Protein AF-R0ED88-F1 (afdb_monomer)

Sequence (1142 aa):
MISMKRLAGGAALTVLAMASASAVYAQETTGSIGGRVTGPNGAPLGNVAVVVTHVPSNTKVTTVTSADGYYAARNLRVGGPYTVAVSDPAHQGKVVDVADVGTGAPVSLDIALGNADNQVSQIVVTASASGARTLETGPRSTFTAKDIETLPSFSRDLKDLARLNPFVTIDPTNNNALIVAGSNNRVNTVYIDGVKQADDFGLNGNGYPSQRSPISLELVRSFNFEVAPYDVQYGSFQGGVMNIVTKSGGNSFHGSVYGEYDSSRMAGRDINSLYNDPTTGKPRNLRISRFEDKTYGATFSGPIIKDRLFFSAGYEKGEYTQASDAYGPSDSNAANRVNGVTVAQVQQIQSILKSVYNYDPLGYGLTLPPQTDKKYFIKLDGNITDKHRAVLEYAREENTSTFNGGTNNSTNLSLLSEYYTKPETNEIWVGQLFSQWTDQFSTALEYSSKEVSSVRAPLGGTTFANFQIKLGGSTVLLGPDISSQANILDNKTKTLKFRATYKVGDHVFTAGAIREKLDVFNEFVQRANGSYTFDATCGAGVGIPSTNTAALIAATLTNLQNRQACALAYNNAADNIATHGAANWNSITNTLYAQDEYTVMPGLTIRVGLRGEFYDSDTTPQLNQRFLAQYGFANTATYKNMHVIMPRVGFNWRPDDRTVITGGVGLFSGGSPNVWLSNSFSNTGNLLGSATCSPSQAASPTATAPGACSSALLNVDGNKVADAAKQANTNSANLGTGVVNAVDPNFQAPSVWKYSISAARYVDIPYLGKDFRFHADGLYQRTNYGVTWRDLYADANPGPRAPDGRPTYLSTRTQNTNAAPYDLLLTNTRKGGGTSYALGVGKDWNDGWARGLNFDYTYTHTNMKETNPGTSSVALSNYSQWAISDRDNPEVAISNYNIKYSMKLSIGYSREFFGDNKTSARFFIQRRAGLPFSYTFDSFLGTNAGQADQAFGETGDVAFRDTQLFYVPKADSSGNITMTSDPIVHFNNANDAAKLDDFVKRTGLKDYAGQIAPRNAFKSRDITTMDVRLQQELPAFFPGGSKLKATLDIINLGNLINKKWGVLEQYAFPYRVNVVQAVNCQATALANPSLSAANKATATTACAAGPGNYYQYNLSSTTTPTVNTSNQSSTWYIKVGLKYEF

Secondary structure (DSSP, 8-state):
---HHHHHHHHHHHHHHTTS-------SS-EEEEEEEE-TTS-B--S-EEEEEEGGGTEEEEEE--TTSEEEEEEEPSB--EEEEEE-TTEE-EEEEE--B-SSS-EE--EEPEE--TT-S-EEE-S--TT------SSEEEEEHHHHHHS--TT--THHHHTTSTTEEEETTSTTEEEETTB-GGG-EEEETTEE-S-SS---TTSSSSSS-SS-GGGEEEEEEESS---TT--S-SS-EEEEEE----SS-EEEEEEEEEEGGGB---EEEEEEPTTTSSEEEEPPPP-EEEEEEEEEEEEEETTTEEEEEEEEEEEE------EEETTSS-SEEETT--HHHHHHHHHHIIIII--------SSPPPEEEEEEEEEEEEEEETTEEEEEEEEEEEEEEEEESS--SSSEEE-GGGEEEEEEEEEEEEEEEEEE-SSSEEEEEEEEEEEEEEE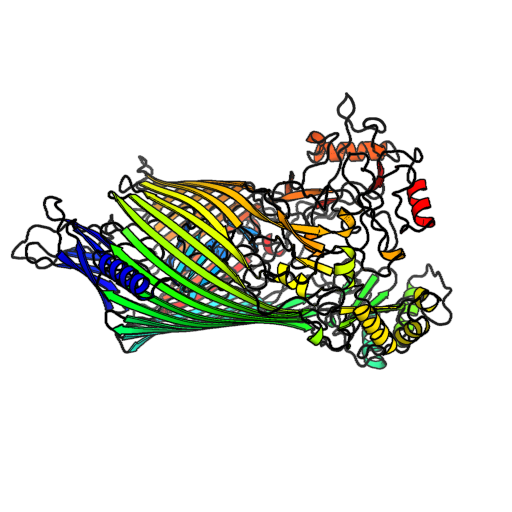-EETT-SSSPEEEEEETTEEEEESS-TTTSSEEEEEEEEEEEEEEEEEETTEEEEEEEEEEEEEEEEEE-TTTT-EEEE-TT-STT-------HHHHHHHHHHHHHTT--SEEEEEEETTS-GGGGSEEEEEEEEEEEEEEEEEEETTEEEEEEEEEEEEE-S--PPP-HHHHHHHSS-TT--STT-EEEEEEEEEEEEEETTEEEEEEEEEEE----THHHHHHHH-BSSSEEEEEE-HHHHT-TTSS-HHHHHHHHSS--SSS--HHHHHHHHHHHHHT-S-EEEE-TT----EEEEEEEEEEEEEEETTTEEEEEEEEEEEEEEEEEEEEEEEHHHHHSB-PPPTTS---B---HHHHSS--S-EEEEEEE---EEEEEEEEEEEE--SSTTTTEEEEEEEEEEEEEES-----SSHHHHHHSS-BS-SSSPPPEE-TT---EEEEEEEEEEEEEETTEEEEEEEEEEEEPPPEEEEEEE---SS-TT---TTT---HHHHTT--BBPEEPPP-TTS---TTS-TTEEESSHHHHHHHHHHHHHHTGGGGTTEEPPTT-EEPPPEEEEEEEEEEEEE-SSSSS-EEEEEEEEETHHHHH-TTTT--EEEPTTTEEEEEEEEE--SSSS--TTS-HHHHHHHHHT-TT-SSSSEEEE-TT-PPP-EEE-HHHHS-EEEEEEEEE-

Nearest PDB structures (foldseek):
  9c4o-assembly1_A  TM=6.977E-01  e=4.861E-20  Escherichia coli BW25113
  6v81-assembly1_A  TM=6.880E-01  e=6.841E-19  Escherichia coli BW25113
  4aip-assembly1_A  TM=6.806E-01  e=1.733E-19  Neisseria meningitidis
  6bpn-assembly1_A  TM=6.739E-01  e=5.546E-15  Escherichia coli K-12
  8p97-assembly1_A  TM=7.040E-01  e=2.928E-13  Bacteroides thetaiotaomicron VPI-5482

InterPro domains:
  IPR008969 Carboxypeptidase-like, regulatory domain superfamily [SSF49464] (32-127)
  IPR012910 TonB-dependent receptor, plug domain [PF07715] (137-238)
  IPR037066 TonB-dependent receptor, plug domain superfamily [G3DSA:2.170.130.10] (114-246)
  IPR057601 TonB-dependent transporter Oar-like, beta-barrel domain [PF25183] (245-1057)

Structure (mmCIF, N/CA/C/O backbone):
data_AF-R0ED88-F1
#
_entry.id   AF-R0ED88-F1
#
loop_
_atom_site.group_PDB
_atom_site.id
_atom_site.type_symbol
_atom_site.label_atom_id
_atom_site.label_alt_id
_atom_site.label_comp_id
_atom_site.label_asym_id
_atom_site.label_entity_id
_atom_site.label_seq_id
_atom_site.pdbx_PDB_ins_code
_atom_site.Cartn_x
_atom_site.Cartn_y
_atom_site.Cartn_z
_atom_site.occupancy
_atom_site.B_iso_or_equiv
_atom_site.auth_seq_id
_atom_site.auth_comp_id
_atom_site.auth_asym_id
_atom_site.auth_atom_id
_atom_site.pdbx_PDB_model_num
ATOM 1 N N . MET A 1 1 ? -46.260 -1.453 -18.978 1.00 41.28 1 MET A N 1
ATOM 2 C CA . MET A 1 1 ? -46.780 -0.463 -18.008 1.00 41.28 1 MET A CA 1
ATOM 3 C C . MET A 1 1 ? -47.333 -1.195 -16.793 1.00 41.28 1 MET A C 1
ATOM 5 O O . MET A 1 1 ? -48.465 -1.657 -16.815 1.00 41.28 1 MET A O 1
ATOM 9 N N . ILE A 1 2 ? -46.507 -1.378 -15.763 1.00 37.00 2 ILE A N 1
ATOM 10 C CA . ILE A 1 2 ? -46.928 -1.965 -14.485 1.00 37.00 2 ILE A CA 1
ATOM 11 C C . ILE A 1 2 ? -47.480 -0.813 -13.638 1.00 37.00 2 ILE A C 1
ATOM 13 O O . ILE A 1 2 ? -46.802 0.187 -13.432 1.00 37.00 2 ILE A O 1
ATOM 17 N N . SER A 1 3 ? -48.746 -0.915 -13.231 1.00 44.00 3 SER A N 1
ATOM 18 C CA . SER A 1 3 ? -49.486 0.158 -12.553 1.00 44.00 3 SER A CA 1
ATOM 19 C C . SER A 1 3 ? -48.799 0.598 -11.253 1.00 44.00 3 SER A C 1
ATOM 21 O O . SER A 1 3 ? -48.623 -0.213 -10.341 1.00 44.00 3 SER A O 1
ATOM 23 N N . MET A 1 4 ? -48.481 1.897 -11.138 1.00 42.41 4 MET A N 1
ATOM 24 C CA . MET A 1 4 ? -47.898 2.532 -9.940 1.00 42.41 4 MET A CA 1
ATOM 25 C C . MET A 1 4 ? -48.706 2.255 -8.658 1.00 42.41 4 MET A C 1
ATOM 27 O O . MET A 1 4 ? -48.141 2.258 -7.570 1.00 42.41 4 MET A O 1
ATOM 31 N N . LYS A 1 5 ? -50.003 1.922 -8.768 1.00 39.25 5 LYS A N 1
ATOM 32 C CA . LYS A 1 5 ? -50.848 1.539 -7.623 1.00 39.25 5 LYS A CA 1
ATOM 33 C C . LYS A 1 5 ? -50.500 0.160 -7.044 1.00 39.25 5 LYS A C 1
ATOM 35 O O . LYS A 1 5 ? -50.658 -0.042 -5.847 1.00 39.25 5 LYS A O 1
ATOM 40 N N . ARG A 1 6 ? -49.986 -0.777 -7.855 1.00 42.53 6 ARG A N 1
ATOM 41 C CA . ARG A 1 6 ? -49.527 -2.103 -7.386 1.00 42.53 6 ARG A CA 1
ATOM 42 C C . ARG A 1 6 ? -48.122 -2.047 -6.777 1.00 42.53 6 ARG A C 1
ATOM 44 O O . ARG A 1 6 ? -47.859 -2.767 -5.824 1.00 42.53 6 ARG A O 1
ATOM 51 N N . LEU A 1 7 ? -47.266 -1.143 -7.263 1.00 46.03 7 LEU A N 1
ATOM 52 C CA . LEU A 1 7 ? -45.962 -0.829 -6.658 1.00 46.03 7 LEU A CA 1
ATOM 53 C C . LEU A 1 7 ? -46.112 -0.085 -5.321 1.00 46.03 7 LEU A C 1
ATOM 55 O O . LEU A 1 7 ? -45.438 -0.439 -4.363 1.00 46.03 7 LEU A O 1
ATOM 59 N N . ALA A 1 8 ? -47.042 0.870 -5.224 1.00 44.84 8 ALA A N 1
ATOM 60 C CA . ALA A 1 8 ? -47.360 1.555 -3.969 1.00 44.84 8 ALA A CA 1
ATOM 61 C C . ALA A 1 8 ? -48.047 0.629 -2.949 1.00 44.84 8 ALA A C 1
ATOM 63 O O . ALA A 1 8 ? -47.729 0.687 -1.768 1.00 44.84 8 ALA A O 1
ATOM 64 N N . GLY A 1 9 ? -48.941 -0.263 -3.400 1.00 39.66 9 GLY A N 1
ATOM 65 C CA . GLY A 1 9 ? -49.572 -1.277 -2.548 1.00 39.66 9 GLY A CA 1
ATOM 66 C C . GLY A 1 9 ? -48.591 -2.344 -2.056 1.00 39.66 9 GLY A C 1
ATOM 67 O O . GLY A 1 9 ? -48.641 -2.712 -0.888 1.00 39.66 9 GLY A O 1
ATOM 68 N N . GLY A 1 10 ? -47.657 -2.779 -2.911 1.00 50.44 10 GLY A N 1
ATOM 69 C CA . GLY A 1 10 ? -46.551 -3.656 -2.525 1.00 50.44 10 GLY A CA 1
ATOM 70 C C . GLY A 1 10 ? -45.613 -2.980 -1.528 1.00 50.44 10 GLY A C 1
ATOM 71 O O . GLY A 1 10 ? -45.367 -3.538 -0.470 1.00 50.44 10 GLY A O 1
ATOM 72 N N . ALA A 1 11 ? -45.179 -1.745 -1.800 1.00 47.28 11 ALA A N 1
ATOM 73 C CA . ALA A 1 11 ? -44.341 -0.967 -0.889 1.00 47.28 11 ALA A CA 1
ATOM 74 C C . ALA A 1 11 ? -45.029 -0.687 0.458 1.00 47.28 11 ALA A C 1
ATOM 76 O O . ALA A 1 11 ? -44.378 -0.779 1.490 1.00 47.28 11 ALA A O 1
ATOM 77 N N . ALA A 1 12 ? -46.336 -0.410 0.477 1.00 46.66 12 ALA A N 1
ATOM 78 C CA . ALA A 1 12 ? -47.096 -0.205 1.709 1.00 46.66 12 ALA A CA 1
ATOM 79 C C . ALA A 1 12 ? -47.284 -1.502 2.512 1.00 46.66 12 ALA A C 1
ATOM 81 O O . ALA A 1 12 ? -47.195 -1.453 3.732 1.00 46.66 12 ALA A O 1
ATOM 82 N N . LEU A 1 13 ? -47.478 -2.658 1.859 1.00 43.56 13 LEU A N 1
ATOM 83 C CA . LEU A 1 13 ? -47.519 -3.967 2.527 1.00 43.56 13 LEU A CA 1
ATOM 84 C C . LEU A 1 13 ? -46.148 -4.376 3.075 1.00 43.56 13 LEU A C 1
ATOM 86 O O . LEU A 1 13 ? -46.084 -4.900 4.183 1.00 43.56 13 LEU A O 1
ATOM 90 N N . THR A 1 14 ? -45.055 -4.090 2.361 1.00 48.03 14 THR A N 1
ATOM 91 C CA . THR A 1 14 ? -43.699 -4.305 2.885 1.00 48.03 14 THR A CA 1
ATOM 92 C C . THR A 1 14 ? -43.392 -3.329 4.025 1.00 48.03 14 THR A C 1
ATOM 94 O O . THR A 1 14 ? -42.777 -3.731 4.999 1.00 48.03 14 THR A O 1
ATOM 97 N N . VAL A 1 15 ? -43.871 -2.079 3.976 1.00 43.56 15 VAL A N 1
ATOM 98 C CA . VAL A 1 15 ? -43.742 -1.087 5.067 1.00 43.56 15 VAL A CA 1
ATOM 99 C C . VAL A 1 15 ? -44.595 -1.451 6.292 1.00 43.56 15 VAL A C 1
ATOM 101 O O . VAL A 1 15 ? -44.141 -1.240 7.411 1.00 43.56 15 VAL A O 1
ATOM 104 N N . LEU A 1 16 ? -45.783 -2.047 6.114 1.00 38.97 16 LEU A N 1
ATOM 105 C CA . LEU A 1 16 ? -46.623 -2.536 7.220 1.00 38.97 16 LEU A CA 1
ATOM 106 C C . LEU A 1 16 ? -46.108 -3.857 7.817 1.00 38.97 16 LEU A C 1
ATOM 108 O O . LEU A 1 16 ? -46.228 -4.067 9.018 1.00 38.97 16 LEU A O 1
ATOM 112 N N . ALA A 1 17 ? -45.518 -4.739 7.002 1.00 39.47 17 ALA A N 1
ATOM 113 C CA . ALA A 1 17 ? -44.875 -5.971 7.470 1.00 39.47 17 ALA A CA 1
ATOM 114 C C . ALA A 1 17 ? -43.517 -5.697 8.143 1.00 39.47 17 ALA A C 1
ATOM 116 O O . ALA A 1 17 ? -43.120 -6.416 9.056 1.00 39.47 17 ALA A O 1
ATOM 117 N N . MET A 1 18 ? -42.844 -4.610 7.753 1.00 38.88 18 MET A N 1
ATOM 118 C CA . MET A 1 18 ? -41.679 -4.040 8.435 1.00 38.88 18 MET A CA 1
ATOM 119 C C . MET A 1 18 ? -42.078 -3.096 9.589 1.00 38.88 18 MET A C 1
ATOM 121 O O . MET A 1 18 ? -41.338 -2.164 9.888 1.00 38.88 18 MET A O 1
ATOM 125 N N . ALA A 1 19 ? -43.242 -3.271 10.228 1.00 32.34 19 ALA A N 1
ATOM 126 C CA . ALA A 1 19 ? -43.672 -2.448 11.371 1.00 32.34 19 ALA A CA 1
ATOM 127 C C . ALA A 1 19 ? -43.779 -3.206 12.712 1.00 32.34 19 ALA A C 1
ATOM 129 O O . ALA A 1 19 ? -43.963 -2.569 13.747 1.00 32.34 19 ALA A O 1
ATOM 130 N N . SER A 1 20 ? -43.584 -4.529 12.740 1.00 30.83 20 SER A N 1
ATOM 131 C CA . SER A 1 20 ? -43.476 -5.313 13.976 1.00 30.83 20 SER A CA 1
ATOM 132 C C . SER A 1 20 ? -42.227 -6.212 14.055 1.00 30.83 20 SER A C 1
ATOM 134 O O . SER A 1 20 ? -42.290 -7.352 13.607 1.00 30.83 20 SER A O 1
ATOM 136 N N . ALA A 1 21 ? -41.134 -5.748 14.682 1.00 40.81 21 ALA A N 1
ATOM 137 C CA . ALA A 1 21 ? -40.474 -6.369 15.847 1.00 40.81 21 ALA A CA 1
ATOM 138 C C . ALA A 1 21 ? -39.010 -5.889 16.130 1.00 40.81 21 ALA A C 1
ATOM 140 O O . ALA A 1 21 ? -38.595 -4.821 15.713 1.00 40.81 21 ALA A O 1
ATOM 141 N N . SER A 1 22 ? -38.264 -6.513 17.042 1.00 35.94 22 SER A N 1
ATOM 142 C CA . SER A 1 22 ? -37.451 -5.772 18.042 1.00 35.94 22 SER A CA 1
ATOM 143 C C . SER A 1 22 ? -36.029 -6.301 18.264 1.00 35.94 22 SER A C 1
ATOM 145 O O . SER A 1 22 ? -35.927 -7.504 18.328 1.00 35.94 22 SER A O 1
ATOM 147 N N . ALA A 1 23 ? -34.985 -5.426 18.431 1.00 34.56 23 ALA A N 1
ATOM 148 C CA . ALA A 1 23 ? -33.550 -5.531 18.981 1.00 34.56 23 ALA A CA 1
ATOM 149 C C . ALA A 1 23 ? -32.341 -6.566 18.602 1.00 34.56 23 ALA A C 1
ATOM 151 O O . ALA A 1 23 ? -32.337 -7.624 19.193 1.00 34.56 23 ALA A O 1
ATOM 152 N N . VAL A 1 24 ? -31.319 -6.338 17.696 1.00 40.97 24 VAL A N 1
ATOM 153 C CA . VAL A 1 24 ? -29.965 -7.041 17.464 1.00 40.97 24 VAL A CA 1
ATOM 154 C C . VAL A 1 24 ? -29.039 -6.275 16.427 1.00 40.97 24 VAL A C 1
ATOM 156 O O . VAL A 1 24 ? -29.505 -5.322 15.816 1.00 40.97 24 VAL A O 1
ATOM 159 N N . TYR A 1 25 ? -27.742 -6.609 16.225 1.00 32.28 25 TYR A N 1
ATOM 160 C CA . TYR A 1 25 ? -26.574 -5.714 16.050 1.00 32.28 25 TYR A CA 1
ATOM 161 C C . TYR A 1 25 ? -25.560 -5.972 14.914 1.00 32.28 25 TYR A C 1
ATOM 163 O O . TYR A 1 25 ? -24.977 -7.042 14.829 1.00 32.28 25 TYR A O 1
ATOM 171 N N . ALA A 1 26 ? -25.172 -4.902 14.201 1.00 32.53 26 ALA A N 1
ATOM 172 C CA . ALA A 1 26 ? -23.839 -4.723 13.600 1.00 32.53 26 ALA A CA 1
ATOM 173 C C . ALA A 1 26 ? -23.629 -3.243 13.244 1.00 32.53 26 ALA A C 1
ATOM 175 O O . ALA A 1 26 ? -24.499 -2.649 12.599 1.00 32.53 26 ALA A O 1
ATOM 176 N N . GLN A 1 27 ? -22.524 -2.613 13.666 1.00 37.69 27 GLN A N 1
ATOM 177 C CA . GLN A 1 27 ? -22.322 -1.194 13.366 1.00 37.69 27 GLN A CA 1
ATOM 178 C C . GLN A 1 27 ? -20.851 -0.760 13.238 1.00 37.69 27 GLN A C 1
ATOM 180 O O . GLN A 1 27 ? -20.009 -1.080 14.074 1.00 37.69 27 GLN A O 1
ATOM 185 N N . GLU A 1 28 ? -20.580 -0.014 12.161 1.00 54.53 28 GLU A N 1
ATOM 186 C CA . GLU A 1 28 ? -19.241 0.351 11.666 1.00 54.53 28 GLU A CA 1
ATOM 187 C C . GLU A 1 28 ? -18.471 1.336 12.555 1.00 54.53 28 GLU A C 1
ATOM 189 O O . GLU A 1 28 ? -17.251 1.257 12.659 1.00 54.53 28 GLU A O 1
ATOM 194 N N . THR A 1 29 ? -19.182 2.258 13.210 1.00 59.12 29 THR A N 1
ATOM 195 C CA . THR A 1 29 ? -18.605 3.409 13.940 1.00 59.12 29 THR A CA 1
ATOM 196 C C . THR A 1 29 ? -19.143 3.568 15.357 1.00 59.12 29 THR A C 1
ATOM 198 O O . THR A 1 29 ? -18.880 4.549 16.052 1.00 59.12 29 THR A O 1
ATOM 201 N N . THR A 1 30 ? -19.953 2.616 15.794 1.00 75.75 30 THR A N 1
ATOM 202 C CA . THR A 1 30 ? -20.680 2.663 17.061 1.00 75.75 30 THR A CA 1
ATOM 203 C C . THR A 1 30 ? -20.722 1.255 17.623 1.00 75.75 30 THR A C 1
ATOM 205 O O . THR A 1 30 ? -20.719 0.289 16.862 1.00 75.75 30 THR A O 1
ATOM 208 N N . GLY A 1 31 ? -20.834 1.122 18.931 1.00 75.75 31 GLY A N 1
ATOM 209 C CA . GLY A 1 31 ? -21.035 -0.176 19.539 1.00 75.75 31 GLY A CA 1
ATOM 210 C C . GLY A 1 31 ? -22.464 -0.418 19.981 1.00 75.75 31 GLY A C 1
ATOM 211 O O . GLY A 1 31 ? -23.412 0.293 19.616 1.00 75.75 31 GLY A O 1
ATOM 212 N N . SER A 1 32 ? -22.615 -1.480 20.760 1.00 77.31 32 SER A N 1
ATOM 213 C CA . SER A 1 32 ? -23.915 -1.933 21.212 1.00 77.31 32 SER A CA 1
ATOM 214 C C . SER A 1 32 ? -23.867 -2.851 22.434 1.00 77.31 32 SER A C 1
ATOM 216 O O . SER A 1 32 ? -22.872 -3.542 22.645 1.00 77.31 32 SER A O 1
ATOM 218 N N . ILE A 1 33 ? -24.948 -2.853 23.226 1.00 81.31 33 ILE A N 1
ATOM 219 C CA . ILE A 1 33 ? -25.104 -3.687 24.431 1.00 81.31 33 ILE A CA 1
ATOM 220 C C . ILE A 1 33 ? -26.484 -4.339 24.454 1.00 81.31 33 ILE A C 1
ATOM 222 O O . ILE A 1 33 ? -27.489 -3.622 24.557 1.00 81.31 33 ILE A O 1
ATOM 226 N N . GLY A 1 34 ? -26.533 -5.670 24.445 1.00 78.81 34 GLY A N 1
ATOM 227 C CA . GLY A 1 34 ? -27.785 -6.418 24.541 1.00 78.81 34 GLY A CA 1
ATOM 228 C C . GLY A 1 34 ? -27.620 -7.783 25.191 1.00 78.81 34 GLY A C 1
ATOM 229 O O . GLY A 1 34 ? -26.510 -8.261 25.393 1.00 78.81 34 GLY A O 1
ATOM 230 N N . GLY A 1 35 ? -28.740 -8.404 25.526 1.00 77.06 35 GLY A N 1
ATOM 231 C CA . GLY A 1 35 ? -28.790 -9.683 26.228 1.00 77.06 35 GLY A CA 1
ATOM 232 C C . GLY A 1 35 ? -30.205 -9.982 26.694 1.00 77.06 35 GLY A C 1
ATOM 233 O O . GLY A 1 35 ? -31.166 -9.410 26.172 1.00 77.06 35 GLY A O 1
ATOM 234 N N . ARG A 1 36 ? -30.348 -10.885 27.661 1.00 80.31 36 ARG A N 1
ATOM 235 C CA . ARG A 1 36 ? -31.640 -11.326 28.187 1.00 80.31 36 ARG A CA 1
ATOM 236 C C . ARG A 1 36 ? -31.840 -10.878 29.630 1.00 80.31 36 ARG A C 1
ATOM 238 O O . ARG A 1 36 ? -30.966 -11.058 30.473 1.00 80.31 36 ARG A O 1
ATOM 245 N N . VAL A 1 37 ? -33.020 -10.349 29.930 1.00 84.69 37 VAL A N 1
ATOM 246 C CA . VAL A 1 37 ? -33.486 -10.121 31.297 1.00 84.69 37 VAL A CA 1
ATOM 247 C C . VAL A 1 37 ? -34.301 -11.329 31.750 1.00 84.69 37 VAL A C 1
ATOM 249 O O . VAL A 1 37 ? -35.247 -11.745 31.076 1.00 84.69 37 VAL A O 1
ATOM 252 N N . THR A 1 38 ? -33.926 -11.901 32.891 1.00 87.75 38 THR A N 1
ATOM 253 C CA . THR A 1 38 ? -34.610 -13.055 33.495 1.00 87.75 38 THR A CA 1
ATOM 254 C C . THR A 1 38 ? -34.997 -12.767 34.938 1.00 87.75 38 THR A C 1
ATOM 256 O O . THR A 1 38 ? -34.342 -11.983 35.625 1.00 87.75 38 THR A O 1
ATOM 259 N N . GLY A 1 39 ? -36.081 -13.389 35.392 1.00 86.75 39 GLY A N 1
ATOM 260 C CA . GLY A 1 39 ? -36.511 -13.351 36.782 1.00 86.75 39 GLY A CA 1
ATOM 261 C C . GLY A 1 39 ? -35.773 -14.379 37.654 1.00 86.75 39 GLY A C 1
ATOM 262 O O . GLY A 1 39 ? -34.979 -15.175 37.147 1.00 86.75 39 GLY A O 1
ATOM 263 N N . PRO A 1 40 ? -36.090 -14.434 38.957 1.00 80.81 40 PRO A N 1
ATOM 264 C CA . PRO A 1 40 ? -35.403 -15.266 39.955 1.00 80.81 40 PRO A CA 1
ATOM 265 C C . PRO A 1 40 ? -35.393 -16.768 39.637 1.00 80.81 40 PRO A C 1
ATOM 267 O O . PRO A 1 40 ? -34.463 -17.481 40.005 1.00 80.81 40 PRO A O 1
ATOM 270 N N . ASN A 1 41 ? -36.405 -17.241 38.905 1.00 81.38 41 ASN A N 1
ATOM 271 C CA . ASN A 1 41 ? -36.569 -18.645 38.519 1.00 81.38 41 ASN A CA 1
ATOM 272 C C . ASN A 1 41 ? -35.974 -18.961 37.131 1.00 81.38 41 ASN A C 1
ATOM 274 O O . ASN A 1 41 ? -36.254 -20.016 36.567 1.00 81.38 41 ASN A O 1
ATOM 278 N N . GLY A 1 42 ? -35.225 -18.026 36.532 1.00 77.38 42 GLY A N 1
ATOM 279 C CA . GLY A 1 42 ? -34.663 -18.153 35.182 1.00 77.38 42 GLY A CA 1
ATOM 280 C C . GLY A 1 42 ? -35.663 -17.920 34.041 1.00 77.38 42 GLY A C 1
ATOM 281 O O . GLY A 1 42 ? -35.288 -18.012 32.873 1.00 77.38 42 GLY A O 1
ATOM 282 N N . ALA A 1 43 ? -36.923 -17.596 34.351 1.00 85.44 43 ALA A N 1
ATOM 283 C CA . ALA A 1 43 ? -37.936 -17.268 33.350 1.00 85.44 43 ALA A CA 1
ATOM 284 C C . ALA A 1 43 ? -37.633 -15.913 32.677 1.00 85.44 43 ALA A C 1
ATOM 286 O O . ALA A 1 43 ? -37.239 -14.973 33.372 1.00 85.44 43 ALA A O 1
ATOM 287 N N . PRO A 1 44 ? -37.816 -15.775 31.353 1.00 85.62 44 PRO A N 1
ATOM 288 C CA . PRO A 1 44 ? -37.656 -14.491 30.673 1.00 85.62 44 PRO A CA 1
ATOM 289 C C . PRO A 1 44 ? -38.665 -13.442 31.143 1.00 85.62 44 PRO A C 1
ATOM 291 O O . PRO A 1 44 ? -39.831 -13.763 31.362 1.00 85.62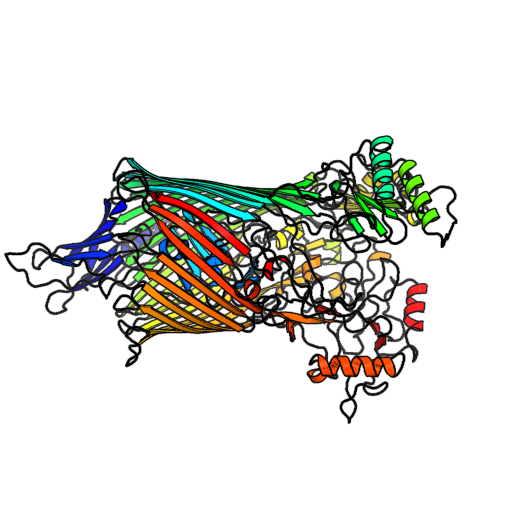 44 PRO A O 1
ATOM 294 N N . LEU A 1 45 ? -38.228 -12.183 31.243 1.00 87.06 45 LEU A N 1
ATOM 295 C CA . LEU A 1 45 ? -39.095 -11.054 31.593 1.00 87.06 45 LEU A CA 1
ATOM 296 C C . LEU A 1 45 ? -39.290 -10.120 30.398 1.00 87.06 45 LEU A C 1
ATOM 298 O O . LEU A 1 45 ? -38.372 -9.389 30.024 1.00 87.06 45 LEU A O 1
ATOM 302 N N . GLY A 1 46 ? -40.487 -10.132 29.811 1.00 85.62 46 GLY A N 1
ATOM 303 C CA . GLY A 1 46 ? -40.857 -9.238 28.714 1.00 85.62 46 GLY A CA 1
ATOM 304 C C . GLY A 1 46 ? -41.470 -7.916 29.159 1.00 85.62 46 GLY A C 1
ATOM 305 O O . GLY A 1 46 ? -42.018 -7.817 30.252 1.00 85.62 46 GLY A O 1
ATOM 306 N N . ASN A 1 47 ? -41.402 -6.908 28.284 1.00 84.94 47 ASN A N 1
ATOM 307 C CA . ASN A 1 47 ? -41.886 -5.544 28.524 1.00 84.94 47 ASN A CA 1
ATOM 308 C C . ASN A 1 47 ? -41.205 -4.801 29.693 1.00 84.94 47 ASN A C 1
ATOM 310 O O . ASN A 1 47 ? -41.787 -3.888 30.275 1.00 84.94 47 ASN A O 1
ATOM 314 N N . VAL A 1 48 ? -39.956 -5.149 30.006 1.00 87.00 48 VAL A N 1
ATOM 315 C CA . VAL A 1 48 ? -39.141 -4.505 31.045 1.00 87.00 48 VAL A CA 1
ATOM 316 C C . VAL A 1 48 ? -38.288 -3.395 30.438 1.00 87.00 48 VAL A C 1
ATOM 318 O O . VAL A 1 48 ? -37.642 -3.593 29.408 1.00 87.00 48 VAL A O 1
ATOM 321 N N . ALA A 1 49 ? -38.255 -2.229 31.085 1.00 87.88 49 ALA A N 1
ATOM 322 C CA . ALA A 1 49 ? -37.454 -1.097 30.632 1.00 87.88 49 ALA A CA 1
ATOM 323 C C . ALA A 1 49 ? -35.963 -1.295 30.955 1.00 87.88 49 ALA A C 1
ATOM 325 O O . ALA A 1 49 ? -35.585 -1.572 32.098 1.00 87.88 49 ALA A O 1
ATOM 326 N N . VAL A 1 50 ? -35.113 -1.084 29.948 1.00 89.00 50 VAL A N 1
ATOM 327 C CA . VAL A 1 50 ? -33.652 -1.113 30.060 1.00 89.00 50 VAL A CA 1
ATOM 328 C C . VAL A 1 50 ? -33.077 0.220 29.589 1.00 89.00 50 VAL A C 1
ATOM 330 O O . VAL A 1 50 ? -33.252 0.616 28.436 1.00 89.00 50 VAL A O 1
ATOM 333 N N . VAL A 1 51 ? -32.371 0.915 30.479 1.00 91.12 51 VAL A N 1
ATOM 334 C CA . VAL A 1 51 ? -31.737 2.211 30.205 1.00 91.12 51 VAL A CA 1
ATOM 335 C C . VAL A 1 51 ? -30.227 2.033 30.159 1.00 91.12 51 VAL A C 1
ATOM 337 O O . VAL A 1 51 ? -29.598 1.694 31.159 1.00 91.12 51 VAL A O 1
ATOM 340 N N . VAL A 1 52 ? -29.642 2.296 28.995 1.00 90.69 52 VAL A N 1
ATOM 341 C CA . VAL A 1 52 ? -28.200 2.251 28.756 1.00 90.69 52 VAL A CA 1
ATOM 342 C C . VAL A 1 52 ? -27.659 3.674 28.716 1.00 90.69 52 VAL A C 1
ATOM 344 O O . VAL A 1 52 ? -28.041 4.457 27.849 1.00 90.69 52 VAL A O 1
ATOM 347 N N . THR A 1 53 ? -26.762 4.020 29.637 1.00 91.81 53 THR A N 1
ATOM 348 C CA . THR A 1 53 ? -26.192 5.369 29.753 1.00 91.81 53 THR A CA 1
ATOM 349 C C . THR A 1 53 ? -24.702 5.348 29.442 1.00 91.81 53 THR A C 1
ATOM 351 O O . THR A 1 53 ? -23.949 4.647 30.108 1.00 91.81 53 THR A O 1
ATOM 354 N N . HIS A 1 54 ? -24.258 6.141 28.465 1.00 91.62 54 HIS A N 1
ATOM 355 C CA . HIS A 1 54 ? -22.838 6.437 28.265 1.00 91.62 54 HIS A CA 1
ATOM 356 C C . HIS A 1 54 ? -22.399 7.455 29.316 1.00 91.62 54 HIS A C 1
ATOM 358 O O . HIS A 1 54 ? -22.771 8.626 29.225 1.00 91.62 54 HIS A O 1
ATOM 364 N N . VAL A 1 55 ? -21.621 7.026 30.309 1.00 92.56 55 VAL A N 1
ATOM 365 C CA . VAL A 1 55 ? -21.266 7.852 31.474 1.00 92.56 55 VAL A CA 1
ATOM 366 C C . VAL A 1 55 ? -20.530 9.139 31.076 1.00 92.56 55 VAL A C 1
ATOM 368 O O . VAL A 1 55 ? -20.952 10.203 31.533 1.00 92.56 55 VAL A O 1
ATOM 371 N N . PRO A 1 56 ? -19.517 9.123 30.179 1.00 91.38 56 PRO A N 1
ATOM 372 C CA . PRO A 1 56 ? -18.777 10.338 29.837 1.00 91.38 56 PRO A CA 1
ATOM 373 C C . PRO A 1 56 ? -19.628 11.451 29.221 1.00 91.38 56 PRO A C 1
ATOM 375 O O . PRO A 1 56 ? -19.327 12.621 29.430 1.00 91.38 56 PRO A O 1
ATOM 378 N N . SER A 1 57 ? -20.674 11.120 28.460 1.00 90.44 57 SER A N 1
ATOM 379 C CA . SER A 1 57 ? -21.533 12.110 27.784 1.00 90.44 57 SER A CA 1
ATOM 380 C C . SER A 1 57 ? -22.953 12.177 28.350 1.00 90.44 57 SER A C 1
ATOM 382 O O . SER A 1 57 ? -23.792 12.868 27.775 1.00 90.44 57 SER A O 1
ATOM 384 N N . ASN A 1 58 ? -23.239 11.404 29.407 1.00 90.62 58 ASN A N 1
ATOM 385 C CA . ASN A 1 58 ? -24.563 11.203 30.006 1.00 90.62 58 ASN A CA 1
ATOM 386 C C . ASN A 1 58 ? -25.673 10.869 28.984 1.00 90.62 58 ASN A C 1
ATOM 388 O O . ASN A 1 58 ? -26.852 11.148 29.193 1.00 90.62 58 ASN A O 1
ATOM 392 N N . THR A 1 59 ? -25.301 10.303 27.833 1.00 87.38 59 THR A N 1
ATOM 393 C CA . THR A 1 59 ? -26.257 10.019 26.758 1.00 87.38 59 THR A CA 1
ATOM 394 C C . THR A 1 59 ? -26.978 8.720 27.049 1.00 87.38 59 THR A C 1
ATOM 396 O O . THR A 1 59 ? -26.326 7.706 27.302 1.00 87.38 59 THR A O 1
ATOM 399 N N . LYS A 1 60 ? -28.308 8.750 26.984 1.00 88.50 60 LYS A N 1
ATOM 400 C CA . LYS A 1 60 ? -29.168 7.628 27.351 1.00 88.50 60 LYS A CA 1
ATOM 401 C C . LYS A 1 60 ? -29.808 7.023 26.113 1.00 88.50 60 LYS A C 1
ATOM 403 O O . LYS A 1 60 ? -30.310 7.738 25.255 1.00 88.50 60 LYS A O 1
ATOM 408 N N . VAL A 1 61 ? -29.824 5.700 26.059 1.00 85.25 61 VAL A N 1
ATOM 409 C CA . VAL A 1 61 ? -30.619 4.919 25.115 1.00 85.25 61 VAL A CA 1
ATOM 410 C C . VAL A 1 61 ? -31.538 4.035 25.939 1.00 85.25 61 VAL A C 1
ATOM 412 O O . VAL A 1 61 ? -31.072 3.234 26.746 1.00 85.25 61 VAL A O 1
ATOM 415 N N . THR A 1 62 ? -32.844 4.198 25.752 1.00 85.44 62 THR A N 1
ATOM 416 C CA . THR A 1 62 ? -33.855 3.373 26.423 1.00 85.44 62 THR A CA 1
ATOM 417 C C . THR A 1 62 ? -34.374 2.334 25.440 1.00 85.44 62 THR A C 1
ATOM 419 O O . THR A 1 62 ? -34.633 2.652 24.282 1.00 85.44 62 THR A O 1
ATOM 422 N N . THR A 1 63 ? -34.501 1.094 25.893 1.00 80.75 63 THR A N 1
ATOM 423 C CA . THR A 1 63 ? -35.096 -0.013 25.143 1.00 80.75 63 THR A CA 1
ATOM 424 C C . THR A 1 63 ? -35.982 -0.842 26.073 1.00 80.75 63 THR A C 1
ATOM 426 O O . THR A 1 63 ? -35.953 -0.659 27.290 1.00 80.75 63 THR A O 1
ATOM 429 N N . VAL A 1 64 ? -36.788 -1.735 25.508 1.00 83.56 64 VAL A N 1
ATOM 430 C CA . VAL A 1 64 ? -37.723 -2.588 26.246 1.00 83.56 64 VAL A CA 1
ATOM 431 C C . VAL A 1 64 ? -37.475 -4.043 25.858 1.00 83.56 64 VAL A C 1
ATOM 433 O O . VAL A 1 64 ? -37.194 -4.331 24.691 1.00 83.56 64 VAL A O 1
ATOM 436 N N . THR A 1 65 ? -37.549 -4.961 26.823 1.00 82.94 65 THR A N 1
ATOM 437 C CA . THR A 1 65 ? -37.365 -6.392 26.557 1.00 82.94 65 THR A CA 1
ATOM 438 C C . THR A 1 65 ? -38.511 -6.973 25.719 1.00 82.94 65 THR A C 1
ATOM 440 O O . THR A 1 65 ? -39.680 -6.634 25.911 1.00 82.94 65 THR A O 1
ATOM 443 N N . SER A 1 66 ? -38.192 -7.880 24.791 1.00 76.69 66 SER A N 1
ATOM 444 C CA . SER A 1 66 ? -39.175 -8.677 24.044 1.00 76.69 66 SER A CA 1
ATOM 445 C C . SER A 1 66 ? -39.906 -9.669 24.955 1.00 76.69 66 SER A C 1
ATOM 447 O O . SER A 1 66 ? -39.507 -9.863 26.098 1.00 76.69 66 SER A O 1
ATOM 449 N N . ALA A 1 67 ? -40.940 -10.355 24.453 1.00 76.94 67 ALA A N 1
ATOM 450 C CA . ALA A 1 67 ? -41.642 -11.405 25.205 1.00 76.94 67 ALA A CA 1
ATOM 451 C C . ALA A 1 67 ? -40.694 -12.497 25.744 1.00 76.94 67 ALA A C 1
ATOM 453 O O . ALA A 1 67 ? -40.879 -12.987 26.854 1.00 76.94 67 ALA A O 1
ATOM 454 N N . ASP A 1 68 ? -39.627 -12.800 25.002 1.00 75.94 68 ASP A N 1
ATOM 455 C CA . ASP A 1 68 ? -38.587 -13.747 25.403 1.00 75.94 68 ASP A CA 1
ATOM 456 C C . ASP A 1 68 ? -37.517 -13.132 26.312 1.00 75.94 68 ASP A C 1
ATOM 458 O O . ASP A 1 68 ? -36.518 -13.782 26.602 1.00 75.94 68 ASP A O 1
ATOM 462 N N . GLY A 1 69 ? -37.697 -11.902 26.791 1.00 76.75 69 GLY A N 1
ATOM 463 C CA . GLY A 1 69 ? -36.799 -11.213 27.716 1.00 76.75 69 GLY A CA 1
ATOM 464 C C . GLY A 1 69 ? -35.582 -10.553 27.072 1.00 76.75 69 GLY A C 1
ATOM 465 O O . GLY A 1 69 ? -34.735 -10.026 27.785 1.00 76.75 69 GLY A O 1
ATOM 466 N N . TYR A 1 70 ? -35.460 -10.552 25.745 1.00 79.75 70 TYR A N 1
ATOM 467 C CA . TYR A 1 70 ? -34.299 -9.977 25.059 1.00 79.75 70 TYR A CA 1
ATOM 468 C C . TYR A 1 70 ? -34.388 -8.457 24.934 1.00 79.75 70 TYR A C 1
ATOM 470 O O . TYR A 1 70 ? -35.411 -7.935 24.506 1.00 79.75 70 TYR A O 1
ATOM 478 N N . TYR A 1 71 ? -33.297 -7.748 25.215 1.00 77.38 71 TYR A N 1
ATOM 479 C CA . TYR A 1 71 ? -33.169 -6.308 24.986 1.00 77.38 71 TYR A CA 1
ATOM 480 C C . TYR A 1 71 ? -31.917 -5.988 24.174 1.00 77.38 71 TYR A C 1
ATOM 482 O O . TYR A 1 71 ? -30.949 -6.753 24.168 1.00 77.38 71 TYR A O 1
ATOM 490 N N . ALA A 1 72 ? -31.917 -4.827 23.511 1.00 74.88 72 ALA A N 1
ATOM 491 C CA . ALA A 1 72 ? -30.734 -4.380 22.795 1.00 74.88 72 ALA A CA 1
ATOM 492 C C . ALA A 1 72 ? -30.689 -2.855 22.535 1.00 74.88 72 ALA A C 1
ATOM 494 O O . ALA A 1 72 ? -31.502 -2.320 21.782 1.00 74.88 72 ALA A O 1
ATOM 495 N N . ALA A 1 73 ? -29.688 -2.162 23.096 1.00 78.25 73 ALA A N 1
ATOM 496 C CA . ALA A 1 73 ? -29.359 -0.759 22.812 1.00 78.25 73 ALA A CA 1
ATOM 497 C C . ALA A 1 73 ? -28.288 -0.615 21.704 1.00 78.25 73 ALA A C 1
ATOM 499 O O . ALA A 1 73 ? -27.239 -1.264 21.775 1.00 78.25 73 ALA A O 1
ATOM 500 N N . ARG A 1 74 ? -28.552 0.223 20.685 1.00 72.94 74 ARG A N 1
ATOM 501 C CA . ARG A 1 74 ? -27.773 0.385 19.428 1.00 72.94 74 ARG A CA 1
ATOM 502 C C . ARG A 1 74 ? -27.257 1.813 19.235 1.00 72.94 74 ARG A C 1
ATOM 504 O O . ARG A 1 74 ? -27.639 2.703 19.987 1.00 72.94 74 ARG A O 1
ATOM 511 N N . ASN A 1 75 ? -26.461 2.037 18.180 1.00 76.19 75 ASN A N 1
ATOM 512 C CA . ASN A 1 75 ? -25.885 3.342 17.839 1.00 76.19 75 ASN A CA 1
ATOM 513 C C . ASN A 1 75 ? -25.093 3.954 19.014 1.00 76.19 75 ASN A C 1
ATOM 515 O O . ASN A 1 75 ? -24.986 5.178 19.126 1.00 76.19 75 ASN A O 1
ATOM 519 N N . LEU A 1 76 ? -24.560 3.112 19.911 1.00 84.06 76 LEU A N 1
ATOM 520 C CA . LEU A 1 76 ? -23.859 3.568 21.106 1.00 84.06 76 LEU A CA 1
ATOM 521 C C . LEU A 1 76 ? -22.486 4.108 20.714 1.00 84.06 76 LEU A C 1
ATOM 523 O O . LEU A 1 76 ? -21.825 3.580 19.825 1.00 84.06 76 LEU A O 1
ATOM 527 N N . ARG A 1 77 ? -22.017 5.155 21.386 1.00 87.38 77 ARG A N 1
ATOM 528 C CA . ARG A 1 77 ? -20.629 5.601 21.228 1.00 87.38 77 ARG A CA 1
ATOM 529 C C . ARG A 1 77 ? -19.666 4.435 21.487 1.00 87.38 77 ARG A C 1
ATOM 531 O O . ARG A 1 77 ? -19.919 3.565 22.311 1.00 87.38 77 ARG A O 1
ATOM 538 N N . VAL A 1 78 ? -18.575 4.398 20.735 1.00 86.38 78 VAL A N 1
ATOM 539 C CA . VAL A 1 78 ? -17.506 3.435 21.005 1.00 86.38 78 VAL A CA 1
ATOM 540 C C . VAL A 1 78 ? -16.735 3.929 22.216 1.00 86.38 78 VAL A C 1
ATOM 542 O O . VAL A 1 78 ? -16.379 5.107 22.293 1.00 86.38 78 VAL A O 1
ATOM 545 N N . GLY A 1 79 ? -16.465 3.028 23.148 1.00 82.56 79 GLY A N 1
ATOM 546 C CA . GLY A 1 79 ? -15.786 3.328 24.391 1.00 82.56 79 GLY A CA 1
ATOM 547 C C . GLY A 1 79 ? -16.653 3.090 25.617 1.00 82.56 79 GLY A C 1
ATOM 548 O O . GLY A 1 79 ? -17.489 2.198 25.640 1.00 82.56 79 GLY A O 1
ATOM 549 N N . GLY A 1 80 ? -16.437 3.876 26.662 1.00 82.69 80 GLY A N 1
ATOM 550 C CA . GLY A 1 80 ? -17.129 3.733 27.932 1.00 82.69 80 GLY A CA 1
ATOM 551 C C . GLY A 1 80 ? -16.517 4.636 29.005 1.00 82.69 80 GLY A C 1
ATOM 552 O O . GLY A 1 80 ? -15.651 5.461 28.685 1.00 82.69 80 GLY A O 1
ATOM 553 N N . PRO A 1 81 ? -16.940 4.482 30.270 1.00 90.12 81 PRO A N 1
ATOM 554 C CA . PRO A 1 81 ? -17.832 3.422 30.746 1.00 90.12 81 PRO A CA 1
ATOM 555 C C . PRO A 1 81 ? -19.316 3.664 30.429 1.00 90.12 81 PRO A C 1
ATOM 557 O O . PRO A 1 81 ? -19.751 4.778 30.129 1.00 90.12 81 PRO A O 1
ATOM 560 N N . TYR A 1 82 ? -20.091 2.589 30.512 1.00 90.06 82 TYR A N 1
ATOM 561 C CA . TYR A 1 82 ? -21.541 2.546 30.378 1.00 90.06 82 TYR A CA 1
ATOM 562 C C . TYR A 1 82 ? -22.182 2.021 31.663 1.00 90.06 82 TYR A C 1
ATOM 564 O O . TYR A 1 82 ? -21.607 1.169 32.333 1.00 90.06 82 TYR A O 1
ATOM 572 N N . THR A 1 83 ? -23.402 2.462 31.961 1.00 92.62 83 THR A N 1
ATOM 573 C CA . THR A 1 83 ? -24.268 1.816 32.959 1.00 92.62 83 THR A CA 1
ATOM 574 C C . THR A 1 83 ? -25.521 1.273 32.287 1.00 92.62 83 THR A C 1
ATOM 576 O O . THR A 1 83 ? -26.101 1.922 31.413 1.00 92.62 83 THR A O 1
ATOM 579 N N . VAL A 1 84 ? -25.935 0.069 32.674 1.00 91.06 84 VAL A N 1
ATOM 580 C CA . VAL A 1 84 ? -27.160 -0.580 32.198 1.00 91.06 84 VAL A CA 1
ATOM 581 C C . VAL A 1 84 ? -28.082 -0.783 33.387 1.00 91.06 84 VAL A C 1
ATOM 583 O O . VAL A 1 84 ? -27.804 -1.605 34.258 1.00 91.06 84 VAL A O 1
ATOM 586 N N . ALA A 1 85 ? -29.167 -0.016 33.430 1.00 91.62 85 ALA A N 1
ATOM 587 C CA . ALA A 1 85 ? -30.169 -0.087 34.480 1.00 91.62 85 ALA A CA 1
ATOM 588 C C . ALA A 1 85 ? -31.415 -0.816 33.971 1.00 91.62 85 ALA A C 1
ATOM 590 O O . ALA A 1 85 ? -32.017 -0.403 32.980 1.00 91.62 85 ALA A O 1
ATOM 591 N N . VAL A 1 86 ? -31.809 -1.876 34.670 1.00 90.06 86 VAL A N 1
ATOM 592 C CA . VAL A 1 86 ? -33.055 -2.610 34.435 1.00 90.06 86 VAL A CA 1
ATOM 593 C C . VAL A 1 86 ? -34.006 -2.308 35.582 1.00 90.06 86 VAL A C 1
ATOM 595 O O . VAL A 1 86 ? -33.641 -2.477 36.750 1.00 90.06 86 VAL A O 1
ATOM 598 N N . SER A 1 87 ? -35.208 -1.848 35.245 1.00 82.62 87 SER A N 1
ATOM 599 C CA . SER A 1 87 ? -36.248 -1.509 36.215 1.00 82.62 87 SER A CA 1
ATOM 600 C C . SER A 1 87 ? -37.523 -2.271 35.889 1.00 82.62 87 SER A C 1
ATOM 602 O O . SER A 1 87 ? -38.062 -2.123 34.792 1.00 82.62 87 SER A O 1
ATOM 604 N N . ASP A 1 88 ? -37.996 -3.065 36.847 1.00 81.69 88 ASP A N 1
ATOM 605 C CA . ASP A 1 88 ? -39.262 -3.784 36.767 1.00 81.69 88 ASP A CA 1
ATOM 606 C C . ASP A 1 88 ? -40.045 -3.605 38.081 1.00 81.69 88 ASP A C 1
ATOM 608 O O . ASP A 1 88 ? -39.485 -3.880 39.140 1.00 81.69 88 ASP A O 1
ATOM 612 N N . PRO A 1 89 ? -41.316 -3.163 38.064 1.00 76.62 89 PRO A N 1
ATOM 613 C CA . PRO A 1 89 ? -42.086 -2.938 39.289 1.00 76.62 89 PRO A CA 1
ATOM 614 C C . PRO A 1 89 ? -42.313 -4.187 40.154 1.00 76.62 89 PRO A C 1
ATOM 616 O O . PRO A 1 89 ? -42.604 -4.047 41.339 1.00 76.62 89 PRO A O 1
ATOM 619 N N . ALA A 1 90 ? -42.225 -5.391 39.576 1.00 79.94 90 ALA A N 1
ATOM 620 C CA . ALA A 1 90 ? -42.478 -6.653 40.270 1.00 79.94 90 ALA A CA 1
ATOM 621 C C . ALA A 1 90 ? -41.199 -7.332 40.799 1.00 79.94 90 ALA A C 1
ATOM 623 O O . ALA A 1 90 ? -41.292 -8.319 41.531 1.00 79.94 90 ALA A O 1
ATOM 624 N N . HIS A 1 91 ? -40.014 -6.813 40.464 1.00 83.31 91 HIS A N 1
ATOM 625 C CA . HIS A 1 91 ? -38.724 -7.400 40.829 1.00 83.31 91 HIS A CA 1
ATOM 626 C C . HIS A 1 91 ? -37.754 -6.344 41.368 1.00 83.31 91 HIS A C 1
ATOM 628 O O . HIS A 1 91 ? -37.936 -5.140 41.207 1.00 83.31 91 HIS A O 1
ATOM 634 N N . GLN A 1 92 ? -36.673 -6.788 42.008 1.00 80.00 92 GLN A N 1
ATOM 635 C CA . GLN A 1 92 ? -35.625 -5.870 42.439 1.00 80.00 92 GLN A CA 1
ATOM 636 C C . GLN A 1 92 ? -34.806 -5.390 41.230 1.00 80.00 92 GLN A C 1
ATOM 638 O O . GLN A 1 92 ? -34.138 -6.188 40.567 1.00 80.00 92 GLN A O 1
ATOM 643 N N . GLY A 1 93 ? -34.840 -4.082 40.956 1.00 80.12 93 GLY A N 1
ATOM 644 C CA . GLY A 1 93 ? -34.071 -3.458 39.877 1.00 80.12 93 GLY A CA 1
ATOM 645 C C . GLY A 1 93 ? -32.555 -3.636 40.035 1.00 80.12 93 GLY A C 1
ATOM 646 O O . GLY A 1 93 ? -32.027 -3.786 41.141 1.00 80.12 93 GLY A O 1
ATOM 647 N N . LYS A 1 94 ? -31.829 -3.597 38.913 1.00 86.12 94 LYS A N 1
ATOM 648 C CA . LYS A 1 94 ? -30.385 -3.879 38.871 1.00 86.12 94 LYS A CA 1
ATOM 649 C C . LYS A 1 94 ? -29.641 -2.893 37.980 1.00 86.12 94 LYS A C 1
ATOM 651 O O . LYS A 1 94 ? -30.127 -2.554 36.902 1.00 86.12 94 LYS A O 1
ATOM 656 N N . VAL A 1 95 ? -28.462 -2.455 38.425 1.00 87.38 95 VAL A N 1
ATOM 657 C CA . VAL A 1 95 ? -27.516 -1.666 37.618 1.00 87.38 95 VAL A CA 1
ATOM 658 C C . VAL A 1 95 ? -26.251 -2.471 37.417 1.00 87.38 95 VAL A C 1
ATOM 660 O O . VAL A 1 95 ? -25.672 -2.990 38.375 1.00 87.38 95 VAL A O 1
ATOM 663 N N . VAL A 1 96 ? -25.823 -2.559 36.164 1.00 85.44 96 VAL A N 1
ATOM 664 C CA . VAL A 1 96 ? -24.568 -3.202 35.788 1.00 85.44 96 VAL A CA 1
ATOM 665 C C . VAL A 1 96 ? -23.677 -2.201 35.071 1.00 85.44 96 VAL A C 1
ATOM 667 O O . VAL A 1 96 ? -24.109 -1.553 34.115 1.00 85.44 96 VAL A O 1
ATOM 670 N N . ASP A 1 97 ? -22.427 -2.111 35.515 1.00 85.00 97 ASP A N 1
ATOM 671 C CA . ASP A 1 97 ? -21.405 -1.314 34.849 1.00 85.00 97 ASP A CA 1
ATOM 672 C C . ASP A 1 97 ? -20.770 -2.111 33.703 1.00 85.00 97 ASP A C 1
ATOM 674 O O . ASP A 1 97 ? -20.374 -3.270 33.853 1.00 85.00 97 ASP A O 1
ATOM 678 N N . VAL A 1 98 ? -20.642 -1.470 32.545 1.00 82.44 98 VAL A N 1
ATOM 679 C CA . VAL A 1 98 ? -19.972 -2.001 31.356 1.00 82.44 98 VAL A CA 1
ATOM 680 C C . VAL A 1 98 ? -18.775 -1.105 31.060 1.00 82.44 98 VAL A C 1
ATOM 682 O O . VAL A 1 98 ? -18.927 0.072 30.740 1.00 82.44 98 VAL A O 1
ATOM 685 N N . ALA A 1 99 ? -17.565 -1.648 31.192 1.00 78.88 99 ALA A N 1
ATOM 686 C CA . ALA A 1 99 ? -16.339 -0.851 31.142 1.00 78.88 99 ALA A CA 1
ATOM 687 C C . ALA A 1 99 ? -16.071 -0.225 29.763 1.00 78.88 99 ALA A C 1
ATOM 689 O O . ALA A 1 99 ? -15.632 0.922 29.683 1.00 78.88 99 ALA A O 1
ATOM 690 N N . ASP A 1 100 ? -16.328 -0.973 28.690 1.00 80.25 100 ASP A N 1
ATOM 691 C CA . ASP A 1 100 ? -16.060 -0.551 27.318 1.00 80.25 100 ASP A CA 1
ATOM 692 C C . ASP A 1 100 ? -17.015 -1.241 26.336 1.00 80.25 100 ASP A C 1
ATOM 694 O O . ASP A 1 100 ? -17.475 -2.361 26.569 1.00 80.25 100 ASP A O 1
ATOM 698 N N . VAL A 1 101 ? -17.311 -0.555 25.238 1.00 80.19 101 VAL A N 1
ATOM 699 C CA . VAL A 1 101 ? -18.173 -0.992 24.145 1.00 80.19 101 VAL A CA 1
ATOM 700 C C . VAL A 1 101 ? -17.423 -0.757 22.831 1.00 80.19 101 VAL A C 1
ATOM 702 O O . VAL A 1 101 ? -17.184 0.385 22.439 1.00 80.19 101 VAL A O 1
ATOM 705 N N . GLY A 1 102 ? -17.042 -1.839 22.150 1.00 73.12 102 GLY A N 1
ATOM 706 C CA . GLY A 1 102 ? -16.327 -1.807 20.867 1.00 73.12 102 GLY A CA 1
ATOM 707 C C . GLY A 1 102 ? -17.246 -1.727 19.640 1.00 73.12 102 GLY A C 1
ATOM 708 O O . GLY A 1 102 ? -18.470 -1.739 19.760 1.00 73.12 102 GLY A O 1
ATOM 709 N N . THR A 1 103 ? -16.654 -1.667 18.444 1.00 68.56 103 THR A N 1
ATOM 710 C CA . THR A 1 103 ? -17.374 -1.792 17.161 1.00 68.56 103 THR A CA 1
ATOM 711 C C . THR A 1 103 ? -17.612 -3.251 16.771 1.00 68.56 103 THR A C 1
ATOM 713 O O . THR A 1 103 ? -16.959 -4.179 17.260 1.00 68.56 103 THR A O 1
ATOM 716 N N . GLY A 1 104 ? -18.532 -3.467 15.831 1.00 62.69 104 GLY A N 1
ATOM 717 C CA . GLY A 1 104 ? -18.828 -4.796 15.308 1.00 62.69 104 GLY A CA 1
ATOM 718 C C . GLY A 1 104 ? -19.754 -5.577 16.235 1.00 62.69 104 GLY A C 1
ATOM 719 O O . GLY A 1 104 ? -20.971 -5.417 16.153 1.00 62.69 104 GLY A O 1
ATOM 720 N N . ALA A 1 105 ? -19.194 -6.440 17.083 1.00 56.75 105 ALA A N 1
ATOM 721 C CA . ALA A 1 105 ? -19.976 -7.416 17.825 1.00 56.75 105 ALA A CA 1
ATOM 722 C C . ALA A 1 105 ? -20.471 -6.857 19.178 1.00 56.75 105 ALA A C 1
ATOM 724 O O . ALA A 1 105 ? -19.712 -6.178 19.874 1.00 56.75 105 ALA A O 1
ATOM 725 N N . PRO A 1 106 ? -21.735 -7.118 19.556 1.00 64.00 106 PRO A N 1
ATOM 726 C CA . PRO A 1 106 ? -22.341 -6.531 20.746 1.00 64.00 106 PRO A CA 1
ATOM 727 C C . PRO A 1 106 ? -21.695 -7.027 22.037 1.00 64.00 106 PRO A C 1
ATOM 729 O O . PRO A 1 106 ? -21.275 -8.181 22.144 1.00 64.00 106 PRO A O 1
ATOM 732 N N . VAL A 1 107 ? -21.699 -6.173 23.059 1.00 72.12 107 VAL A N 1
ATOM 733 C CA . VAL A 1 107 ? -21.482 -6.625 24.433 1.00 72.12 107 VAL A CA 1
ATOM 734 C C . VAL A 1 107 ? -22.705 -7.439 24.846 1.00 72.12 107 VAL A C 1
ATOM 736 O O . VAL A 1 107 ? -23.802 -6.891 24.967 1.00 72.12 107 VAL A O 1
ATOM 739 N N . SER A 1 108 ? -22.504 -8.743 25.042 1.00 72.38 108 SER A N 1
ATOM 740 C CA . SER A 1 108 ? -23.528 -9.643 25.575 1.00 72.38 108 SER A CA 1
ATOM 741 C C . SER A 1 108 ? -23.653 -9.424 27.079 1.00 72.38 108 SER A C 1
ATOM 743 O O . SER A 1 108 ? -22.687 -9.642 27.809 1.00 72.38 108 SER A O 1
ATOM 745 N N . LEU A 1 109 ? -24.823 -8.994 27.542 1.00 79.50 109 LEU A N 1
ATOM 746 C CA . LEU A 1 109 ? -25.087 -8.724 28.950 1.00 79.50 109 LEU A CA 1
ATOM 747 C C . LEU A 1 109 ? -26.437 -9.314 29.368 1.00 79.50 109 LEU A C 1
ATOM 749 O O . LEU A 1 109 ? -27.482 -8.691 29.210 1.00 79.50 109 LEU A O 1
ATOM 753 N N . ASP A 1 110 ? -26.401 -10.519 29.931 1.00 80.94 110 ASP A N 1
ATOM 754 C CA . ASP A 1 110 ? -27.581 -11.131 30.537 1.00 80.94 110 ASP A CA 1
ATOM 755 C C . ASP A 1 110 ? -27.757 -10.634 31.975 1.00 80.94 110 ASP A C 1
ATOM 757 O O . ASP A 1 110 ? -26.809 -10.585 32.767 1.00 80.94 110 ASP A O 1
ATOM 761 N N . ILE A 1 111 ? -28.984 -10.249 32.320 1.00 82.38 111 ILE A N 1
ATOM 762 C CA . ILE A 1 111 ? -29.320 -9.626 33.598 1.00 82.38 111 ILE A CA 1
ATOM 763 C C . ILE A 1 111 ? -30.405 -10.456 34.280 1.00 82.38 111 ILE A C 1
ATOM 765 O O . ILE A 1 111 ? -31.582 -10.384 33.942 1.00 82.38 111 ILE A O 1
ATOM 769 N N . ALA A 1 112 ? -30.008 -11.236 35.282 1.00 85.06 112 ALA A N 1
ATOM 770 C CA . ALA A 1 112 ? -30.949 -11.864 36.205 1.00 85.06 112 ALA A CA 1
ATOM 771 C C . ALA A 1 112 ? -31.347 -10.874 37.313 1.00 85.06 112 ALA A C 1
ATOM 773 O O . ALA A 1 112 ? -30.461 -10.303 37.972 1.00 85.06 112 ALA A O 1
ATOM 774 N N . LEU A 1 113 ? -32.655 -10.677 37.497 1.00 84.75 113 LEU A N 1
ATOM 775 C CA . LEU A 1 113 ? -33.260 -9.891 38.574 1.00 84.75 113 LEU A CA 1
ATOM 776 C C . LEU A 1 113 ? -33.575 -10.779 39.785 1.00 84.75 113 LEU A C 1
ATOM 778 O O . LEU A 1 113 ? -33.930 -11.949 39.640 1.00 84.75 113 LEU A O 1
ATOM 782 N N . GLY A 1 114 ? -33.428 -10.211 40.984 1.00 77.69 114 GLY A N 1
ATOM 783 C CA . GLY A 1 114 ? -33.783 -10.862 42.248 1.00 77.69 114 GLY A CA 1
ATOM 784 C C . GLY A 1 114 ? -35.263 -10.689 42.603 1.00 77.69 114 GLY A C 1
ATOM 785 O O . GLY A 1 114 ? -35.977 -9.897 41.983 1.00 77.69 114 GLY A O 1
ATOM 786 N N . ASN A 1 115 ? -35.726 -11.429 43.617 1.00 75.88 115 ASN A N 1
ATOM 787 C CA . ASN A 1 115 ? -37.051 -11.207 44.206 1.00 75.88 115 ASN A CA 1
ATOM 788 C C . ASN A 1 115 ? -37.138 -9.769 44.742 1.00 75.88 115 ASN A C 1
ATOM 790 O O . ASN A 1 115 ? -36.147 -9.249 45.252 1.00 75.88 115 ASN A O 1
ATOM 794 N N . ALA A 1 116 ? -38.307 -9.133 44.637 1.00 66.00 116 ALA A N 1
ATOM 795 C CA . ALA A 1 116 ? -38.526 -7.820 45.233 1.00 66.00 116 ALA A CA 1
ATOM 796 C C . ALA A 1 116 ? -38.355 -7.908 46.761 1.00 66.00 116 ALA A C 1
ATOM 798 O O . ALA A 1 116 ? -39.122 -8.593 47.434 1.00 66.00 116 ALA A O 1
ATOM 799 N N . ASP A 1 117 ? -37.339 -7.233 47.298 1.00 57.53 117 ASP A N 1
ATOM 800 C CA . ASP A 1 117 ? -37.140 -7.077 48.737 1.00 57.53 117 ASP A CA 1
ATOM 801 C C . ASP A 1 117 ? -37.492 -5.633 49.122 1.00 57.53 117 ASP A C 1
ATOM 803 O O . ASP A 1 117 ? -36.957 -4.683 48.546 1.00 57.53 117 ASP A O 1
ATOM 807 N N . ASN A 1 118 ? -38.405 -5.446 50.081 1.00 51.88 118 ASN A N 1
ATOM 808 C CA . ASN A 1 118 ? -39.018 -4.147 50.422 1.00 51.88 118 ASN A CA 1
ATOM 809 C C . ASN A 1 118 ? -38.042 -3.129 51.062 1.00 51.88 118 ASN A C 1
ATOM 811 O O . ASN A 1 118 ? -38.471 -2.068 51.514 1.00 51.88 118 ASN A O 1
ATOM 815 N N . GLN A 1 119 ? -36.743 -3.439 51.135 1.00 50.41 119 GLN A N 1
ATOM 816 C CA . GLN A 1 119 ? -35.724 -2.661 51.853 1.00 50.41 119 GLN A CA 1
ATOM 817 C C . GLN A 1 119 ? -34.540 -2.200 50.976 1.00 50.41 119 GLN A C 1
ATOM 819 O O . GLN A 1 119 ? -33.740 -1.389 51.437 1.00 50.41 119 GLN A O 1
ATOM 824 N N . VAL A 1 120 ? -34.403 -2.658 49.720 1.00 50.22 120 VAL A N 1
ATOM 825 C CA . VAL A 1 120 ? -33.260 -2.291 48.852 1.00 50.22 120 VAL A CA 1
ATOM 826 C C . VAL A 1 120 ? -33.730 -2.001 47.426 1.00 50.22 120 VAL A C 1
ATOM 828 O O . VAL A 1 120 ? -34.103 -2.910 46.687 1.00 50.22 120 VAL A O 1
ATOM 831 N N . SER A 1 121 ? -33.677 -0.728 47.022 1.00 51.00 121 SER A N 1
ATOM 832 C CA . SER A 1 121 ? -34.238 -0.233 45.756 1.00 51.00 121 SER A CA 1
ATOM 833 C C . SER A 1 121 ? -33.404 -0.548 44.507 1.00 51.00 121 SER A C 1
ATOM 835 O O . SER A 1 121 ? -33.945 -0.491 43.403 1.00 51.00 121 SER A O 1
ATOM 837 N N . GLN A 1 122 ? -32.112 -0.886 44.639 1.00 54.44 122 GLN A N 1
ATOM 838 C CA . GLN A 1 122 ? -31.261 -1.242 43.497 1.00 54.44 122 GLN A CA 1
ATOM 839 C C . GLN A 1 122 ? -29.950 -1.918 43.929 1.00 54.44 122 GLN A C 1
ATOM 841 O O . GLN A 1 122 ? -29.257 -1.407 44.808 1.00 54.44 122 GLN A O 1
ATOM 846 N N . ILE A 1 123 ? -29.566 -3.027 43.286 1.00 56.25 123 ILE A N 1
ATOM 847 C CA . ILE A 1 123 ? -28.220 -3.611 43.442 1.00 56.25 123 ILE A CA 1
ATOM 848 C C . ILE A 1 123 ? -27.320 -3.074 42.325 1.00 56.25 123 ILE A C 1
ATOM 850 O O . ILE A 1 123 ? -27.610 -3.273 41.142 1.00 56.25 123 ILE A O 1
ATOM 854 N N . VAL A 1 124 ? -26.218 -2.421 42.703 1.00 56.53 124 VAL A N 1
ATOM 855 C CA . VAL A 1 124 ? -25.148 -2.002 41.786 1.00 56.53 124 VAL A CA 1
ATOM 856 C C . VAL A 1 124 ? -24.049 -3.062 41.808 1.00 56.53 124 VAL A C 1
ATOM 858 O O . VAL A 1 124 ? -23.463 -3.330 42.856 1.00 56.53 124 VAL A O 1
ATOM 861 N N . VAL A 1 125 ? -23.767 -3.678 40.660 1.00 55.53 125 VAL A N 1
ATOM 862 C CA . VAL A 1 125 ? -22.668 -4.645 40.514 1.00 55.53 125 VAL A CA 1
ATOM 863 C C . VAL A 1 125 ? -21.469 -3.940 39.874 1.00 55.53 125 VAL A C 1
ATOM 865 O O . VAL A 1 125 ? -21.442 -3.740 38.664 1.00 55.53 125 VAL A O 1
ATOM 868 N N . THR A 1 126 ? -20.487 -3.570 40.701 1.00 43.78 126 THR A N 1
ATOM 869 C CA . THR A 1 126 ? -19.271 -2.808 40.332 1.00 43.78 126 THR A CA 1
ATOM 870 C C . THR A 1 126 ? -18.042 -3.674 40.036 1.00 43.78 126 THR A C 1
ATOM 872 O O . THR A 1 126 ? -17.018 -3.163 39.584 1.00 43.78 126 THR A O 1
ATOM 875 N N . ALA A 1 127 ? -18.108 -4.991 40.251 1.00 32.50 127 ALA A N 1
ATOM 876 C CA . ALA A 1 127 ? -17.068 -5.912 39.797 1.00 32.50 127 ALA A CA 1
ATOM 877 C C . ALA A 1 127 ? -17.418 -6.381 38.384 1.00 32.50 127 ALA A C 1
ATOM 879 O O . ALA A 1 127 ? -18.497 -6.939 38.190 1.00 32.50 127 ALA A O 1
ATOM 880 N N . SER A 1 128 ? -16.518 -6.128 37.426 1.00 37.81 128 SER A N 1
ATOM 881 C CA . SER A 1 128 ? -16.598 -6.502 36.008 1.00 37.81 128 SER A CA 1
ATOM 882 C C . SER A 1 128 ? -17.424 -7.772 35.833 1.00 37.81 128 SER A C 1
ATOM 884 O O . SER A 1 128 ? -16.966 -8.851 36.210 1.00 37.81 128 SER A O 1
ATOM 886 N N . ALA A 1 129 ? -18.665 -7.643 35.354 1.00 34.03 129 ALA A N 1
ATOM 887 C CA . ALA A 1 129 ? -19.545 -8.793 35.236 1.00 34.03 129 ALA A CA 1
ATOM 888 C C . ALA A 1 129 ? -18.816 -9.857 34.409 1.00 34.03 129 ALA A C 1
ATOM 890 O O . ALA A 1 129 ? -18.478 -9.620 33.250 1.00 34.03 129 ALA A O 1
ATOM 891 N N . SER A 1 130 ? -18.584 -11.031 34.995 1.00 34.41 130 SER A N 1
ATOM 892 C CA . SER A 1 130 ? -17.952 -12.187 34.346 1.00 34.41 130 SER A CA 1
ATOM 893 C C . SER A 1 130 ? -18.658 -12.629 33.048 1.00 34.41 130 SER A C 1
ATOM 895 O O . SER A 1 130 ? -18.118 -13.457 32.309 1.00 34.41 130 SER A O 1
ATOM 897 N N . GLY A 1 131 ? -19.836 -12.058 32.755 1.00 35.34 131 GLY A N 1
ATOM 898 C CA . GLY A 1 131 ? -20.630 -12.259 31.543 1.00 35.34 131 GLY A CA 1
ATOM 899 C C . GLY A 1 131 ? -20.413 -11.253 30.401 1.00 35.34 131 GLY A C 1
ATOM 900 O O . GLY A 1 131 ? -20.648 -11.625 29.254 1.00 35.34 131 GLY A O 1
ATOM 901 N N . ALA A 1 132 ? -19.924 -10.028 30.648 1.00 38.94 132 ALA A N 1
ATOM 902 C CA . ALA A 1 132 ? -19.725 -9.028 29.590 1.00 38.94 132 ALA A CA 1
ATOM 903 C C . ALA A 1 132 ? -18.419 -9.306 28.828 1.00 38.94 132 ALA A C 1
ATOM 905 O O . ALA A 1 132 ? -17.355 -8.784 29.158 1.00 38.94 132 ALA A O 1
ATOM 906 N N . ARG A 1 133 ? -18.486 -10.183 27.822 1.00 49.06 133 ARG A N 1
ATOM 907 C CA . ARG A 1 133 ? -17.344 -10.540 26.966 1.00 49.06 133 ARG A CA 1
ATOM 908 C C . ARG A 1 133 ? -17.545 -9.980 25.566 1.00 49.06 133 ARG A C 1
ATOM 910 O O . ARG A 1 133 ? -18.555 -10.287 24.931 1.00 49.06 133 ARG A O 1
ATOM 917 N N . THR A 1 134 ? -16.570 -9.214 25.080 1.00 42.44 134 THR A N 1
ATOM 918 C CA . THR A 1 134 ? -16.518 -8.778 23.682 1.00 42.44 134 THR A CA 1
ATOM 919 C C . THR A 1 134 ? -16.410 -10.005 22.782 1.00 42.44 134 THR A C 1
ATOM 921 O O . THR A 1 134 ? -15.591 -10.897 23.001 1.00 42.44 134 THR A O 1
ATOM 924 N N . LEU A 1 135 ? -17.301 -10.076 21.802 1.00 40.69 135 LEU A N 1
ATOM 925 C CA . LEU A 1 135 ? -17.369 -11.148 20.821 1.00 40.69 135 LEU A CA 1
ATOM 926 C C . LEU A 1 135 ? -16.311 -10.901 19.732 1.00 40.69 135 LEU A C 1
ATOM 928 O O . LEU A 1 135 ? -16.425 -9.950 18.965 1.00 40.69 135 LEU A O 1
ATOM 932 N N . GLU A 1 136 ? -15.299 -11.758 19.628 1.00 50.44 136 GLU A N 1
ATOM 933 C CA . GLU A 1 136 ? -14.394 -11.749 18.472 1.00 50.44 136 GLU A CA 1
ATOM 934 C C . GLU A 1 136 ? -15.031 -12.567 17.336 1.00 50.44 136 GLU A C 1
ATOM 936 O O . GLU A 1 136 ? -15.392 -13.729 17.527 1.00 50.44 136 GLU A O 1
ATOM 941 N N . THR A 1 137 ? -15.224 -11.955 16.164 1.00 46.56 137 THR A N 1
ATOM 942 C CA . THR A 1 137 ? -15.827 -12.581 14.973 1.00 46.56 137 THR A CA 1
ATOM 943 C C . THR A 1 137 ? -14.779 -12.827 13.892 1.00 46.56 137 THR A C 1
ATOM 945 O O . THR A 1 137 ? -14.320 -11.874 13.263 1.00 46.56 137 THR A O 1
ATOM 948 N N . GLY A 1 138 ? -14.463 -14.096 13.623 1.00 56.34 138 GLY A N 1
ATOM 949 C CA . GLY A 1 138 ? -13.523 -14.524 12.586 1.00 56.34 138 GLY A CA 1
ATOM 950 C C . GLY A 1 138 ? -12.058 -14.194 12.906 1.00 56.34 138 GLY A C 1
ATOM 951 O O . GLY A 1 138 ? -11.744 -13.851 14.046 1.00 56.34 138 GLY A O 1
ATOM 952 N N . PRO A 1 139 ? -11.158 -14.254 11.901 1.00 66.75 139 PRO A N 1
ATOM 953 C CA . PRO A 1 139 ? -9.763 -13.827 12.024 1.00 66.75 139 PRO A CA 1
ATOM 954 C C . PRO A 1 139 ? -9.670 -12.293 12.112 1.00 66.75 139 PRO A C 1
ATOM 956 O O . PRO A 1 139 ? -9.213 -11.609 11.187 1.00 66.75 139 PRO A O 1
ATOM 959 N N . ARG A 1 140 ? -10.159 -11.759 13.232 1.00 76.50 140 ARG A N 1
ATOM 960 C CA . ARG A 1 140 ? -10.246 -10.344 13.588 1.00 76.50 140 ARG A CA 1
ATOM 961 C C . ARG A 1 140 ? -9.352 -10.056 14.791 1.00 76.50 140 ARG A C 1
ATOM 963 O O . ARG A 1 140 ? -9.026 -10.942 15.577 1.00 76.50 140 ARG A O 1
ATOM 970 N N . SER A 1 141 ? -8.894 -8.818 14.909 1.00 81.44 141 SER A N 1
ATOM 971 C CA . SER A 1 141 ? -8.194 -8.345 16.104 1.00 81.44 141 SER A CA 1
ATOM 972 C C . SER A 1 141 ? -8.707 -6.970 16.489 1.00 81.44 141 SER A C 1
ATOM 974 O O . SER A 1 141 ? -8.684 -6.064 15.658 1.00 81.44 141 SER A O 1
ATOM 976 N N . THR A 1 142 ? -9.143 -6.828 17.736 1.00 80.50 142 THR A N 1
ATOM 977 C CA . THR A 1 142 ? -9.665 -5.580 18.296 1.00 80.50 142 THR A CA 1
ATOM 978 C C . THR A 1 142 ? -8.674 -5.021 19.313 1.00 80.50 142 THR A C 1
ATOM 980 O O . THR A 1 142 ? -8.231 -5.738 20.206 1.00 80.50 142 THR A O 1
ATOM 983 N N . PHE A 1 143 ? -8.340 -3.736 19.198 1.00 83.56 143 PHE A N 1
ATOM 984 C CA . PHE A 1 143 ? -7.493 -3.016 20.148 1.00 83.56 143 PHE A CA 1
ATOM 985 C C . PHE A 1 143 ? -8.231 -1.785 20.673 1.00 83.56 143 PHE A C 1
ATOM 987 O O . PHE A 1 143 ? -8.766 -0.975 19.908 1.00 83.56 143 PHE A O 1
ATOM 994 N N . THR A 1 144 ? -8.259 -1.646 21.995 1.00 81.44 144 THR A N 1
ATOM 995 C CA . THR A 1 144 ? -8.812 -0.480 22.692 1.00 81.44 144 THR A CA 1
ATOM 996 C C . THR A 1 144 ? -7.774 0.639 22.785 1.00 81.44 144 THR A C 1
ATOM 998 O O . THR A 1 144 ? -6.577 0.409 22.614 1.00 81.44 144 THR A O 1
ATOM 1001 N N . ALA A 1 145 ? -8.197 1.853 23.144 1.00 81.38 145 ALA A N 1
ATOM 1002 C CA . ALA A 1 145 ? -7.278 2.966 23.410 1.00 81.38 145 ALA A CA 1
ATOM 1003 C C . ALA A 1 145 ? -6.163 2.612 24.419 1.00 81.38 145 ALA A C 1
ATOM 1005 O O . ALA A 1 145 ? -5.034 3.078 24.280 1.00 81.38 145 ALA A O 1
ATOM 1006 N N . LYS A 1 146 ? -6.457 1.755 25.406 1.00 78.31 146 LYS A N 1
ATOM 1007 C CA . LYS A 1 146 ? -5.476 1.286 26.395 1.00 78.31 146 LYS A CA 1
ATOM 1008 C C . LYS A 1 146 ? -4.437 0.346 25.773 1.00 78.31 146 LYS A C 1
ATOM 1010 O O . LYS A 1 146 ? -3.254 0.427 26.105 1.00 78.31 146 LYS A O 1
ATOM 1015 N N . ASP A 1 147 ? -4.863 -0.536 24.873 1.00 79.44 147 ASP A N 1
ATOM 1016 C CA . ASP A 1 147 ? -3.949 -1.438 24.164 1.00 79.44 147 ASP A CA 1
ATOM 1017 C C . ASP A 1 147 ? -3.004 -0.642 23.263 1.00 79.44 147 ASP A C 1
ATOM 1019 O O . ASP A 1 147 ? -1.798 -0.884 23.270 1.00 79.44 147 ASP A O 1
ATOM 1023 N N . ILE A 1 148 ? -3.547 0.360 22.566 1.00 85.81 148 ILE A N 1
ATOM 1024 C CA . ILE A 1 148 ? -2.805 1.253 21.671 1.00 85.81 148 ILE A CA 1
ATOM 1025 C C . ILE A 1 148 ? -1.736 2.038 22.439 1.00 85.81 148 ILE A C 1
ATOM 1027 O O . ILE A 1 148 ? -0.594 2.106 21.995 1.00 85.81 148 ILE A O 1
ATOM 1031 N N . GLU A 1 149 ? -2.069 2.581 23.615 1.00 84.12 149 GLU A N 1
ATOM 1032 C CA . GLU A 1 149 ? -1.127 3.374 24.417 1.00 84.12 149 GLU A CA 1
ATOM 1033 C C . GLU A 1 149 ? 0.063 2.555 24.947 1.00 84.12 149 GLU A C 1
ATOM 1035 O O . GLU A 1 149 ? 1.154 3.092 25.132 1.00 84.12 149 GLU A O 1
ATOM 1040 N N . THR A 1 150 ? -0.119 1.254 25.183 1.00 81.50 150 THR A N 1
ATOM 1041 C CA . THR A 1 150 ? 0.934 0.390 25.750 1.00 81.50 150 THR A CA 1
ATOM 1042 C C . THR A 1 150 ? 1.749 -0.364 24.699 1.00 81.50 150 THR A C 1
ATOM 1044 O O . THR A 1 150 ? 2.710 -1.053 25.052 1.00 81.50 150 THR A O 1
ATOM 1047 N N . LEU A 1 151 ? 1.396 -0.256 23.414 1.00 82.75 151 LEU A N 1
ATOM 1048 C CA . LEU A 1 151 ? 2.103 -0.934 22.333 1.00 82.75 151 LEU A CA 1
ATOM 1049 C C . LEU A 1 151 ? 3.421 -0.214 21.979 1.00 82.75 151 LEU A C 1
ATOM 1051 O O . LEU A 1 151 ? 3.422 1.010 21.822 1.00 82.75 151 LEU A O 1
ATOM 1055 N N . PRO A 1 152 ? 4.537 -0.943 21.775 1.00 78.62 152 PRO A N 1
ATOM 1056 C CA . PRO A 1 152 ? 5.689 -0.388 21.070 1.00 78.62 152 PRO A CA 1
ATOM 1057 C C . PRO A 1 152 ? 5.284 0.016 19.643 1.00 78.62 152 PRO A C 1
ATOM 1059 O O . PRO A 1 152 ? 4.960 -0.846 18.820 1.00 78.62 152 PRO A O 1
ATOM 1062 N N . SER A 1 153 ? 5.306 1.319 19.357 1.00 83.62 153 SER A N 1
ATOM 1063 C CA . SER A 1 153 ? 5.045 1.879 18.026 1.00 83.62 153 SER A CA 1
ATOM 1064 C C . SER A 1 153 ? 6.020 3.016 17.755 1.00 83.62 153 SER A C 1
ATOM 1066 O O . SER A 1 153 ? 5.797 4.167 18.117 1.00 83.62 153 SER A O 1
ATOM 1068 N N . PHE A 1 154 ? 7.138 2.679 17.119 1.00 80.06 154 PHE A N 1
ATOM 1069 C CA . PHE A 1 154 ? 8.224 3.627 16.882 1.00 80.06 154 PHE A CA 1
ATOM 1070 C C . PHE A 1 154 ? 7.869 4.686 15.838 1.00 80.06 154 PHE A C 1
ATOM 1072 O O . PHE A 1 154 ? 8.282 5.837 15.953 1.00 80.06 154 PHE A O 1
ATOM 1079 N N . SER A 1 155 ? 7.096 4.321 14.817 1.00 78.94 155 SER A N 1
ATOM 1080 C CA . SER A 1 155 ? 6.679 5.250 13.761 1.00 78.94 155 SER A CA 1
ATOM 1081 C C . SER A 1 155 ? 5.301 5.866 14.006 1.00 78.94 155 SER A C 1
ATOM 1083 O O . SER A 1 155 ? 4.839 6.621 13.153 1.00 78.94 155 SER A O 1
ATOM 1085 N N . ARG A 1 156 ? 4.654 5.557 15.144 1.00 88.75 156 ARG A N 1
ATOM 1086 C CA . ARG A 1 156 ? 3.267 5.942 15.462 1.00 88.75 156 ARG A CA 1
ATOM 1087 C C . ARG A 1 156 ? 2.292 5.608 14.320 1.00 88.75 156 ARG A C 1
ATOM 1089 O O . ARG A 1 156 ? 1.448 6.420 13.945 1.00 88.75 156 ARG A O 1
ATOM 1096 N N . ASP A 1 157 ? 2.437 4.417 13.738 1.00 90.56 157 ASP A N 1
ATOM 1097 C CA . ASP A 1 157 ? 1.671 3.960 12.571 1.00 90.56 157 ASP A CA 1
ATOM 1098 C C . ASP A 1 157 ? 0.593 2.945 12.990 1.00 90.56 157 ASP A C 1
ATOM 1100 O O . ASP A 1 157 ? 0.857 2.023 13.764 1.00 90.56 157 ASP A O 1
ATOM 1104 N N . LEU A 1 158 ? -0.621 3.063 12.438 1.00 91.81 158 LEU A N 1
ATOM 1105 C CA . LEU A 1 158 ? -1.720 2.111 12.660 1.00 91.81 158 LEU A CA 1
ATOM 1106 C C . LEU A 1 158 ? -1.334 0.661 12.306 1.00 91.81 158 LEU A C 1
ATOM 1108 O O . LEU A 1 158 ? -1.875 -0.290 12.873 1.00 91.81 158 LEU A O 1
ATOM 1112 N N . LYS A 1 159 ? -0.371 0.457 11.403 1.00 91.62 159 LYS A N 1
ATOM 1113 C CA . LYS A 1 159 ? 0.117 -0.880 11.031 1.00 91.62 159 LYS A CA 1
ATOM 1114 C C . LYS A 1 159 ? 0.839 -1.600 12.160 1.00 91.62 159 LYS A C 1
ATOM 1116 O O . LYS A 1 159 ? 0.837 -2.833 12.168 1.00 91.62 159 LYS A O 1
ATOM 1121 N N . ASP A 1 160 ? 1.411 -0.873 13.119 1.00 89.94 160 ASP A N 1
ATOM 1122 C CA . ASP A 1 160 ? 2.028 -1.483 14.301 1.00 89.94 160 ASP A CA 1
ATOM 1123 C C . ASP A 1 160 ? 0.986 -2.215 15.161 1.00 89.94 160 ASP A C 1
ATOM 1125 O O . ASP A 1 160 ? 1.316 -3.200 15.822 1.00 89.94 160 ASP A O 1
ATOM 1129 N N . LEU A 1 161 ? -0.282 -1.795 15.086 1.00 89.56 161 LEU A N 1
ATOM 1130 C CA . LEU A 1 161 ? -1.424 -2.503 15.666 1.00 89.56 161 LEU A CA 1
ATOM 1131 C C . LEU A 1 161 ? -1.842 -3.671 14.763 1.00 89.56 161 LEU A C 1
ATOM 1133 O O . LEU A 1 161 ? -1.993 -4.800 15.227 1.00 89.56 161 LEU A O 1
ATOM 1137 N N . ALA A 1 162 ? -1.962 -3.429 13.451 1.00 91.75 162 ALA A N 1
ATOM 1138 C CA . ALA A 1 162 ? -2.358 -4.450 12.477 1.00 91.75 162 ALA A CA 1
ATOM 1139 C C . ALA A 1 162 ? -1.452 -5.693 12.515 1.00 91.75 162 ALA A C 1
ATOM 1141 O O . ALA A 1 162 ? -1.943 -6.819 12.435 1.00 91.75 162 ALA A O 1
ATOM 1142 N N . ARG A 1 163 ? -0.130 -5.513 12.673 1.00 91.00 163 ARG A N 1
ATOM 1143 C CA . ARG A 1 163 ? 0.851 -6.615 12.692 1.00 91.00 163 ARG A CA 1
ATOM 1144 C C . ARG A 1 163 ? 0.666 -7.590 13.853 1.00 91.00 163 ARG A C 1
ATOM 1146 O O . ARG A 1 163 ? 1.248 -8.672 13.796 1.00 91.00 163 ARG A O 1
ATOM 1153 N N . LEU A 1 164 ? -0.119 -7.256 14.876 1.00 88.94 164 LEU A N 1
ATOM 1154 C CA . LEU A 1 164 ? -0.466 -8.198 15.939 1.00 88.94 164 LEU A CA 1
ATOM 1155 C C . LEU A 1 164 ? -1.432 -9.291 15.462 1.00 88.94 164 LEU A C 1
ATOM 1157 O O . LEU A 1 164 ? -1.374 -10.404 15.975 1.00 88.94 164 LEU A O 1
ATOM 1161 N N . ASN A 1 165 ? -2.260 -9.024 14.446 1.00 91.75 165 ASN A N 1
ATOM 1162 C CA . ASN A 1 165 ? -3.151 -10.037 13.881 1.00 91.75 165 ASN A CA 1
ATOM 1163 C C . ASN A 1 165 ? -2.337 -11.197 13.272 1.00 91.75 165 ASN A C 1
ATOM 1165 O O . ASN A 1 165 ? -1.381 -10.928 12.538 1.00 91.75 165 ASN A O 1
ATOM 1169 N N . PRO A 1 166 ? -2.695 -12.475 13.494 1.00 91.31 166 PRO A N 1
ATOM 1170 C CA . PRO A 1 166 ? -1.900 -13.627 13.054 1.00 91.31 166 PRO A CA 1
ATOM 1171 C C . PRO A 1 166 ? -1.533 -13.625 11.562 1.00 91.31 166 PRO A C 1
ATOM 1173 O O . PRO A 1 166 ? -0.398 -13.934 11.199 1.00 91.31 166 PRO A O 1
ATOM 1176 N N . PHE A 1 167 ? -2.448 -13.180 10.697 1.00 94.12 167 PHE A N 1
ATOM 1177 C CA . PHE A 1 167 ? -2.292 -13.228 9.240 1.00 94.12 167 PHE A CA 1
ATOM 1178 C C . PHE A 1 167 ? -1.590 -12.009 8.631 1.00 94.12 167 PHE A C 1
ATOM 1180 O O . PHE A 1 167 ? -1.430 -11.947 7.410 1.00 94.12 167 PHE A O 1
ATOM 1187 N N . VAL A 1 168 ? -1.175 -11.041 9.449 1.00 95.06 168 VAL A N 1
ATOM 1188 C CA . VAL A 1 168 ? -0.606 -9.772 8.979 1.00 95.06 168 VAL A CA 1
ATOM 1189 C C . VAL A 1 168 ? 0.912 -9.757 9.111 1.00 95.06 168 VAL A C 1
ATOM 1191 O O . VAL A 1 168 ? 1.476 -10.248 10.082 1.00 95.06 168 VAL A O 1
ATOM 1194 N N . THR A 1 169 ? 1.626 -9.182 8.156 1.00 93.62 169 THR A N 1
ATOM 1195 C CA . THR A 1 169 ? 3.064 -8.907 8.272 1.00 93.62 169 THR A CA 1
ATOM 1196 C C . THR A 1 169 ? 3.377 -7.578 7.606 1.00 93.62 169 THR A C 1
ATOM 1198 O O . THR A 1 169 ? 2.770 -7.239 6.597 1.00 93.62 169 THR A O 1
ATOM 1201 N N . ILE A 1 170 ? 4.332 -6.832 8.160 1.00 92.00 170 ILE A N 1
ATOM 1202 C CA . ILE A 1 170 ? 4.858 -5.623 7.526 1.00 92.00 170 ILE A CA 1
ATOM 1203 C C . ILE A 1 170 ? 6.120 -6.000 6.750 1.00 92.00 170 ILE A C 1
ATOM 1205 O O . ILE A 1 170 ? 7.035 -6.622 7.302 1.00 92.00 170 ILE A O 1
ATOM 1209 N N . ASP A 1 171 ? 6.161 -5.635 5.472 1.00 89.06 171 ASP A N 1
ATOM 1210 C CA . ASP A 1 171 ? 7.375 -5.671 4.664 1.00 89.06 171 ASP A CA 1
ATOM 1211 C C . ASP A 1 171 ? 8.030 -4.281 4.653 1.00 89.06 171 ASP A C 1
ATOM 1213 O O . ASP A 1 171 ? 7.577 -3.387 3.929 1.00 89.06 171 ASP A O 1
ATOM 1217 N N . PRO A 1 172 ? 9.103 -4.074 5.435 1.00 83.56 172 PRO A N 1
ATOM 1218 C CA . PRO A 1 172 ? 9.762 -2.779 5.488 1.00 83.56 172 PRO A CA 1
ATOM 1219 C C . PRO A 1 172 ? 10.602 -2.490 4.234 1.00 83.56 172 PRO A C 1
ATOM 1221 O O . PRO A 1 172 ? 10.988 -1.347 4.018 1.00 83.56 172 PRO A O 1
ATOM 1224 N N . THR A 1 173 ? 10.862 -3.487 3.374 1.00 79.19 173 THR A N 1
ATOM 1225 C CA . THR A 1 173 ? 11.595 -3.293 2.107 1.00 79.19 173 THR A CA 1
ATOM 1226 C C . THR A 1 173 ? 10.722 -2.714 0.992 1.00 79.19 173 THR A C 1
ATOM 1228 O O . THR A 1 173 ? 11.235 -2.296 -0.042 1.00 79.19 173 THR A O 1
ATOM 1231 N N . ASN A 1 174 ? 9.408 -2.648 1.219 1.00 81.38 174 ASN A N 1
ATOM 1232 C CA . ASN A 1 174 ? 8.409 -2.141 0.286 1.00 81.38 174 ASN A CA 1
ATOM 1233 C C . ASN A 1 174 ? 7.564 -1.040 0.951 1.00 81.38 174 ASN A C 1
ATOM 1235 O O . ASN A 1 174 ? 6.349 -1.159 1.068 1.00 81.38 174 ASN A O 1
ATOM 1239 N N . ASN A 1 175 ? 8.217 0.017 1.447 1.00 82.44 175 ASN A N 1
ATOM 1240 C CA . ASN A 1 175 ? 7.566 1.171 2.090 1.00 82.44 175 ASN A CA 1
ATOM 1241 C C . ASN A 1 175 ? 6.582 0.779 3.218 1.00 82.44 175 ASN A C 1
ATOM 1243 O O . ASN A 1 175 ? 5.436 1.232 3.253 1.00 82.44 175 ASN A O 1
ATOM 1247 N N . ASN A 1 176 ? 7.003 -0.125 4.113 1.00 87.19 176 ASN A N 1
ATOM 1248 C CA . ASN A 1 176 ? 6.154 -0.683 5.175 1.00 87.19 176 ASN A CA 1
ATOM 1249 C C . ASN A 1 176 ? 4.807 -1.216 4.640 1.00 87.19 176 ASN A C 1
ATOM 1251 O O . ASN A 1 176 ? 3.735 -0.936 5.196 1.00 87.19 176 ASN A O 1
ATOM 1255 N N . ALA A 1 177 ? 4.854 -1.954 3.528 1.00 89.06 177 ALA A N 1
ATOM 1256 C CA . ALA A 1 177 ? 3.693 -2.586 2.918 1.00 89.06 177 ALA A CA 1
ATOM 1257 C C . ALA A 1 177 ? 3.045 -3.582 3.886 1.00 89.06 177 ALA A C 1
ATOM 1259 O O . ALA A 1 177 ? 3.722 -4.408 4.502 1.00 89.06 177 ALA A O 1
ATOM 1260 N N . LEU A 1 178 ? 1.716 -3.523 3.991 1.00 92.88 178 LEU A N 1
ATOM 1261 C CA . LEU A 1 178 ? 0.939 -4.428 4.829 1.00 92.88 178 LEU A CA 1
ATOM 1262 C C . LEU A 1 178 ? 0.546 -5.677 4.033 1.00 92.88 178 LEU A C 1
ATOM 1264 O O . LEU A 1 178 ? -0.304 -5.622 3.150 1.00 92.88 178 LEU A O 1
ATOM 1268 N N . ILE A 1 179 ? 1.156 -6.814 4.340 1.00 94.38 179 ILE A N 1
ATOM 1269 C CA . ILE A 1 179 ? 0.839 -8.102 3.721 1.00 94.38 179 ILE A CA 1
ATOM 1270 C C . ILE A 1 179 ? -0.215 -8.805 4.571 1.00 94.38 179 ILE A C 1
ATOM 1272 O O . ILE A 1 179 ? -0.001 -9.030 5.763 1.00 94.38 179 ILE A O 1
ATOM 1276 N N . VAL A 1 180 ? -1.329 -9.197 3.949 1.00 95.12 180 VAL A N 1
ATOM 1277 C CA . VAL A 1 180 ? -2.455 -9.862 4.624 1.00 95.12 180 VAL A CA 1
ATOM 1278 C C . VAL A 1 180 ? -2.693 -11.220 3.985 1.00 95.12 180 VAL A C 1
ATOM 1280 O O . VAL A 1 180 ? -3.060 -11.300 2.813 1.00 95.12 180 VAL A O 1
ATOM 1283 N N . ALA A 1 181 ? -2.453 -12.293 4.741 1.00 94.75 181 ALA A N 1
ATOM 1284 C CA . ALA A 1 181 ? -2.629 -13.678 4.293 1.00 94.75 181 ALA A CA 1
ATOM 1285 C C . ALA A 1 181 ? -1.981 -13.973 2.918 1.00 94.75 181 ALA A C 1
ATOM 1287 O O . ALA A 1 181 ? -2.531 -14.703 2.097 1.00 94.75 181 ALA A O 1
ATOM 1288 N N . GLY A 1 182 ? -0.819 -13.371 2.642 1.00 93.69 182 GLY A N 1
ATOM 1289 C CA . GLY A 1 182 ? -0.085 -13.552 1.385 1.00 93.69 182 GLY A CA 1
ATOM 1290 C C . GLY A 1 182 ? -0.656 -12.818 0.167 1.00 93.69 182 GLY A C 1
ATOM 1291 O O . GLY A 1 182 ? -0.257 -13.126 -0.955 1.00 93.69 182 GLY A O 1
ATOM 1292 N N . SER A 1 183 ? -1.583 -11.878 0.363 1.00 91.75 183 SER A N 1
ATOM 1293 C CA . SER A 1 183 ? -2.165 -11.053 -0.705 1.00 91.75 183 SER A CA 1
ATOM 1294 C C . SER A 1 183 ? -1.371 -9.766 -0.940 1.00 91.75 183 SER A C 1
ATOM 1296 O O . SER A 1 183 ? -0.652 -9.299 -0.052 1.00 91.75 183 SER A O 1
ATOM 1298 N N . ASN A 1 184 ? -1.549 -9.173 -2.123 1.00 91.38 184 ASN A N 1
ATOM 1299 C CA . ASN A 1 184 ? -0.988 -7.872 -2.482 1.00 91.38 184 ASN A CA 1
ATOM 1300 C C . ASN A 1 184 ? -1.390 -6.790 -1.459 1.00 91.38 184 ASN A C 1
ATOM 1302 O O . ASN A 1 184 ? -2.545 -6.676 -1.056 1.00 91.38 184 ASN A O 1
ATOM 1306 N N . ASN A 1 185 ? -0.427 -5.972 -1.047 1.00 89.75 185 ASN A N 1
ATOM 1307 C CA . ASN A 1 185 ? -0.611 -4.920 -0.050 1.00 89.75 185 ASN A CA 1
ATOM 1308 C C . ASN A 1 185 ? -1.562 -3.796 -0.487 1.00 89.75 185 ASN A C 1
ATOM 1310 O O . ASN A 1 185 ? -2.163 -3.141 0.364 1.00 89.75 185 ASN A O 1
ATOM 1314 N N . ARG A 1 186 ? -1.710 -3.575 -1.797 1.00 89.44 186 ARG A N 1
ATOM 1315 C CA . ARG A 1 186 ? -2.554 -2.516 -2.362 1.00 89.44 186 ARG A CA 1
ATOM 1316 C C . ARG A 1 186 ? -4.042 -2.848 -2.369 1.00 89.44 186 ARG A C 1
ATOM 1318 O O . ARG A 1 186 ? -4.824 -1.957 -2.643 1.00 89.44 186 ARG A O 1
ATOM 1325 N N . VAL A 1 187 ? -4.434 -4.093 -2.069 1.00 91.81 187 VAL A N 1
ATOM 1326 C CA . VAL A 1 187 ? -5.853 -4.500 -2.001 1.00 91.81 187 VAL A CA 1
ATOM 1327 C C . VAL A 1 187 ? -6.428 -4.504 -0.582 1.00 91.81 187 VAL A C 1
ATOM 1329 O O . VAL A 1 187 ? -7.503 -5.066 -0.341 1.00 91.81 187 VAL A O 1
ATOM 1332 N N . ASN A 1 188 ? -5.697 -3.910 0.361 1.00 92.56 188 ASN A N 1
ATOM 1333 C CA . ASN A 1 188 ? -6.182 -3.610 1.701 1.00 92.56 188 ASN A CA 1
ATOM 1334 C C . ASN A 1 188 ? -6.886 -2.254 1.711 1.00 92.56 188 ASN A C 1
ATOM 1336 O O . ASN A 1 188 ? -6.607 -1.401 0.873 1.00 92.56 188 ASN A O 1
ATOM 1340 N N . THR A 1 189 ? -7.748 -2.032 2.696 1.00 92.12 189 THR A N 1
ATOM 1341 C CA . THR A 1 189 ? -8.422 -0.742 2.861 1.00 92.12 189 THR A CA 1
ATOM 1342 C C . THR A 1 189 ? -8.397 -0.268 4.305 1.00 92.12 189 THR A C 1
ATOM 1344 O O . THR A 1 189 ? -8.209 -1.054 5.239 1.00 92.12 189 THR A O 1
ATOM 1347 N N . VAL A 1 190 ? -8.596 1.034 4.475 1.00 92.75 190 VAL A N 1
ATOM 1348 C CA . VAL A 1 190 ? -8.607 1.727 5.761 1.00 92.75 190 VAL A CA 1
ATOM 1349 C C . VAL A 1 190 ? -9.902 2.513 5.858 1.00 92.75 190 VAL A C 1
ATOM 1351 O O . VAL A 1 190 ? -10.217 3.293 4.960 1.00 92.75 190 VAL A O 1
ATOM 1354 N N . TYR A 1 191 ? -10.636 2.315 6.943 1.00 91.62 191 TYR A N 1
ATOM 1355 C CA . TYR A 1 191 ? -11.800 3.098 7.318 1.00 91.62 191 TYR A CA 1
ATOM 1356 C C . TYR A 1 191 ? -11.502 3.849 8.607 1.00 91.62 191 TYR A C 1
ATOM 1358 O O . TYR A 1 191 ? -11.045 3.253 9.578 1.00 91.62 191 TYR A O 1
ATOM 1366 N N . ILE A 1 192 ? -11.776 5.148 8.615 1.00 92.12 192 ILE A N 1
ATOM 1367 C CA . ILE A 1 192 ? -11.771 5.974 9.823 1.00 92.12 192 ILE A CA 1
ATOM 1368 C C . ILE A 1 192 ? -13.170 6.558 9.946 1.00 92.12 192 ILE A C 1
ATOM 1370 O O . ILE A 1 192 ? -13.663 7.176 9.003 1.00 92.12 192 ILE A O 1
ATOM 1374 N N . ASP A 1 193 ? -13.830 6.270 11.067 1.00 89.62 193 ASP A N 1
ATOM 1375 C CA . ASP A 1 193 ? -15.215 6.664 11.336 1.00 89.62 193 ASP A CA 1
ATOM 1376 C C . ASP A 1 193 ? -16.164 6.342 10.163 1.00 89.62 193 ASP A C 1
ATOM 1378 O O . ASP A 1 193 ? -17.079 7.092 9.828 1.00 89.62 193 ASP A O 1
ATOM 1382 N N . GLY A 1 194 ? -15.964 5.165 9.554 1.00 85.81 194 GLY A N 1
ATOM 1383 C CA . GLY A 1 194 ? -16.802 4.633 8.478 1.00 85.81 194 GLY A CA 1
ATOM 1384 C C . GLY A 1 194 ? -16.455 5.164 7.084 1.00 85.81 194 GLY A C 1
ATOM 1385 O O . GLY A 1 194 ? -16.945 4.620 6.092 1.00 85.81 194 GLY A O 1
ATOM 1386 N N . VAL A 1 195 ? -15.568 6.155 6.967 1.00 89.81 195 VAL A N 1
ATOM 1387 C CA . VAL A 1 195 ? -15.134 6.745 5.692 1.00 89.81 195 VAL A CA 1
ATOM 1388 C C . VAL A 1 195 ? -13.838 6.103 5.208 1.00 89.81 195 VAL A C 1
ATOM 1390 O O . VAL A 1 195 ? -12.898 5.908 5.975 1.00 89.81 195 VAL A O 1
ATOM 1393 N N . LYS A 1 196 ? -13.787 5.762 3.915 1.00 90.62 196 LYS A N 1
ATOM 1394 C CA . LYS A 1 196 ? -12.617 5.142 3.282 1.00 90.62 196 LYS A CA 1
ATOM 1395 C C . LYS A 1 196 ? -11.467 6.153 3.207 1.00 90.62 196 LYS A C 1
ATOM 1397 O O . LYS A 1 196 ? -11.562 7.156 2.504 1.00 90.62 196 LYS A O 1
ATOM 1402 N N . GLN A 1 197 ? -10.358 5.848 3.871 1.00 91.12 197 GLN A N 1
ATOM 1403 C CA . GLN A 1 197 ? -9.122 6.635 3.884 1.00 91.12 197 GLN A CA 1
ATOM 1404 C C . GLN A 1 197 ? -7.913 5.812 3.401 1.00 91.12 197 GLN A C 1
ATOM 1406 O O . GLN A 1 197 ? -6.819 5.936 3.935 1.00 91.12 197 GLN A O 1
ATOM 1411 N N . ALA A 1 198 ? -8.107 4.948 2.401 1.00 90.44 198 ALA A N 1
ATOM 1412 C CA . ALA A 1 198 ? -7.024 4.259 1.688 1.00 90.44 198 ALA A CA 1
ATOM 1413 C C . ALA A 1 198 ? -6.486 5.106 0.517 1.00 90.44 198 ALA A C 1
ATOM 1415 O O . ALA A 1 198 ? -7.090 6.120 0.160 1.00 90.44 198 ALA A O 1
ATOM 1416 N N . ASP A 1 199 ? -5.383 4.696 -0.109 1.00 92.00 199 ASP A N 1
ATOM 1417 C CA . ASP A 1 199 ? -4.958 5.264 -1.396 1.00 92.00 199 ASP A CA 1
ATOM 1418 C C . ASP A 1 199 ? -5.983 4.927 -2.496 1.00 92.00 199 ASP A C 1
ATOM 1420 O O . ASP A 1 199 ? -6.095 3.777 -2.925 1.00 92.00 199 ASP A O 1
ATOM 1424 N N . ASP A 1 200 ? -6.744 5.926 -2.952 1.00 91.44 200 ASP A N 1
ATOM 1425 C CA . ASP A 1 200 ? -7.760 5.730 -3.991 1.00 91.44 200 ASP A CA 1
ATOM 1426 C C . ASP A 1 200 ? -7.137 5.466 -5.369 1.00 91.44 200 ASP A C 1
ATOM 1428 O O . ASP A 1 200 ? -7.777 4.831 -6.206 1.00 91.44 200 ASP A O 1
ATOM 1432 N N . PHE A 1 201 ? -5.904 5.916 -5.623 1.00 93.12 201 PHE A N 1
ATOM 1433 C CA . PHE A 1 201 ? -5.247 5.775 -6.923 1.00 93.12 201 PHE A CA 1
ATOM 1434 C C . PHE A 1 201 ? -4.266 4.594 -6.950 1.00 93.12 201 PHE A C 1
ATOM 1436 O O . PHE A 1 201 ? -4.260 3.816 -7.907 1.00 93.12 201 PHE A O 1
ATOM 1443 N N . GLY A 1 202 ? -3.506 4.388 -5.873 1.00 89.88 202 GLY A N 1
ATOM 1444 C CA . GLY A 1 202 ? -2.647 3.220 -5.643 1.00 89.88 202 GLY A CA 1
ATOM 1445 C C . GLY A 1 202 ? -1.173 3.408 -6.030 1.00 89.88 202 GLY A C 1
ATOM 1446 O O . GLY A 1 202 ? -0.530 2.465 -6.511 1.00 89.88 202 GLY A O 1
ATOM 1447 N N . LEU A 1 203 ? -0.626 4.612 -5.839 1.00 88.31 203 LEU A N 1
ATOM 1448 C CA . LEU A 1 203 ? 0.810 4.897 -5.988 1.00 88.31 203 LEU A CA 1
ATOM 1449 C C . LEU A 1 203 ? 1.594 4.660 -4.697 1.00 88.31 203 LEU A C 1
ATOM 1451 O O . LEU A 1 203 ? 2.781 4.330 -4.748 1.00 88.31 203 LEU A O 1
ATOM 1455 N N . ASN A 1 204 ? 0.949 4.790 -3.543 1.00 87.50 204 ASN A N 1
ATOM 1456 C CA . ASN A 1 204 ? 1.594 4.660 -2.251 1.00 87.50 204 ASN A CA 1
ATOM 1457 C C . ASN A 1 204 ? 1.634 3.184 -1.838 1.00 87.50 204 ASN A C 1
ATOM 1459 O O . ASN A 1 204 ? 0.626 2.565 -1.504 1.00 87.50 204 ASN A O 1
ATOM 1463 N N . GLY A 1 205 ? 2.834 2.589 -1.850 1.00 80.50 205 GLY A N 1
ATOM 1464 C CA . GLY A 1 205 ? 3.046 1.184 -1.460 1.00 80.50 205 GLY A CA 1
ATOM 1465 C C . GLY A 1 205 ? 2.667 0.880 -0.003 1.00 80.50 205 GLY A C 1
ATOM 1466 O O . GLY A 1 205 ? 2.392 -0.262 0.356 1.00 80.50 205 GLY A O 1
ATOM 1467 N N . ASN A 1 206 ? 2.576 1.906 0.835 1.00 85.62 206 ASN A N 1
ATOM 1468 C CA . ASN A 1 206 ? 2.123 1.785 2.210 1.00 85.62 206 ASN A CA 1
ATOM 1469 C C . ASN A 1 206 ? 0.576 1.598 2.303 1.00 85.62 206 ASN A C 1
ATOM 1471 O O . ASN A 1 206 ? 0.098 1.191 3.359 1.00 85.62 206 ASN A O 1
ATOM 1475 N N . GLY A 1 207 ? -0.192 1.842 1.230 1.00 87.50 207 GLY A N 1
ATOM 1476 C CA . GLY A 1 207 ? -1.658 1.738 1.178 1.00 87.50 207 GLY A CA 1
ATOM 1477 C C . GLY A 1 207 ? -2.435 2.948 1.723 1.00 87.50 207 GLY A C 1
ATOM 1478 O O . GLY A 1 207 ? -3.667 2.928 1.702 1.00 87.50 207 GLY A O 1
ATOM 1479 N N . TYR A 1 208 ? -1.748 3.989 2.200 1.00 92.88 208 TYR A N 1
ATOM 1480 C CA . TYR A 1 208 ? -2.352 5.221 2.710 1.00 92.88 208 TYR A CA 1
ATOM 1481 C C . TYR A 1 208 ? -2.452 6.308 1.626 1.00 92.88 208 TYR A C 1
ATOM 1483 O O . TYR A 1 208 ? -1.710 6.269 0.643 1.00 92.88 208 TYR A O 1
ATOM 1491 N N . PRO A 1 209 ? -3.318 7.326 1.805 1.00 91.00 209 PRO A N 1
ATOM 1492 C CA . PRO A 1 209 ? -3.425 8.455 0.879 1.00 91.00 209 PRO A CA 1
ATOM 1493 C C . PRO A 1 209 ? -2.116 9.245 0.715 1.00 91.00 209 PRO A C 1
ATOM 1495 O O . PRO A 1 209 ? -1.928 9.876 -0.318 1.00 91.00 209 PRO A O 1
ATOM 1498 N N . SER A 1 210 ? -1.208 9.175 1.696 1.00 91.81 210 SER A N 1
ATOM 1499 C CA . SER A 1 210 ? 0.106 9.834 1.728 1.00 91.81 210 SER A CA 1
ATOM 1500 C C . SER A 1 210 ? 1.232 8.834 2.087 1.00 91.81 210 SER A C 1
ATOM 1502 O O . SER A 1 210 ? 0.991 7.638 2.277 1.00 91.81 210 SER A O 1
ATOM 1504 N N . GLN A 1 211 ? 2.477 9.304 2.262 1.00 88.44 211 GLN A N 1
ATOM 1505 C CA . GLN A 1 211 ? 3.574 8.488 2.819 1.00 88.44 211 GLN A CA 1
ATOM 1506 C C . GLN A 1 211 ? 3.437 8.116 4.315 1.00 88.44 211 GLN A C 1
ATOM 1508 O O . GLN A 1 211 ? 4.234 7.303 4.797 1.00 88.44 211 GLN A O 1
ATOM 1513 N N . ARG A 1 212 ? 2.471 8.657 5.068 1.00 89.94 212 ARG A N 1
ATOM 1514 C CA . ARG A 1 212 ? 2.325 8.452 6.525 1.00 89.94 212 ARG A CA 1
ATOM 1515 C C . ARG A 1 212 ? 0.890 8.060 6.908 1.00 89.94 212 ARG A C 1
ATOM 1517 O O . ARG A 1 212 ? 0.016 7.924 6.060 1.00 89.94 212 ARG A O 1
ATOM 1524 N N . SER A 1 213 ? 0.688 7.740 8.189 1.00 92.38 213 SER A N 1
ATOM 1525 C CA . SER A 1 213 ? -0.639 7.406 8.727 1.00 92.38 213 SER A CA 1
ATOM 1526 C C . SER A 1 213 ? -1.556 8.633 8.636 1.00 92.38 213 SER A C 1
ATOM 1528 O O . SER A 1 213 ? -1.154 9.683 9.129 1.00 92.38 213 SER A O 1
ATOM 1530 N N . PRO A 1 214 ? -2.798 8.515 8.135 1.00 93.19 214 PRO A N 1
ATOM 1531 C CA . PRO A 1 214 ? -3.694 9.662 7.950 1.00 93.19 214 PRO A CA 1
ATOM 1532 C C . PRO A 1 214 ? -4.245 10.255 9.258 1.00 93.19 214 PRO A C 1
ATOM 1534 O O . PRO A 1 214 ? -4.877 11.308 9.256 1.00 93.19 214 PRO A O 1
ATOM 1537 N N . ILE A 1 215 ? -4.018 9.590 10.396 1.00 93.75 215 ILE A N 1
ATOM 1538 C CA . ILE A 1 215 ? -4.480 10.028 11.716 1.00 93.75 215 ILE A CA 1
ATOM 1539 C C . ILE A 1 215 ? -3.425 9.752 12.795 1.00 93.75 215 ILE A C 1
ATOM 1541 O O . ILE A 1 215 ? -2.643 8.803 12.690 1.00 93.75 215 ILE A O 1
ATOM 1545 N N . SER A 1 216 ? -3.406 10.589 13.839 1.00 93.75 216 SER A N 1
ATOM 1546 C CA . SER A 1 216 ? -2.563 10.389 15.025 1.00 93.75 216 SER A CA 1
ATOM 1547 C C . SER A 1 216 ? -3.130 9.277 15.905 1.00 93.75 216 SER A C 1
ATOM 1549 O O . SER A 1 216 ? -4.336 9.237 16.165 1.00 93.75 216 SER A O 1
ATOM 1551 N N . LEU A 1 217 ? -2.254 8.423 16.443 1.00 92.12 217 LEU A N 1
ATOM 1552 C CA . LEU A 1 217 ? -2.642 7.378 17.395 1.00 92.12 217 LEU A CA 1
ATOM 1553 C C . LEU A 1 217 ? -3.312 7.939 18.661 1.00 92.12 217 LEU A C 1
ATOM 1555 O O . LEU A 1 217 ? -4.163 7.263 19.234 1.00 92.12 217 LEU A O 1
ATOM 1559 N N . GLU A 1 218 ? -3.019 9.184 19.071 1.00 92.31 218 GLU A N 1
ATOM 1560 C CA . GLU A 1 218 ? -3.678 9.784 20.246 1.00 92.31 218 GLU A CA 1
ATOM 1561 C C . GLU A 1 218 ? -5.173 10.043 20.034 1.00 92.31 218 GLU A C 1
ATOM 1563 O O . GLU A 1 218 ? -5.914 10.159 21.011 1.00 92.31 218 GLU A O 1
ATOM 1568 N N . LEU A 1 219 ? -5.628 10.142 18.785 1.00 93.81 219 LEU A N 1
ATOM 1569 C CA . LEU A 1 219 ? -7.036 10.353 18.448 1.00 93.81 219 LEU A CA 1
ATOM 1570 C C . LEU A 1 219 ? -7.794 9.038 18.264 1.00 93.81 219 LEU A C 1
ATOM 1572 O O . LEU A 1 219 ? -9.019 9.056 18.171 1.00 93.81 219 LEU A O 1
ATOM 1576 N N . VAL A 1 220 ? -7.105 7.896 18.248 1.00 93.06 220 VAL A N 1
ATOM 1577 C CA . VAL A 1 220 ? -7.738 6.590 18.058 1.00 93.06 220 VAL A CA 1
ATOM 1578 C C . VAL A 1 220 ? -8.397 6.134 19.360 1.00 93.06 220 VAL A C 1
ATOM 1580 O O . VAL A 1 220 ? -7.768 6.068 20.417 1.00 93.06 220 VAL A O 1
ATOM 1583 N N . ARG A 1 221 ? -9.690 5.804 19.290 1.00 89.75 221 ARG A N 1
ATOM 1584 C CA . ARG A 1 221 ? -10.432 5.170 20.388 1.00 89.75 221 ARG A CA 1
ATOM 1585 C C . ARG A 1 221 ? -10.397 3.651 20.291 1.00 89.75 221 ARG A C 1
ATOM 1587 O O . ARG A 1 221 ? -10.253 2.980 21.310 1.00 89.75 221 ARG A O 1
ATOM 1594 N N . SER A 1 222 ? -10.576 3.130 19.084 1.00 87.62 222 SER A N 1
ATOM 1595 C CA . SER A 1 222 ? -10.591 1.701 18.799 1.00 87.62 222 SER A CA 1
ATOM 1596 C C . SER A 1 222 ? -9.984 1.449 17.429 1.00 87.62 222 SER A C 1
ATOM 1598 O O . SER A 1 222 ? -10.187 2.233 16.500 1.00 87.62 222 SER A O 1
ATOM 1600 N N . PHE A 1 223 ? -9.249 0.350 17.320 1.00 89.19 223 PHE A N 1
ATOM 1601 C CA . PHE A 1 223 ? -8.715 -0.161 16.072 1.00 89.19 223 PHE A CA 1
ATOM 1602 C C . PHE A 1 223 ? -9.150 -1.612 15.902 1.00 89.19 223 PHE A C 1
ATOM 1604 O O . PHE A 1 223 ? -9.005 -2.417 16.821 1.00 89.19 223 PHE A O 1
ATOM 1611 N N . ASN A 1 224 ? -9.625 -1.959 14.712 1.00 86.94 224 ASN A N 1
ATOM 1612 C CA . ASN A 1 224 ? -10.009 -3.315 14.355 1.00 86.94 224 ASN A CA 1
ATOM 1613 C C . ASN A 1 224 ? -9.309 -3.718 13.069 1.00 86.94 224 ASN A C 1
ATOM 1615 O O . ASN A 1 224 ? -9.326 -2.974 12.090 1.00 86.94 224 ASN A O 1
ATOM 1619 N N . PHE A 1 225 ? -8.724 -4.909 13.064 1.00 90.19 225 PHE A N 1
ATOM 1620 C CA . PHE A 1 225 ? -8.198 -5.525 11.858 1.00 90.19 225 PHE A CA 1
ATOM 1621 C C . PHE A 1 225 ? -9.059 -6.713 11.458 1.00 90.19 225 PHE A C 1
ATOM 1623 O O . PHE A 1 225 ? -9.218 -7.632 12.257 1.00 90.19 225 PHE A O 1
ATOM 1630 N N . GLU A 1 226 ? -9.575 -6.727 10.231 1.00 87.44 226 GLU A N 1
ATOM 1631 C CA . GLU A 1 226 ? -10.507 -7.748 9.746 1.00 87.44 226 GLU A CA 1
ATOM 1632 C C . GLU A 1 226 ? -10.020 -8.355 8.423 1.00 87.44 226 GLU A C 1
ATOM 1634 O O . GLU A 1 226 ? -9.914 -7.674 7.404 1.00 87.44 226 GLU A O 1
ATOM 1639 N N . VAL A 1 227 ? -9.719 -9.660 8.417 1.00 90.06 227 VAL A N 1
ATOM 1640 C CA . VAL A 1 227 ? -9.229 -10.363 7.210 1.00 90.06 227 VAL A CA 1
ATOM 1641 C C . VAL A 1 227 ? -10.381 -10.848 6.317 1.00 90.06 227 VAL A C 1
ATOM 1643 O O . VAL A 1 227 ? -10.268 -10.845 5.087 1.00 90.06 227 VAL A O 1
ATOM 1646 N N . ALA A 1 228 ? -11.493 -11.283 6.914 1.00 87.12 228 ALA A N 1
ATOM 1647 C CA . ALA A 1 228 ? -12.655 -11.824 6.203 1.00 87.12 228 ALA A CA 1
ATOM 1648 C C . ALA A 1 228 ? -13.983 -11.412 6.874 1.00 87.12 228 ALA A C 1
ATOM 1650 O O . ALA A 1 228 ? -14.648 -12.249 7.481 1.00 87.12 228 ALA A O 1
ATOM 1651 N N . PRO A 1 229 ? -14.380 -10.130 6.806 1.00 84.88 229 PRO A N 1
ATOM 1652 C CA . PRO A 1 229 ? -15.612 -9.685 7.445 1.00 84.88 229 PRO A CA 1
ATOM 1653 C C . PRO A 1 229 ? -16.850 -9.965 6.588 1.00 84.88 229 PRO A C 1
ATOM 1655 O O . PRO A 1 229 ? -16.948 -9.509 5.456 1.00 84.88 229 PRO A O 1
ATOM 1658 N N . TYR A 1 230 ? -17.831 -10.700 7.119 1.00 88.12 230 TYR A N 1
ATOM 1659 C CA . TYR A 1 230 ? -19.027 -11.116 6.363 1.00 88.12 230 TYR A CA 1
ATOM 1660 C C . TYR A 1 230 ? -20.197 -10.118 6.407 1.00 88.12 230 TYR A C 1
ATOM 1662 O O . TYR A 1 230 ? -21.253 -10.402 5.848 1.00 88.12 230 TYR A O 1
ATOM 1670 N N . ASP A 1 231 ? -20.027 -8.950 7.034 1.00 84.81 231 ASP A N 1
ATOM 1671 C CA . ASP A 1 231 ? -20.995 -7.849 6.944 1.00 84.81 231 ASP A CA 1
ATOM 1672 C C . ASP A 1 231 ? -21.035 -7.270 5.530 1.00 84.81 231 ASP A C 1
ATOM 1674 O O . ASP A 1 231 ? -19.984 -6.973 4.968 1.00 84.81 231 ASP A O 1
ATOM 1678 N N . VAL A 1 232 ? -22.219 -7.082 4.945 1.00 89.12 232 VAL A N 1
ATOM 1679 C CA . VAL A 1 232 ? -22.380 -6.479 3.607 1.00 89.12 232 VAL A CA 1
ATOM 1680 C C . VAL A 1 232 ? -22.017 -4.991 3.540 1.00 89.12 232 VAL A C 1
ATOM 1682 O O . VAL A 1 232 ? -21.827 -4.464 2.439 1.00 89.12 232 VAL A O 1
ATOM 1685 N N . GLN A 1 233 ? -21.896 -4.312 4.682 1.00 84.69 233 GLN A N 1
ATOM 1686 C CA . GLN A 1 233 ? -21.485 -2.909 4.753 1.00 84.69 233 GLN A CA 1
ATOM 1687 C C . GLN A 1 233 ? -20.036 -2.719 4.278 1.00 84.69 233 GLN A C 1
ATOM 1689 O O . GLN A 1 233 ? -19.758 -1.761 3.548 1.00 84.69 233 GLN A O 1
ATOM 1694 N N . TYR A 1 234 ? -19.145 -3.675 4.571 1.00 83.25 234 TYR A N 1
ATOM 1695 C CA . TYR A 1 234 ? -17.759 -3.646 4.101 1.00 83.25 234 TYR A CA 1
ATOM 1696 C C . TYR A 1 234 ? -17.649 -3.878 2.587 1.00 83.25 234 TYR A C 1
ATOM 1698 O O . TYR A 1 234 ? -18.225 -4.813 2.019 1.00 83.25 234 TYR A O 1
ATOM 1706 N N . GLY A 1 235 ? -16.837 -3.063 1.923 1.00 88.00 235 GLY A N 1
ATOM 1707 C CA . GLY A 1 235 ? -16.494 -3.201 0.508 1.00 88.00 235 GLY A CA 1
ATOM 1708 C C . GLY A 1 235 ? -15.122 -2.607 0.223 1.00 88.00 235 GLY A C 1
ATOM 1709 O O . GLY A 1 235 ? -14.415 -2.210 1.145 1.00 88.00 235 GLY A O 1
ATOM 1710 N N . SER A 1 236 ? -14.741 -2.540 -1.050 1.00 89.94 236 SER A N 1
ATOM 1711 C CA . SER A 1 236 ? -13.471 -1.934 -1.469 1.00 89.94 236 SER A CA 1
ATOM 1712 C C . SER A 1 236 ? -12.221 -2.620 -0.898 1.00 89.94 236 SER A C 1
ATOM 1714 O O . SER A 1 236 ? -11.251 -1.945 -0.568 1.00 89.94 236 SER A O 1
ATOM 1716 N N . PHE A 1 237 ? -12.220 -3.953 -0.797 1.00 93.38 237 PHE A N 1
ATOM 1717 C CA . PHE A 1 237 ? -11.035 -4.725 -0.408 1.00 93.38 237 PHE A CA 1
ATOM 1718 C C . PHE A 1 237 ? -11.067 -6.152 -0.967 1.00 93.38 237 PHE A C 1
ATOM 1720 O O . PHE A 1 237 ? -12.125 -6.756 -1.149 1.00 93.38 237 PHE A O 1
ATOM 1727 N N . GLN A 1 238 ? -9.877 -6.722 -1.150 1.00 93.38 238 GLN A N 1
ATOM 1728 C CA . GLN A 1 238 ? -9.672 -8.163 -1.351 1.00 93.38 238 GLN A CA 1
ATOM 1729 C C . GLN A 1 238 ? -8.704 -8.737 -0.303 1.00 93.38 238 GLN A C 1
ATOM 1731 O O . GLN A 1 238 ? -8.815 -9.911 0.039 1.00 93.38 238 GLN A O 1
ATOM 1736 N N . GLY A 1 239 ? -7.814 -7.910 0.261 1.00 91.31 239 GLY A N 1
ATOM 1737 C CA . GLY A 1 239 ? -6.885 -8.253 1.341 1.00 91.31 239 GLY A CA 1
ATOM 1738 C C . GLY A 1 239 ? -7.550 -8.183 2.718 1.00 91.31 239 GLY A C 1
ATOM 1739 O O . GLY A 1 239 ? -8.378 -9.031 3.034 1.00 91.31 239 GLY A O 1
ATOM 1740 N N . GLY A 1 240 ? -7.214 -7.188 3.535 1.00 91.81 240 GLY A N 1
ATOM 1741 C CA . GLY A 1 240 ? -7.837 -6.933 4.840 1.00 91.81 240 GLY A CA 1
ATOM 1742 C C . GLY A 1 240 ? -8.359 -5.505 5.003 1.00 91.81 240 GLY A C 1
ATOM 1743 O O . GLY A 1 240 ? -8.076 -4.623 4.188 1.00 91.81 240 GLY A O 1
ATOM 1744 N N . VAL A 1 241 ? -9.112 -5.290 6.078 1.00 91.25 241 VAL A N 1
ATOM 1745 C CA . VAL A 1 241 ? -9.716 -4.007 6.447 1.00 91.25 241 VAL A CA 1
ATOM 1746 C C . VAL A 1 241 ? -9.144 -3.540 7.787 1.00 91.25 241 VAL A C 1
ATOM 1748 O O . VAL A 1 241 ? -9.182 -4.283 8.766 1.00 91.25 241 VAL A O 1
ATOM 1751 N N . MET A 1 242 ? -8.635 -2.307 7.837 1.00 92.06 242 MET A N 1
ATOM 1752 C CA . MET A 1 242 ? -8.378 -1.581 9.085 1.00 92.06 242 MET A CA 1
ATOM 1753 C C . MET A 1 242 ? -9.578 -0.679 9.371 1.00 92.06 242 MET A C 1
ATOM 1755 O O . MET A 1 242 ? -9.823 0.240 8.597 1.00 92.06 242 MET A O 1
ATOM 1759 N N . ASN A 1 243 ? -10.324 -0.929 10.445 1.00 89.62 243 ASN A N 1
ATOM 1760 C CA . ASN A 1 243 ? -11.458 -0.103 10.859 1.00 89.62 243 ASN A CA 1
ATOM 1761 C C . ASN A 1 243 ? -11.141 0.636 12.167 1.00 89.62 243 ASN A C 1
ATOM 1763 O O . ASN A 1 243 ? -10.956 0.022 13.222 1.00 89.62 243 ASN A O 1
ATOM 1767 N N . ILE A 1 244 ? -11.070 1.958 12.080 1.00 91.75 244 ILE A N 1
ATOM 1768 C CA . ILE A 1 244 ? -10.663 2.866 13.144 1.00 91.75 244 ILE A CA 1
ATOM 1769 C C . ILE A 1 244 ? -11.858 3.716 13.560 1.00 91.75 244 ILE A C 1
ATOM 1771 O O . ILE A 1 244 ? -12.559 4.275 12.719 1.00 91.75 244 ILE A O 1
ATOM 1775 N N . VAL A 1 245 ? -12.033 3.873 14.871 1.00 91.12 245 VAL A N 1
ATOM 1776 C CA . VAL A 1 245 ? -12.964 4.851 15.442 1.00 91.12 245 VAL A CA 1
ATOM 1777 C C . VAL A 1 245 ? -12.199 5.877 16.254 1.00 91.12 245 VAL A C 1
ATOM 1779 O O . VAL A 1 245 ? -11.346 5.515 17.071 1.00 91.12 245 VAL A O 1
ATOM 1782 N N . THR A 1 246 ? -12.503 7.155 16.041 1.00 93.38 246 THR A N 1
ATOM 1783 C CA . THR A 1 246 ? -11.832 8.262 16.733 1.00 93.38 246 THR A CA 1
ATOM 1784 C C . THR A 1 246 ? -12.474 8.581 18.084 1.00 93.38 246 THR A C 1
ATOM 1786 O O . THR A 1 246 ? -13.659 8.322 18.331 1.00 93.38 246 THR A O 1
ATOM 1789 N N . LYS A 1 247 ? -11.685 9.158 18.996 1.00 90.69 247 LYS A N 1
ATOM 1790 C CA . LYS A 1 247 ? -12.163 9.663 20.287 1.00 90.69 247 LYS A CA 1
ATOM 1791 C C . LYS A 1 247 ? -13.228 10.745 20.075 1.00 90.69 247 LYS A C 1
ATOM 1793 O O . LYS A 1 247 ? -13.192 11.519 19.125 1.00 90.69 247 LYS A O 1
ATOM 1798 N N . SER A 1 248 ? -14.194 10.789 20.986 1.00 87.44 248 SER A N 1
ATOM 1799 C CA . SER A 1 248 ? -15.241 11.816 21.042 1.00 87.44 248 SER A CA 1
ATOM 1800 C C . SER A 1 248 ? -15.162 12.544 22.384 1.00 87.44 248 SER A C 1
ATOM 1802 O O . SER A 1 248 ? -14.658 11.981 23.356 1.00 87.44 248 SER A O 1
ATOM 1804 N N . GLY A 1 249 ? -15.640 13.788 22.443 1.00 90.12 249 GLY A N 1
ATOM 1805 C CA . GLY A 1 249 ? -15.698 14.546 23.695 1.00 90.12 249 GLY A CA 1
ATOM 1806 C C . GLY A 1 249 ? -16.780 14.043 24.657 1.00 90.12 249 GLY A C 1
ATOM 1807 O O . GLY A 1 249 ? -17.679 13.290 24.278 1.00 90.12 249 GLY A O 1
ATOM 1808 N N . GLY A 1 250 ? -16.698 14.491 25.909 1.00 92.25 250 GLY A N 1
ATOM 1809 C CA . GLY A 1 250 ? -17.678 14.212 26.960 1.00 92.25 250 GLY A CA 1
ATOM 1810 C C . GLY A 1 250 ? -17.938 15.441 27.829 1.00 92.25 250 GLY A C 1
ATOM 1811 O O . GLY A 1 250 ? -17.540 16.548 27.488 1.00 92.25 250 GLY A O 1
ATOM 1812 N N . ASN A 1 251 ? -18.595 15.253 28.969 1.00 95.12 251 ASN A N 1
ATOM 1813 C CA . ASN A 1 251 ? -18.968 16.314 29.909 1.00 95.12 251 ASN A CA 1
ATOM 1814 C C . ASN A 1 251 ? -17.806 16.884 30.736 1.00 95.12 251 ASN A C 1
ATOM 1816 O O . ASN A 1 251 ? -17.989 17.891 31.426 1.00 95.12 251 ASN A O 1
ATOM 1820 N N . SER A 1 252 ? -16.630 16.266 30.649 1.00 92.81 252 SER A N 1
ATOM 1821 C CA . SER A 1 252 ? -15.402 16.717 31.299 1.00 92.81 252 SER A CA 1
ATOM 1822 C C . SER A 1 252 ? -14.343 17.021 30.250 1.00 92.81 252 SER A C 1
ATOM 1824 O O . SER A 1 252 ? -14.250 16.326 29.232 1.00 92.81 252 SER A O 1
ATOM 1826 N N . PHE A 1 253 ? -13.550 18.058 30.510 1.00 93.06 253 PHE A N 1
ATOM 1827 C CA . PHE A 1 253 ? -12.391 18.364 29.687 1.00 93.06 253 PHE A CA 1
ATOM 1828 C C . PHE A 1 253 ? -11.309 17.315 29.907 1.00 93.06 253 PHE A C 1
ATOM 1830 O O . PHE A 1 253 ? -11.009 16.994 31.050 1.00 93.06 253 PHE A O 1
ATOM 1837 N N . HIS A 1 254 ? -10.747 16.823 28.810 1.00 92.81 254 HIS A N 1
ATOM 1838 C CA . HIS A 1 254 ? -9.585 15.944 28.808 1.00 92.81 254 HIS A CA 1
ATOM 1839 C C . HIS A 1 254 ? -8.609 16.430 27.751 1.00 92.81 254 HIS A C 1
ATOM 1841 O O . HIS A 1 254 ? -9.025 16.868 26.669 1.00 92.81 254 HIS A O 1
ATOM 1847 N N . GLY A 1 255 ? -7.319 16.314 28.023 1.00 92.81 255 GLY A N 1
ATOM 1848 C CA . GLY A 1 255 ? -6.307 16.687 27.052 1.00 92.81 255 GLY A CA 1
ATOM 1849 C C . GLY A 1 255 ? -4.983 15.992 27.271 1.00 92.81 255 GLY A C 1
ATOM 1850 O O . GLY A 1 255 ? -4.679 15.484 28.346 1.00 92.81 255 GLY A O 1
ATOM 1851 N N . SER A 1 256 ? -4.169 15.992 26.223 1.00 93.88 256 SER A N 1
ATOM 1852 C CA . SER A 1 256 ? -2.806 15.492 26.302 1.00 93.88 256 SER A CA 1
ATOM 1853 C C . SER A 1 256 ? -1.861 16.359 25.497 1.00 93.88 256 SER A C 1
ATOM 1855 O O . SER A 1 256 ? -2.206 16.744 24.385 1.00 93.88 256 SER A O 1
ATOM 1857 N N . VAL A 1 257 ? -0.649 16.581 25.992 1.00 96.19 257 VAL A N 1
ATOM 1858 C CA . VAL A 1 257 ? 0.466 17.139 25.215 1.00 96.19 257 VAL A CA 1
ATOM 1859 C C . VAL A 1 257 ? 1.614 16.151 25.286 1.00 96.19 257 VAL A C 1
ATOM 1861 O O . VAL A 1 257 ? 1.941 15.668 26.367 1.00 96.19 257 VAL A O 1
ATOM 1864 N N . TYR A 1 258 ? 2.216 15.830 24.150 1.00 95.69 258 TYR A N 1
ATOM 1865 C CA . TYR A 1 258 ? 3.273 14.830 24.081 1.00 95.69 258 TYR A CA 1
ATOM 1866 C C . TYR A 1 258 ? 4.370 15.228 23.104 1.00 95.69 258 TYR A C 1
ATOM 1868 O O . TYR A 1 258 ? 4.156 16.011 22.176 1.00 95.69 258 TYR A O 1
ATOM 1876 N N . GLY A 1 259 ? 5.550 14.663 23.331 1.00 96.06 259 GLY A N 1
ATOM 1877 C CA . GLY A 1 259 ? 6.710 14.780 22.469 1.00 96.06 259 GLY A CA 1
ATOM 1878 C C . GLY A 1 259 ? 7.518 13.490 22.485 1.00 96.06 259 GLY A C 1
ATOM 1879 O O . GLY A 1 259 ? 7.711 12.891 23.540 1.00 96.06 259 GLY A O 1
ATOM 1880 N N . GLU A 1 260 ? 8.000 13.083 21.321 1.00 95.31 260 GLU A N 1
ATOM 1881 C CA . GLU A 1 260 ? 8.883 11.947 21.108 1.00 95.31 260 GLU A CA 1
ATOM 1882 C C . GLU A 1 260 ? 10.126 12.395 20.340 1.00 95.31 260 GLU A C 1
ATOM 1884 O O . GLU A 1 260 ? 10.059 13.268 19.466 1.00 95.31 260 GLU A O 1
ATOM 1889 N N . TYR A 1 261 ? 11.261 11.790 20.680 1.00 94.94 261 TYR A N 1
ATOM 1890 C CA . TYR A 1 261 ? 12.557 12.108 20.102 1.00 94.94 261 TYR A CA 1
ATOM 1891 C C . TYR A 1 261 ? 13.395 10.855 19.881 1.00 94.94 261 TYR A C 1
ATOM 1893 O O . TYR A 1 261 ? 13.522 10.000 20.766 1.00 94.94 261 TYR A O 1
ATOM 1901 N N . ASP A 1 262 ? 14.039 10.807 18.724 1.00 91.50 262 ASP A N 1
ATOM 1902 C CA . ASP A 1 262 ? 15.098 9.864 18.423 1.00 91.50 262 ASP A CA 1
ATOM 1903 C C . ASP A 1 262 ? 16.133 10.475 17.471 1.00 91.50 262 ASP A C 1
ATOM 1905 O O . ASP A 1 262 ? 15.949 11.530 16.863 1.00 91.50 262 ASP A O 1
ATOM 1909 N N . SER A 1 263 ? 17.306 9.853 17.414 1.00 89.56 263 SER A N 1
ATOM 1910 C CA . SER A 1 263 ? 18.399 10.316 16.565 1.00 89.56 263 SER A CA 1
ATOM 1911 C C . SER A 1 263 ? 19.357 9.177 16.258 1.00 89.56 263 SER A C 1
ATOM 1913 O O . SER A 1 263 ? 19.400 8.160 16.947 1.00 89.56 263 SER A O 1
ATOM 1915 N N . SER A 1 264 ? 20.247 9.402 15.298 1.00 82.94 264 SER A N 1
ATOM 1916 C CA . SER A 1 264 ? 21.369 8.508 14.976 1.00 82.94 264 SER A CA 1
ATOM 1917 C C . SER A 1 264 ? 22.302 8.175 16.153 1.00 82.94 264 SER A C 1
ATOM 1919 O O . SER A 1 264 ? 23.083 7.225 16.082 1.00 82.94 264 SER A O 1
ATOM 1921 N N . ARG A 1 265 ? 22.254 8.936 17.258 1.00 87.00 265 ARG A N 1
ATOM 1922 C CA . ARG A 1 265 ? 22.985 8.614 18.501 1.00 87.00 265 ARG A CA 1
ATOM 1923 C C . ARG A 1 265 ? 22.289 7.538 19.335 1.00 87.00 265 ARG A C 1
ATOM 1925 O O . ARG A 1 265 ? 22.937 6.925 20.174 1.00 87.00 265 ARG A O 1
ATOM 1932 N N . MET A 1 266 ? 21.006 7.326 19.079 1.00 90.44 266 MET A N 1
ATOM 1933 C CA . MET A 1 266 ? 20.101 6.389 19.736 1.00 90.44 266 MET A CA 1
ATOM 1934 C C . MET A 1 266 ? 19.773 5.204 18.810 1.00 90.44 266 MET A C 1
ATOM 1936 O O . MET A 1 266 ? 18.741 4.565 18.967 1.00 90.44 266 MET A O 1
ATOM 1940 N N . ALA A 1 267 ? 20.648 4.909 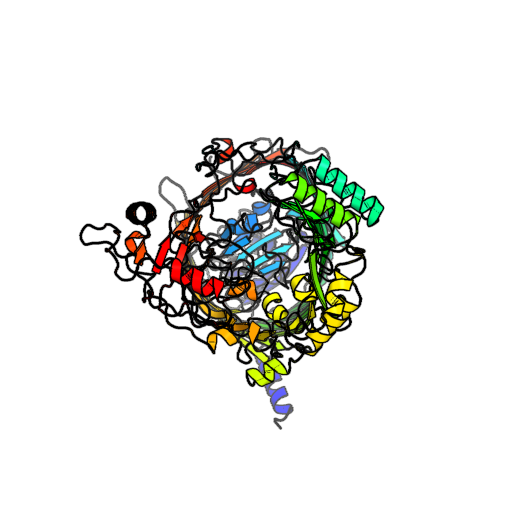17.843 1.00 86.38 267 ALA A N 1
ATOM 1941 C CA . ALA A 1 267 ? 20.504 3.802 16.903 1.00 86.38 267 ALA A CA 1
ATOM 1942 C C . ALA A 1 267 ? 21.822 3.030 16.735 1.00 86.38 267 ALA A C 1
ATOM 1944 O O . ALA A 1 267 ? 22.918 3.578 16.925 1.00 86.38 267 ALA A O 1
ATOM 1945 N N . GLY A 1 268 ? 21.727 1.755 16.355 1.00 79.31 268 GLY A N 1
ATOM 1946 C CA . GLY A 1 268 ? 22.894 0.915 16.084 1.00 79.31 268 GLY A CA 1
ATOM 1947 C C . GLY A 1 268 ? 23.670 1.397 14.858 1.00 79.31 268 GLY A C 1
ATOM 1948 O O . GLY A 1 268 ? 23.081 1.761 13.852 1.00 79.31 268 GLY A O 1
ATOM 1949 N N . ARG A 1 269 ? 25.006 1.425 14.916 1.00 69.12 269 ARG A N 1
ATOM 1950 C CA . ARG A 1 269 ? 25.834 2.058 13.863 1.00 69.12 269 ARG A CA 1
ATOM 1951 C C . ARG A 1 269 ? 26.414 1.111 12.822 1.00 69.12 269 ARG A C 1
ATOM 1953 O O . ARG A 1 269 ? 26.804 1.582 11.759 1.00 69.12 269 ARG A O 1
ATOM 1960 N N . ASP A 1 270 ? 26.477 -0.180 13.129 1.00 63.25 270 ASP A N 1
ATOM 1961 C CA . ASP A 1 270 ? 27.031 -1.193 12.236 1.00 63.25 270 ASP A CA 1
ATOM 1962 C C . ASP A 1 270 ? 26.072 -2.375 12.157 1.00 63.25 270 ASP A C 1
ATOM 1964 O O . ASP A 1 270 ? 25.623 -2.882 13.189 1.00 63.25 270 ASP A O 1
ATOM 1968 N N . ILE A 1 271 ? 25.844 -2.862 10.943 1.00 58.34 271 ILE A N 1
ATOM 1969 C CA . ILE A 1 271 ? 25.227 -4.162 10.703 1.00 58.34 271 ILE A CA 1
ATOM 1970 C C . ILE A 1 271 ? 26.339 -5.082 10.219 1.00 58.34 271 ILE A C 1
ATOM 1972 O O . ILE A 1 271 ? 26.992 -4.796 9.218 1.00 58.34 271 ILE A O 1
ATOM 1976 N N . ASN A 1 272 ? 26.553 -6.195 10.917 1.00 57.50 272 ASN A N 1
ATOM 1977 C CA . ASN A 1 272 ? 27.400 -7.257 10.391 1.00 57.50 272 ASN A CA 1
ATOM 1978 C C . ASN A 1 272 ? 26.527 -8.140 9.501 1.00 57.50 272 ASN A C 1
ATOM 1980 O O . ASN A 1 272 ? 25.944 -9.113 9.985 1.00 57.50 272 ASN A O 1
ATOM 1984 N N . SER A 1 273 ? 26.436 -7.784 8.213 1.00 56.72 273 SER A N 1
ATOM 1985 C CA . SER A 1 273 ? 25.910 -8.697 7.192 1.00 56.72 273 SER A CA 1
ATOM 1986 C C . SER A 1 273 ? 26.597 -10.054 7.343 1.00 56.72 273 SER A C 1
ATOM 1988 O O . SER A 1 273 ? 27.819 -10.117 7.512 1.00 56.72 273 SER A O 1
ATOM 1990 N N . LEU A 1 274 ? 25.829 -11.145 7.301 1.00 50.50 274 LEU A N 1
ATOM 1991 C CA . LEU A 1 274 ? 26.410 -12.490 7.329 1.00 50.50 274 LEU A CA 1
ATOM 1992 C C . LEU A 1 274 ? 26.984 -12.887 5.962 1.00 50.50 274 LEU A C 1
ATOM 1994 O O . LEU A 1 274 ? 27.713 -13.873 5.873 1.00 50.50 274 LEU A O 1
ATOM 1998 N N . TYR A 1 275 ? 26.723 -12.075 4.934 1.00 52.81 275 TYR A N 1
ATOM 1999 C CA . TYR A 1 275 ? 27.334 -12.159 3.616 1.00 52.81 275 TYR A CA 1
ATOM 2000 C C . TYR A 1 275 ? 28.408 -11.088 3.427 1.00 52.81 275 TYR A C 1
ATOM 2002 O O . TYR A 1 275 ? 28.208 -9.905 3.731 1.00 52.81 275 TYR A O 1
ATOM 2010 N N . ASN A 1 276 ? 29.537 -11.518 2.873 1.00 51.41 276 ASN A N 1
ATOM 2011 C CA . ASN A 1 276 ? 30.581 -10.619 2.415 1.00 51.41 276 ASN A CA 1
ATOM 2012 C C . ASN A 1 276 ? 30.141 -9.921 1.126 1.00 51.41 276 ASN A C 1
ATOM 2014 O O . ASN A 1 276 ? 29.471 -10.508 0.279 1.00 51.41 276 ASN A O 1
ATOM 2018 N N . ASP A 1 277 ? 30.549 -8.669 0.971 1.00 47.12 277 ASP A N 1
ATOM 2019 C CA . ASP A 1 277 ? 30.519 -7.968 -0.298 1.00 47.12 277 ASP A CA 1
ATOM 2020 C C . ASP A 1 277 ? 31.209 -8.831 -1.370 1.00 47.12 277 ASP A C 1
ATOM 2022 O O . ASP A 1 277 ? 32.389 -9.160 -1.215 1.00 47.12 277 ASP A O 1
ATOM 2026 N N . PRO A 1 278 ? 30.503 -9.186 -2.455 1.00 40.59 278 PRO A N 1
ATOM 2027 C CA . PRO A 1 278 ? 31.058 -9.990 -3.537 1.00 40.59 278 PRO A CA 1
ATOM 2028 C C . PRO A 1 278 ? 32.320 -9.409 -4.176 1.00 40.59 278 PRO A C 1
ATOM 2030 O O . PRO A 1 278 ? 33.133 -10.152 -4.711 1.00 40.59 278 PRO A O 1
ATOM 2033 N N . THR A 1 279 ? 32.458 -8.082 -4.152 1.00 38.38 279 THR A N 1
ATOM 2034 C CA . THR A 1 279 ? 33.543 -7.355 -4.818 1.00 38.38 279 THR A CA 1
ATOM 2035 C C . THR A 1 279 ? 34.754 -7.150 -3.915 1.00 38.38 279 THR A C 1
ATOM 2037 O O . THR A 1 279 ? 35.879 -7.091 -4.403 1.00 38.38 279 THR A O 1
ATOM 2040 N N . THR A 1 280 ? 34.549 -7.073 -2.595 1.00 44.00 280 THR A N 1
ATOM 2041 C CA . THR A 1 280 ? 35.626 -6.784 -1.632 1.00 44.00 280 THR A CA 1
ATOM 2042 C C . THR A 1 280 ? 35.926 -7.931 -0.667 1.00 44.00 280 THR A C 1
ATOM 2044 O O . THR A 1 280 ? 36.921 -7.870 0.055 1.00 44.00 280 THR A O 1
ATOM 2047 N N . GLY A 1 281 ? 35.090 -8.973 -0.624 1.00 42.94 281 GLY A N 1
ATOM 2048 C CA . GLY A 1 281 ? 35.241 -10.126 0.267 1.00 42.94 281 GLY A CA 1
ATOM 2049 C C . GLY A 1 281 ? 35.068 -9.806 1.757 1.00 42.94 281 GLY A C 1
ATOM 2050 O O . GLY A 1 281 ? 35.330 -10.668 2.593 1.00 42.94 281 GLY A O 1
ATOM 2051 N N . LYS A 1 282 ? 34.627 -8.590 2.108 1.00 44.69 282 LYS A N 1
ATOM 2052 C CA . LYS A 1 282 ? 34.469 -8.110 3.492 1.00 44.69 282 LYS A CA 1
ATOM 2053 C C . LYS A 1 282 ? 32.994 -8.007 3.887 1.00 44.69 282 LYS A C 1
ATOM 2055 O O . LYS A 1 282 ? 32.168 -7.765 3.011 1.00 44.69 282 LYS A O 1
ATOM 2060 N N . PRO A 1 283 ? 32.637 -8.111 5.180 1.00 49.91 283 PRO A N 1
ATOM 2061 C CA . PRO A 1 283 ? 31.279 -7.822 5.633 1.00 49.91 283 PRO A CA 1
ATOM 2062 C C . PRO A 1 283 ? 30.859 -6.418 5.185 1.00 49.91 283 PRO A C 1
ATOM 2064 O O . PRO A 1 283 ? 31.618 -5.460 5.366 1.00 49.91 283 PRO A O 1
ATOM 2067 N N . ARG A 1 284 ? 29.663 -6.282 4.596 1.00 53.59 284 ARG A N 1
ATOM 2068 C CA . ARG A 1 284 ? 29.095 -4.963 4.283 1.00 53.59 284 ARG A CA 1
ATOM 2069 C C . ARG A 1 284 ? 28.766 -4.237 5.588 1.00 53.59 284 ARG A C 1
ATOM 2071 O O . ARG A 1 284 ? 27.690 -4.422 6.143 1.00 53.59 284 ARG A O 1
ATOM 2078 N N . ASN A 1 285 ? 29.694 -3.409 6.061 1.00 51.06 285 ASN A N 1
ATOM 2079 C CA . ASN A 1 285 ? 29.454 -2.488 7.167 1.00 51.06 285 ASN A CA 1
ATOM 2080 C C . ASN A 1 285 ? 28.748 -1.248 6.623 1.00 51.06 285 ASN A C 1
ATOM 2082 O O . ASN A 1 285 ? 29.390 -0.313 6.143 1.00 51.06 285 ASN A O 1
ATOM 2086 N N . LEU A 1 286 ? 27.422 -1.259 6.673 1.00 55.56 286 LEU A N 1
ATOM 2087 C CA . LEU A 1 286 ? 26.610 -0.113 6.287 1.00 55.56 286 LEU A CA 1
ATOM 2088 C C . LEU A 1 286 ? 26.353 0.738 7.533 1.00 55.56 286 LEU A C 1
ATOM 2090 O O . LEU A 1 286 ? 25.841 0.246 8.539 1.00 55.56 286 LEU A O 1
ATOM 2094 N N . ARG A 1 287 ? 26.779 2.005 7.482 1.00 55.50 287 ARG A N 1
ATOM 2095 C CA . ARG A 1 287 ? 26.590 2.972 8.569 1.00 55.50 287 ARG A CA 1
ATOM 2096 C C . ARG A 1 287 ? 25.266 3.692 8.379 1.00 55.50 287 ARG A C 1
ATOM 2098 O O . ARG A 1 287 ? 25.017 4.217 7.300 1.00 55.50 287 ARG A O 1
ATOM 2105 N N . ILE A 1 288 ? 24.460 3.778 9.436 1.00 61.84 288 ILE A N 1
ATOM 2106 C CA . ILE A 1 288 ? 23.293 4.664 9.425 1.00 61.84 288 ILE A CA 1
ATOM 2107 C C . ILE A 1 288 ? 23.787 6.110 9.371 1.00 61.84 288 ILE A C 1
ATOM 2109 O O . ILE A 1 288 ? 24.604 6.532 10.198 1.00 61.84 288 ILE A O 1
ATOM 2113 N N . SER A 1 289 ? 23.290 6.866 8.400 1.00 61.62 289 SER A N 1
ATOM 2114 C CA . SER A 1 289 ? 23.568 8.294 8.289 1.00 61.62 289 SER A CA 1
ATOM 2115 C C . SER A 1 289 ? 22.947 9.096 9.428 1.00 61.62 289 SER A C 1
ATOM 2117 O O . SER A 1 289 ? 22.082 8.625 10.165 1.00 61.62 289 SER A O 1
ATOM 2119 N N . ARG A 1 290 ? 23.433 10.325 9.614 1.00 70.50 290 ARG A N 1
ATOM 2120 C CA . ARG A 1 290 ? 22.927 11.194 10.678 1.00 70.50 290 ARG A CA 1
ATOM 2121 C C . ARG A 1 290 ? 21.459 11.509 10.419 1.00 70.50 290 ARG A C 1
ATOM 2123 O O . ARG A 1 290 ? 21.122 12.008 9.354 1.00 70.50 290 ARG A O 1
ATOM 2130 N N . PHE A 1 291 ? 20.643 11.240 11.424 1.00 79.19 291 PHE A N 1
ATOM 2131 C CA . PHE A 1 291 ? 19.249 11.631 11.480 1.00 79.19 291 PHE A CA 1
ATOM 2132 C C . PHE A 1 291 ? 18.902 12.099 12.893 1.00 79.19 291 PHE A C 1
ATOM 2134 O O . PHE A 1 291 ? 19.617 11.812 13.865 1.00 79.19 291 PHE A O 1
ATOM 2141 N N . GLU A 1 292 ? 17.806 12.824 12.949 1.00 87.31 292 GLU A N 1
ATOM 2142 C CA . GLU A 1 292 ? 17.125 13.406 14.083 1.00 87.31 292 GLU A CA 1
ATOM 2143 C C . GLU A 1 292 ? 15.643 13.476 13.718 1.00 87.31 292 GLU A C 1
ATOM 2145 O O . GLU A 1 292 ? 15.277 14.094 12.712 1.00 87.31 292 GLU A O 1
ATOM 2150 N N . ASP A 1 293 ? 14.833 12.832 14.546 1.00 90.31 293 ASP A N 1
ATOM 2151 C CA . ASP A 1 293 ? 13.405 12.664 14.355 1.00 90.31 293 ASP A CA 1
ATOM 2152 C C . ASP A 1 293 ? 12.691 13.209 15.596 1.00 90.31 293 ASP A C 1
ATOM 2154 O O . ASP A 1 293 ? 13.053 12.932 16.745 1.00 90.31 293 ASP A O 1
ATOM 2158 N N . LYS A 1 294 ? 11.688 14.052 15.357 1.00 93.94 294 LYS A N 1
ATOM 2159 C CA . LYS A 1 294 ? 10.883 14.707 16.391 1.00 93.94 294 LYS A CA 1
ATOM 2160 C C . LYS A 1 294 ? 9.425 14.537 16.046 1.00 93.94 294 LYS A C 1
ATOM 2162 O O . LYS A 1 294 ? 9.024 14.796 14.917 1.00 93.94 294 LYS A O 1
ATOM 2167 N N . THR A 1 295 ? 8.610 14.154 17.015 1.00 95.56 295 THR A N 1
ATOM 2168 C CA . THR A 1 295 ? 7.152 14.212 16.879 1.00 95.56 295 THR A CA 1
ATOM 2169 C C . THR A 1 295 ? 6.577 14.869 18.114 1.00 95.56 295 THR A C 1
ATOM 2171 O O . THR A 1 295 ? 6.955 14.521 19.222 1.00 95.56 295 THR A O 1
ATOM 2174 N N . TYR A 1 296 ? 5.690 15.837 17.947 1.00 96.94 296 TYR A N 1
ATOM 2175 C CA . TYR A 1 296 ? 4.997 16.468 19.061 1.00 96.94 296 TYR A CA 1
ATOM 2176 C C . TYR A 1 296 ? 3.556 16.744 18.687 1.00 96.94 296 TYR A C 1
ATOM 2178 O O . TYR A 1 296 ? 3.233 17.007 17.529 1.00 96.94 296 TYR A O 1
ATOM 2186 N N . GLY A 1 297 ? 2.682 16.703 19.678 1.00 97.38 297 GLY A N 1
ATOM 2187 C CA . GLY A 1 297 ? 1.273 16.912 19.437 1.00 97.38 297 GLY A CA 1
ATOM 2188 C C . GLY A 1 297 ? 0.500 17.240 20.692 1.00 97.38 297 GLY A C 1
ATOM 2189 O O . GLY A 1 297 ? 0.996 17.149 21.817 1.00 97.38 297 GLY A O 1
ATOM 2190 N N . ALA A 1 298 ? -0.741 17.639 20.466 1.00 97.50 298 ALA A N 1
ATOM 2191 C CA . ALA A 1 298 ? -1.702 17.905 21.508 1.00 97.50 298 ALA A CA 1
ATOM 2192 C C . ALA A 1 298 ? -3.077 17.379 21.102 1.00 97.50 298 ALA A C 1
ATOM 2194 O O . ALA A 1 298 ? -3.454 17.443 19.932 1.00 97.50 298 ALA A O 1
ATOM 2195 N N . THR A 1 299 ? -3.835 16.885 22.074 1.00 97.00 299 THR A N 1
ATOM 2196 C CA . THR A 1 299 ? -5.260 16.592 21.920 1.00 97.00 299 THR A CA 1
ATOM 2197 C C . THR A 1 299 ? -6.043 17.303 23.009 1.00 97.00 299 THR A C 1
ATOM 2199 O O . THR A 1 299 ? -5.540 17.503 24.116 1.00 97.00 299 THR A O 1
ATOM 2202 N N . PHE A 1 300 ? -7.266 17.711 22.690 1.00 97.00 300 PHE A N 1
ATOM 2203 C CA . PHE A 1 300 ? -8.170 18.343 23.638 1.00 97.00 300 PHE A CA 1
ATOM 2204 C C . PHE A 1 300 ? -9.610 17.974 23.306 1.00 97.00 300 PHE A C 1
ATOM 2206 O O . PHE A 1 300 ? -10.012 17.957 22.144 1.00 97.00 300 PHE A O 1
ATOM 2213 N N . SER A 1 301 ? -10.398 17.653 24.321 1.00 95.88 301 SER A N 1
ATOM 2214 C CA . SER A 1 301 ? -11.794 17.264 24.158 1.00 95.88 301 SER A CA 1
ATOM 2215 C C . SER A 1 301 ? -12.619 17.688 25.361 1.00 95.88 301 SER A C 1
ATOM 2217 O O . SER A 1 301 ? -12.084 17.862 26.453 1.00 95.88 301 SER A O 1
ATOM 2219 N N . GLY A 1 302 ? -13.922 17.859 25.168 1.00 96.44 302 GLY A N 1
ATOM 2220 C CA . GLY A 1 302 ? -14.825 18.268 26.237 1.00 96.44 302 GLY A CA 1
ATOM 2221 C C . GLY A 1 302 ? -16.185 18.729 25.720 1.00 96.44 302 GLY A C 1
ATOM 2222 O O . GLY A 1 302 ? -16.504 18.528 24.541 1.00 96.44 302 GLY A O 1
ATOM 2223 N N . PRO A 1 303 ? -17.003 19.348 26.585 1.00 97.25 303 PRO A N 1
ATOM 2224 C CA . PRO A 1 303 ? -18.311 19.849 26.202 1.00 97.25 303 PRO A CA 1
ATOM 2225 C C . PRO A 1 303 ? -18.204 21.264 25.622 1.00 97.25 303 PRO A C 1
ATOM 2227 O O . PRO A 1 303 ? -17.534 22.127 26.183 1.00 97.25 303 PRO A O 1
ATOM 2230 N N . ILE A 1 304 ? -18.929 21.523 24.533 1.00 97.12 304 ILE A N 1
ATOM 2231 C CA . ILE A 1 304 ? -19.340 22.883 24.145 1.00 97.12 304 ILE A CA 1
ATOM 2232 C C . ILE A 1 304 ? -20.627 23.230 24.901 1.00 97.12 304 ILE A C 1
ATOM 2234 O O . ILE A 1 304 ? -20.745 24.291 25.506 1.00 97.12 304 ILE A O 1
ATOM 2238 N N . ILE A 1 305 ? -21.582 22.295 24.903 1.00 96.31 305 ILE A N 1
ATOM 2239 C CA . ILE A 1 305 ? -22.829 22.356 25.668 1.00 96.31 305 ILE A CA 1
ATOM 2240 C C . ILE A 1 305 ? -22.943 21.025 26.405 1.00 96.31 305 ILE A C 1
ATOM 2242 O O . ILE A 1 305 ? -23.080 19.983 25.765 1.00 96.31 305 ILE A O 1
ATOM 2246 N N . LYS A 1 306 ? -22.877 21.043 27.741 1.00 94.81 306 LYS A N 1
ATOM 2247 C CA . LYS A 1 306 ? -22.977 19.817 28.551 1.00 94.81 306 LYS A CA 1
ATOM 2248 C C . LYS A 1 306 ? -24.214 18.997 28.174 1.00 94.81 306 LYS A C 1
ATOM 2250 O O . LYS A 1 306 ? -25.255 19.553 27.827 1.00 94.81 306 LYS A O 1
ATOM 2255 N N . ASP A 1 307 ? -24.051 17.678 28.182 1.00 92.38 307 ASP A N 1
ATOM 2256 C CA . ASP A 1 307 ? -25.021 16.646 27.795 1.00 92.38 307 ASP A CA 1
ATOM 2257 C C . ASP A 1 307 ? -25.483 16.676 26.319 1.00 92.38 307 ASP A C 1
ATOM 2259 O O . ASP A 1 307 ? -26.104 15.718 25.848 1.00 92.38 307 ASP A O 1
ATOM 2263 N N . ARG A 1 308 ? -25.163 17.732 25.553 1.00 93.62 308 ARG A N 1
ATOM 2264 C CA . ARG A 1 308 ? -25.718 17.964 24.209 1.00 93.62 308 ARG A CA 1
ATOM 2265 C C . ARG A 1 308 ? -24.701 18.062 23.089 1.00 93.62 308 ARG A C 1
ATOM 2267 O O . ARG A 1 308 ? -24.947 17.489 22.040 1.00 93.62 308 ARG A O 1
ATOM 2274 N N . LEU A 1 309 ? -23.611 18.799 23.254 1.00 96.19 309 LEU A N 1
ATOM 2275 C CA . LEU A 1 309 ? -22.651 19.054 22.182 1.00 96.19 309 LEU A CA 1
ATOM 2276 C C . LEU A 1 309 ? -21.233 18.967 22.720 1.00 96.19 309 LEU A C 1
ATOM 2278 O O . LEU A 1 309 ? -20.853 19.718 23.619 1.00 96.19 309 LEU A O 1
ATOM 2282 N N . PHE A 1 310 ? -20.446 18.086 22.120 1.00 96.94 310 PHE A N 1
ATOM 2283 C CA . PHE A 1 310 ? -19.079 17.791 22.518 1.00 96.94 310 PHE A CA 1
ATOM 2284 C C . PHE A 1 310 ? -18.124 18.023 21.357 1.00 96.94 310 PHE A C 1
ATOM 2286 O O . PHE A 1 310 ? -18.519 17.929 20.194 1.00 96.94 310 PHE A O 1
ATOM 2293 N N . PHE A 1 311 ? -16.860 18.281 21.674 1.00 97.25 311 PHE A N 1
ATOM 2294 C CA . PHE A 1 311 ? -15.799 18.366 20.681 1.00 97.25 311 PHE A CA 1
ATOM 2295 C C . PHE A 1 311 ? -14.613 17.471 21.046 1.00 97.25 311 PHE A C 1
ATOM 2297 O O . PHE A 1 311 ? -14.360 17.183 22.218 1.00 97.25 311 PHE A O 1
ATOM 2304 N N . SER A 1 312 ? -13.869 17.059 20.027 1.00 97.50 312 SER A N 1
ATOM 2305 C CA . SER A 1 312 ? -12.523 16.506 20.137 1.00 97.50 312 SER A CA 1
ATOM 2306 C C . SER A 1 312 ? -11.662 17.135 19.051 1.00 97.50 312 SER A C 1
ATOM 2308 O O . SER A 1 312 ? -12.093 17.239 17.906 1.00 97.50 312 SER A O 1
ATOM 2310 N N . ALA A 1 313 ? -10.472 17.596 19.409 1.00 98.06 313 ALA A N 1
ATOM 2311 C CA . ALA A 1 313 ? -9.529 18.208 18.493 1.00 98.06 313 ALA A CA 1
ATOM 2312 C C . ALA A 1 313 ? -8.122 17.665 18.739 1.00 98.06 313 ALA A C 1
ATOM 2314 O O . ALA A 1 313 ? -7.763 17.317 19.869 1.00 98.06 313 ALA A O 1
ATOM 2315 N N . GLY A 1 314 ? -7.317 17.613 17.684 1.00 97.88 314 GLY A N 1
ATOM 2316 C CA . GLY A 1 314 ? -5.934 17.176 17.771 1.00 97.88 314 GLY A CA 1
ATOM 2317 C C . GLY A 1 314 ? -5.041 17.820 16.725 1.00 97.88 314 GLY A C 1
ATOM 2318 O O . GLY A 1 314 ? -5.473 18.134 15.616 1.00 97.88 314 GLY A O 1
ATOM 2319 N N . TYR A 1 315 ? -3.781 17.993 17.107 1.00 98.19 315 TYR A N 1
ATOM 2320 C CA . TYR A 1 315 ? -2.695 18.387 16.226 1.00 98.19 315 TYR A CA 1
ATOM 2321 C C . TYR A 1 315 ? -1.472 17.516 16.508 1.00 98.19 315 TYR A C 1
ATOM 2323 O O . TYR A 1 315 ? -1.102 17.334 17.666 1.00 98.19 315 TYR A O 1
ATOM 2331 N N . GLU A 1 316 ? -0.833 16.994 15.468 1.00 97.88 316 GLU A N 1
ATOM 2332 C CA . GLU A 1 316 ? 0.446 16.280 15.558 1.00 97.88 316 GLU A CA 1
ATOM 2333 C C . GLU A 1 316 ? 1.363 16.804 14.452 1.00 97.88 316 GLU A C 1
ATOM 2335 O O . GLU A 1 316 ? 0.926 16.954 13.311 1.00 97.88 316 GLU A O 1
ATOM 2340 N N . LYS A 1 317 ? 2.624 17.093 14.781 1.00 96.81 317 LYS A N 1
ATOM 2341 C CA . LYS A 1 317 ? 3.672 17.396 13.809 1.00 96.81 317 LYS A CA 1
ATOM 2342 C C . LYS A 1 317 ? 4.867 16.477 14.021 1.00 96.81 317 LYS A C 1
ATOM 2344 O O . LYS A 1 317 ? 5.459 16.460 15.098 1.00 96.81 317 LYS A O 1
ATOM 2349 N N . GLY A 1 318 ? 5.240 15.780 12.959 1.00 94.94 318 GLY A N 1
ATOM 2350 C CA . GLY A 1 318 ? 6.494 15.071 12.790 1.00 94.94 318 GLY A CA 1
ATOM 2351 C C . GLY A 1 318 ? 7.469 15.859 11.916 1.00 94.94 318 GLY A C 1
ATOM 2352 O O . GLY A 1 318 ? 7.083 16.474 10.919 1.00 94.94 318 GLY A O 1
ATOM 2353 N N . GLU A 1 319 ? 8.742 15.831 12.281 1.00 93.44 319 GLU A N 1
ATOM 2354 C CA . GLU A 1 319 ? 9.855 16.290 11.459 1.00 93.44 319 GLU A CA 1
ATOM 2355 C C . GLU A 1 319 ? 10.930 15.208 11.495 1.00 93.44 319 GLU A C 1
ATOM 2357 O O . GLU A 1 319 ? 11.394 14.835 12.573 1.00 93.44 319 GLU A O 1
ATOM 2362 N N . TYR A 1 320 ? 11.267 14.670 10.326 1.00 87.19 320 TYR A N 1
ATOM 2363 C CA . TYR A 1 320 ? 12.146 13.511 10.196 1.00 87.19 320 TYR A CA 1
ATOM 2364 C C . TYR A 1 320 ? 13.279 13.848 9.244 1.00 87.19 320 TYR A C 1
ATOM 2366 O O . TYR A 1 320 ? 13.042 14.378 8.159 1.00 87.19 320 TYR A O 1
ATOM 2374 N N . THR A 1 321 ? 14.511 13.512 9.590 1.00 80.94 321 THR A N 1
ATOM 2375 C CA . THR A 1 321 ? 15.630 13.663 8.651 1.00 80.94 321 THR A CA 1
ATOM 2376 C C . THR A 1 321 ? 15.987 12.295 8.101 1.00 80.94 321 THR A C 1
ATOM 2378 O O . THR A 1 321 ? 16.247 11.359 8.844 1.00 80.94 321 THR A O 1
ATOM 2381 N N . GLN A 1 322 ? 15.970 12.125 6.779 1.00 66.69 322 GLN A N 1
ATOM 2382 C CA . GLN A 1 322 ? 16.369 10.837 6.220 1.00 66.69 322 GLN A CA 1
ATOM 2383 C C . GLN A 1 322 ? 17.856 10.593 6.483 1.00 66.69 322 GLN A C 1
ATOM 2385 O O . GLN A 1 322 ? 18.702 11.434 6.168 1.00 66.69 322 GLN A O 1
ATOM 2390 N N . ALA A 1 323 ? 18.177 9.398 6.976 1.00 55.91 323 ALA A N 1
ATOM 2391 C CA . ALA A 1 323 ? 19.523 8.862 6.877 1.00 55.91 323 ALA A CA 1
ATOM 2392 C C . ALA A 1 323 ? 19.890 8.763 5.379 1.00 55.91 323 ALA A C 1
ATOM 2394 O O . ALA A 1 323 ? 19.387 7.894 4.673 1.00 55.91 323 ALA A O 1
ATOM 2395 N N . SER A 1 324 ? 20.721 9.681 4.874 1.00 55.31 324 SER A N 1
ATOM 2396 C CA . SER A 1 324 ? 21.119 9.717 3.464 1.00 55.31 324 SER A CA 1
ATOM 2397 C C . SER A 1 324 ? 22.109 8.593 3.135 1.00 55.31 324 SER A C 1
ATOM 2399 O O . SER A 1 324 ? 23.217 8.568 3.664 1.00 55.31 324 SER A O 1
ATOM 2401 N N . ASP A 1 325 ? 21.796 7.700 2.196 1.00 57.00 325 ASP A N 1
ATOM 2402 C CA . ASP A 1 325 ? 22.802 6.826 1.561 1.00 57.00 325 ASP A CA 1
ATOM 2403 C C . ASP A 1 325 ? 23.653 7.647 0.568 1.00 57.00 325 ASP A C 1
ATOM 2405 O O . ASP A 1 325 ? 23.773 7.301 -0.606 1.00 57.00 325 ASP A O 1
ATOM 2409 N N . ALA A 1 326 ? 24.178 8.796 1.009 1.00 67.69 326 ALA A N 1
ATOM 2410 C CA . ALA A 1 326 ? 24.742 9.834 0.156 1.00 67.69 326 ALA A CA 1
ATOM 2411 C C . ALA A 1 326 ? 25.828 9.270 -0.772 1.00 67.69 326 ALA A C 1
ATOM 2413 O O . ALA A 1 326 ? 26.857 8.760 -0.313 1.00 67.69 326 ALA A O 1
ATOM 2414 N N . TYR A 1 327 ? 25.582 9.387 -2.078 1.00 82.31 327 TYR A N 1
ATOM 2415 C CA . TYR A 1 327 ? 26.579 9.158 -3.112 1.00 82.31 327 TYR A CA 1
ATOM 2416 C C . TYR A 1 327 ? 27.294 10.469 -3.402 1.00 82.31 327 TYR A C 1
ATOM 2418 O O . TYR A 1 327 ? 26.670 11.526 -3.496 1.00 82.31 327 TYR A O 1
ATOM 2426 N N . GLY A 1 328 ? 28.607 10.395 -3.551 1.00 87.56 328 GLY A N 1
ATOM 2427 C CA . GLY A 1 328 ? 29.423 11.535 -3.924 1.00 87.56 328 GLY A CA 1
ATOM 2428 C C . GLY A 1 328 ? 30.563 11.143 -4.851 1.00 87.56 328 GLY A C 1
ATOM 2429 O O . GLY A 1 328 ? 30.775 9.956 -5.128 1.00 87.56 328 GLY A O 1
ATOM 2430 N N . PRO A 1 329 ? 31.319 12.141 -5.328 1.00 91.69 329 PRO A N 1
ATOM 2431 C CA . PRO A 1 329 ? 32.535 11.914 -6.091 1.00 91.69 329 PRO A CA 1
ATOM 2432 C C . PRO A 1 329 ? 33.540 11.017 -5.356 1.00 91.69 329 PRO A C 1
ATOM 2434 O O . PRO A 1 329 ? 33.555 10.938 -4.123 1.00 91.69 329 PRO A O 1
ATOM 2437 N N . SER A 1 330 ? 34.397 10.354 -6.124 1.00 89.25 330 SER A N 1
ATOM 2438 C CA . SER A 1 330 ? 35.406 9.395 -5.657 1.00 89.25 330 SER A CA 1
ATOM 2439 C C . SER A 1 330 ? 36.387 9.945 -4.609 1.00 89.25 330 SER A C 1
ATOM 2441 O O . SER A 1 330 ? 36.831 9.206 -3.730 1.00 89.25 330 SER A O 1
ATOM 2443 N N . ASP A 1 331 ? 36.672 11.243 -4.657 1.00 90.94 331 ASP A N 1
ATOM 2444 C CA . ASP A 1 331 ? 37.554 12.011 -3.772 1.00 90.94 331 ASP A CA 1
ATOM 2445 C C . ASP A 1 331 ? 36.797 12.794 -2.676 1.00 90.94 331 ASP A C 1
ATOM 2447 O O . ASP A 1 331 ? 37.385 13.611 -1.970 1.00 90.94 331 ASP A O 1
ATOM 2451 N N . SER A 1 332 ? 35.498 12.529 -2.492 1.00 86.56 332 SER A N 1
ATOM 2452 C CA . SER A 1 332 ? 34.665 13.162 -1.460 1.00 86.56 332 SER A CA 1
ATOM 2453 C C . SER A 1 332 ? 34.620 12.387 -0.129 1.00 86.56 332 SER A C 1
ATOM 2455 O O . SER A 1 332 ? 35.093 11.250 0.012 1.00 86.56 332 SER A O 1
ATOM 2457 N N . ASN A 1 333 ? 33.991 13.004 0.875 1.00 80.50 333 ASN A N 1
ATOM 2458 C CA . ASN A 1 333 ? 33.681 12.395 2.171 1.00 80.50 333 ASN A CA 1
ATOM 2459 C C . ASN A 1 333 ? 32.316 11.671 2.207 1.00 80.50 333 ASN A C 1
ATOM 2461 O O . ASN A 1 333 ? 31.856 11.321 3.295 1.00 80.50 333 ASN A O 1
ATOM 2465 N N . ALA A 1 334 ? 31.669 11.454 1.055 1.00 76.44 334 ALA A N 1
ATOM 2466 C CA . ALA A 1 334 ? 30.404 10.730 0.974 1.00 76.44 334 ALA A CA 1
ATOM 2467 C C . ALA A 1 334 ? 30.554 9.260 1.403 1.00 76.44 334 ALA A C 1
ATOM 2469 O O . ALA A 1 334 ? 31.619 8.654 1.250 1.00 76.44 334 ALA A O 1
ATOM 2470 N N . ALA A 1 335 ? 29.470 8.688 1.935 1.00 69.38 335 ALA A N 1
ATOM 2471 C CA . ALA A 1 335 ? 29.440 7.299 2.386 1.00 69.38 335 ALA A CA 1
ATOM 2472 C C . ALA A 1 335 ? 29.611 6.319 1.215 1.00 69.38 335 ALA A C 1
ATOM 2474 O O . ALA A 1 335 ? 30.349 5.343 1.335 1.00 69.38 335 ALA A O 1
ATOM 2475 N N . ASN A 1 336 ? 28.979 6.621 0.077 1.00 76.94 336 ASN A N 1
ATOM 2476 C CA . ASN A 1 336 ? 29.105 5.874 -1.167 1.00 76.94 336 ASN A CA 1
ATOM 2477 C C . ASN A 1 336 ? 29.843 6.726 -2.207 1.00 76.94 336 ASN A C 1
ATOM 2479 O O . ASN A 1 336 ? 29.546 7.907 -2.384 1.00 76.94 336 ASN A O 1
ATOM 2483 N N . ARG A 1 337 ? 30.815 6.136 -2.905 1.00 83.38 337 ARG A N 1
ATOM 2484 C CA . ARG A 1 337 ? 31.671 6.843 -3.868 1.00 83.38 337 ARG A CA 1
ATOM 2485 C C . ARG A 1 337 ? 31.412 6.348 -5.283 1.00 83.38 337 ARG A C 1
ATOM 2487 O O . ARG A 1 337 ? 31.403 5.143 -5.520 1.00 83.38 337 ARG A O 1
ATOM 2494 N N . VAL A 1 338 ? 31.225 7.283 -6.209 1.00 86.19 338 VAL A N 1
ATOM 2495 C CA . VAL A 1 338 ? 31.056 6.996 -7.639 1.00 86.19 338 VAL A CA 1
ATOM 2496 C C . VAL A 1 338 ? 32.423 7.037 -8.311 1.00 86.19 338 VAL A C 1
ATOM 2498 O O . VAL A 1 338 ? 33.107 8.062 -8.287 1.00 86.19 338 VAL A O 1
ATOM 2501 N N . ASN A 1 339 ? 32.841 5.915 -8.894 1.00 85.31 339 ASN A N 1
ATOM 2502 C CA . ASN A 1 339 ? 34.150 5.804 -9.533 1.00 85.31 339 ASN A CA 1
ATOM 2503 C C . ASN A 1 339 ? 34.206 6.687 -10.787 1.00 85.31 339 ASN A C 1
ATOM 2505 O O . ASN A 1 339 ? 33.217 6.824 -11.498 1.00 85.31 339 ASN A O 1
ATOM 2509 N N . GLY A 1 340 ? 35.359 7.295 -11.076 1.00 84.88 340 GLY A N 1
ATOM 2510 C CA . GLY A 1 340 ? 35.554 8.101 -12.291 1.00 84.88 340 GLY A CA 1
ATOM 2511 C C . GLY A 1 340 ? 34.922 9.500 -12.278 1.00 84.88 340 GLY A C 1
ATOM 2512 O O . GLY A 1 340 ? 35.089 10.226 -13.253 1.00 84.88 340 GLY A O 1
ATOM 2513 N N . VAL A 1 341 ? 34.255 9.897 -11.187 1.00 92.62 341 VAL A N 1
ATOM 2514 C CA . VAL A 1 341 ? 33.745 11.262 -10.972 1.00 92.62 341 VAL A CA 1
ATOM 2515 C C . VAL A 1 341 ? 34.526 11.913 -9.827 1.00 92.62 341 VAL A C 1
ATOM 2517 O O . VAL A 1 341 ? 34.652 11.308 -8.760 1.00 92.62 341 VAL A O 1
ATOM 2520 N N . THR A 1 342 ? 35.051 13.126 -10.023 1.00 94.31 342 THR A N 1
ATOM 2521 C CA . THR A 1 342 ? 35.777 13.902 -8.994 1.00 94.31 342 THR A CA 1
ATOM 2522 C C . THR A 1 342 ? 35.022 15.158 -8.560 1.00 94.31 342 THR A C 1
ATOM 2524 O O . THR A 1 342 ? 34.172 15.676 -9.290 1.00 94.31 342 THR A O 1
ATOM 2527 N N . VAL A 1 343 ? 35.329 15.681 -7.368 1.00 94.69 343 VAL A N 1
ATOM 2528 C CA . VAL A 1 343 ? 34.742 16.932 -6.859 1.00 94.69 343 VAL A CA 1
ATOM 2529 C C . VAL A 1 343 ? 35.012 18.086 -7.830 1.00 94.69 343 VAL A C 1
ATOM 2531 O O . VAL A 1 343 ? 34.099 18.857 -8.124 1.00 94.69 343 VAL A O 1
ATOM 2534 N N . ALA A 1 344 ? 36.223 18.161 -8.391 1.00 95.38 344 ALA A N 1
ATOM 2535 C CA . ALA A 1 344 ? 36.593 19.180 -9.373 1.00 95.38 344 ALA A CA 1
ATOM 2536 C C . ALA A 1 344 ? 35.751 19.093 -10.661 1.00 95.38 344 ALA A C 1
ATOM 2538 O O . ALA A 1 344 ? 35.311 20.117 -11.179 1.00 95.38 344 ALA A O 1
ATOM 2539 N N . GLN A 1 345 ? 35.463 17.881 -11.151 1.00 95.88 345 GLN A N 1
ATOM 2540 C CA . GLN A 1 345 ? 34.601 17.690 -12.324 1.00 95.88 345 GLN A CA 1
ATOM 2541 C C . GLN A 1 345 ? 33.163 18.138 -12.050 1.00 95.88 345 GLN A C 1
ATOM 2543 O O . GLN A 1 345 ? 32.566 18.815 -12.885 1.00 95.88 345 GLN A O 1
ATOM 2548 N N . VAL A 1 346 ? 32.611 17.818 -10.873 1.00 96.31 346 VAL A N 1
ATOM 2549 C CA . VAL A 1 346 ? 31.273 18.294 -10.487 1.00 96.31 346 VAL A CA 1
ATOM 2550 C C . VAL A 1 346 ? 31.243 19.821 -10.412 1.00 96.31 346 VAL A C 1
ATOM 2552 O O . VAL A 1 346 ? 30.343 20.434 -10.979 1.00 96.31 346 VAL A O 1
ATOM 2555 N N . GLN A 1 347 ? 32.248 20.453 -9.802 1.00 96.50 347 GLN A N 1
ATOM 2556 C CA . GLN A 1 347 ? 32.352 21.917 -9.738 1.00 96.50 347 GLN A CA 1
ATOM 2557 C C . GLN A 1 347 ? 32.478 22.559 -11.128 1.00 96.50 347 GLN A C 1
ATOM 2559 O O . GLN A 1 347 ? 31.895 23.619 -11.376 1.00 96.50 347 GLN A O 1
ATOM 2564 N N . GLN A 1 348 ? 33.194 21.915 -12.054 1.00 97.12 348 GLN A N 1
ATOM 2565 C CA . GLN A 1 348 ? 33.307 22.374 -13.437 1.00 97.12 348 GLN A CA 1
ATOM 2566 C C . GLN A 1 348 ? 31.959 22.286 -14.165 1.00 97.12 348 GLN A C 1
ATOM 2568 O O . GLN A 1 348 ? 31.551 23.262 -14.791 1.00 97.12 348 GLN A O 1
ATOM 2573 N N . ILE A 1 349 ? 31.225 21.176 -14.022 1.00 97.94 349 ILE A N 1
ATOM 2574 C CA . ILE A 1 349 ? 29.859 21.032 -14.555 1.00 97.94 349 ILE A CA 1
ATOM 2575 C C . ILE A 1 349 ? 28.949 22.126 -13.985 1.00 97.94 349 ILE A C 1
ATOM 2577 O O . ILE A 1 349 ? 28.270 22.813 -14.745 1.00 97.94 349 ILE A O 1
ATOM 2581 N N . GLN A 1 350 ? 28.972 22.350 -12.667 1.00 97.56 350 GLN A N 1
ATOM 2582 C CA . GLN A 1 350 ? 28.190 23.410 -12.021 1.00 97.56 350 GLN A CA 1
ATOM 2583 C C . GLN A 1 350 ? 28.524 24.800 -12.577 1.00 97.56 350 GLN A C 1
ATOM 2585 O O . GLN A 1 350 ? 27.622 25.590 -12.846 1.00 97.56 350 GLN A O 1
ATOM 2590 N N . SER A 1 351 ? 29.809 25.095 -12.778 1.00 98.00 351 SER A N 1
ATOM 2591 C CA . SER A 1 351 ? 30.264 26.374 -13.332 1.00 98.00 351 SER A CA 1
ATOM 2592 C C . SER A 1 351 ? 29.807 26.566 -14.780 1.00 98.00 351 SER A C 1
ATOM 2594 O O . SER A 1 351 ? 29.361 27.657 -15.143 1.00 98.00 351 SER A O 1
ATOM 2596 N N . ILE A 1 352 ? 29.847 25.507 -15.596 1.00 98.00 352 ILE A N 1
ATOM 2597 C CA . ILE A 1 352 ? 29.329 25.539 -16.969 1.00 98.00 352 ILE A CA 1
ATOM 2598 C C . ILE A 1 352 ? 27.816 25.779 -16.948 1.00 98.00 352 ILE A C 1
ATOM 2600 O O . ILE A 1 352 ? 27.342 26.662 -17.654 1.00 98.00 352 ILE A O 1
ATOM 2604 N N . LEU A 1 353 ? 27.048 25.075 -16.110 1.00 97.94 353 LEU A N 1
ATOM 2605 C CA . LEU A 1 353 ? 25.594 25.271 -16.055 1.00 97.94 353 LEU A CA 1
ATOM 2606 C C . LEU A 1 353 ? 25.187 26.666 -15.582 1.00 97.94 353 LEU A C 1
ATOM 2608 O O . LEU A 1 353 ? 24.289 27.266 -16.170 1.00 97.94 353 LEU A O 1
ATOM 2612 N N . LYS A 1 354 ? 25.884 27.232 -14.595 1.00 96.69 354 LYS A N 1
ATOM 2613 C CA . LYS A 1 354 ? 25.615 28.600 -14.137 1.00 96.69 354 LYS A CA 1
ATOM 2614 C C . LYS A 1 354 ? 25.941 29.645 -15.204 1.00 96.69 354 LYS A C 1
ATOM 2616 O O . LYS A 1 354 ? 25.141 30.545 -15.424 1.00 96.69 354 LYS A O 1
ATOM 2621 N N . SER A 1 355 ? 27.088 29.522 -15.875 1.00 97.38 355 SER A N 1
ATOM 2622 C CA . SER A 1 355 ? 27.550 30.526 -16.850 1.00 97.38 355 SER A CA 1
ATOM 2623 C C . SER A 1 355 ? 26.899 30.398 -18.229 1.00 97.38 355 SER A C 1
ATOM 2625 O O . SER A 1 355 ? 26.605 31.408 -18.862 1.00 97.38 355 SER A O 1
ATOM 2627 N N . VAL A 1 356 ? 26.664 29.170 -18.696 1.00 96.81 356 VAL A N 1
ATOM 2628 C CA . VAL A 1 356 ? 26.148 28.886 -20.041 1.00 96.81 356 VAL A CA 1
ATOM 2629 C C . VAL A 1 356 ? 24.635 28.679 -20.041 1.00 96.81 356 VAL A C 1
ATOM 2631 O O . VAL A 1 356 ? 23.999 29.104 -20.997 1.00 96.81 356 VAL A O 1
ATOM 2634 N N . TYR A 1 357 ? 24.039 28.070 -19.011 1.00 96.81 357 TYR A N 1
ATOM 2635 C CA . TYR A 1 357 ? 22.613 27.686 -19.003 1.00 96.81 357 TYR A CA 1
ATOM 2636 C C . TYR A 1 357 ? 21.763 28.470 -17.994 1.00 96.81 357 TYR A C 1
ATOM 2638 O O . TYR A 1 357 ? 20.548 28.289 -17.953 1.00 96.81 357 TYR A O 1
ATOM 2646 N N . ASN A 1 358 ? 22.383 29.333 -17.180 1.00 95.62 358 ASN A N 1
ATOM 2647 C CA . ASN A 1 358 ? 21.730 30.039 -16.077 1.00 95.62 358 ASN A CA 1
ATOM 2648 C C . ASN A 1 358 ? 20.969 29.086 -15.126 1.00 95.62 358 ASN A C 1
ATOM 2650 O O . ASN A 1 358 ? 19.860 29.382 -14.683 1.00 95.62 358 ASN A O 1
ATOM 2654 N N . TYR A 1 359 ? 21.556 27.918 -14.837 1.00 97.00 359 TYR A N 1
ATOM 2655 C CA . TYR A 1 359 ? 20.957 26.881 -13.994 1.00 97.00 359 TYR A CA 1
ATOM 2656 C C . TYR A 1 359 ? 21.904 26.458 -12.866 1.00 97.00 359 TYR A C 1
ATOM 2658 O O . TYR A 1 359 ? 23.080 26.175 -13.108 1.00 97.00 359 TYR A O 1
ATOM 2666 N N . ASP A 1 360 ? 21.398 26.387 -11.631 1.00 95.88 360 ASP A N 1
ATOM 2667 C CA . ASP A 1 360 ? 22.133 25.823 -10.496 1.00 95.88 360 ASP A CA 1
ATOM 2668 C C . ASP A 1 360 ? 21.669 24.383 -10.229 1.00 95.88 360 ASP A C 1
ATOM 2670 O O . ASP A 1 360 ? 20.559 24.183 -9.735 1.00 95.88 360 ASP A O 1
ATOM 2674 N N . PRO A 1 361 ? 22.503 23.361 -10.490 1.00 94.56 361 PRO A N 1
ATOM 2675 C CA . PRO A 1 361 ? 22.123 21.975 -10.248 1.00 94.56 361 PRO A CA 1
ATOM 2676 C C . PRO A 1 361 ? 22.237 21.558 -8.767 1.00 94.56 361 PRO A C 1
ATOM 2678 O O . PRO A 1 361 ? 22.094 20.369 -8.472 1.00 94.56 361 PRO A O 1
ATOM 2681 N N . LEU A 1 362 ? 22.519 22.498 -7.850 1.00 92.31 362 LEU A N 1
ATOM 2682 C CA . LEU A 1 362 ? 22.526 22.352 -6.385 1.00 92.31 362 LEU A CA 1
ATOM 2683 C C . LEU A 1 362 ? 23.638 21.461 -5.786 1.00 92.31 362 LEU A C 1
ATOM 2685 O O . LEU A 1 362 ? 23.731 21.328 -4.569 1.00 92.31 362 LEU A O 1
ATOM 2689 N N . GLY A 1 363 ? 24.529 20.896 -6.607 1.00 90.00 363 GLY A N 1
ATOM 2690 C CA . GLY A 1 363 ? 25.649 20.055 -6.147 1.00 90.00 363 GLY A CA 1
ATOM 2691 C C . GLY A 1 363 ? 25.205 18.639 -5.774 1.00 90.00 363 GLY A C 1
ATOM 2692 O O . GLY A 1 363 ? 24.178 18.189 -6.252 1.00 90.00 363 GLY A O 1
ATOM 2693 N N . TYR A 1 364 ? 25.963 17.904 -4.957 1.00 87.06 364 TYR A N 1
ATOM 2694 C CA . TYR A 1 364 ? 25.577 16.563 -4.480 1.00 87.06 364 TYR A CA 1
ATOM 2695 C C . TYR A 1 364 ? 25.220 16.598 -2.986 1.00 87.06 364 TYR A C 1
ATOM 2697 O O . TYR A 1 364 ? 25.807 17.349 -2.207 1.00 87.06 364 TYR A O 1
ATOM 2705 N N . GLY A 1 365 ? 24.222 15.809 -2.584 1.00 70.88 365 GLY A N 1
ATOM 2706 C CA . GLY A 1 365 ? 23.606 15.915 -1.262 1.00 70.88 365 GLY A CA 1
ATOM 2707 C C . GLY A 1 365 ? 24.273 15.052 -0.199 1.00 70.88 365 GLY A C 1
ATOM 2708 O O . GLY A 1 365 ? 24.081 13.841 -0.189 1.00 70.88 365 GLY A O 1
ATOM 2709 N N . LEU A 1 366 ? 24.980 15.673 0.751 1.00 66.75 366 LEU A N 1
ATOM 2710 C CA . LEU A 1 366 ? 25.353 15.015 2.016 1.00 66.75 366 LEU A CA 1
ATOM 2711 C C . LEU A 1 366 ? 24.199 15.047 3.035 1.00 66.75 366 LEU A C 1
ATOM 2713 O O . LEU A 1 366 ? 24.035 14.109 3.815 1.00 66.75 366 LEU A O 1
ATOM 2717 N N . THR A 1 367 ? 23.368 16.089 2.970 1.00 71.69 367 THR A N 1
ATOM 2718 C CA . THR A 1 367 ? 22.173 16.282 3.800 1.00 71.69 367 THR A CA 1
ATOM 2719 C C . THR A 1 367 ? 20.981 16.547 2.889 1.00 71.69 367 THR A C 1
ATOM 2721 O O . THR A 1 367 ? 21.078 17.363 1.974 1.00 71.69 367 THR A O 1
ATOM 2724 N N . LEU A 1 368 ? 19.866 15.860 3.133 1.00 78.25 368 LEU A N 1
ATOM 2725 C CA . LEU A 1 368 ? 18.614 16.058 2.402 1.00 78.25 368 LEU A CA 1
ATOM 2726 C C . LEU A 1 368 ? 17.667 16.971 3.196 1.00 78.25 368 LEU A C 1
ATOM 2728 O O . LEU A 1 368 ? 17.760 17.001 4.426 1.00 78.25 368 LEU A O 1
ATOM 2732 N N . PRO A 1 369 ? 16.742 17.687 2.528 1.00 81.69 369 PRO A N 1
ATOM 2733 C CA . PRO A 1 369 ? 15.684 18.421 3.212 1.00 81.69 369 PRO A CA 1
ATOM 2734 C C . PRO A 1 369 ? 14.895 17.521 4.179 1.00 81.69 369 PRO A C 1
ATOM 2736 O O . PRO A 1 369 ? 14.616 16.363 3.832 1.00 81.69 369 PRO A O 1
ATOM 2739 N N . PRO A 1 370 ? 14.517 18.031 5.367 1.00 84.25 370 PRO A N 1
ATOM 2740 C CA . PRO A 1 370 ? 13.725 17.268 6.319 1.00 84.25 370 PRO A CA 1
ATOM 2741 C C . PRO A 1 370 ? 12.362 16.909 5.722 1.00 84.25 370 PRO A C 1
ATOM 2743 O O . PRO A 1 370 ? 11.771 17.655 4.945 1.00 84.25 370 PRO A O 1
ATOM 2746 N N . GLN A 1 371 ? 11.869 15.736 6.090 1.00 90.62 371 GLN A N 1
ATOM 2747 C CA . GLN A 1 371 ? 10.495 15.311 5.866 1.00 90.62 371 GLN A CA 1
ATOM 2748 C C . GLN A 1 371 ? 9.609 15.945 6.927 1.00 90.62 371 GLN A C 1
ATOM 2750 O O . GLN A 1 371 ? 10.018 16.063 8.083 1.00 90.62 371 GLN A O 1
ATOM 2755 N N . THR A 1 372 ? 8.379 16.282 6.564 1.00 94.31 372 THR A N 1
ATOM 2756 C CA . THR A 1 372 ? 7.397 16.781 7.530 1.00 94.31 372 THR A CA 1
ATOM 2757 C C . THR A 1 372 ? 6.102 16.002 7.421 1.00 94.31 372 THR A C 1
ATOM 2759 O O . THR A 1 372 ? 5.757 15.516 6.347 1.00 94.31 372 THR A O 1
ATOM 2762 N N . ASP A 1 373 ? 5.414 15.862 8.545 1.00 95.62 373 ASP A N 1
ATOM 2763 C CA . ASP A 1 373 ? 4.095 15.251 8.642 1.00 95.62 373 ASP A CA 1
ATOM 2764 C C . ASP A 1 373 ? 3.268 16.093 9.608 1.00 95.62 373 ASP A C 1
ATOM 2766 O O . ASP A 1 373 ? 3.692 16.297 10.742 1.00 95.62 373 ASP A O 1
ATOM 2770 N N . LYS A 1 374 ? 2.140 16.648 9.175 1.00 97.50 374 LYS A N 1
ATOM 2771 C CA . LYS A 1 374 ? 1.252 17.445 10.027 1.00 97.50 374 LYS A CA 1
ATOM 2772 C C . LYS A 1 374 ? -0.155 16.907 9.924 1.00 97.50 374 LYS A C 1
ATOM 2774 O O . LYS A 1 374 ? -0.666 16.736 8.825 1.00 97.50 374 LYS A O 1
ATOM 2779 N N . LYS A 1 375 ? -0.802 16.717 11.065 1.00 97.62 375 LYS A N 1
ATOM 2780 C CA . LYS A 1 375 ? -2.173 16.220 11.151 1.00 97.62 375 LYS A CA 1
ATOM 2781 C C . LYS A 1 375 ? -3.009 17.201 11.946 1.00 97.62 375 LYS A C 1
ATOM 2783 O O . LYS A 1 375 ? -2.631 17.578 13.053 1.00 97.62 375 LYS A O 1
ATOM 2788 N N . TYR A 1 376 ? -4.148 17.575 11.389 1.00 98.06 376 TYR A N 1
ATOM 2789 C CA . TYR A 1 376 ? -5.163 18.425 11.992 1.00 98.06 376 TYR A CA 1
ATOM 2790 C C . TYR A 1 376 ? -6.457 17.627 12.076 1.00 98.06 376 TYR A C 1
ATOM 2792 O O . TYR A 1 376 ? -6.848 16.986 11.103 1.00 98.06 376 TYR A O 1
ATOM 2800 N N . PHE A 1 377 ? -7.129 17.672 13.220 1.00 98.44 377 PHE A N 1
ATOM 2801 C CA . PHE A 1 377 ? -8.380 16.952 13.425 1.00 98.44 377 PHE A CA 1
ATOM 2802 C C . PHE A 1 377 ? -9.330 17.755 14.303 1.00 98.44 377 PHE A C 1
ATOM 2804 O O . PHE A 1 377 ? -8.920 18.271 15.345 1.00 98.44 377 PHE A O 1
ATOM 2811 N N . ILE A 1 378 ? -10.597 17.826 13.903 1.00 98.12 378 ILE A N 1
ATOM 2812 C CA . ILE A 1 378 ? -11.699 18.382 14.686 1.00 98.12 378 ILE A CA 1
ATOM 2813 C C . ILE A 1 378 ? -12.929 17.503 14.471 1.00 98.12 378 ILE A C 1
ATOM 2815 O O . ILE A 1 378 ? -13.320 17.232 13.341 1.00 98.12 378 ILE A O 1
ATOM 2819 N N . LYS A 1 379 ? -13.586 17.122 15.561 1.00 97.69 379 LYS A N 1
ATOM 2820 C CA . LYS A 1 379 ? -14.847 16.386 15.567 1.00 97.69 379 LYS A CA 1
ATOM 2821 C C . LYS A 1 379 ? -15.829 17.051 16.513 1.00 97.69 379 LYS A C 1
ATOM 2823 O O . LYS A 1 379 ? -15.494 17.307 17.668 1.00 97.69 379 LYS A O 1
ATOM 2828 N N . LEU A 1 380 ? -17.039 17.302 16.031 1.00 97.69 380 LEU A N 1
ATOM 2829 C CA . LEU A 1 380 ? -18.190 17.755 16.800 1.00 97.69 380 LEU A CA 1
ATOM 2830 C C . LEU A 1 380 ? -19.203 16.616 16.876 1.00 97.69 380 LEU A C 1
ATOM 2832 O O . LEU A 1 380 ? -19.578 16.045 15.856 1.00 97.69 380 LEU A O 1
ATOM 2836 N N . ASP A 1 381 ? -19.650 16.295 18.083 1.00 94.94 381 ASP A N 1
ATOM 2837 C CA . ASP A 1 381 ? -20.594 15.213 18.351 1.00 94.94 381 ASP A CA 1
ATOM 2838 C C . ASP A 1 381 ? -21.778 15.765 19.149 1.00 94.94 381 ASP A C 1
ATOM 2840 O O . ASP A 1 381 ? -21.626 16.181 20.300 1.00 94.94 381 ASP A O 1
ATOM 2844 N N . GLY A 1 382 ? -22.948 15.817 18.514 1.00 94.12 382 GLY A N 1
ATOM 2845 C CA . GLY A 1 382 ? -24.149 16.444 19.050 1.00 94.12 382 GLY A CA 1
ATOM 2846 C C . GLY A 1 382 ? -25.291 15.456 19.276 1.00 94.12 382 GLY A C 1
ATOM 2847 O O . GLY A 1 382 ? -25.762 14.816 18.337 1.00 94.12 382 GLY A O 1
ATOM 2848 N N . ASN A 1 383 ? -25.807 15.391 20.502 1.00 92.06 383 ASN A N 1
ATOM 2849 C CA . ASN A 1 383 ? -27.124 14.838 20.811 1.00 92.06 383 ASN A CA 1
ATOM 2850 C C . ASN A 1 383 ? -28.186 15.902 20.494 1.00 92.06 383 ASN A C 1
ATOM 2852 O O . ASN A 1 383 ? -28.392 16.838 21.268 1.00 92.06 383 ASN A O 1
ATOM 2856 N N . ILE A 1 384 ? -28.867 15.766 19.356 1.00 91.06 384 ILE A N 1
ATOM 2857 C CA . ILE A 1 384 ? -29.979 16.655 18.986 1.00 91.06 384 ILE A CA 1
ATOM 2858 C C . ILE A 1 384 ? -31.163 16.385 19.927 1.00 91.06 384 ILE A C 1
ATOM 2860 O O . ILE A 1 384 ? -31.784 17.308 20.449 1.00 91.06 384 ILE A O 1
ATOM 2864 N N . THR A 1 385 ? -31.440 15.099 20.161 1.00 88.25 385 THR A N 1
ATOM 2865 C CA . THR A 1 385 ? -32.402 14.567 21.138 1.00 88.25 385 THR A CA 1
ATOM 2866 C C . THR A 1 385 ? -31.886 13.217 21.655 1.00 88.25 385 THR A C 1
ATOM 2868 O O . THR A 1 385 ? -30.884 12.715 21.148 1.00 88.25 385 THR A O 1
ATOM 2871 N N . ASP A 1 386 ? -32.610 12.560 22.563 1.00 81.69 386 ASP A N 1
ATOM 2872 C CA . ASP A 1 386 ? -32.299 11.184 22.999 1.00 81.69 386 ASP A CA 1
ATOM 2873 C C . ASP A 1 386 ? -32.397 10.141 21.864 1.00 81.69 386 ASP A C 1
ATOM 2875 O O . ASP A 1 386 ? -31.924 9.015 21.997 1.00 81.69 386 ASP A O 1
ATOM 2879 N N . LYS A 1 387 ? -33.006 10.510 20.728 1.00 83.25 387 LYS A N 1
ATOM 2880 C CA . LYS A 1 387 ? -33.225 9.643 19.561 1.00 83.25 387 LYS A CA 1
ATOM 2881 C C . LYS A 1 387 ? -32.406 10.030 18.331 1.00 83.25 387 LYS A C 1
ATOM 2883 O O . LYS A 1 387 ? -32.330 9.250 17.386 1.00 83.25 387 LYS A O 1
ATOM 2888 N N . HIS A 1 388 ? -31.805 11.218 18.312 1.00 88.62 388 HIS A N 1
ATOM 2889 C CA . HIS A 1 388 ? -31.138 11.761 17.129 1.00 88.62 388 HIS A CA 1
ATOM 2890 C C . HIS A 1 388 ? -29.767 12.327 17.496 1.00 88.62 388 HIS A C 1
ATOM 2892 O O . HIS A 1 388 ? -29.663 13.202 18.358 1.00 88.62 388 HIS A O 1
ATOM 2898 N N . ARG A 1 389 ? -28.724 11.859 16.808 1.00 90.06 389 ARG A N 1
ATOM 2899 C CA . ARG A 1 389 ? -27.329 12.275 17.003 1.00 90.06 389 ARG A CA 1
ATOM 2900 C C . ARG A 1 389 ? -26.726 12.691 15.669 1.00 90.06 389 ARG A C 1
ATOM 2902 O O . ARG A 1 389 ? -26.909 11.988 14.679 1.00 90.06 389 ARG A O 1
ATOM 2909 N N . ALA A 1 390 ? -25.975 13.783 15.654 1.00 94.06 390 ALA A N 1
ATOM 2910 C CA . ALA A 1 390 ? -25.209 14.213 14.493 1.00 94.06 390 ALA A CA 1
ATOM 2911 C C . ALA A 1 390 ? -23.719 14.306 14.823 1.00 94.06 390 ALA A C 1
ATOM 2913 O O . ALA A 1 390 ? -23.344 14.658 15.941 1.00 94.06 390 ALA A O 1
ATOM 2914 N N . VAL A 1 391 ? -22.882 13.994 13.838 1.00 95.19 391 VAL A N 1
ATOM 2915 C CA . VAL A 1 391 ? -21.425 14.117 13.919 1.00 95.19 391 VAL A CA 1
ATOM 2916 C C . VAL A 1 391 ? -20.943 14.926 12.722 1.00 95.19 391 VAL A C 1
ATOM 2918 O O . VAL A 1 391 ? -21.376 14.679 11.597 1.00 95.19 391 VAL A O 1
ATOM 2921 N N . LEU A 1 392 ? -20.059 15.887 12.972 1.00 97.88 392 LEU A N 1
ATOM 2922 C CA . LEU A 1 392 ? -19.312 16.609 11.946 1.00 97.88 392 LEU A CA 1
ATOM 2923 C C . LEU A 1 392 ? -17.823 16.438 12.230 1.00 97.88 392 LEU A C 1
ATOM 2925 O O . LEU A 1 392 ? -17.379 16.701 13.344 1.00 97.88 392 LEU A O 1
ATOM 2929 N N . GLU A 1 393 ? -17.059 16.026 11.232 1.00 97.31 393 GLU A N 1
ATOM 2930 C CA . GLU A 1 393 ? -15.621 15.802 11.334 1.00 97.31 393 GLU A CA 1
ATOM 2931 C C . GLU A 1 393 ? -14.886 16.511 10.200 1.00 97.31 393 GLU A C 1
ATOM 2933 O O . GLU A 1 393 ? -15.338 16.530 9.051 1.00 97.31 393 GLU A O 1
ATOM 2938 N N . TYR A 1 394 ? -13.740 17.080 10.555 1.00 98.12 394 TYR A N 1
ATOM 2939 C CA . TYR A 1 394 ? -12.744 17.622 9.652 1.00 98.12 394 TYR A CA 1
ATOM 2940 C C . TYR A 1 394 ? -11.382 17.033 10.008 1.00 98.12 394 TYR A C 1
ATOM 2942 O O . TYR A 1 394 ? -10.939 17.128 11.158 1.00 98.12 394 TYR A O 1
ATOM 2950 N N . ALA A 1 395 ? -10.705 16.466 9.017 1.00 97.50 395 ALA A N 1
ATOM 2951 C CA . ALA A 1 395 ? -9.340 15.985 9.147 1.00 97.50 395 ALA A CA 1
ATOM 2952 C C . ALA A 1 395 ? -8.500 16.488 7.972 1.00 97.50 395 ALA A C 1
ATOM 2954 O O . ALA A 1 395 ? -8.960 16.502 6.830 1.00 97.50 395 ALA A O 1
ATOM 2955 N N . ARG A 1 396 ? -7.262 16.894 8.249 1.00 97.69 396 ARG A N 1
ATOM 2956 C CA . ARG A 1 396 ? -6.295 17.276 7.221 1.00 97.69 396 ARG A CA 1
ATOM 2957 C C . ARG A 1 396 ? -4.913 16.767 7.574 1.00 97.69 396 ARG A C 1
ATOM 2959 O O . ARG A 1 396 ? -4.418 17.017 8.670 1.00 97.69 396 ARG A O 1
ATOM 2966 N N . GLU A 1 397 ? -4.289 16.099 6.624 1.00 96.81 397 GLU A N 1
ATOM 2967 C CA . GLU A 1 397 ? -2.904 15.660 6.688 1.00 96.81 397 GLU A CA 1
ATOM 2968 C C . GLU A 1 397 ? -2.089 16.416 5.634 1.00 96.81 397 GLU A C 1
ATOM 2970 O O . GLU A 1 397 ? -2.519 16.552 4.489 1.00 96.81 397 GLU A O 1
ATOM 2975 N N . GLU A 1 398 ? -0.916 16.908 6.023 1.00 97.19 398 GLU A N 1
ATOM 2976 C CA . GLU A 1 398 ? 0.083 17.486 5.128 1.00 97.19 398 GLU A CA 1
ATOM 2977 C C . GLU A 1 398 ? 1.398 16.740 5.325 1.00 97.19 398 GLU A C 1
ATOM 2979 O O . GLU A 1 398 ? 2.051 16.863 6.365 1.00 97.19 398 GLU A O 1
ATOM 2984 N N . ASN A 1 399 ? 1.796 15.978 4.315 1.00 94.31 399 ASN A N 1
ATOM 2985 C CA . ASN A 1 399 ? 3.053 15.257 4.299 1.00 94.31 399 ASN A CA 1
ATOM 2986 C C . ASN A 1 399 ? 4.013 15.893 3.293 1.00 94.31 399 ASN A C 1
ATOM 2988 O O . ASN A 1 399 ? 3.612 16.419 2.260 1.00 94.31 399 ASN A O 1
ATOM 2992 N N . THR A 1 400 ? 5.310 15.844 3.560 1.00 94.31 400 THR A N 1
ATOM 2993 C CA . THR A 1 400 ? 6.323 16.094 2.535 1.00 94.31 400 THR A CA 1
ATOM 2994 C C . THR A 1 400 ? 7.445 15.101 2.705 1.00 94.31 400 THR A C 1
ATOM 2996 O O . THR A 1 400 ? 8.092 15.075 3.755 1.00 94.31 400 THR A O 1
ATOM 2999 N N . SER A 1 401 ? 7.686 14.323 1.651 1.00 91.12 401 SER A N 1
ATOM 3000 C CA . SER A 1 401 ? 8.773 13.350 1.609 1.00 91.12 401 SER A CA 1
ATOM 3001 C C . SER A 1 401 ? 9.795 13.666 0.509 1.00 91.12 401 SER A C 1
ATOM 3003 O O . SER A 1 401 ? 9.439 14.261 -0.493 1.00 91.12 401 SER A O 1
ATOM 3005 N N . THR A 1 402 ? 11.067 13.307 0.661 1.00 89.19 402 THR A N 1
ATOM 3006 C CA . THR A 1 402 ? 12.165 13.615 -0.270 1.00 89.19 402 THR A CA 1
ATOM 3007 C C . THR A 1 402 ? 12.632 12.324 -0.904 1.00 89.19 402 THR A C 1
ATOM 3009 O O . THR A 1 402 ? 12.924 11.350 -0.211 1.00 89.19 402 THR A O 1
ATOM 3012 N N . PHE A 1 403 ? 12.756 12.334 -2.221 1.00 87.50 403 PHE A N 1
ATOM 3013 C CA . PHE A 1 403 ? 13.178 11.179 -2.991 1.00 87.50 403 PHE A CA 1
ATOM 3014 C C . PHE A 1 403 ? 14.275 11.577 -3.970 1.00 87.50 403 PHE A C 1
ATOM 3016 O O . PHE A 1 403 ? 14.326 12.710 -4.449 1.00 87.50 403 PHE A O 1
ATOM 3023 N N . ASN A 1 404 ? 15.140 10.618 -4.286 1.00 86.75 404 ASN A N 1
ATOM 3024 C CA . ASN A 1 404 ? 15.988 10.725 -5.462 1.00 86.75 404 ASN A CA 1
ATOM 3025 C C . ASN A 1 404 ? 15.166 10.299 -6.687 1.00 86.75 404 ASN A C 1
ATOM 3027 O O . ASN A 1 404 ? 14.671 9.170 -6.718 1.00 86.75 404 ASN A O 1
ATOM 3031 N N . GLY A 1 405 ? 14.986 11.193 -7.660 1.00 83.75 405 GLY A N 1
ATOM 3032 C CA . GLY A 1 405 ? 14.362 10.860 -8.941 1.00 83.75 405 GLY A CA 1
ATOM 3033 C C . GLY A 1 405 ? 15.289 10.085 -9.87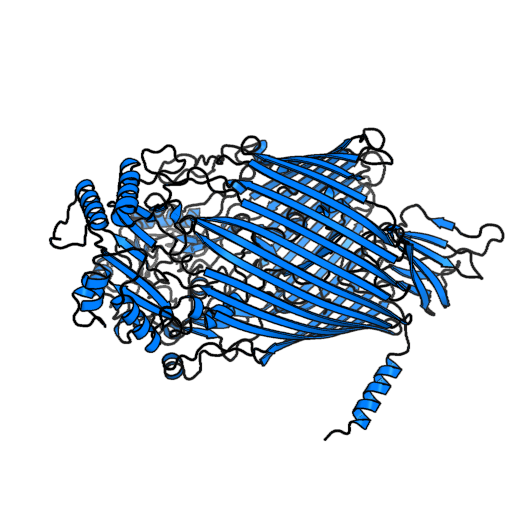7 1.00 83.75 405 GLY A C 1
ATOM 3034 O O . GLY A 1 405 ? 14.825 9.262 -10.668 1.00 83.75 405 GLY A O 1
ATOM 3035 N N . GLY A 1 406 ? 16.599 10.293 -9.731 1.00 81.44 406 GLY A N 1
ATOM 3036 C CA . GLY A 1 406 ? 17.649 9.576 -10.441 1.00 81.44 406 GLY A CA 1
ATOM 3037 C C . GLY A 1 406 ? 18.051 8.254 -9.776 1.00 81.44 406 GLY A C 1
ATOM 3038 O O . GLY A 1 406 ? 17.578 7.867 -8.708 1.00 81.44 406 GLY A O 1
ATOM 3039 N N . THR A 1 407 ? 18.972 7.534 -10.419 1.00 80.06 407 THR A N 1
ATOM 3040 C CA . THR A 1 407 ? 19.550 6.289 -9.884 1.00 80.06 407 THR A CA 1
ATOM 3041 C C . THR A 1 407 ? 21.008 6.517 -9.517 1.00 80.06 407 THR A C 1
ATOM 3043 O O . THR A 1 407 ? 21.833 6.716 -10.405 1.00 80.06 407 THR A O 1
ATOM 3046 N N . ASN A 1 408 ? 21.343 6.427 -8.229 1.00 82.81 408 ASN A N 1
ATOM 3047 C CA . ASN A 1 408 ? 22.734 6.423 -7.775 1.00 82.81 408 ASN A CA 1
ATOM 3048 C C . ASN A 1 408 ? 23.285 4.996 -7.698 1.00 82.81 408 ASN A C 1
ATOM 3050 O O . ASN A 1 408 ? 22.620 4.099 -7.183 1.00 82.81 408 ASN A O 1
ATOM 3054 N N . ASN A 1 409 ? 24.505 4.792 -8.190 1.00 83.25 409 ASN A N 1
ATOM 3055 C CA . ASN A 1 409 ? 25.246 3.532 -8.078 1.00 83.25 409 ASN A CA 1
ATOM 3056 C C . ASN A 1 409 ? 26.754 3.792 -8.270 1.00 83.25 409 ASN A C 1
ATOM 3058 O O . ASN A 1 409 ? 27.185 4.940 -8.301 1.00 83.25 409 ASN A O 1
ATOM 3062 N N . SER A 1 410 ? 27.575 2.749 -8.420 1.00 80.62 410 SER A N 1
ATOM 3063 C CA . SER A 1 410 ? 29.035 2.877 -8.603 1.00 80.62 410 SER A CA 1
ATOM 3064 C C . SER A 1 410 ? 29.468 3.688 -9.836 1.00 80.62 410 SER A C 1
ATOM 3066 O O . SER A 1 410 ? 30.617 4.130 -9.886 1.00 80.62 410 SER A O 1
ATOM 3068 N N . THR A 1 411 ? 28.566 3.894 -10.799 1.00 86.62 411 THR A N 1
ATOM 3069 C CA . THR A 1 411 ? 28.794 4.603 -12.070 1.00 86.62 411 THR A CA 1
ATOM 3070 C C . THR A 1 411 ? 27.869 5.802 -12.294 1.00 86.62 411 THR A C 1
ATOM 3072 O O . THR A 1 411 ? 28.108 6.579 -13.207 1.00 86.62 411 THR A O 1
ATOM 3075 N N . ASN A 1 412 ? 26.837 6.007 -11.473 1.00 90.06 412 ASN A N 1
ATOM 3076 C CA . ASN A 1 412 ? 25.897 7.119 -11.627 1.00 90.06 412 ASN A CA 1
ATOM 3077 C C . ASN A 1 412 ? 25.875 7.995 -10.374 1.00 90.06 412 ASN A C 1
ATOM 3079 O O . ASN A 1 412 ? 25.633 7.495 -9.272 1.00 90.06 412 ASN A O 1
ATOM 3083 N N . LEU A 1 413 ? 26.067 9.302 -10.566 1.00 92.44 413 LEU A N 1
ATOM 3084 C CA . LEU A 1 413 ? 25.956 10.325 -9.530 1.00 92.44 413 LEU A CA 1
ATOM 3085 C C . LEU A 1 413 ? 24.827 11.305 -9.871 1.00 92.44 413 LEU A C 1
ATOM 3087 O O . LEU A 1 413 ? 24.942 12.072 -10.821 1.00 92.44 413 LEU A O 1
ATOM 3091 N N . SER A 1 414 ? 23.766 11.320 -9.073 1.00 92.75 414 SER A N 1
ATOM 3092 C CA . SER A 1 414 ? 22.675 12.296 -9.170 1.00 92.75 414 SER A CA 1
ATOM 3093 C C . SER A 1 414 ? 23.007 13.523 -8.326 1.00 92.75 414 SER A C 1
ATOM 3095 O O . SER A 1 414 ? 23.336 13.399 -7.142 1.00 92.75 414 SER A O 1
ATOM 3097 N N . LEU A 1 415 ? 22.923 14.707 -8.927 1.00 93.88 415 LEU A N 1
ATOM 3098 C CA . LEU A 1 415 ? 23.001 15.978 -8.211 1.00 93.88 415 LEU A CA 1
ATOM 3099 C C . LEU A 1 415 ? 21.666 16.281 -7.511 1.00 93.88 415 LEU A C 1
ATOM 3101 O O . LEU A 1 415 ? 20.639 15.701 -7.838 1.00 93.88 415 LEU A O 1
ATOM 3105 N N . LEU A 1 416 ? 21.657 17.199 -6.544 1.00 91.94 416 LEU A N 1
ATOM 3106 C CA . LEU A 1 416 ? 20.479 17.569 -5.756 1.00 91.94 416 LEU A CA 1
ATOM 3107 C C . LEU A 1 416 ? 19.328 18.108 -6.616 1.00 91.94 416 LEU A C 1
ATOM 3109 O O . LEU A 1 416 ? 18.179 17.989 -6.211 1.00 91.94 416 LEU A O 1
ATOM 3113 N N . SER A 1 417 ? 19.606 18.641 -7.806 1.00 94.12 417 SER A N 1
ATOM 3114 C CA . SER A 1 417 ? 18.566 19.008 -8.780 1.00 94.12 417 SER A CA 1
ATOM 3115 C C . SER A 1 417 ? 17.707 17.831 -9.272 1.00 94.12 417 SER A C 1
ATOM 3117 O O . SER A 1 417 ? 16.548 18.068 -9.596 1.00 94.12 417 SER A O 1
ATOM 3119 N N . GLU A 1 418 ? 18.220 16.591 -9.253 1.00 93.12 418 GLU A N 1
ATOM 3120 C CA . GLU A 1 418 ? 17.468 15.355 -9.576 1.00 93.12 418 GLU A CA 1
ATOM 3121 C C . GLU A 1 418 ? 16.573 14.867 -8.435 1.00 93.12 418 GLU A C 1
ATOM 3123 O O . GLU A 1 418 ? 15.738 13.975 -8.606 1.00 93.12 418 GLU A O 1
ATOM 3128 N N . TYR A 1 419 ? 16.761 15.415 -7.239 1.00 92.88 419 TYR A N 1
ATOM 3129 C CA . TYR A 1 419 ? 15.912 15.099 -6.106 1.00 92.88 419 TYR A CA 1
ATOM 3130 C C . TYR A 1 419 ? 14.646 15.943 -6.184 1.00 92.88 419 TYR A C 1
ATOM 3132 O O . TYR A 1 419 ? 14.652 17.082 -6.654 1.00 92.88 419 TYR A O 1
ATOM 3140 N N . TYR A 1 420 ? 13.558 15.400 -5.659 1.00 93.38 420 TYR A N 1
ATOM 3141 C CA . TYR A 1 420 ? 12.301 16.117 -5.515 1.00 93.38 420 TYR A CA 1
ATOM 3142 C C . TYR A 1 420 ? 11.740 15.900 -4.118 1.00 93.38 420 TYR A C 1
ATOM 3144 O O . TYR A 1 420 ? 11.942 14.852 -3.494 1.00 93.38 420 TYR A O 1
ATOM 3152 N N . THR A 1 421 ? 11.019 16.900 -3.626 1.00 94.19 421 THR A N 1
ATOM 3153 C CA . THR A 1 421 ? 10.063 16.688 -2.550 1.00 94.19 421 THR A CA 1
ATOM 3154 C C . THR A 1 421 ? 8.726 16.272 -3.145 1.00 94.19 421 THR A C 1
ATOM 3156 O O . THR A 1 421 ? 8.363 16.645 -4.258 1.00 94.19 421 THR A O 1
ATOM 3159 N N . LYS A 1 422 ? 7.989 15.458 -2.406 1.00 94.19 422 LYS A N 1
ATOM 3160 C CA . LYS A 1 422 ? 6.645 15.003 -2.716 1.00 94.19 422 LYS A CA 1
ATOM 3161 C C . LYS A 1 422 ? 5.714 15.550 -1.636 1.00 94.19 422 LYS A C 1
ATOM 3163 O O . LYS A 1 422 ? 5.483 14.846 -0.650 1.00 94.19 422 LYS A O 1
ATOM 3168 N N . PRO A 1 423 ? 5.302 16.828 -1.715 1.00 95.50 423 PRO A N 1
ATOM 3169 C CA . PRO A 1 423 ? 4.231 17.332 -0.874 1.00 95.50 423 PRO A CA 1
ATOM 3170 C C . PRO A 1 423 ? 2.926 16.611 -1.228 1.00 95.50 423 PRO A C 1
ATOM 3172 O O . PRO A 1 423 ? 2.532 16.551 -2.394 1.00 95.50 423 PRO A O 1
ATOM 3175 N N . GLU A 1 424 ? 2.279 16.057 -0.210 1.00 96.12 424 GLU A N 1
ATOM 3176 C CA . GLU A 1 424 ? 0.985 15.391 -0.307 1.00 96.12 424 GLU A CA 1
ATOM 3177 C C . GLU A 1 424 ? 0.028 16.013 0.711 1.00 96.12 424 GLU A C 1
ATOM 3179 O O . GLU A 1 424 ? 0.397 16.232 1.867 1.00 96.12 424 GLU A O 1
ATOM 3184 N N . THR A 1 425 ? -1.204 16.287 0.296 1.00 96.88 425 THR A N 1
ATOM 3185 C CA . THR A 1 425 ? -2.285 16.704 1.192 1.00 96.88 425 THR A CA 1
ATOM 3186 C C . THR A 1 425 ? -3.419 15.695 1.126 1.00 96.88 425 THR A C 1
ATOM 3188 O O . THR A 1 425 ? -3.714 15.158 0.063 1.00 96.88 425 THR A O 1
ATOM 3191 N N . ASN A 1 426 ? -4.055 15.425 2.262 1.00 96.75 426 ASN A N 1
ATOM 3192 C CA . ASN A 1 426 ? -5.267 14.615 2.355 1.00 96.75 426 ASN A CA 1
ATOM 3193 C C . ASN A 1 426 ? -6.259 15.362 3.250 1.00 96.75 426 ASN A C 1
ATOM 3195 O O . ASN A 1 426 ? -6.043 15.472 4.455 1.00 96.75 426 ASN A O 1
ATOM 3199 N N . GLU A 1 427 ? -7.311 15.923 2.657 1.00 97.50 427 GLU A N 1
ATOM 3200 C CA . GLU A 1 427 ? -8.331 16.721 3.342 1.00 97.50 427 GLU A CA 1
ATOM 3201 C C . GLU A 1 427 ? -9.687 16.020 3.295 1.00 97.50 427 GLU A C 1
ATOM 3203 O O . GLU A 1 427 ? -10.134 15.568 2.239 1.00 97.50 427 GLU A O 1
ATOM 3208 N N . ILE A 1 428 ? -10.347 15.920 4.450 1.00 97.25 428 ILE A N 1
ATOM 3209 C CA . ILE A 1 428 ? -11.542 15.101 4.633 1.00 97.25 428 ILE A CA 1
ATOM 3210 C C . ILE A 1 428 ? -12.586 15.858 5.445 1.00 97.25 428 ILE A C 1
ATOM 3212 O O . ILE A 1 428 ? -12.313 16.368 6.531 1.00 97.25 428 ILE A O 1
ATOM 3216 N N . TRP A 1 429 ? -13.810 15.853 4.927 1.00 98.00 429 TRP A N 1
ATOM 3217 C CA . TRP A 1 429 ? -15.015 16.317 5.601 1.00 98.00 429 TRP A CA 1
ATOM 3218 C C . TRP A 1 429 ? -16.001 15.163 5.724 1.00 98.00 429 TRP A C 1
ATOM 3220 O O . TRP A 1 429 ? -16.284 14.499 4.724 1.00 98.00 429 TRP A O 1
ATOM 3230 N N . VAL A 1 430 ? -16.556 14.950 6.918 1.00 97.75 430 VAL A N 1
ATOM 3231 C CA . VAL A 1 430 ? -17.565 13.911 7.175 1.00 97.75 430 VAL A CA 1
ATOM 3232 C C . VAL A 1 430 ? -18.733 14.499 7.952 1.00 97.75 430 VAL A C 1
ATOM 3234 O O . VAL A 1 430 ? -18.547 15.133 8.985 1.00 97.75 430 VAL A O 1
ATOM 3237 N N . GLY A 1 431 ? -19.950 14.266 7.471 1.00 97.12 431 GLY A N 1
ATOM 3238 C CA . GLY A 1 431 ? -21.187 14.558 8.185 1.00 97.12 431 GLY A CA 1
ATOM 3239 C C . GLY A 1 431 ? -22.015 13.289 8.336 1.00 97.12 431 GLY A C 1
ATOM 3240 O O . GLY A 1 431 ? -22.316 12.633 7.340 1.00 97.12 431 GLY A O 1
ATOM 3241 N N . GLN A 1 432 ? -22.405 12.954 9.563 1.00 95.38 432 GLN A N 1
ATOM 3242 C CA . GLN A 1 432 ? -23.239 11.792 9.870 1.00 95.38 432 GLN A CA 1
ATOM 3243 C C . GLN A 1 432 ? -24.470 12.202 10.678 1.00 95.38 432 GLN A C 1
ATOM 3245 O O . GLN A 1 432 ? -24.385 13.018 11.594 1.00 95.38 432 GLN A O 1
ATOM 3250 N N . LEU A 1 433 ? -25.612 11.590 10.372 1.00 94.56 433 LEU A N 1
ATOM 3251 C CA . LEU A 1 433 ? -26.860 11.717 11.118 1.00 94.56 433 LEU A CA 1
ATOM 3252 C C . LEU A 1 433 ? -27.390 10.325 11.459 1.00 94.56 433 LEU A C 1
ATOM 3254 O O . LEU A 1 433 ? -27.750 9.553 10.572 1.00 94.56 433 LEU A O 1
ATOM 3258 N N . PHE A 1 434 ? -27.495 10.036 12.751 1.00 90.12 434 PHE A N 1
ATOM 3259 C CA . PHE A 1 434 ? -28.071 8.813 13.299 1.00 90.12 434 PHE A CA 1
ATOM 3260 C C . PHE A 1 434 ? -29.447 9.128 13.879 1.00 90.12 434 PHE A C 1
ATOM 3262 O O . PHE A 1 434 ? -29.594 10.072 14.655 1.00 90.12 434 PHE A O 1
ATOM 3269 N N . SER A 1 435 ? -30.462 8.353 13.501 1.00 89.00 435 SER A N 1
ATOM 3270 C CA . SER A 1 435 ? -31.847 8.568 13.929 1.00 89.00 435 SER A CA 1
ATOM 3271 C C . SER A 1 435 ? -32.507 7.267 14.363 1.00 89.00 435 SER A C 1
ATOM 3273 O O . SER A 1 435 ? -32.560 6.311 13.593 1.00 89.00 435 SER A O 1
ATOM 3275 N N . GLN A 1 436 ? -33.039 7.250 15.582 1.00 84.94 436 GLN A N 1
ATOM 3276 C CA . GLN A 1 436 ? -33.828 6.167 16.161 1.00 84.94 436 GLN A CA 1
ATOM 3277 C C . GLN A 1 436 ? -35.309 6.568 16.139 1.00 84.94 436 GLN A C 1
ATOM 3279 O O . GLN A 1 436 ? -35.792 7.270 17.023 1.00 84.94 436 GLN A O 1
ATOM 3284 N N . TRP A 1 437 ? -36.041 6.150 15.110 1.00 85.06 437 TRP A N 1
ATOM 3285 C CA . TRP A 1 437 ? -37.428 6.581 14.902 1.00 85.06 437 TRP A CA 1
ATOM 3286 C C . TRP A 1 437 ? -38.402 5.855 15.837 1.00 85.06 437 TRP A C 1
ATOM 3288 O O . TRP A 1 437 ? -39.291 6.467 16.428 1.00 85.06 437 TRP A O 1
ATOM 3298 N N . THR A 1 438 ? -38.194 4.551 16.012 1.00 82.12 438 THR A N 1
ATOM 3299 C CA . THR A 1 438 ? -38.929 3.678 16.942 1.00 82.12 438 THR A CA 1
ATOM 3300 C C . THR A 1 438 ? -37.934 2.776 17.665 1.00 82.12 438 THR A C 1
ATOM 3302 O O . THR A 1 438 ? -36.764 2.772 17.306 1.00 82.12 438 THR A O 1
ATOM 3305 N N . ASP A 1 439 ? -38.355 1.948 18.620 1.00 71.00 439 ASP A N 1
ATOM 3306 C CA . ASP A 1 439 ? -37.453 0.974 19.273 1.00 71.00 439 ASP A CA 1
ATOM 3307 C C . ASP A 1 439 ? -36.924 -0.108 18.303 1.00 71.00 439 ASP A C 1
ATOM 3309 O O . ASP A 1 439 ? -35.985 -0.848 18.599 1.00 71.00 439 ASP A O 1
ATOM 3313 N N . GLN A 1 440 ? -37.528 -0.191 17.117 1.00 74.69 440 GLN A N 1
ATOM 3314 C CA . GLN A 1 440 ? -37.342 -1.248 16.125 1.00 74.69 440 GLN A CA 1
ATOM 3315 C C . GLN A 1 440 ? -36.654 -0.757 14.848 1.00 74.69 440 GLN A C 1
ATOM 3317 O O . GLN A 1 440 ? -35.994 -1.540 14.165 1.00 74.69 440 GLN A O 1
ATOM 3322 N N . PHE A 1 441 ? -36.791 0.536 14.539 1.00 82.75 441 PHE A N 1
ATOM 3323 C CA . PHE A 1 441 ? -36.353 1.138 13.286 1.00 82.75 441 PHE A CA 1
ATOM 3324 C C . PHE A 1 441 ? -35.385 2.301 13.514 1.00 82.75 441 PHE A C 1
ATOM 3326 O O . PHE A 1 441 ? -35.692 3.264 14.225 1.00 82.75 441 PHE A O 1
ATOM 3333 N N . SER A 1 442 ? -34.227 2.233 12.858 1.00 84.88 442 SER A N 1
ATOM 3334 C CA . SER A 1 442 ? -33.241 3.311 12.840 1.00 84.88 442 SER A CA 1
ATOM 3335 C C . SER A 1 442 ? -32.651 3.534 11.454 1.00 84.88 442 SER A C 1
ATOM 3337 O O . SER A 1 442 ? -32.635 2.644 10.603 1.00 84.88 442 SER A O 1
ATOM 3339 N N . THR A 1 443 ? -32.160 4.747 11.222 1.00 91.31 443 THR A N 1
ATOM 3340 C CA . THR A 1 443 ? -31.494 5.130 9.977 1.00 91.31 443 THR A CA 1
ATOM 3341 C C . THR A 1 443 ? -30.184 5.849 10.258 1.00 91.31 443 THR A C 1
ATOM 3343 O O . THR A 1 443 ? -30.062 6.568 11.252 1.00 91.31 443 THR A O 1
ATOM 3346 N N . ALA A 1 444 ? -29.231 5.706 9.343 1.00 90.50 444 ALA A N 1
ATOM 3347 C CA . ALA A 1 444 ? -28.008 6.493 9.306 1.00 90.50 444 ALA A CA 1
ATOM 3348 C C . ALA A 1 444 ? -27.830 7.110 7.914 1.00 90.50 444 ALA A C 1
ATOM 3350 O O . ALA A 1 444 ? -27.968 6.417 6.903 1.00 90.50 444 ALA A O 1
ATOM 3351 N N . LEU A 1 445 ? -27.530 8.405 7.877 1.00 95.50 445 LEU A N 1
ATOM 3352 C CA . LEU A 1 445 ? -27.139 9.135 6.674 1.00 95.50 445 LEU A CA 1
ATOM 3353 C C . LEU A 1 445 ? -25.710 9.637 6.865 1.00 95.50 445 LEU A C 1
ATOM 3355 O O . LEU A 1 445 ? -25.411 10.237 7.894 1.00 95.50 445 LEU A O 1
ATOM 3359 N N . GLU A 1 446 ? -24.850 9.411 5.882 1.00 95.56 446 GLU A N 1
ATOM 3360 C CA . GLU A 1 446 ? -23.464 9.874 5.877 1.00 95.56 446 GLU A CA 1
ATOM 3361 C C . GLU A 1 446 ? -23.153 10.554 4.546 1.00 95.56 446 GLU A C 1
ATOM 3363 O O . GLU A 1 446 ? -23.448 10.009 3.482 1.00 95.56 446 GLU A O 1
ATOM 3368 N N . TYR A 1 447 ? -22.525 11.722 4.610 1.00 97.94 447 TYR A N 1
ATOM 3369 C CA . TYR A 1 447 ? -21.882 12.366 3.474 1.00 97.94 447 TYR A CA 1
ATOM 3370 C C . TYR A 1 447 ? -20.409 12.591 3.797 1.00 97.94 447 TYR A C 1
ATOM 3372 O O . TYR A 1 447 ? -20.084 13.097 4.872 1.00 97.94 447 TYR A O 1
ATOM 3380 N N . SER A 1 448 ? -19.524 12.264 2.859 1.00 97.56 448 SER A N 1
ATOM 3381 C CA . SER A 1 448 ? -18.100 12.552 2.982 1.00 97.56 448 SER A CA 1
ATOM 3382 C C . SER A 1 448 ? -17.510 13.112 1.693 1.00 97.56 448 SER A C 1
ATOM 3384 O O . SER A 1 448 ? -17.874 12.687 0.595 1.00 97.56 448 SER A O 1
ATOM 3386 N N . SER A 1 449 ? -16.551 14.026 1.832 1.00 98.06 449 SER A N 1
ATOM 3387 C CA . SER A 1 449 ? -15.696 14.510 0.747 1.00 98.06 449 SER A CA 1
ATOM 3388 C C . SER A 1 449 ? -14.248 14.331 1.167 1.00 98.06 449 SER A C 1
ATOM 3390 O O . SER A 1 449 ? -13.861 14.832 2.218 1.00 98.06 449 SER A O 1
ATOM 3392 N N . LYS A 1 450 ? -13.467 13.641 0.344 1.00 97.19 450 LYS A N 1
ATOM 3393 C CA . LYS A 1 450 ? -12.031 13.442 0.514 1.00 97.19 450 LYS A CA 1
ATOM 3394 C C . LYS A 1 450 ? -11.311 13.982 -0.712 1.00 97.19 450 LYS A C 1
ATOM 3396 O O . LYS A 1 450 ? -11.711 13.676 -1.833 1.00 97.19 450 LYS A O 1
ATOM 3401 N N . GLU A 1 451 ? -10.266 14.760 -0.495 1.00 97.50 451 GLU A N 1
ATOM 3402 C CA . GLU A 1 451 ? -9.426 15.324 -1.545 1.00 97.50 451 GLU A CA 1
ATOM 3403 C C . GLU A 1 451 ? -7.966 15.020 -1.234 1.00 97.50 451 GLU A C 1
ATOM 3405 O O . GLU A 1 451 ? -7.497 15.283 -0.128 1.00 97.50 451 GLU A O 1
ATOM 3410 N N . VAL A 1 452 ? -7.274 14.417 -2.196 1.00 96.94 452 VAL A N 1
ATOM 3411 C CA . VAL A 1 452 ? -5.860 14.069 -2.092 1.00 96.94 452 VAL A CA 1
ATOM 3412 C C . VAL A 1 452 ? -5.120 14.750 -3.225 1.00 96.94 452 VAL A C 1
ATOM 3414 O O . VAL A 1 452 ? -5.454 14.508 -4.381 1.00 96.94 452 VAL A O 1
ATOM 3417 N N . SER A 1 453 ? -4.110 15.547 -2.893 1.00 96.56 453 SER A N 1
ATOM 3418 C CA . SER A 1 453 ? -3.188 16.135 -3.864 1.00 96.56 453 SER A CA 1
ATOM 3419 C C . SER A 1 453 ? -1.789 15.594 -3.619 1.00 96.56 453 SER A C 1
ATOM 3421 O O . SER A 1 453 ? -1.358 15.467 -2.475 1.00 96.56 453 SER A O 1
ATOM 3423 N N . SER A 1 454 ? -1.076 15.254 -4.684 1.00 95.81 454 SER A N 1
ATOM 3424 C CA . SER A 1 454 ? 0.304 14.785 -4.658 1.00 95.81 454 SER A CA 1
ATOM 3425 C C . SER A 1 454 ? 1.057 15.440 -5.804 1.00 95.81 454 SER A C 1
ATOM 3427 O O . SER A 1 454 ? 0.803 15.148 -6.972 1.00 95.81 454 SER A O 1
ATOM 3429 N N . VAL A 1 455 ? 2.052 16.254 -5.472 1.00 94.31 455 VAL A N 1
ATOM 3430 C CA . VAL A 1 455 ? 2.907 16.922 -6.458 1.00 94.31 455 VAL A CA 1
ATOM 3431 C C . VAL A 1 455 ? 4.317 16.372 -6.337 1.00 94.31 455 VAL A C 1
ATOM 3433 O O . VAL A 1 455 ? 4.801 16.142 -5.231 1.00 94.31 455 VAL A O 1
ATOM 3436 N N . ARG A 1 456 ? 5.020 16.185 -7.456 1.00 94.62 456 ARG A N 1
ATOM 3437 C CA . ARG A 1 456 ? 6.482 16.080 -7.417 1.00 94.62 456 ARG A CA 1
ATOM 3438 C C . ARG A 1 456 ? 7.099 17.453 -7.648 1.00 94.62 456 ARG A C 1
ATOM 3440 O O . ARG A 1 456 ? 6.950 18.023 -8.722 1.00 94.62 456 ARG A O 1
ATOM 3447 N N . ALA A 1 457 ? 7.809 17.963 -6.648 1.00 95.00 457 ALA A N 1
ATOM 3448 C CA . ALA A 1 457 ? 8.468 19.262 -6.658 1.00 95.00 457 ALA A CA 1
ATOM 3449 C C . ALA A 1 457 ? 10.004 19.091 -6.643 1.00 95.00 457 ALA A C 1
ATOM 3451 O O . ALA A 1 457 ? 10.599 18.942 -5.572 1.00 95.00 457 ALA A O 1
ATOM 3452 N N . PRO A 1 458 ? 10.671 19.074 -7.814 1.00 94.88 458 PRO A N 1
ATOM 3453 C CA . PRO A 1 458 ? 12.129 19.033 -7.918 1.00 94.88 458 PRO A CA 1
ATOM 3454 C C . PRO A 1 458 ? 12.806 20.155 -7.131 1.00 94.88 458 PRO A C 1
ATOM 3456 O O . PRO A 1 458 ? 12.384 21.311 -7.204 1.00 94.88 458 PRO A O 1
ATOM 3459 N N . LEU A 1 459 ? 13.901 19.843 -6.431 1.00 93.56 459 LEU A N 1
ATOM 3460 C CA . LEU A 1 459 ? 14.639 20.832 -5.636 1.00 93.56 459 LEU A CA 1
ATOM 3461 C C . LEU A 1 459 ? 15.231 21.943 -6.514 1.00 93.56 459 LEU A C 1
ATOM 3463 O O . LEU A 1 459 ? 15.311 23.091 -6.086 1.00 93.56 459 LEU A O 1
ATOM 3467 N N . GLY A 1 460 ? 15.628 21.600 -7.744 1.00 92.69 460 GLY A N 1
ATOM 3468 C CA . GLY A 1 460 ? 16.159 22.533 -8.740 1.00 92.69 460 GLY A CA 1
ATOM 3469 C C . GLY A 1 460 ? 15.099 23.194 -9.630 1.00 92.69 460 GLY A C 1
ATOM 3470 O O . GLY A 1 460 ? 15.468 23.763 -10.653 1.00 92.69 460 GLY A O 1
ATOM 3471 N N . GLY A 1 461 ? 13.806 23.097 -9.295 1.00 93.94 461 GLY A N 1
ATOM 3472 C CA . GLY A 1 461 ? 12.700 23.605 -10.116 1.00 93.94 461 GLY A CA 1
ATOM 3473 C C . GLY A 1 461 ? 12.304 22.680 -11.276 1.00 93.94 461 GLY A C 1
ATOM 3474 O O . GLY A 1 461 ? 13.037 21.770 -11.654 1.00 93.94 461 GLY A O 1
ATOM 3475 N N . THR A 1 462 ? 11.114 22.900 -11.840 1.00 90.94 462 THR A N 1
ATOM 3476 C CA . THR A 1 462 ? 10.499 22.002 -12.838 1.00 90.94 462 THR A CA 1
ATOM 3477 C C . THR A 1 462 ? 10.832 22.345 -14.286 1.00 90.94 462 THR A C 1
ATOM 3479 O O . THR A 1 462 ? 10.693 21.481 -15.140 1.00 90.94 462 THR A O 1
ATOM 3482 N N . THR A 1 463 ? 11.255 23.575 -14.589 1.00 91.88 463 THR A N 1
ATOM 3483 C CA . THR A 1 463 ? 11.315 24.101 -15.968 1.00 91.88 463 THR A CA 1
ATOM 3484 C C . THR A 1 463 ? 12.532 23.654 -16.771 1.00 91.88 463 THR A C 1
ATOM 3486 O O . THR A 1 463 ? 12.503 23.706 -17.998 1.00 91.88 463 THR A O 1
ATOM 3489 N N . PHE A 1 464 ? 13.607 23.242 -16.099 1.00 97.06 464 PHE A N 1
ATOM 3490 C CA . PHE A 1 464 ? 14.827 22.797 -16.766 1.00 97.06 464 PHE A CA 1
ATOM 3491 C C . PHE A 1 464 ? 14.675 21.356 -17.280 1.00 97.06 464 PHE A C 1
ATOM 3493 O O . PHE A 1 464 ? 13.874 20.571 -16.774 1.00 97.06 464 PHE A O 1
ATOM 3500 N N . ALA A 1 465 ? 15.445 20.992 -18.295 1.00 97.06 465 ALA A N 1
ATOM 3501 C CA . ALA A 1 465 ? 15.503 19.644 -18.832 1.00 97.06 465 ALA A CA 1
ATOM 3502 C C . ALA A 1 465 ? 16.343 18.720 -17.936 1.00 97.06 465 ALA A C 1
ATOM 3504 O O . ALA A 1 465 ? 17.209 19.158 -17.183 1.00 97.06 465 ALA A O 1
ATOM 3505 N N . ASN A 1 466 ? 16.146 17.412 -18.072 1.00 97.44 466 ASN A N 1
ATOM 3506 C CA . ASN A 1 466 ? 17.036 16.422 -17.468 1.00 97.44 466 ASN A CA 1
ATOM 3507 C C . ASN A 1 466 ? 18.310 16.317 -18.319 1.00 97.44 466 ASN A C 1
ATOM 3509 O O . ASN A 1 466 ? 18.218 16.076 -19.523 1.00 97.44 466 ASN A O 1
ATOM 3513 N N . PHE A 1 467 ? 19.491 16.467 -17.727 1.00 97.56 467 PHE A N 1
ATOM 3514 C CA . PHE A 1 467 ? 20.772 16.297 -18.415 1.00 97.56 467 PHE A CA 1
ATOM 3515 C C . PHE A 1 467 ? 21.531 15.087 -17.863 1.00 97.56 467 PHE A C 1
ATOM 3517 O O . PHE A 1 467 ? 21.643 14.883 -16.654 1.00 97.56 467 PHE A O 1
ATOM 3524 N N . GLN A 1 468 ? 22.119 14.314 -18.773 1.00 96.81 468 GLN A N 1
ATOM 3525 C CA . GLN A 1 468 ? 22.997 13.188 -18.475 1.00 96.81 468 GLN A CA 1
ATOM 3526 C C . GLN A 1 468 ? 24.393 13.477 -19.029 1.00 96.81 468 GLN A C 1
ATOM 3528 O O . GLN A 1 468 ? 24.582 13.507 -20.245 1.00 96.81 468 GLN A O 1
ATOM 3533 N N . ILE A 1 469 ? 25.375 13.685 -18.154 1.00 96.75 469 ILE A N 1
ATOM 3534 C CA . ILE A 1 469 ? 26.747 14.043 -18.537 1.00 96.75 469 ILE A CA 1
ATOM 3535 C C . ILE A 1 469 ? 27.643 12.806 -18.436 1.00 96.75 469 ILE A C 1
ATOM 3537 O O . ILE A 1 469 ? 27.903 12.320 -17.334 1.00 96.75 469 ILE A O 1
ATOM 3541 N N . LYS A 1 470 ? 28.115 12.283 -19.573 1.00 93.50 470 LYS A N 1
ATOM 3542 C CA . LYS A 1 470 ? 28.948 11.072 -19.651 1.00 93.50 470 LYS A CA 1
ATOM 3543 C C . LYS A 1 470 ? 30.427 11.400 -19.437 1.00 93.50 470 LYS A C 1
ATOM 3545 O O . LYS A 1 470 ? 31.086 11.989 -20.292 1.00 93.50 470 LYS A O 1
ATOM 3550 N N . LEU A 1 471 ? 30.969 10.990 -18.295 1.00 91.19 471 LEU A N 1
ATOM 3551 C CA . LEU A 1 471 ? 32.366 11.170 -17.901 1.00 91.19 471 LEU A CA 1
ATOM 3552 C C . LEU A 1 471 ? 33.143 9.853 -18.076 1.00 91.19 471 LEU A C 1
ATOM 3554 O O . LEU A 1 471 ? 33.617 9.247 -17.115 1.00 91.19 471 LEU A O 1
ATOM 3558 N N . GLY A 1 472 ? 33.227 9.368 -19.317 1.00 83.44 472 GLY A N 1
ATOM 3559 C CA . GLY A 1 472 ? 33.777 8.044 -19.619 1.00 83.44 472 GLY A CA 1
ATOM 3560 C C . GLY A 1 472 ? 32.825 6.929 -19.175 1.00 83.44 472 GLY A C 1
ATOM 3561 O O . GLY A 1 472 ? 31.725 6.815 -19.702 1.00 83.44 472 GLY A O 1
ATOM 3562 N N . GLY A 1 473 ? 33.239 6.107 -18.205 1.00 82.81 473 GLY A N 1
ATOM 3563 C CA . GLY A 1 473 ? 32.436 4.984 -17.693 1.00 82.81 473 GLY A CA 1
ATOM 3564 C C . GLY A 1 473 ? 31.320 5.365 -16.711 1.00 82.81 473 GLY A C 1
ATOM 3565 O O . GLY A 1 473 ? 30.553 4.493 -16.311 1.00 82.81 473 GLY A O 1
ATOM 3566 N N . SER A 1 474 ? 31.228 6.641 -16.325 1.00 91.81 474 SER A N 1
ATOM 3567 C CA . SER A 1 474 ? 30.292 7.128 -15.305 1.00 91.81 474 SER A CA 1
ATOM 3568 C C . SER A 1 474 ? 29.432 8.282 -15.815 1.00 91.81 474 SER A C 1
ATOM 3570 O O . SER A 1 474 ? 29.813 8.989 -16.745 1.00 91.81 474 SER A O 1
ATOM 3572 N N . THR A 1 475 ? 28.261 8.490 -15.213 1.00 94.25 475 THR A N 1
ATOM 3573 C CA . THR A 1 475 ? 27.304 9.536 -15.595 1.00 94.25 475 THR A CA 1
ATOM 3574 C C . THR A 1 475 ? 26.983 10.444 -14.412 1.00 94.25 475 THR A C 1
ATOM 3576 O O . THR A 1 475 ? 26.678 9.958 -13.323 1.00 94.25 475 THR A O 1
ATOM 3579 N N . VAL A 1 476 ? 26.987 11.758 -14.637 1.00 96.44 476 VAL A N 1
ATOM 3580 C CA . VAL A 1 476 ? 26.390 12.735 -13.714 1.00 96.44 476 VAL A CA 1
ATOM 3581 C C . VAL A 1 476 ? 24.987 13.089 -14.211 1.00 96.44 476 VAL A C 1
ATOM 3583 O O . VAL A 1 476 ? 24.833 13.499 -15.361 1.00 96.44 476 VAL A O 1
ATOM 3586 N N . LEU A 1 477 ? 23.976 12.903 -13.362 1.00 95.81 477 LEU A N 1
ATOM 3587 C CA . LEU A 1 477 ? 22.566 13.208 -13.630 1.00 95.81 477 LEU A CA 1
ATOM 3588 C C . LEU A 1 477 ? 22.192 14.520 -12.931 1.00 95.81 477 LEU A C 1
ATOM 3590 O O . LEU A 1 477 ? 22.552 14.715 -11.766 1.00 95.81 477 LEU A O 1
ATOM 3594 N N . LEU A 1 478 ? 21.511 15.424 -13.632 1.00 96.31 478 LEU A N 1
ATOM 3595 C CA . LEU A 1 478 ? 21.132 16.740 -13.113 1.00 96.31 478 LEU A CA 1
ATOM 3596 C C . LEU A 1 478 ? 19.891 17.301 -13.817 1.00 96.31 478 LEU A C 1
ATOM 3598 O O . LEU A 1 478 ? 19.571 16.906 -14.939 1.00 96.31 478 LEU A O 1
ATOM 3602 N N . GLY A 1 479 ? 19.276 18.307 -13.196 1.00 96.19 479 GLY A N 1
ATOM 3603 C CA . GLY A 1 479 ? 17.961 18.802 -13.605 1.00 96.19 479 GLY A CA 1
ATOM 3604 C C . GLY A 1 479 ? 16.839 17.990 -12.954 1.00 96.19 479 GLY A C 1
ATOM 3605 O O . GLY A 1 479 ? 17.121 17.022 -12.254 1.00 96.19 479 GLY A O 1
ATOM 3606 N N . PRO A 1 480 ? 15.568 18.373 -13.133 1.00 95.88 480 PRO A N 1
ATOM 3607 C CA . PRO A 1 480 ? 14.456 17.562 -12.656 1.00 95.88 480 PRO A CA 1
ATOM 3608 C C . PRO A 1 480 ? 14.437 16.218 -13.389 1.00 95.88 480 PRO A C 1
ATOM 3610 O O . PRO A 1 480 ? 14.499 16.189 -14.625 1.00 95.88 480 PRO A O 1
ATOM 3613 N N . ASP A 1 481 ? 14.302 15.117 -12.640 1.00 95.12 481 ASP A N 1
ATOM 3614 C CA . ASP A 1 481 ? 14.270 13.781 -13.233 1.00 95.12 481 ASP A CA 1
ATOM 3615 C C . ASP A 1 481 ? 13.176 13.670 -14.294 1.00 95.12 481 ASP A C 1
ATOM 3617 O O . ASP A 1 481 ? 12.164 14.380 -14.272 1.00 95.12 481 ASP A O 1
ATOM 3621 N N . ILE A 1 482 ? 13.361 12.733 -15.224 1.00 94.12 482 ILE A N 1
ATOM 3622 C CA . ILE A 1 482 ? 12.482 12.579 -16.387 1.00 94.12 482 ILE A CA 1
ATOM 3623 C C . ILE A 1 482 ? 10.998 12.425 -16.031 1.00 94.12 482 ILE A C 1
ATOM 3625 O O . ILE A 1 482 ? 10.163 12.651 -16.895 1.00 94.12 482 ILE A O 1
ATOM 3629 N N . SER A 1 483 ? 10.654 12.033 -14.805 1.00 93.94 483 SER A N 1
ATOM 3630 C CA . SER A 1 483 ? 9.285 11.810 -14.340 1.00 93.94 483 SER A CA 1
ATOM 3631 C C . SER A 1 483 ? 8.757 12.919 -13.432 1.00 93.94 483 SER A C 1
ATOM 3633 O O . SER A 1 483 ? 7.649 12.776 -12.926 1.00 93.94 483 SER A O 1
ATOM 3635 N N . SER A 1 484 ? 9.522 13.986 -13.194 1.00 94.94 484 SER A N 1
ATOM 3636 C CA . SER A 1 484 ? 9.150 15.086 -12.288 1.00 94.94 484 SER A CA 1
ATOM 3637 C C . SER A 1 484 ? 9.036 16.445 -12.983 1.00 94.94 484 SER A C 1
ATOM 3639 O O . SER A 1 484 ? 8.774 17.448 -12.329 1.00 94.94 484 SER A O 1
ATOM 3641 N N . GLN A 1 485 ? 9.205 16.486 -14.307 1.00 95.19 485 GLN A N 1
ATOM 3642 C CA . GLN A 1 485 ? 9.030 17.700 -15.114 1.00 95.19 485 GLN A CA 1
ATOM 3643 C C . GLN A 1 485 ? 7.553 18.129 -15.225 1.00 95.19 485 GLN A C 1
ATOM 3645 O O . GLN A 1 485 ? 7.273 19.323 -15.267 1.00 95.19 485 GLN A O 1
ATOM 3650 N N . ALA A 1 486 ? 6.628 17.162 -15.246 1.00 95.25 486 ALA A N 1
ATOM 3651 C CA . ALA A 1 486 ? 5.176 17.353 -15.260 1.00 95.25 486 ALA A CA 1
ATOM 3652 C C . ALA A 1 486 ? 4.506 16.154 -14.565 1.00 95.25 486 ALA A C 1
ATOM 3654 O O . ALA A 1 486 ? 4.287 15.104 -15.181 1.00 95.25 486 ALA A O 1
ATOM 3655 N N . ASN A 1 487 ? 4.309 16.268 -13.247 1.00 95.00 487 ASN A N 1
ATOM 3656 C CA . ASN A 1 487 ? 3.820 15.175 -12.408 1.00 95.00 487 ASN A CA 1
ATOM 3657 C C . ASN A 1 487 ? 2.975 15.686 -11.237 1.00 95.00 487 ASN A C 1
ATOM 3659 O O . ASN A 1 487 ? 3.508 16.107 -10.202 1.00 95.00 487 ASN A O 1
ATOM 3663 N N . ILE A 1 488 ? 1.663 15.653 -11.442 1.00 95.25 488 ILE A N 1
ATOM 3664 C CA . ILE A 1 488 ? 0.648 16.101 -10.494 1.00 95.25 488 ILE A CA 1
ATOM 3665 C C . ILE A 1 488 ? -0.463 15.060 -10.477 1.00 95.25 488 ILE A C 1
ATOM 3667 O O . ILE A 1 488 ? -0.950 14.631 -11.524 1.00 95.25 488 ILE A O 1
ATOM 3671 N N . LEU A 1 489 ? -0.871 14.669 -9.278 1.00 96.06 489 LEU A N 1
ATOM 3672 C CA . LEU A 1 489 ? -2.013 13.802 -9.056 1.00 96.06 489 LEU A CA 1
ATOM 3673 C C . LEU A 1 489 ? -2.976 14.478 -8.091 1.00 96.06 489 LEU A C 1
ATOM 3675 O O . LEU A 1 489 ? -2.620 14.703 -6.937 1.00 96.06 489 LEU A O 1
ATOM 3679 N N . ASP A 1 490 ? -4.206 14.687 -8.540 1.00 96.75 490 ASP A N 1
ATOM 3680 C CA . ASP A 1 490 ? -5.316 15.128 -7.707 1.00 96.75 490 ASP A CA 1
ATOM 3681 C C . ASP A 1 490 ? -6.459 14.115 -7.797 1.00 96.75 490 ASP A C 1
ATOM 3683 O O . ASP A 1 490 ? -6.914 13.752 -8.884 1.00 96.75 490 ASP A O 1
ATOM 3687 N N . ASN A 1 491 ? -6.940 13.662 -6.642 1.00 95.56 491 ASN A N 1
ATOM 3688 C CA . ASN A 1 491 ? -8.071 12.748 -6.529 1.00 95.56 491 ASN A CA 1
ATOM 3689 C C . ASN A 1 491 ? -9.129 13.346 -5.611 1.00 95.56 491 ASN A C 1
ATOM 3691 O O . ASN A 1 491 ? -8.826 13.765 -4.493 1.00 95.56 491 ASN A O 1
ATOM 3695 N N . LYS A 1 492 ? -10.390 13.305 -6.038 1.00 97.44 492 LYS A N 1
ATOM 3696 C CA . LYS A 1 492 ? -11.525 13.741 -5.226 1.00 97.44 492 LYS A CA 1
ATOM 3697 C C . LYS A 1 492 ? -12.571 12.644 -5.146 1.00 97.44 492 LYS A C 1
ATOM 3699 O O . LYS A 1 492 ? -13.160 12.266 -6.153 1.00 97.44 492 LYS A O 1
ATOM 3704 N N . THR A 1 493 ? -12.846 12.182 -3.933 1.00 97.25 493 THR A N 1
ATOM 3705 C CA . THR A 1 493 ? -13.849 11.154 -3.652 1.00 97.25 493 THR A CA 1
ATOM 3706 C C . THR A 1 493 ? -15.003 11.772 -2.874 1.00 97.25 493 THR A C 1
ATOM 3708 O O . THR A 1 493 ? -14.817 12.290 -1.771 1.00 97.25 493 THR A O 1
ATOM 3711 N N . LYS A 1 494 ? -16.215 11.709 -3.427 1.00 98.00 494 LYS A N 1
ATOM 3712 C CA . LYS A 1 494 ? -17.454 12.080 -2.732 1.00 98.00 494 LYS A CA 1
ATOM 3713 C C . LYS A 1 494 ? -18.306 10.847 -2.510 1.00 98.00 494 LYS A C 1
ATOM 3715 O O . LYS A 1 494 ? -18.603 10.131 -3.466 1.00 98.00 494 LYS A O 1
ATOM 3720 N N . THR A 1 495 ? -18.764 10.657 -1.279 1.00 97.44 495 THR A N 1
ATOM 3721 C CA . THR A 1 495 ? -19.566 9.492 -0.909 1.00 97.44 495 THR A CA 1
ATOM 3722 C C . THR A 1 495 ? -20.824 9.924 -0.174 1.00 97.44 495 THR A C 1
ATOM 3724 O O . THR A 1 495 ? -20.771 10.727 0.752 1.00 97.44 495 THR A O 1
ATOM 3727 N N . LEU A 1 496 ? -21.963 9.377 -0.592 1.00 98.06 496 LEU A N 1
ATOM 3728 C CA . LEU A 1 496 ? -23.238 9.469 0.109 1.00 98.06 496 LEU A CA 1
ATOM 3729 C C . LEU A 1 496 ? -23.665 8.055 0.493 1.00 98.06 496 LEU A C 1
ATOM 3731 O O . LEU A 1 496 ? -23.788 7.194 -0.382 1.00 98.06 496 LEU A O 1
ATOM 3735 N N . LYS A 1 497 ? -23.902 7.813 1.781 1.00 95.88 497 LYS A N 1
ATOM 3736 C CA . LYS A 1 497 ? -24.391 6.530 2.288 1.00 95.88 497 LYS A CA 1
ATOM 3737 C C . LYS A 1 497 ? -25.698 6.721 3.023 1.00 95.88 497 LYS A C 1
ATOM 3739 O O . LYS A 1 497 ? -25.816 7.575 3.897 1.00 95.88 497 LYS A O 1
ATOM 3744 N N . PHE A 1 498 ? -26.655 5.868 2.706 1.00 96.25 498 PHE A N 1
ATOM 3745 C CA . PHE A 1 498 ? -27.879 5.709 3.465 1.00 96.25 498 PHE A CA 1
ATOM 3746 C C . PHE A 1 498 ? -27.974 4.271 3.951 1.00 96.25 498 PHE A C 1
ATOM 3748 O O . PHE A 1 498 ? -27.753 3.329 3.186 1.00 96.25 498 PHE A O 1
ATOM 3755 N N . ARG A 1 499 ? -28.338 4.105 5.216 1.00 92.69 499 ARG A N 1
ATOM 3756 C CA . ARG A 1 499 ? -28.608 2.807 5.817 1.00 92.69 499 ARG A CA 1
ATOM 3757 C C . ARG A 1 499 ? -29.892 2.877 6.620 1.00 92.69 499 ARG A C 1
ATOM 3759 O O . ARG A 1 499 ? -30.090 3.803 7.404 1.00 92.69 499 ARG A O 1
ATOM 3766 N N . ALA A 1 500 ? -30.708 1.850 6.474 1.00 91.50 500 ALA A N 1
ATOM 3767 C CA . ALA A 1 500 ? -31.860 1.578 7.304 1.00 91.50 500 ALA A CA 1
ATOM 3768 C C . ALA A 1 500 ? -31.662 0.232 8.000 1.00 91.50 500 ALA A C 1
ATOM 3770 O O . ALA A 1 500 ? -31.271 -0.756 7.376 1.00 91.50 500 ALA A O 1
ATOM 3771 N N . THR A 1 501 ? -31.946 0.201 9.294 1.00 84.69 501 THR A N 1
ATOM 3772 C CA . THR A 1 501 ? -31.930 -1.021 10.085 1.00 84.69 501 THR A CA 1
ATOM 3773 C C . THR A 1 501 ? -33.290 -1.194 10.730 1.00 84.69 501 THR A C 1
ATOM 3775 O O . THR A 1 501 ? -33.806 -0.294 11.396 1.00 84.69 501 THR A O 1
ATOM 3778 N N . TYR A 1 502 ? -33.853 -2.373 10.533 1.00 81.50 502 TYR A N 1
ATOM 3779 C CA . TYR A 1 502 ? -35.154 -2.766 11.020 1.00 81.50 502 TYR A CA 1
ATOM 3780 C C . TYR A 1 502 ? -35.038 -4.113 11.726 1.00 81.50 502 TYR A C 1
ATOM 3782 O O . TYR A 1 502 ? -34.326 -4.989 11.243 1.00 81.50 502 TYR A O 1
ATOM 3790 N N . LYS A 1 503 ? -35.694 -4.304 12.871 1.00 72.69 503 LYS A N 1
ATOM 3791 C CA . LYS A 1 503 ? -35.754 -5.637 13.482 1.00 72.69 503 LYS A CA 1
ATOM 3792 C C . LYS A 1 503 ? -37.146 -6.235 13.391 1.00 72.69 503 LYS A C 1
ATOM 3794 O O . LYS A 1 503 ? -38.115 -5.508 13.297 1.00 72.69 503 LYS A O 1
ATOM 3799 N N . VAL A 1 504 ? -37.233 -7.561 13.409 1.00 75.38 504 VAL A N 1
ATOM 3800 C CA . VAL A 1 504 ? -38.453 -8.314 13.674 1.00 75.38 504 VAL A CA 1
ATOM 3801 C C . VAL A 1 504 ? -38.142 -9.674 14.311 1.00 75.38 504 VAL A C 1
ATOM 3803 O O . VAL A 1 504 ? -37.369 -10.444 13.763 1.00 75.38 504 VAL A O 1
ATOM 3806 N N . GLY A 1 505 ? -38.724 -9.989 15.473 1.00 74.06 505 GLY A N 1
ATOM 3807 C CA . GLY A 1 505 ? -38.502 -11.239 16.205 1.00 74.06 505 GLY A CA 1
ATOM 3808 C C . GLY A 1 505 ? -37.026 -11.429 16.535 1.00 74.06 505 GLY A C 1
ATOM 3809 O O . GLY A 1 505 ? -36.432 -10.591 17.210 1.00 74.06 505 GLY A O 1
ATOM 3810 N N . ASP A 1 506 ? -36.433 -12.485 15.991 1.00 72.12 506 ASP A N 1
ATOM 3811 C CA . ASP A 1 506 ? -35.004 -12.793 16.088 1.00 72.12 506 ASP A CA 1
ATOM 3812 C C . ASP A 1 506 ? -34.176 -12.310 14.882 1.00 72.12 506 ASP A C 1
ATOM 3814 O O . ASP A 1 506 ? -32.969 -12.536 14.844 1.00 72.12 506 ASP A O 1
ATOM 3818 N N . HIS A 1 507 ? -34.794 -11.618 13.920 1.00 81.00 507 HIS A N 1
ATOM 3819 C CA . HIS A 1 507 ? -34.190 -11.174 12.656 1.00 81.00 507 HIS A CA 1
ATOM 3820 C C . HIS A 1 507 ? -33.892 -9.679 12.635 1.00 81.00 507 HIS A C 1
ATOM 3822 O O . HIS A 1 507 ? -34.794 -8.881 12.882 1.00 81.00 507 HIS A O 1
ATOM 3828 N N . VAL A 1 508 ? -32.682 -9.274 12.250 1.00 78.31 508 VAL A N 1
ATOM 3829 C CA . VAL A 1 508 ? -32.311 -7.885 11.933 1.00 78.31 508 VAL A CA 1
ATOM 3830 C C . VAL A 1 508 ? -32.113 -7.733 10.443 1.00 78.31 508 VAL A C 1
ATOM 3832 O O . VAL A 1 508 ? -31.090 -8.132 9.890 1.00 78.31 508 VAL A O 1
ATOM 3835 N N . PHE A 1 509 ? -33.024 -7.006 9.819 1.00 84.88 509 PHE A N 1
ATOM 3836 C CA . PHE A 1 509 ? -32.867 -6.580 8.446 1.00 84.88 509 PHE A CA 1
ATOM 3837 C C . PHE A 1 509 ? -32.082 -5.271 8.387 1.00 84.88 509 PHE A C 1
ATOM 3839 O O . PHE A 1 509 ? -32.449 -4.259 8.985 1.00 84.88 509 PHE A O 1
ATOM 3846 N N . THR A 1 510 ? -30.989 -5.276 7.638 1.00 88.44 510 THR A N 1
ATOM 3847 C CA . THR A 1 510 ? -30.231 -4.075 7.292 1.00 88.44 510 THR A CA 1
ATOM 3848 C C . THR A 1 510 ? -30.246 -3.916 5.787 1.00 88.44 510 THR A C 1
ATOM 3850 O O . THR A 1 510 ? -29.892 -4.842 5.065 1.00 88.44 510 THR A O 1
ATOM 3853 N N . ALA A 1 511 ? -30.627 -2.738 5.309 1.00 95.50 511 ALA A N 1
ATOM 3854 C CA . ALA A 1 511 ? -30.558 -2.383 3.902 1.00 95.50 511 ALA A CA 1
ATOM 3855 C C . ALA A 1 511 ? -29.873 -1.031 3.744 1.00 95.50 511 ALA A C 1
ATOM 3857 O O . ALA A 1 511 ? -30.020 -0.140 4.584 1.00 95.50 511 ALA A O 1
ATOM 3858 N N . GLY A 1 512 ? -29.133 -0.855 2.659 1.00 95.75 512 GLY A N 1
ATOM 3859 C CA . GLY A 1 512 ? -28.488 0.417 2.402 1.00 95.75 512 GLY A CA 1
ATOM 3860 C C . GLY A 1 512 ? -28.095 0.631 0.957 1.00 95.75 512 GLY A C 1
ATOM 3861 O O . GLY A 1 512 ? -28.074 -0.285 0.133 1.00 95.75 512 GLY A O 1
ATOM 3862 N N . ALA A 1 513 ? -27.804 1.893 0.676 1.00 97.38 513 ALA A N 1
ATOM 3863 C CA . ALA A 1 513 ? -27.370 2.383 -0.614 1.00 97.38 513 ALA A CA 1
ATOM 3864 C C . ALA A 1 513 ? -26.146 3.279 -0.422 1.00 97.38 513 ALA A C 1
ATOM 3866 O O . ALA A 1 513 ? -26.110 4.108 0.490 1.00 97.38 513 ALA A O 1
ATOM 3867 N N . ILE A 1 514 ? -25.144 3.113 -1.280 1.00 97.06 514 ILE A N 1
ATOM 3868 C CA . ILE A 1 514 ? -23.944 3.950 -1.302 1.00 97.06 514 ILE A CA 1
ATOM 3869 C C . ILE A 1 514 ? -23.760 4.461 -2.720 1.00 97.06 514 ILE A C 1
ATOM 3871 O O . ILE A 1 514 ? -23.799 3.679 -3.666 1.00 97.06 514 ILE A O 1
ATOM 3875 N N . ARG A 1 515 ? -23.522 5.759 -2.871 1.00 97.31 515 ARG A N 1
ATOM 3876 C CA . ARG A 1 515 ? -23.028 6.338 -4.117 1.00 97.31 515 ARG A CA 1
ATOM 3877 C C . ARG A 1 515 ? -21.671 6.961 -3.849 1.00 97.31 515 ARG A C 1
ATOM 3879 O O . ARG A 1 515 ? -21.576 7.877 -3.038 1.00 97.31 515 ARG A O 1
ATOM 3886 N N . GLU A 1 516 ? -20.649 6.463 -4.529 1.00 96.44 516 GLU A N 1
ATOM 3887 C CA . GLU A 1 516 ? -19.288 6.999 -4.507 1.00 96.44 516 GLU A CA 1
ATOM 3888 C C . GLU A 1 516 ? -18.953 7.535 -5.901 1.00 96.44 516 GLU A C 1
ATOM 3890 O O . GLU A 1 516 ? -19.168 6.840 -6.892 1.00 96.44 516 GLU A O 1
ATOM 3895 N N . LYS A 1 517 ? -18.457 8.771 -5.986 1.00 96.81 517 LYS A N 1
ATOM 3896 C CA . LYS A 1 517 ? -17.876 9.340 -7.205 1.00 96.81 517 LYS A CA 1
ATOM 3897 C C . LYS A 1 517 ? -16.420 9.688 -6.928 1.00 96.81 517 LYS A C 1
ATOM 3899 O O . LYS A 1 517 ? -16.153 10.465 -6.013 1.00 96.81 517 LYS A O 1
ATOM 3904 N N . LEU A 1 518 ? -15.526 9.109 -7.719 1.00 96.50 518 LEU A N 1
ATOM 3905 C CA . LEU A 1 518 ? -14.102 9.407 -7.751 1.00 96.50 518 LEU A CA 1
ATOM 3906 C C . LEU A 1 518 ? -13.808 10.195 -9.029 1.00 96.50 518 LEU A C 1
ATOM 3908 O O . LEU A 1 518 ? -14.076 9.693 -10.118 1.00 96.50 518 LEU A O 1
ATOM 3912 N N . ASP A 1 519 ? -13.255 11.391 -8.886 1.00 97.44 519 ASP A N 1
ATOM 3913 C CA . ASP A 1 519 ? -12.680 12.187 -9.969 1.00 97.44 519 ASP A CA 1
ATOM 3914 C C . ASP A 1 519 ? -11.147 12.146 -9.837 1.00 97.44 519 ASP A C 1
ATOM 3916 O O . ASP A 1 519 ? -10.619 12.353 -8.742 1.00 97.44 519 ASP A O 1
ATOM 3920 N N . VAL A 1 520 ? -10.445 11.856 -10.935 1.00 97.00 520 VAL A N 1
ATOM 3921 C CA . VAL A 1 520 ? -8.982 11.723 -10.992 1.00 97.00 520 VAL A CA 1
ATOM 3922 C C . VAL A 1 520 ? -8.425 12.649 -12.061 1.00 97.00 520 VAL A C 1
ATOM 3924 O O . VAL A 1 520 ? -8.819 12.571 -13.226 1.00 97.00 520 VAL A O 1
ATOM 3927 N N . PHE A 1 521 ? -7.447 13.459 -11.673 1.00 96.88 521 PHE A N 1
ATOM 3928 C CA . PHE A 1 521 ? -6.562 14.186 -12.571 1.00 96.88 521 PHE A CA 1
ATOM 3929 C C . PHE A 1 521 ? -5.131 13.699 -12.336 1.00 96.88 521 PHE A C 1
ATOM 3931 O O . PHE A 1 521 ? -4.558 13.925 -11.276 1.00 96.88 521 PHE A O 1
ATOM 3938 N N . ASN A 1 522 ? -4.566 12.991 -13.310 1.00 96.12 522 ASN A N 1
ATOM 3939 C CA . ASN A 1 522 ? -3.215 12.443 -13.247 1.00 96.12 522 ASN A CA 1
ATOM 3940 C C . ASN A 1 522 ? -2.390 12.963 -14.428 1.00 96.12 522 ASN A C 1
ATOM 3942 O O . ASN A 1 522 ? -2.385 12.373 -15.514 1.00 96.12 522 ASN A O 1
ATOM 3946 N N . GLU A 1 523 ? -1.693 14.072 -14.209 1.00 95.25 523 GLU A N 1
ATOM 3947 C CA . GLU A 1 523 ? -0.666 14.578 -15.109 1.00 95.25 523 GLU A CA 1
ATOM 3948 C C . GLU A 1 523 ? 0.615 13.784 -14.865 1.00 95.25 523 GLU A C 1
ATOM 3950 O O . GLU A 1 523 ? 1.249 13.923 -13.826 1.00 95.25 523 GLU A O 1
ATOM 3955 N N . PHE A 1 524 ? 0.999 12.932 -15.813 1.00 93.88 524 PHE A N 1
ATOM 3956 C CA . PHE A 1 524 ? 2.255 12.187 -15.764 1.00 93.88 524 PHE A CA 1
ATOM 3957 C C . PHE A 1 524 ? 2.906 12.199 -17.145 1.00 93.88 524 PHE A C 1
ATOM 3959 O O . PHE A 1 524 ? 2.829 11.230 -17.902 1.00 93.88 524 PHE A O 1
ATOM 3966 N N . VAL A 1 525 ? 3.531 13.324 -17.488 1.00 94.56 525 VAL A N 1
ATOM 3967 C CA . VAL A 1 525 ? 4.182 13.515 -18.788 1.00 94.56 525 VAL A CA 1
ATOM 3968 C C . VAL A 1 525 ? 5.689 13.482 -18.595 1.00 94.56 525 VAL A C 1
ATOM 3970 O O . VAL A 1 525 ? 6.334 14.457 -18.209 1.00 94.56 525 VAL A O 1
ATOM 3973 N N . GLN A 1 526 ? 6.271 12.311 -18.841 1.00 93.12 526 GLN A N 1
ATOM 3974 C CA . GLN A 1 526 ? 7.711 12.140 -18.702 1.00 93.12 526 GLN A CA 1
ATOM 3975 C C . GLN A 1 526 ? 8.457 12.875 -19.814 1.00 93.12 526 GLN A C 1
ATOM 3977 O O . GLN A 1 526 ? 8.062 12.799 -20.971 1.00 93.12 526 GLN A O 1
ATOM 3982 N N . ARG A 1 527 ? 9.598 13.493 -19.495 1.00 94.75 527 ARG A N 1
ATOM 3983 C CA . ARG A 1 527 ? 10.437 14.237 -20.450 1.00 94.75 527 ARG A CA 1
ATOM 3984 C C . ARG A 1 527 ? 9.709 15.428 -21.097 1.00 94.75 527 ARG A C 1
ATOM 3986 O O . ARG A 1 527 ? 10.061 15.808 -22.214 1.00 94.75 527 ARG A O 1
ATOM 3993 N N . ALA A 1 528 ? 8.742 16.026 -20.395 1.00 95.50 528 ALA A N 1
ATOM 3994 C CA . ALA A 1 528 ? 7.973 17.192 -20.840 1.00 95.50 528 ALA A CA 1
ATOM 3995 C C . ALA A 1 528 ? 8.821 18.435 -21.170 1.00 95.50 528 ALA A C 1
ATOM 3997 O O . ALA A 1 528 ? 8.375 19.267 -21.954 1.00 95.50 528 ALA A O 1
ATOM 3998 N N . ASN A 1 529 ? 10.037 18.536 -20.621 1.00 95.38 529 ASN A N 1
ATOM 3999 C CA . ASN A 1 529 ? 11.042 19.568 -20.916 1.00 95.38 529 ASN A CA 1
ATOM 4000 C C . ASN A 1 529 ? 12.285 18.994 -21.625 1.00 95.38 529 ASN A C 1
ATOM 4002 O O . ASN A 1 529 ? 13.248 19.708 -21.895 1.00 95.38 529 ASN A O 1
ATOM 4006 N N . GLY A 1 530 ? 12.258 17.703 -21.968 1.00 94.94 530 GLY A N 1
ATOM 4007 C CA . GLY A 1 530 ? 13.343 16.979 -22.620 1.00 94.94 530 GLY A CA 1
ATOM 4008 C C . GLY A 1 530 ? 14.312 16.290 -21.652 1.00 94.94 530 GLY A C 1
ATOM 4009 O O . GLY A 1 530 ? 14.434 16.628 -20.471 1.00 94.94 530 GLY A O 1
ATOM 4010 N N . SER A 1 531 ? 15.007 15.286 -22.181 1.00 96.06 531 SER A N 1
ATOM 4011 C CA . SER A 1 531 ? 16.148 14.612 -21.563 1.00 96.06 531 SER A CA 1
ATOM 4012 C C . SER A 1 531 ? 17.300 14.598 -22.561 1.00 96.06 531 SER A C 1
ATOM 4014 O O . SER A 1 531 ? 17.169 14.013 -23.639 1.00 96.06 531 SER A O 1
ATOM 4016 N N . TYR A 1 532 ? 18.401 15.261 -22.216 1.00 95.56 532 TYR A N 1
ATOM 4017 C CA . TYR A 1 532 ? 19.565 15.435 -23.079 1.00 95.56 532 TYR A CA 1
ATOM 4018 C C . TYR A 1 532 ? 20.746 14.619 -22.568 1.00 95.56 532 TYR A C 1
ATOM 4020 O O . TYR A 1 532 ? 21.032 14.593 -21.372 1.00 95.56 532 TYR A O 1
ATOM 4028 N N . THR A 1 533 ? 21.469 13.976 -23.481 1.00 94.62 533 THR A N 1
ATOM 4029 C CA . THR A 1 533 ? 22.727 13.287 -23.161 1.00 94.62 533 THR A CA 1
ATOM 4030 C C . THR A 1 533 ? 23.901 14.042 -23.760 1.00 94.62 533 THR A C 1
ATOM 4032 O O . THR A 1 533 ? 23.898 14.318 -24.956 1.00 94.62 533 THR A O 1
ATOM 4035 N N . PHE A 1 534 ? 24.911 14.333 -22.946 1.00 93.75 534 PHE A N 1
ATOM 4036 C CA . PHE A 1 534 ? 26.182 14.921 -23.360 1.00 93.75 534 PHE A CA 1
ATOM 4037 C C . PHE A 1 534 ? 27.277 13.867 -23.237 1.00 93.75 534 PHE A C 1
ATOM 4039 O O . PHE A 1 534 ? 27.453 13.269 -22.175 1.00 93.75 534 PHE A O 1
ATOM 4046 N N . ASP A 1 535 ? 28.006 13.645 -24.324 1.00 89.81 535 ASP A N 1
ATOM 4047 C CA . ASP A 1 535 ? 29.051 12.630 -24.449 1.00 89.81 535 ASP A CA 1
ATOM 4048 C C . ASP A 1 535 ? 30.158 13.172 -25.377 1.00 89.81 535 ASP A C 1
ATOM 4050 O O . ASP A 1 535 ? 29.945 14.127 -26.128 1.00 89.81 535 ASP A O 1
ATOM 4054 N N . ALA A 1 536 ? 31.354 12.595 -25.311 1.00 84.88 536 ALA A N 1
ATOM 4055 C CA . ALA A 1 536 ? 32.500 12.918 -26.156 1.00 84.88 536 ALA A CA 1
ATOM 4056 C C . ALA A 1 536 ? 32.265 12.600 -27.646 1.00 84.88 536 ALA A C 1
ATOM 4058 O O . ALA A 1 536 ? 33.009 13.059 -28.510 1.00 84.88 536 ALA A O 1
ATOM 4059 N N . THR A 1 537 ? 31.249 11.790 -27.945 1.00 75.06 537 THR A N 1
ATOM 4060 C CA . THR A 1 537 ? 30.941 11.262 -29.281 1.00 75.06 537 THR A CA 1
ATOM 4061 C C . THR A 1 537 ? 30.092 12.184 -30.172 1.00 75.06 537 THR A C 1
ATOM 4063 O O . THR A 1 537 ? 29.756 11.791 -31.289 1.00 75.06 537 THR A O 1
ATOM 4066 N N . CYS A 1 538 ? 29.762 13.412 -29.752 1.00 70.12 538 CYS A N 1
ATOM 4067 C CA . CYS A 1 538 ? 29.080 14.413 -30.594 1.00 70.12 538 CYS A CA 1
ATOM 4068 C C . CYS A 1 538 ? 29.902 15.702 -30.792 1.00 70.12 538 CYS A C 1
ATOM 4070 O O . CYS A 1 538 ? 30.770 16.011 -29.984 1.00 70.12 538 CYS A O 1
ATOM 4072 N N . GLY A 1 539 ? 29.665 16.420 -31.904 1.00 55.59 539 GLY A N 1
ATOM 4073 C CA . GLY A 1 539 ? 30.365 17.663 -32.285 1.00 55.59 539 GLY A CA 1
ATOM 4074 C C . GLY A 1 539 ? 30.929 17.659 -33.721 1.00 55.59 539 GLY A C 1
ATOM 4075 O O . GLY A 1 539 ? 31.111 16.606 -34.334 1.00 55.59 539 GLY A O 1
ATOM 4076 N N . ALA A 1 540 ? 31.206 18.836 -34.294 1.00 43.06 540 ALA A N 1
ATOM 4077 C CA . ALA A 1 540 ? 31.904 18.944 -35.581 1.00 43.06 540 ALA A CA 1
ATOM 4078 C C . ALA A 1 540 ? 33.401 18.628 -35.379 1.00 43.06 540 ALA A C 1
ATOM 4080 O O . ALA A 1 540 ? 34.102 19.388 -34.716 1.00 43.06 540 ALA A O 1
ATOM 4081 N N . GLY A 1 541 ? 33.869 17.495 -35.922 1.00 49.88 541 GLY A N 1
ATOM 4082 C CA . GLY A 1 541 ? 35.250 16.998 -35.769 1.00 49.88 541 GLY A CA 1
ATOM 4083 C C . GLY A 1 541 ? 35.396 15.643 -35.055 1.00 49.88 541 GLY A C 1
ATOM 4084 O O . GLY A 1 541 ? 36.507 15.262 -34.692 1.00 49.88 541 GLY A O 1
ATOM 4085 N N . VAL A 1 542 ? 34.303 14.903 -34.837 1.00 47.78 542 VAL A N 1
ATOM 4086 C CA . VAL A 1 542 ? 34.323 13.637 -34.086 1.00 47.78 542 VAL A CA 1
ATOM 4087 C C . VAL A 1 542 ? 34.836 12.472 -34.932 1.00 47.78 542 VAL A C 1
ATOM 4089 O O . VAL A 1 542 ? 34.165 11.972 -35.830 1.00 47.78 542 VAL A O 1
ATOM 4092 N N . GLY A 1 543 ? 36.028 12.009 -34.568 1.00 46.78 543 GLY A N 1
ATOM 4093 C CA . GLY A 1 543 ? 36.634 10.762 -35.021 1.00 46.78 543 GLY A CA 1
ATOM 4094 C C . GLY A 1 543 ? 37.662 10.229 -34.025 1.00 46.78 543 GLY A C 1
ATOM 4095 O O . GLY A 1 543 ? 38.624 9.596 -34.444 1.00 46.78 543 GLY A O 1
ATOM 4096 N N . ILE A 1 544 ? 37.516 10.505 -32.723 1.00 52.97 544 ILE A N 1
ATOM 4097 C CA . ILE A 1 544 ? 38.468 10.014 -31.719 1.00 52.97 544 ILE A CA 1
ATOM 4098 C C . ILE A 1 544 ? 37.851 8.846 -30.934 1.00 52.97 544 ILE A C 1
ATOM 4100 O O . ILE A 1 544 ? 37.234 9.071 -29.892 1.00 52.97 544 ILE A O 1
ATOM 4104 N N . PRO A 1 545 ? 38.054 7.581 -31.350 1.00 51.94 545 PRO A N 1
ATOM 4105 C CA . PRO A 1 545 ? 38.110 6.482 -30.400 1.00 51.94 545 PRO A CA 1
ATOM 4106 C C . PRO A 1 545 ? 39.364 6.689 -29.540 1.00 51.94 545 PRO A C 1
ATOM 4108 O O . PRO A 1 545 ? 40.450 6.200 -29.839 1.00 51.94 545 PRO A O 1
ATOM 4111 N N . SER A 1 546 ? 39.231 7.499 -28.491 1.00 54.19 546 SER A N 1
ATOM 4112 C CA . SER A 1 546 ? 40.268 7.679 -27.479 1.00 54.19 546 SER A CA 1
ATOM 4113 C C . SER A 1 546 ? 40.076 6.606 -26.416 1.00 54.19 546 SER A C 1
ATOM 4115 O O . SER A 1 546 ? 39.056 6.597 -25.735 1.00 54.19 546 SER A O 1
ATOM 4117 N N . THR A 1 547 ? 41.064 5.735 -26.207 1.00 64.31 547 THR A N 1
ATOM 4118 C CA . THR A 1 547 ? 41.129 4.897 -24.993 1.00 64.31 547 THR A CA 1
ATOM 4119 C C . THR A 1 547 ? 41.512 5.714 -23.751 1.00 64.31 547 THR A C 1
ATOM 4121 O O . THR A 1 547 ? 41.460 5.208 -22.633 1.00 64.31 547 THR A O 1
ATOM 4124 N N . ASN A 1 548 ? 41.885 6.988 -23.924 1.00 81.12 548 ASN A N 1
ATOM 4125 C CA . ASN A 1 548 ? 42.209 7.903 -22.839 1.00 81.12 548 ASN A CA 1
ATOM 4126 C C . ASN A 1 548 ? 40.933 8.551 -22.276 1.00 81.12 548 ASN A C 1
ATOM 4128 O O . ASN A 1 548 ? 40.364 9.475 -22.868 1.00 81.12 548 ASN A O 1
ATOM 4132 N N . THR A 1 549 ? 40.527 8.089 -21.092 1.00 82.38 549 THR A N 1
ATOM 4133 C CA . THR A 1 549 ? 39.357 8.565 -20.340 1.00 82.38 549 THR A CA 1
ATOM 4134 C C . THR A 1 549 ? 39.392 10.068 -20.052 1.00 82.38 549 THR A C 1
ATOM 4136 O O . THR A 1 549 ? 38.349 10.716 -20.095 1.00 82.38 549 THR A O 1
ATOM 4139 N N . ALA A 1 550 ? 40.567 10.657 -19.799 1.00 84.44 550 ALA A N 1
ATOM 4140 C CA . ALA A 1 550 ? 40.677 12.087 -19.502 1.00 84.44 550 ALA A CA 1
ATOM 4141 C C . ALA A 1 550 ? 40.340 12.954 -20.726 1.00 84.44 550 ALA A C 1
ATOM 4143 O O . ALA A 1 550 ? 39.664 13.973 -20.590 1.00 84.44 550 ALA A O 1
ATOM 4144 N N . ALA A 1 551 ? 40.748 12.521 -21.924 1.00 83.38 551 ALA A N 1
ATOM 4145 C CA . ALA A 1 551 ? 40.409 13.203 -23.171 1.00 83.38 551 ALA A CA 1
ATOM 4146 C C . ALA A 1 551 ? 38.907 13.107 -23.489 1.00 83.38 551 ALA A C 1
ATOM 4148 O O . ALA A 1 551 ? 38.309 14.100 -23.897 1.00 83.38 551 ALA A O 1
ATOM 4149 N N . LEU A 1 552 ? 38.283 11.946 -23.237 1.00 85.56 552 LEU A N 1
ATOM 4150 C CA . LEU A 1 552 ? 36.832 11.775 -23.386 1.00 85.56 552 LEU A CA 1
ATOM 4151 C C . LEU A 1 552 ? 36.064 12.706 -22.439 1.00 85.56 552 LEU A C 1
ATOM 4153 O O . LEU A 1 552 ? 35.155 13.411 -22.860 1.00 85.56 552 LEU A O 1
ATOM 4157 N N . ILE A 1 553 ? 36.471 12.767 -21.170 1.00 89.69 553 ILE A N 1
ATOM 4158 C CA . ILE A 1 553 ? 35.866 13.672 -20.187 1.00 89.69 553 ILE A CA 1
ATOM 4159 C C . ILE A 1 553 ? 35.990 15.134 -20.633 1.00 89.69 553 ILE A C 1
ATOM 4161 O O . ILE A 1 553 ? 34.999 15.862 -20.617 1.00 89.69 553 ILE A O 1
ATOM 4165 N N . ALA A 1 554 ? 37.178 15.563 -21.066 1.00 89.25 554 ALA A N 1
ATOM 4166 C CA . ALA A 1 554 ? 37.394 16.929 -21.538 1.00 89.25 554 ALA A CA 1
ATOM 4167 C C . ALA A 1 554 ? 36.517 17.271 -22.757 1.00 89.25 554 ALA A C 1
ATOM 4169 O O . ALA A 1 554 ? 35.946 18.363 -22.819 1.00 89.25 554 ALA A O 1
ATOM 4170 N N . ALA A 1 555 ? 36.360 16.332 -23.694 1.00 88.00 555 ALA A N 1
ATOM 4171 C CA . ALA A 1 555 ? 35.476 16.483 -24.846 1.00 88.00 555 ALA A CA 1
ATOM 4172 C C . ALA A 1 555 ? 33.998 16.609 -24.434 1.00 88.00 555 ALA A C 1
ATOM 4174 O O . ALA A 1 555 ? 33.341 17.557 -24.860 1.00 88.00 555 ALA A O 1
ATOM 4175 N N . THR A 1 556 ? 33.488 15.750 -23.539 1.00 92.44 556 THR A N 1
ATOM 4176 C CA . THR A 1 556 ? 32.113 15.878 -23.015 1.00 92.44 556 THR A CA 1
ATOM 4177 C C . THR A 1 556 ? 31.876 17.252 -22.383 1.00 92.44 556 THR A C 1
ATOM 4179 O O . THR A 1 556 ? 30.848 17.882 -22.628 1.00 92.44 556 THR A O 1
ATOM 4182 N N . LEU A 1 557 ? 32.819 17.738 -21.570 1.00 94.19 557 LEU A N 1
ATOM 4183 C CA . LEU A 1 557 ? 32.691 19.038 -20.904 1.00 94.19 557 LEU A CA 1
ATOM 4184 C C . LEU A 1 557 ? 32.743 20.204 -21.902 1.00 94.19 557 LEU A C 1
ATOM 4186 O O . LEU A 1 557 ? 32.016 21.181 -21.734 1.00 94.19 557 LEU A O 1
ATOM 4190 N N . THR A 1 558 ? 33.530 20.070 -22.973 1.00 93.38 558 THR A N 1
ATOM 4191 C CA . THR A 1 558 ? 33.567 21.032 -24.086 1.00 93.38 558 THR A CA 1
ATOM 4192 C C . THR A 1 558 ? 32.230 21.056 -24.830 1.00 93.38 558 THR A C 1
ATOM 4194 O O . THR A 1 558 ? 31.693 22.128 -25.097 1.00 93.38 558 THR A O 1
ATOM 4197 N N . ASN A 1 559 ? 31.634 19.892 -25.092 1.00 91.75 559 ASN A N 1
ATOM 4198 C CA . ASN A 1 559 ? 30.313 19.775 -25.714 1.00 91.75 559 ASN A CA 1
ATOM 4199 C C . ASN A 1 559 ? 29.210 20.388 -24.845 1.00 91.75 559 ASN A C 1
ATOM 4201 O O . ASN A 1 559 ? 28.376 21.144 -25.347 1.00 91.75 559 ASN A O 1
ATOM 4205 N N . LEU A 1 560 ? 29.245 20.143 -23.530 1.00 95.25 560 LEU A N 1
ATOM 4206 C CA . LEU A 1 560 ? 28.345 20.793 -22.578 1.00 95.25 560 LEU A CA 1
ATOM 4207 C C . LEU A 1 560 ? 28.500 22.320 -22.620 1.00 95.25 560 LEU A C 1
ATOM 4209 O O . LEU A 1 560 ? 27.497 23.030 -22.663 1.00 95.25 560 LEU A O 1
ATOM 4213 N N . GLN A 1 561 ? 29.731 22.833 -22.661 1.00 95.56 561 GLN A N 1
ATOM 4214 C CA . GLN A 1 561 ? 30.006 24.271 -22.737 1.00 95.56 561 GLN A CA 1
ATOM 4215 C C . GLN A 1 561 ? 29.557 24.895 -24.068 1.00 95.56 561 GLN A C 1
ATOM 4217 O O . GLN A 1 561 ? 29.031 26.005 -24.079 1.00 95.56 561 GLN A O 1
ATOM 4222 N N . ASN A 1 562 ? 29.684 24.156 -25.170 1.00 93.88 562 ASN A N 1
ATOM 4223 C CA . ASN A 1 562 ? 29.263 24.576 -26.508 1.00 93.88 562 ASN A CA 1
ATOM 4224 C C . ASN A 1 562 ? 27.768 24.341 -26.785 1.00 93.88 562 ASN A C 1
ATOM 4226 O O . ASN A 1 562 ? 27.307 24.613 -27.894 1.00 93.88 562 ASN A O 1
ATOM 4230 N N . ARG A 1 563 ? 27.005 23.835 -25.805 1.00 94.00 563 ARG A N 1
ATOM 4231 C CA . ARG A 1 563 ? 25.576 23.503 -25.942 1.00 94.00 563 ARG A CA 1
ATOM 4232 C C . ARG A 1 563 ? 25.287 22.471 -27.040 1.00 94.00 563 ARG A C 1
ATOM 4234 O O . ARG A 1 563 ? 24.314 22.600 -27.785 1.00 94.00 563 ARG A O 1
ATOM 4241 N N . GLN A 1 564 ? 26.142 21.454 -27.140 1.00 91.31 564 GLN A N 1
ATOM 4242 C CA . GLN A 1 564 ? 26.057 20.373 -28.124 1.00 91.31 564 GLN A CA 1
ATOM 4243 C C . GLN A 1 564 ? 25.737 19.044 -27.430 1.00 91.31 564 GLN A C 1
ATOM 4245 O O . GLN A 1 564 ? 26.582 18.480 -26.738 1.00 91.31 564 GLN A O 1
ATOM 4250 N N . ALA A 1 565 ? 24.515 18.543 -27.607 1.00 90.69 565 ALA A N 1
ATOM 4251 C CA . ALA A 1 565 ? 24.075 17.261 -27.067 1.00 90.69 565 ALA A CA 1
ATOM 4252 C C . ALA A 1 565 ? 24.217 16.131 -28.098 1.00 90.69 565 ALA A C 1
ATOM 4254 O O . ALA A 1 565 ? 24.156 16.333 -29.308 1.00 90.69 565 ALA A O 1
ATOM 4255 N N . CYS A 1 566 ? 24.361 14.907 -27.603 1.00 86.25 566 CYS A N 1
ATOM 4256 C CA . CYS A 1 566 ? 24.446 13.693 -28.409 1.00 86.25 566 CYS A CA 1
ATOM 4257 C C . CYS A 1 566 ? 23.096 12.984 -28.538 1.00 86.25 566 CYS A C 1
ATOM 4259 O O . CYS A 1 566 ? 22.923 12.147 -29.417 1.00 86.25 566 CYS A O 1
ATOM 4261 N N . ALA A 1 567 ? 22.143 13.258 -27.652 1.00 88.25 567 ALA A N 1
ATOM 4262 C CA . ALA A 1 567 ? 20.800 12.716 -27.777 1.00 88.25 567 ALA A CA 1
ATOM 4263 C C . ALA A 1 567 ? 19.770 13.613 -27.099 1.00 88.25 567 ALA A C 1
ATOM 4265 O O . ALA A 1 567 ? 20.089 14.279 -26.113 1.00 88.25 567 ALA A O 1
ATOM 4266 N N . LEU A 1 568 ? 18.542 13.562 -27.610 1.00 90.56 568 LEU A N 1
ATOM 4267 C CA . LEU A 1 568 ? 17.342 14.121 -26.997 1.00 90.56 568 LEU A CA 1
ATOM 4268 C C . LEU A 1 568 ? 16.259 13.044 -26.966 1.00 90.56 568 LEU A C 1
ATOM 4270 O O . LEU A 1 568 ? 16.021 12.380 -27.972 1.00 90.56 568 LEU A O 1
ATOM 4274 N N . ALA A 1 569 ? 15.571 12.921 -25.837 1.00 91.38 569 ALA A N 1
ATOM 4275 C CA . ALA A 1 569 ? 14.256 12.301 -25.751 1.00 91.38 569 ALA A CA 1
ATOM 4276 C C . ALA A 1 569 ? 13.252 13.310 -25.178 1.00 91.38 569 ALA A C 1
ATOM 4278 O O . ALA A 1 569 ? 13.491 13.885 -24.116 1.00 91.38 569 ALA A O 1
ATOM 4279 N N . TYR A 1 570 ? 12.137 13.516 -25.871 1.00 92.44 570 TYR A N 1
ATOM 4280 C CA . TYR A 1 570 ? 11.100 14.487 -25.530 1.00 92.44 570 TYR A CA 1
ATOM 4281 C C . TYR A 1 570 ? 9.721 13.876 -25.756 1.00 92.44 570 TYR A C 1
ATOM 4283 O O . TYR A 1 570 ? 9.471 13.366 -26.844 1.00 92.44 570 TYR A O 1
ATOM 4291 N N .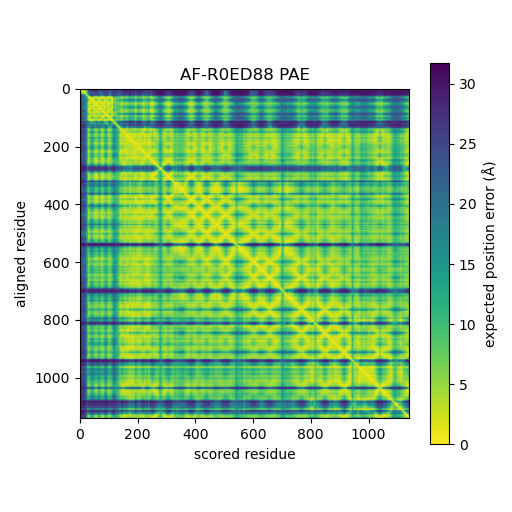 ASN A 1 571 ? 8.833 13.952 -24.766 1.00 92.25 571 ASN A N 1
ATOM 4292 C CA . ASN A 1 571 ? 7.447 13.505 -24.911 1.00 92.25 571 ASN A CA 1
ATOM 4293 C C . ASN A 1 571 ? 6.515 14.584 -24.369 1.00 92.25 571 ASN A C 1
ATOM 4295 O O . ASN A 1 571 ? 6.801 15.190 -23.335 1.00 92.25 571 ASN A O 1
ATOM 4299 N N . ASN A 1 572 ? 5.396 14.810 -25.046 1.00 94.56 572 ASN A N 1
ATOM 4300 C CA . ASN A 1 572 ? 4.376 15.748 -24.598 1.00 94.56 572 ASN A CA 1
ATOM 4301 C C . ASN A 1 572 ? 3.023 15.436 -25.257 1.00 94.56 572 ASN A C 1
ATOM 4303 O O . ASN A 1 572 ? 2.951 14.598 -26.157 1.00 94.56 572 ASN A O 1
ATOM 4307 N N . ALA A 1 573 ? 1.957 16.120 -24.845 1.00 94.88 573 ALA A N 1
ATOM 4308 C CA . ALA A 1 573 ? 0.697 16.123 -25.581 1.00 94.88 573 ALA A CA 1
ATOM 4309 C C . ALA A 1 573 ? 0.907 16.605 -27.028 1.00 94.88 573 ALA A C 1
ATOM 4311 O O . ALA A 1 573 ? 1.927 17.222 -27.353 1.00 94.88 573 ALA A O 1
ATOM 4312 N N . ALA A 1 574 ? -0.055 16.335 -27.911 1.00 91.06 574 ALA A N 1
ATOM 4313 C CA . ALA A 1 574 ? 0.052 16.687 -29.329 1.00 91.06 574 ALA A CA 1
ATOM 4314 C C . ALA A 1 574 ? 0.283 18.193 -29.571 1.00 91.06 574 ALA A C 1
ATOM 4316 O O . ALA A 1 574 ? 0.970 18.565 -30.519 1.00 91.06 574 ALA A O 1
ATOM 4317 N N . ASP A 1 575 ? -0.233 19.064 -28.707 1.00 94.00 575 ASP A N 1
ATOM 4318 C CA . ASP A 1 575 ? -0.042 20.519 -28.755 1.00 94.00 575 ASP A CA 1
ATOM 4319 C C . ASP A 1 575 ? 1.172 21.018 -27.950 1.00 94.00 575 ASP A C 1
ATOM 4321 O O . ASP A 1 575 ? 1.458 22.215 -27.935 1.00 94.00 575 ASP A O 1
ATOM 4325 N N . ASN A 1 576 ? 1.940 20.101 -27.355 1.00 93.88 576 ASN A N 1
ATOM 4326 C CA . ASN A 1 576 ? 3.114 20.361 -26.524 1.00 93.88 576 ASN A CA 1
ATOM 4327 C C . ASN A 1 576 ? 2.810 21.089 -25.199 1.00 93.88 576 ASN A C 1
ATOM 4329 O O . ASN A 1 576 ? 3.705 21.716 -24.624 1.00 93.88 576 ASN A O 1
ATOM 4333 N N . ILE A 1 577 ? 1.574 20.983 -24.697 1.00 95.06 577 ILE A N 1
ATOM 4334 C CA . ILE A 1 577 ? 1.167 21.457 -23.370 1.00 95.06 577 ILE A CA 1
ATOM 4335 C C . ILE A 1 577 ? 1.016 20.246 -22.438 1.00 95.06 577 ILE A C 1
ATOM 4337 O O . ILE A 1 577 ? 0.094 19.447 -22.581 1.00 95.06 577 ILE A O 1
ATOM 4341 N N . ALA A 1 578 ? 1.913 20.113 -21.454 1.00 94.31 578 ALA A N 1
ATOM 4342 C CA . ALA A 1 578 ? 2.014 18.900 -20.633 1.00 94.31 578 ALA A CA 1
ATOM 4343 C C . ALA A 1 578 ? 0.714 18.557 -19.882 1.00 94.31 578 ALA A C 1
ATOM 4345 O O . ALA A 1 578 ? 0.297 17.399 -19.872 1.00 94.31 578 ALA A O 1
ATOM 4346 N N . THR A 1 579 ? 0.011 19.563 -19.359 1.00 95.25 579 THR A N 1
ATOM 4347 C CA . THR A 1 579 ? -1.258 19.384 -18.638 1.00 95.25 579 THR A CA 1
ATOM 4348 C C . THR A 1 579 ? -2.368 18.798 -19.513 1.00 95.25 579 THR A C 1
ATOM 4350 O O . THR A 1 579 ? -3.259 18.126 -18.998 1.00 95.25 579 THR A O 1
ATOM 4353 N N . HIS A 1 580 ? -2.322 18.989 -20.836 1.00 94.94 580 HIS A N 1
ATOM 4354 C CA . HIS A 1 580 ? -3.277 18.381 -21.771 1.00 94.94 580 HIS A CA 1
ATOM 4355 C C . HIS A 1 580 ? -2.982 16.895 -22.030 1.00 94.94 580 HIS A C 1
ATOM 4357 O O . HIS A 1 580 ? -3.832 16.177 -22.548 1.00 94.94 580 HIS A O 1
ATOM 4363 N N . GLY A 1 581 ? -1.800 16.417 -21.631 1.00 93.25 581 GLY A N 1
ATOM 4364 C CA . GLY A 1 581 ? -1.426 15.004 -21.623 1.00 93.25 581 GLY A CA 1
ATOM 4365 C C . GLY A 1 581 ? -1.863 14.260 -20.357 1.00 93.25 581 GLY A C 1
ATOM 4366 O O . GLY A 1 581 ? -1.525 13.088 -20.191 1.00 93.25 581 GLY A O 1
ATOM 4367 N N . ALA A 1 582 ? -2.576 14.927 -19.445 1.00 94.75 582 ALA A N 1
ATOM 4368 C CA . ALA A 1 582 ? -3.068 14.324 -18.218 1.00 94.75 582 ALA A CA 1
ATOM 4369 C C . ALA A 1 582 ? -4.215 13.339 -18.481 1.00 94.75 582 ALA A C 1
ATOM 4371 O O . ALA A 1 582 ? -5.116 13.586 -19.284 1.00 94.75 582 ALA A O 1
ATOM 4372 N N . ALA A 1 583 ? -4.231 12.241 -17.728 1.00 94.00 583 ALA A N 1
ATOM 4373 C CA . ALA A 1 583 ? -5.424 11.416 -17.627 1.00 94.00 583 ALA A CA 1
ATOM 4374 C C . ALA A 1 583 ? -6.435 12.118 -16.718 1.00 94.00 583 ALA A C 1
ATOM 4376 O O . ALA A 1 583 ? -6.199 12.257 -15.520 1.00 94.00 583 ALA A O 1
ATOM 4377 N N . ASN A 1 584 ? -7.564 12.530 -17.289 1.00 94.75 584 ASN A N 1
ATOM 4378 C CA . ASN A 1 584 ? -8.672 13.141 -16.565 1.00 94.75 584 ASN A CA 1
ATOM 4379 C C . ASN A 1 584 ? -9.922 12.276 -16.735 1.00 94.75 584 ASN A C 1
ATOM 4381 O O . ASN A 1 584 ? -10.458 12.159 -17.840 1.00 94.75 584 ASN A O 1
ATOM 4385 N N . TRP A 1 585 ? -10.343 11.615 -15.661 1.00 95.62 585 TRP A N 1
ATOM 4386 C CA . TRP A 1 585 ? -11.424 10.639 -15.717 1.00 95.62 585 TRP A CA 1
ATOM 4387 C C . TRP A 1 585 ? -12.169 10.531 -14.392 1.00 95.62 585 TRP A C 1
ATOM 4389 O O . TRP A 1 585 ? -11.689 10.954 -13.343 1.00 95.62 585 TRP A O 1
ATOM 4399 N N . ASN A 1 586 ? -13.361 9.941 -14.440 1.00 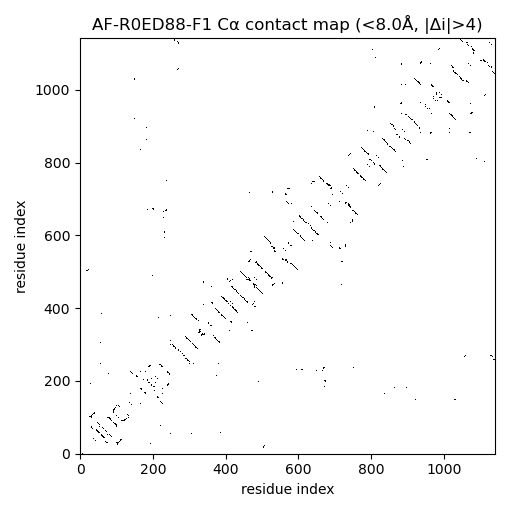96.00 586 ASN A N 1
ATOM 4400 C CA . ASN A 1 586 ? -14.131 9.632 -13.244 1.00 96.00 586 ASN A CA 1
ATOM 4401 C C . ASN A 1 586 ? -14.663 8.201 -13.235 1.00 96.00 586 ASN A C 1
ATOM 4403 O O . ASN A 1 586 ? -14.819 7.560 -14.275 1.00 96.00 586 ASN A O 1
ATOM 4407 N N . SER A 1 587 ? -14.968 7.712 -12.038 1.00 94.75 587 SER A N 1
ATOM 4408 C CA . SER A 1 587 ? -15.721 6.480 -11.823 1.00 94.75 587 SER A CA 1
ATOM 4409 C C . SER A 1 587 ? -16.805 6.723 -10.789 1.00 94.75 587 SER A C 1
ATOM 4411 O O . SER A 1 587 ? -16.576 7.343 -9.749 1.00 94.75 587 SER A O 1
ATOM 4413 N N . ILE A 1 588 ? -17.992 6.203 -11.070 1.00 96.31 588 ILE A N 1
ATOM 4414 C CA . ILE A 1 588 ? -19.150 6.250 -10.189 1.00 96.31 588 ILE A CA 1
ATOM 4415 C C . ILE A 1 588 ? -19.489 4.817 -9.803 1.00 96.31 588 ILE A C 1
ATOM 4417 O O . ILE A 1 588 ? -19.789 3.990 -10.658 1.00 96.31 588 ILE A O 1
ATOM 4421 N N . THR A 1 589 ? -19.495 4.534 -8.507 1.00 96.50 589 THR A N 1
ATOM 4422 C CA . THR A 1 589 ? -19.902 3.234 -7.973 1.00 96.50 589 THR A CA 1
ATOM 4423 C C . THR A 1 589 ? -21.198 3.408 -7.201 1.00 96.50 589 THR A C 1
ATOM 4425 O O . THR A 1 589 ? -21.250 4.119 -6.194 1.00 96.50 589 THR A O 1
ATOM 4428 N N . ASN A 1 590 ? -22.257 2.744 -7.658 1.00 97.69 590 ASN A N 1
ATOM 4429 C CA . ASN A 1 590 ? -23.509 2.634 -6.919 1.00 97.69 590 ASN A CA 1
ATOM 4430 C C . ASN A 1 590 ? -23.545 1.258 -6.253 1.00 97.69 590 ASN A C 1
ATOM 4432 O O . ASN A 1 590 ? -23.453 0.232 -6.922 1.00 97.69 590 ASN A O 1
ATOM 4436 N N . THR A 1 591 ? -23.670 1.232 -4.933 1.00 98.00 591 THR A N 1
ATOM 4437 C CA . THR A 1 591 ? -23.801 0.007 -4.146 1.00 98.00 591 THR A CA 1
ATOM 4438 C C . THR A 1 591 ? -25.209 -0.087 -3.594 1.00 98.00 591 THR A C 1
ATOM 4440 O O . THR A 1 591 ? -25.708 0.880 -3.020 1.00 98.00 591 THR A O 1
ATOM 4443 N N . LEU A 1 592 ? -25.806 -1.268 -3.687 1.00 98.31 592 LEU A N 1
ATOM 4444 C CA . LEU A 1 592 ? -27.001 -1.640 -2.940 1.00 98.31 592 LEU A CA 1
ATOM 4445 C C . LEU A 1 592 ? -26.684 -2.874 -2.108 1.00 98.31 592 LEU A C 1
ATOM 4447 O O . LEU A 1 592 ? -26.007 -3.785 -2.582 1.00 98.31 592 LEU A O 1
ATOM 4451 N N . TYR A 1 593 ? -27.173 -2.926 -0.879 1.00 97.69 593 TYR A N 1
ATOM 4452 C CA . TYR A 1 593 ? -27.027 -4.118 -0.059 1.00 97.69 593 TYR A CA 1
ATOM 4453 C C . TYR A 1 593 ? -28.246 -4.361 0.815 1.00 97.69 593 TYR A C 1
ATOM 4455 O O . TYR A 1 593 ? -28.944 -3.430 1.220 1.00 97.69 593 TYR A O 1
ATOM 4463 N N . ALA A 1 594 ? -28.464 -5.635 1.115 1.00 97.19 594 ALA A N 1
ATOM 4464 C CA . ALA A 1 594 ? -29.431 -6.104 2.087 1.00 97.19 594 ALA A CA 1
ATOM 4465 C C . ALA A 1 594 ? -28.832 -7.278 2.863 1.00 97.19 594 ALA A C 1
ATOM 4467 O O . ALA A 1 594 ? -28.073 -8.076 2.314 1.00 97.19 594 ALA A O 1
ATOM 4468 N N . GLN A 1 595 ? -29.163 -7.379 4.140 1.00 94.31 595 GLN A N 1
ATOM 4469 C CA . GLN A 1 595 ? -28.679 -8.417 5.034 1.00 94.31 595 GLN A CA 1
ATOM 4470 C C . GLN A 1 595 ? -29.744 -8.731 6.070 1.00 94.31 595 GLN A C 1
ATOM 4472 O O . GLN A 1 595 ? -30.377 -7.817 6.592 1.00 94.31 595 GLN A O 1
ATOM 4477 N N . ASP A 1 596 ? -29.899 -10.011 6.367 1.00 91.62 596 ASP A N 1
ATOM 4478 C CA . ASP A 1 596 ? -30.590 -10.513 7.541 1.00 91.62 596 ASP A CA 1
ATOM 4479 C C . ASP A 1 596 ? -29.556 -11.064 8.523 1.00 91.62 596 ASP A C 1
ATOM 4481 O O . ASP A 1 596 ? -28.649 -11.812 8.146 1.00 91.62 596 ASP A O 1
ATOM 4485 N N . GLU A 1 597 ? -29.682 -10.678 9.781 1.00 85.69 597 GLU A N 1
ATOM 4486 C CA . GLU A 1 597 ? -29.001 -11.314 10.895 1.00 85.69 597 GLU A CA 1
ATOM 4487 C C . GLU A 1 597 ? -30.038 -11.971 11.799 1.00 85.69 597 GLU A C 1
ATOM 4489 O O . GLU A 1 597 ? -30.815 -11.294 12.466 1.00 85.69 597 GLU A O 1
ATOM 4494 N N . TYR A 1 598 ? -30.021 -13.297 11.818 1.00 83.06 598 TYR A N 1
ATOM 4495 C CA . TYR A 1 598 ? -30.988 -14.139 12.492 1.00 83.06 598 TYR A CA 1
ATOM 4496 C C . TYR A 1 598 ? -30.347 -14.842 13.690 1.00 83.06 598 TYR A C 1
ATOM 4498 O O . TYR A 1 598 ? -29.422 -15.647 13.543 1.00 83.06 598 TYR A O 1
ATOM 4506 N N . THR A 1 599 ? -30.854 -14.562 14.887 1.00 77.94 599 THR A N 1
ATOM 4507 C CA . THR A 1 599 ? -30.519 -15.325 16.093 1.00 77.94 599 THR A CA 1
ATOM 4508 C C . THR A 1 599 ? -31.331 -16.617 16.107 1.00 77.94 599 THR A C 1
ATOM 4510 O O . THR A 1 599 ? -32.479 -16.642 16.529 1.00 77.94 599 THR A O 1
ATOM 4513 N N . VAL A 1 600 ? -30.730 -17.705 15.629 1.00 80.81 600 VAL A N 1
ATOM 4514 C CA . VAL A 1 600 ? -31.399 -19.008 15.475 1.00 80.81 600 VAL A CA 1
ATOM 4515 C C . VAL A 1 600 ? -31.781 -19.605 16.829 1.00 80.81 600 VAL A C 1
ATOM 4517 O O . VAL A 1 600 ? -32.839 -20.205 16.988 1.00 80.81 600 VAL A O 1
ATOM 4520 N N . MET A 1 601 ? -30.875 -19.484 17.795 1.00 79.19 601 MET A N 1
ATOM 4521 C CA . MET A 1 601 ? -31.033 -19.968 19.163 1.00 79.19 601 MET A CA 1
ATOM 4522 C C . MET A 1 601 ? -30.068 -19.198 20.074 1.00 79.19 601 MET A C 1
ATOM 4524 O O . MET A 1 601 ? -29.157 -18.536 19.562 1.00 79.19 601 MET A O 1
ATOM 4528 N N . PRO A 1 602 ? -30.200 -19.283 21.411 1.00 70.38 602 PRO A N 1
ATOM 4529 C CA . PRO A 1 602 ? -29.258 -18.642 22.319 1.00 70.38 602 PRO A CA 1
ATOM 4530 C C . PRO A 1 602 ? -27.804 -18.977 21.962 1.00 70.38 602 PRO A C 1
ATOM 4532 O O . PRO A 1 602 ? -27.435 -20.140 21.802 1.00 70.38 602 PRO A O 1
ATOM 4535 N N . GLY A 1 603 ? -26.992 -17.935 21.781 1.00 72.56 603 GLY A N 1
ATOM 4536 C CA . GLY A 1 603 ? -25.586 -18.055 21.409 1.00 72.56 603 GLY A CA 1
ATOM 4537 C C . GLY A 1 603 ? -25.305 -18.322 19.927 1.00 72.56 603 GLY A C 1
ATOM 4538 O O . GLY A 1 603 ? -24.149 -18.187 19.555 1.00 72.56 603 GLY A O 1
ATOM 4539 N N . LEU A 1 604 ? -26.284 -18.662 19.074 1.00 80.69 604 LEU A N 1
ATOM 4540 C CA . LEU A 1 604 ? -26.087 -18.849 17.627 1.00 80.69 604 LEU A CA 1
ATOM 4541 C C . LEU A 1 604 ? -26.777 -17.748 16.816 1.00 80.69 604 LEU A C 1
ATOM 4543 O O . LEU A 1 604 ? -28.004 -17.684 16.741 1.00 80.69 604 LEU A O 1
ATOM 4547 N N . THR A 1 605 ? -25.975 -16.966 16.107 1.00 81.44 605 THR A N 1
ATOM 4548 C CA . THR A 1 605 ? -26.422 -15.968 15.139 1.00 81.44 605 THR A CA 1
ATOM 4549 C C . THR A 1 605 ? -25.902 -16.331 13.756 1.00 81.44 605 THR A C 1
ATOM 4551 O O . THR A 1 605 ? -24.710 -16.584 13.582 1.00 81.44 605 THR A O 1
ATOM 4554 N N . ILE A 1 606 ? -26.788 -16.341 12.763 1.00 86.31 606 ILE A N 1
ATOM 4555 C CA . ILE A 1 606 ? -26.457 -16.506 11.348 1.00 86.31 606 ILE A CA 1
ATOM 4556 C C . ILE A 1 606 ? -26.730 -15.188 10.639 1.00 86.31 606 ILE A C 1
ATOM 4558 O O . ILE A 1 606 ? -27.734 -14.529 10.873 1.00 86.31 606 ILE A O 1
ATOM 4562 N N . ARG A 1 607 ? -25.837 -14.815 9.736 1.00 87.88 607 ARG A N 1
ATOM 4563 C CA . ARG A 1 607 ? -25.945 -13.634 8.898 1.00 87.88 607 ARG A CA 1
ATOM 4564 C C . ARG A 1 607 ? -25.983 -14.066 7.447 1.00 87.88 607 ARG A C 1
ATOM 4566 O O . ARG A 1 607 ? -25.097 -14.794 7.012 1.00 87.88 607 ARG A O 1
ATOM 4573 N N . VAL A 1 608 ? -26.969 -13.597 6.699 1.00 95.44 608 VAL A N 1
ATOM 4574 C CA . VAL A 1 608 ? -27.089 -13.823 5.257 1.00 95.44 608 VAL A CA 1
ATOM 4575 C C . VAL A 1 608 ? -27.280 -12.475 4.595 1.00 95.44 608 VAL A C 1
ATOM 4577 O O . VAL A 1 608 ? -28.183 -11.725 4.948 1.00 95.44 608 VAL A O 1
ATOM 4580 N N . GLY A 1 609 ? -26.432 -12.147 3.632 1.00 95.81 609 GLY A N 1
ATOM 4581 C CA . GLY A 1 609 ? -26.480 -10.856 2.974 1.00 95.81 609 GLY A CA 1
ATOM 4582 C C . GLY A 1 609 ? -26.078 -10.906 1.514 1.00 95.81 609 GLY A C 1
ATOM 4583 O O . GLY A 1 609 ? -25.380 -11.807 1.047 1.00 95.81 609 GLY A O 1
ATOM 4584 N N . LEU A 1 610 ? -26.538 -9.897 0.792 1.00 97.88 610 LEU A N 1
ATOM 4585 C CA . LEU A 1 610 ? -26.235 -9.665 -0.603 1.00 97.88 610 LEU A CA 1
ATOM 4586 C C . LEU A 1 610 ? -25.809 -8.213 -0.777 1.00 97.88 610 LEU A C 1
ATOM 4588 O O . LEU A 1 610 ? -26.509 -7.294 -0.351 1.00 97.88 610 LEU A O 1
ATOM 4592 N N . ARG A 1 611 ? -24.675 -8.010 -1.442 1.00 97.50 611 ARG A N 1
ATOM 4593 C CA . ARG A 1 611 ? -24.189 -6.696 -1.864 1.00 97.50 611 ARG A CA 1
ATOM 4594 C C . ARG A 1 611 ? -24.039 -6.688 -3.379 1.00 97.50 611 ARG A C 1
ATOM 4596 O O . ARG A 1 611 ? -23.412 -7.582 -3.928 1.00 97.50 611 ARG A O 1
ATOM 4603 N N . GLY A 1 612 ? -24.594 -5.691 -4.048 1.00 97.88 612 GLY A N 1
ATOM 4604 C CA . GLY A 1 612 ? -24.382 -5.435 -5.468 1.00 97.88 612 GLY A CA 1
ATOM 4605 C C . GLY A 1 612 ? -23.638 -4.124 -5.656 1.00 97.88 612 GLY A C 1
ATOM 4606 O O . GLY A 1 612 ? -24.017 -3.121 -5.054 1.00 97.88 612 GLY A O 1
ATOM 4607 N N . GLU A 1 613 ? -22.602 -4.127 -6.486 1.00 97.75 613 GLU A N 1
ATOM 4608 C CA . GLU A 1 613 ? -21.924 -2.913 -6.942 1.00 97.75 613 GLU A CA 1
ATOM 4609 C C . GLU A 1 613 ? -22.083 -2.774 -8.451 1.00 97.75 613 GLU A C 1
ATOM 4611 O O . GLU A 1 613 ? -21.924 -3.750 -9.186 1.00 97.75 613 GLU A O 1
ATOM 4616 N N . PHE A 1 614 ? -22.398 -1.558 -8.890 1.00 97.00 614 PHE A N 1
ATOM 4617 C CA . PHE A 1 614 ? -22.635 -1.192 -10.280 1.00 97.00 614 PHE A CA 1
ATOM 4618 C C . PHE A 1 614 ? -21.760 0.010 -10.621 1.00 97.00 614 PHE A C 1
ATOM 4620 O O . PHE A 1 614 ? -21.873 1.063 -9.982 1.00 97.00 614 PHE A O 1
ATOM 4627 N N . TYR A 1 615 ? -20.892 -0.167 -11.609 1.00 95.50 615 TYR A N 1
ATOM 4628 C CA . TYR A 1 615 ? -19.884 0.804 -12.005 1.00 95.50 615 TYR A CA 1
ATOM 4629 C C . TYR A 1 615 ? -20.339 1.574 -13.248 1.00 95.50 615 TYR A C 1
ATOM 4631 O O . TYR A 1 615 ? -20.858 1.007 -14.213 1.00 95.50 615 TYR A O 1
ATOM 4639 N N . ASP A 1 616 ? -20.125 2.881 -13.225 1.00 95.06 616 ASP A N 1
ATOM 4640 C CA . ASP A 1 616 ? -20.406 3.802 -14.319 1.00 95.06 616 ASP A CA 1
ATOM 4641 C C . ASP A 1 616 ? -19.259 4.811 -14.456 1.00 95.06 616 ASP A C 1
ATOM 4643 O O . ASP A 1 616 ? -18.424 4.963 -13.562 1.00 95.06 616 ASP A O 1
ATOM 4647 N N . SER A 1 617 ? -19.196 5.487 -15.594 1.00 94.31 617 SER A N 1
ATOM 4648 C CA . SER A 1 617 ? -18.228 6.545 -15.870 1.00 94.31 617 SER A CA 1
ATOM 4649 C C . SER A 1 617 ? -18.783 7.487 -16.934 1.00 94.31 617 SER A C 1
ATOM 4651 O O . SER A 1 617 ? -19.366 7.047 -17.937 1.00 94.31 617 SER A O 1
ATOM 4653 N N . ASP A 1 618 ? -18.558 8.784 -16.733 1.00 91.12 618 ASP A N 1
ATOM 4654 C CA . ASP A 1 618 ? -18.907 9.826 -17.704 1.00 91.12 618 ASP A CA 1
ATOM 4655 C C . ASP A 1 618 ? -17.767 10.081 -18.710 1.00 91.12 618 ASP A C 1
ATOM 4657 O O . ASP A 1 618 ? -17.901 10.900 -19.615 1.00 91.12 618 ASP A O 1
ATOM 4661 N N . THR A 1 619 ? -16.634 9.393 -18.554 1.00 94.56 619 THR A N 1
ATOM 4662 C CA . THR A 1 619 ? -15.399 9.627 -19.314 1.00 94.56 619 THR A CA 1
ATOM 4663 C C . THR A 1 619 ? -14.901 8.349 -19.971 1.00 94.56 619 THR A C 1
ATOM 4665 O O . THR A 1 619 ? -15.026 7.258 -19.416 1.00 94.56 619 THR A O 1
ATOM 4668 N N . THR A 1 620 ? -14.280 8.477 -21.139 1.00 94.88 620 THR A N 1
ATOM 4669 C CA . THR A 1 620 ? -13.647 7.361 -21.851 1.00 94.88 620 THR A CA 1
ATOM 4670 C C . THR A 1 620 ? -12.258 7.766 -22.333 1.00 94.88 620 THR A C 1
ATOM 4672 O O . THR A 1 620 ? -12.063 8.942 -22.648 1.00 94.88 620 THR A O 1
ATOM 4675 N N . PRO A 1 621 ? -11.308 6.823 -22.444 1.00 96.00 621 PRO A N 1
ATOM 4676 C CA . PRO A 1 621 ? -10.024 7.076 -23.083 1.00 96.00 621 PRO A CA 1
ATOM 4677 C C . PRO A 1 621 ? -10.180 7.640 -24.499 1.00 96.00 621 PRO A C 1
ATOM 4679 O O . PRO A 1 621 ? -11.176 7.377 -25.180 1.00 96.00 621 PRO A O 1
ATOM 4682 N N . GLN A 1 622 ? -9.171 8.376 -24.968 1.00 94.81 622 GLN A N 1
ATOM 4683 C CA . GLN A 1 622 ? -9.105 8.823 -26.357 1.00 94.81 622 GLN A CA 1
ATOM 4684 C C . GLN A 1 622 ? -9.024 7.611 -27.298 1.00 94.81 622 GLN A C 1
ATOM 4686 O O . GLN A 1 622 ? -8.198 6.712 -27.115 1.00 94.81 622 GLN A O 1
ATOM 4691 N N . LEU A 1 623 ? -9.888 7.584 -28.315 1.00 96.50 623 LEU A N 1
ATOM 4692 C CA . LEU A 1 623 ? -9.909 6.518 -29.313 1.00 96.50 623 LEU A CA 1
ATOM 4693 C C . LEU A 1 623 ? -8.648 6.570 -30.180 1.00 96.50 623 LEU A C 1
ATOM 4695 O O . LEU A 1 623 ? -8.313 7.611 -30.750 1.00 96.50 623 LEU A O 1
ATOM 4699 N N . ASN A 1 624 ? -8.000 5.422 -30.346 1.00 95.19 624 ASN A N 1
ATOM 4700 C CA . ASN A 1 624 ? -6.908 5.226 -31.284 1.00 95.19 624 ASN A CA 1
ATOM 4701 C C . ASN A 1 624 ? -7.396 4.426 -32.501 1.00 95.19 624 ASN A C 1
ATOM 4703 O O . ASN A 1 624 ? -7.702 3.237 -32.408 1.00 95.19 624 ASN A O 1
ATOM 4707 N N . GLN A 1 625 ? -7.452 5.086 -33.660 1.00 93.81 625 GLN A N 1
ATOM 4708 C CA . GLN A 1 625 ? -7.953 4.486 -34.902 1.00 93.81 625 GLN A CA 1
ATOM 4709 C C . GLN A 1 625 ? -7.080 3.328 -35.397 1.00 93.81 625 GLN A C 1
ATOM 4711 O O . GLN A 1 625 ? -7.599 2.351 -35.932 1.00 93.81 625 GLN A O 1
ATOM 4716 N N . ARG A 1 626 ? -5.760 3.398 -35.177 1.00 89.44 626 ARG A N 1
ATOM 4717 C CA . ARG A 1 626 ? -4.834 2.318 -35.532 1.00 89.44 626 ARG A CA 1
ATOM 4718 C C . ARG A 1 626 ? -5.111 1.074 -34.692 1.00 89.44 626 ARG A C 1
ATOM 4720 O O . ARG A 1 626 ? -5.177 -0.020 -35.244 1.00 89.44 626 ARG A O 1
ATOM 4727 N N . PHE A 1 627 ? -5.299 1.240 -33.382 1.00 92.56 627 PHE A N 1
ATOM 4728 C CA . PHE A 1 627 ? -5.650 0.132 -32.489 1.00 92.56 627 PHE A CA 1
ATOM 4729 C C . PHE A 1 627 ? -6.965 -0.531 -32.917 1.00 92.56 627 PHE A C 1
ATOM 4731 O O . PHE A 1 627 ? -7.015 -1.749 -33.079 1.00 92.56 627 PHE A O 1
ATOM 4738 N N . LEU A 1 628 ? -8.004 0.275 -33.167 1.00 94.81 628 LEU A N 1
ATOM 4739 C CA . LEU A 1 628 ? -9.307 -0.216 -33.616 1.00 94.81 628 LEU A CA 1
ATOM 4740 C C . LEU A 1 628 ? -9.201 -1.002 -34.929 1.00 94.81 628 LEU A C 1
ATOM 4742 O O . LEU A 1 628 ? -9.739 -2.103 -35.026 1.00 94.81 628 LEU A O 1
ATOM 4746 N N . ALA A 1 629 ? -8.483 -0.465 -35.917 1.00 92.19 629 ALA A N 1
ATOM 4747 C CA . ALA A 1 629 ? -8.278 -1.132 -37.200 1.00 92.19 629 ALA A CA 1
ATOM 4748 C C . ALA A 1 629 ? -7.496 -2.449 -37.061 1.00 92.19 629 ALA A C 1
ATOM 4750 O O . ALA A 1 629 ? -7.747 -3.391 -37.808 1.00 92.19 629 ALA A O 1
ATOM 4751 N N . GLN A 1 630 ? -6.561 -2.520 -36.109 1.00 89.00 630 GLN A N 1
ATOM 4752 C CA . GLN A 1 630 ? -5.707 -3.686 -35.914 1.00 89.00 630 GLN A CA 1
ATOM 4753 C C . GLN A 1 630 ? -6.397 -4.833 -35.163 1.00 89.00 630 GLN A C 1
ATOM 4755 O O . GLN A 1 630 ? -6.205 -5.987 -35.537 1.00 89.00 630 GLN A O 1
ATOM 4760 N N . TYR A 1 631 ? -7.174 -4.541 -34.116 1.00 92.25 631 TYR A N 1
ATOM 4761 C CA . TYR A 1 631 ? -7.751 -5.577 -33.244 1.00 92.25 631 TYR A CA 1
ATOM 4762 C C . TYR A 1 631 ? -9.269 -5.739 -33.372 1.00 92.25 631 TYR A C 1
ATOM 4764 O O . TYR A 1 631 ? -9.833 -6.670 -32.803 1.00 92.25 631 TYR A O 1
ATOM 4772 N N . GLY A 1 632 ? -9.950 -4.852 -34.101 1.00 94.31 632 GLY A N 1
ATOM 4773 C CA . GLY A 1 632 ? -11.396 -4.931 -34.320 1.00 94.31 632 GLY A CA 1
ATOM 4774 C C . GLY A 1 632 ? -12.255 -4.483 -33.131 1.00 94.31 632 GLY A C 1
ATOM 4775 O O . GLY A 1 632 ? -13.474 -4.635 -33.177 1.00 94.31 632 GLY A O 1
ATOM 4776 N N . PHE A 1 633 ? -11.659 -3.910 -32.080 1.00 95.88 633 PHE A N 1
ATOM 4777 C CA . PHE A 1 633 ? -12.377 -3.291 -30.963 1.00 95.88 633 PHE A CA 1
ATOM 4778 C C . PHE A 1 633 ? -11.683 -2.005 -30.493 1.00 95.88 633 PHE A C 1
ATOM 4780 O O . PHE A 1 633 ? -10.488 -1.809 -30.703 1.00 95.88 633 PHE A O 1
ATOM 4787 N N . ALA A 1 634 ? -12.444 -1.102 -29.875 1.00 96.50 634 ALA A N 1
ATOM 4788 C CA . ALA A 1 634 ? -11.941 0.194 -29.426 1.00 96.50 634 ALA A CA 1
ATOM 4789 C C . ALA A 1 634 ? -11.174 0.091 -28.094 1.00 96.50 634 ALA A C 1
ATOM 4791 O O . ALA A 1 634 ? -11.605 -0.606 -27.178 1.00 96.50 634 ALA A O 1
ATOM 4792 N N . ASN A 1 635 ? -10.104 0.876 -27.931 1.00 96.81 635 ASN A N 1
ATOM 4793 C CA . ASN A 1 635 ? -9.339 0.998 -26.677 1.00 96.81 635 ASN A CA 1
ATOM 4794 C C . ASN A 1 635 ? -10.045 1.852 -25.599 1.00 96.81 635 ASN A C 1
ATOM 4796 O O . ASN A 1 635 ? -9.414 2.292 -24.643 1.00 96.81 635 ASN A O 1
ATOM 4800 N N . THR A 1 636 ? -11.337 2.134 -25.768 1.00 96.44 636 THR A N 1
ATOM 4801 C CA . THR A 1 636 ? -12.104 3.086 -24.952 1.00 96.44 636 THR A CA 1
ATOM 4802 C C . THR A 1 636 ? -12.919 2.417 -23.843 1.00 96.44 636 THR A C 1
ATOM 4804 O O . THR A 1 636 ? -13.738 3.079 -23.205 1.00 96.44 636 THR A O 1
ATOM 4807 N N . ALA A 1 637 ? -12.749 1.108 -23.634 1.00 95.19 637 ALA A N 1
ATOM 4808 C CA . ALA A 1 637 ? -13.398 0.386 -22.546 1.00 95.19 637 ALA A CA 1
ATOM 4809 C C . ALA A 1 637 ? -12.901 0.887 -21.177 1.00 95.19 637 ALA A C 1
ATOM 4811 O O . ALA A 1 637 ? -11.729 1.221 -21.004 1.00 95.19 637 ALA A O 1
ATOM 4812 N N . THR A 1 638 ? -13.809 0.940 -20.204 1.00 93.31 638 THR A N 1
ATOM 4813 C CA . THR A 1 638 ? -13.552 1.373 -18.821 1.00 93.31 638 THR A CA 1
ATOM 4814 C C . THR A 1 638 ? -14.282 0.439 -17.856 1.00 93.31 638 THR A C 1
ATOM 4816 O O . THR A 1 638 ? -14.737 -0.628 -18.259 1.00 93.31 638 THR A O 1
ATOM 4819 N N . TYR A 1 639 ? -14.457 0.840 -16.592 1.00 90.06 639 TYR A N 1
ATOM 4820 C CA . TYR A 1 639 ? -15.335 0.117 -15.668 1.00 90.06 639 TYR A CA 1
ATOM 4821 C C . TYR A 1 639 ? -16.834 0.324 -15.917 1.00 90.06 639 TYR A C 1
ATOM 4823 O O . TYR A 1 639 ? -17.665 -0.257 -15.222 1.00 90.06 639 TYR A O 1
ATOM 4831 N N . LYS A 1 640 ? -17.212 1.133 -16.909 1.00 92.50 640 LYS A N 1
ATOM 4832 C CA . LYS A 1 640 ? -18.613 1.409 -17.223 1.00 92.50 640 LYS A CA 1
ATOM 4833 C C . LYS A 1 640 ? -19.400 0.129 -17.527 1.00 92.50 640 LYS A C 1
ATOM 4835 O O . LYS A 1 640 ? -18.960 -0.705 -18.312 1.00 92.50 640 LYS A O 1
ATOM 4840 N N . ASN A 1 641 ? -20.597 0.017 -16.948 1.00 92.12 641 ASN A N 1
ATOM 4841 C CA . ASN A 1 641 ? -21.517 -1.126 -17.043 1.00 92.12 641 ASN A CA 1
ATOM 4842 C C . ASN A 1 641 ? -21.028 -2.421 -16.372 1.00 92.12 641 ASN A C 1
ATOM 4844 O O . ASN A 1 641 ? -21.727 -3.440 -16.420 1.00 92.12 641 ASN A O 1
ATOM 4848 N N . MET A 1 642 ? -19.868 -2.404 -15.711 1.00 93.56 642 MET A N 1
ATOM 4849 C CA . MET A 1 642 ? -19.448 -3.533 -14.894 1.00 93.56 642 MET A CA 1
ATOM 4850 C C . MET A 1 642 ? -20.333 -3.637 -13.654 1.00 93.56 642 MET A C 1
ATOM 4852 O O . MET A 1 642 ? -20.803 -2.642 -13.098 1.00 93.56 642 MET A O 1
ATOM 4856 N N . HIS A 1 643 ? -20.543 -4.862 -13.192 1.00 95.44 643 HIS A N 1
ATOM 4857 C CA . HIS A 1 643 ? -21.259 -5.119 -11.955 1.00 95.44 643 HIS A CA 1
ATOM 4858 C C . HIS A 1 643 ? -20.704 -6.355 -11.262 1.00 95.44 643 HIS A C 1
ATOM 4860 O O . HIS A 1 643 ? -20.136 -7.247 -11.892 1.00 95.44 643 HIS A O 1
ATOM 4866 N N . VAL A 1 644 ? -20.881 -6.416 -9.949 1.00 96.81 644 VAL A N 1
ATOM 4867 C CA . VAL A 1 644 ? -20.519 -7.586 -9.152 1.00 96.81 644 VAL A CA 1
ATOM 4868 C C . VAL A 1 644 ? -21.548 -7.799 -8.060 1.00 96.81 644 VAL A C 1
ATOM 4870 O O . VAL A 1 644 ? -21.933 -6.873 -7.348 1.00 96.81 644 VAL A O 1
ATOM 4873 N N . ILE A 1 645 ? -21.995 -9.045 -7.940 1.00 97.62 645 ILE A N 1
ATOM 4874 C CA . ILE A 1 645 ? -22.926 -9.480 -6.908 1.00 97.62 645 ILE A CA 1
ATOM 4875 C C . ILE A 1 645 ? -22.153 -10.330 -5.909 1.00 97.62 645 ILE A C 1
ATOM 4877 O O . ILE A 1 645 ? -21.586 -11.363 -6.256 1.00 97.62 645 ILE A O 1
ATOM 4881 N N . MET A 1 646 ? -22.126 -9.871 -4.666 1.00 98.00 646 MET A N 1
ATOM 4882 C CA . MET A 1 646 ? -21.353 -10.412 -3.562 1.00 98.00 646 MET A CA 1
ATOM 4883 C C . MET A 1 646 ? -22.286 -11.016 -2.506 1.00 98.00 646 MET A C 1
ATOM 4885 O O . MET A 1 646 ? -22.706 -10.307 -1.585 1.00 98.00 646 MET A O 1
ATOM 4889 N N . PRO A 1 647 ? -22.642 -12.307 -2.620 1.00 97.75 647 PRO A N 1
ATOM 4890 C CA . PRO A 1 647 ? -23.344 -13.010 -1.556 1.00 97.75 647 PRO A CA 1
ATOM 4891 C C . PRO A 1 647 ? -22.395 -13.267 -0.383 1.00 97.75 647 PRO A C 1
ATOM 4893 O O . PRO A 1 647 ? -21.203 -13.534 -0.577 1.00 97.75 647 PRO A O 1
ATOM 4896 N N . ARG A 1 648 ? -22.926 -13.188 0.836 1.00 95.19 648 ARG A N 1
ATOM 4897 C CA . ARG A 1 648 ? -22.192 -13.419 2.082 1.00 95.19 648 ARG A CA 1
ATOM 4898 C C . ARG A 1 648 ? -23.065 -14.189 3.057 1.00 95.19 648 ARG A C 1
ATOM 4900 O O . ARG A 1 648 ? -24.235 -13.868 3.240 1.00 95.19 648 ARG A O 1
ATOM 4907 N N . VAL A 1 649 ? -22.477 -15.191 3.690 1.00 95.81 649 VAL A N 1
ATOM 4908 C CA . VAL A 1 649 ? -23.067 -15.921 4.805 1.00 95.81 649 VAL A CA 1
ATOM 4909 C C . VAL A 1 649 ? -22.024 -15.996 5.905 1.00 95.81 649 VAL A C 1
ATOM 4911 O O . VAL A 1 649 ? -20.898 -16.412 5.652 1.00 95.81 649 VAL A O 1
ATOM 4914 N N . GLY A 1 650 ? -22.378 -15.594 7.115 1.00 92.38 650 GLY A N 1
ATOM 4915 C CA . GLY A 1 650 ? -21.526 -15.701 8.292 1.00 92.38 650 GLY A CA 1
ATOM 4916 C C . GLY A 1 650 ? -22.294 -16.294 9.461 1.00 92.38 650 GLY A C 1
ATOM 4917 O O . GLY A 1 650 ? -23.521 -16.289 9.467 1.00 92.38 650 GLY A O 1
ATOM 4918 N N . PHE A 1 651 ? -21.589 -16.795 10.464 1.00 87.56 651 PHE A N 1
ATOM 4919 C CA . PHE A 1 651 ? -22.196 -17.218 11.716 1.00 87.56 651 PHE A CA 1
ATOM 4920 C C . PHE A 1 651 ? -21.286 -16.914 12.906 1.00 87.56 651 PHE A C 1
ATOM 4922 O O . PHE A 1 651 ? -20.059 -16.855 12.787 1.00 87.56 651 PHE A O 1
ATOM 4929 N N . ASN A 1 652 ? -21.910 -16.742 14.064 1.00 84.75 652 ASN A N 1
ATOM 4930 C CA . ASN A 1 652 ? -21.275 -16.666 15.370 1.00 84.75 652 ASN A CA 1
ATOM 4931 C C . ASN A 1 652 ? -22.025 -17.614 16.301 1.00 84.75 652 ASN A C 1
ATOM 4933 O O . ASN A 1 652 ? -23.244 -17.528 16.404 1.00 84.75 652 ASN A O 1
ATOM 4937 N N . TRP A 1 653 ? -21.308 -18.530 16.937 1.00 85.00 653 TRP A N 1
ATOM 4938 C CA . TRP A 1 653 ? -21.859 -19.542 17.814 1.00 85.00 653 TRP A CA 1
ATOM 4939 C C . TRP A 1 653 ? -21.110 -19.608 19.142 1.00 85.00 653 TRP A C 1
ATOM 4941 O O . TRP A 1 653 ? -19.893 -19.784 19.190 1.00 85.00 653 TRP A O 1
ATOM 4951 N N . ARG A 1 654 ? -21.861 -19.527 20.235 1.00 83.06 654 ARG A N 1
ATOM 4952 C CA . ARG A 1 654 ? -21.406 -19.679 21.613 1.00 83.06 654 ARG A CA 1
ATOM 4953 C C . ARG A 1 654 ? -22.171 -20.819 22.265 1.00 83.06 654 ARG A C 1
ATOM 4955 O O . ARG A 1 654 ? -23.248 -20.583 22.806 1.00 83.06 654 ARG A O 1
ATOM 4962 N N . PRO A 1 655 ? -21.656 -22.055 22.183 1.00 84.75 655 PRO A N 1
ATOM 4963 C CA . PRO A 1 655 ? -22.307 -23.189 22.829 1.00 84.75 655 PRO A CA 1
ATOM 4964 C C . PRO A 1 655 ? -22.282 -23.081 24.361 1.00 84.75 655 PRO A C 1
ATOM 4966 O O . PRO A 1 655 ? -23.154 -23.637 25.018 1.00 84.75 655 PRO A O 1
ATOM 4969 N N . ASP A 1 656 ? -21.293 -22.376 24.920 1.00 83.38 656 ASP A N 1
ATOM 4970 C CA . ASP A 1 656 ? -21.129 -22.130 26.352 1.00 83.38 656 ASP A CA 1
ATOM 4971 C C . ASP A 1 656 ? -20.459 -20.757 26.606 1.00 83.38 656 ASP A C 1
ATOM 4973 O O . ASP A 1 656 ? -20.161 -19.994 25.680 1.00 83.38 656 ASP A O 1
ATOM 4977 N N . ASP A 1 657 ? -20.237 -20.409 27.874 1.00 76.19 657 ASP A N 1
ATOM 4978 C CA . ASP A 1 657 ? -19.613 -19.149 28.297 1.00 76.19 657 ASP A CA 1
ATOM 4979 C C . ASP A 1 657 ? -18.100 -19.082 28.009 1.00 76.19 657 ASP A C 1
ATOM 4981 O O . ASP A 1 657 ? -17.508 -17.996 28.043 1.00 76.19 657 ASP A O 1
ATOM 4985 N N . ARG A 1 658 ? -17.483 -20.224 27.683 1.00 84.56 658 ARG A N 1
ATOM 4986 C CA . ARG A 1 658 ? -16.042 -20.409 27.486 1.00 84.56 658 ARG A CA 1
ATOM 4987 C C . ARG A 1 658 ? -15.641 -20.681 26.045 1.00 84.56 658 ARG A C 1
ATOM 4989 O O . ARG A 1 658 ? -14.443 -20.726 25.782 1.00 84.56 658 ARG A O 1
ATOM 4996 N N . THR A 1 659 ? -16.583 -20.824 25.121 1.00 86.31 659 THR A N 1
ATOM 4997 C CA . THR A 1 659 ? -16.320 -21.228 23.737 1.00 86.31 659 THR A CA 1
ATOM 4998 C C . THR A 1 659 ? -16.992 -20.281 22.761 1.00 86.31 659 THR A C 1
ATOM 5000 O O . THR A 1 659 ? -18.177 -19.978 22.884 1.00 86.31 659 THR A O 1
ATOM 5003 N N . VAL A 1 660 ? -16.237 -19.844 21.757 1.00 85.50 660 VAL A N 1
ATOM 5004 C CA . VAL A 1 660 ? -16.734 -19.029 20.647 1.00 85.50 660 VAL A CA 1
ATOM 5005 C C . VAL A 1 660 ? -16.281 -19.676 19.348 1.00 85.50 660 VAL A C 1
ATOM 5007 O O . VAL A 1 660 ? -15.098 -19.961 19.178 1.00 85.50 660 VAL A O 1
ATOM 5010 N N . ILE A 1 661 ? -17.215 -19.908 18.432 1.00 89.38 661 ILE A N 1
ATOM 5011 C CA . ILE A 1 661 ? -16.961 -20.436 17.094 1.00 89.38 661 ILE A CA 1
ATOM 5012 C C . ILE A 1 661 ? -17.593 -19.477 16.099 1.00 89.38 661 ILE A C 1
ATOM 5014 O O . ILE A 1 661 ? -18.767 -19.147 16.196 1.00 89.38 661 ILE A O 1
ATOM 5018 N N . THR A 1 662 ? -16.823 -19.015 15.130 1.00 87.75 662 THR A N 1
ATOM 5019 C CA . THR A 1 662 ? -17.280 -18.067 14.115 1.00 87.75 662 THR A CA 1
ATOM 5020 C C . THR A 1 662 ? -16.798 -18.511 12.750 1.00 87.75 662 THR A C 1
ATOM 5022 O O . THR A 1 662 ? -15.833 -19.262 12.631 1.00 87.75 662 THR A O 1
ATOM 5025 N N . GLY A 1 663 ? -17.461 -18.068 11.695 1.00 90.50 663 GLY A N 1
ATOM 5026 C CA . GLY A 1 663 ? -17.038 -18.408 10.348 1.00 90.50 663 GLY A CA 1
ATOM 5027 C C . GLY A 1 663 ? -17.963 -17.850 9.292 1.00 90.50 663 GLY A C 1
ATOM 5028 O O . GLY A 1 663 ? -18.939 -17.168 9.597 1.00 90.50 663 GLY A O 1
ATOM 5029 N N . GLY A 1 664 ? -17.652 -18.145 8.038 1.00 94.19 664 GLY A N 1
ATOM 5030 C CA . GLY A 1 664 ? -18.488 -17.735 6.928 1.00 94.19 664 GLY A CA 1
ATOM 5031 C C . GLY A 1 664 ? -17.895 -18.024 5.563 1.00 94.19 664 GLY A C 1
ATOM 5032 O O . GLY A 1 664 ? -16.788 -18.544 5.414 1.00 94.19 664 GLY A O 1
ATOM 5033 N N . VAL A 1 665 ? -18.666 -17.655 4.551 1.00 97.12 665 VAL A N 1
ATOM 5034 C CA . VAL A 1 665 ? -18.308 -17.660 3.141 1.00 97.12 665 VAL A CA 1
ATOM 5035 C C . VAL A 1 665 ? -18.819 -16.378 2.502 1.00 97.12 665 VAL A C 1
ATOM 5037 O O . VAL A 1 665 ? -19.943 -15.946 2.746 1.00 97.12 665 VAL A O 1
ATOM 5040 N N . GLY A 1 666 ? -18.009 -15.755 1.657 1.00 96.81 666 GLY A N 1
ATOM 5041 C CA . GLY A 1 666 ? -18.450 -14.575 0.933 1.00 96.81 666 GLY A CA 1
ATOM 5042 C C . GLY A 1 666 ? -17.574 -14.250 -0.257 1.00 96.81 666 GLY A C 1
ATOM 5043 O O . GLY A 1 666 ? -16.392 -14.602 -0.286 1.00 96.81 666 GLY A O 1
ATOM 5044 N N . LEU A 1 667 ? -18.167 -13.566 -1.231 1.00 97.62 667 LEU A N 1
ATOM 5045 C CA . LEU A 1 667 ? -17.429 -12.914 -2.303 1.00 97.62 667 LEU A CA 1
ATOM 5046 C C . LEU A 1 667 ? -17.103 -11.470 -1.896 1.00 97.62 667 LEU A C 1
ATOM 5048 O O . LEU A 1 667 ? -17.951 -10.743 -1.369 1.00 97.62 667 LEU A O 1
ATOM 5052 N N . PHE A 1 668 ? -15.866 -11.064 -2.160 1.00 96.00 668 PHE A N 1
ATOM 5053 C CA . PHE A 1 668 ? -15.318 -9.748 -1.846 1.00 96.00 668 PHE A CA 1
ATOM 5054 C C . PHE A 1 668 ? -14.734 -9.121 -3.106 1.00 96.00 668 PHE A C 1
ATOM 5056 O O . PHE A 1 668 ? -14.146 -9.833 -3.917 1.00 96.00 668 PHE A O 1
ATOM 5063 N N . SER A 1 669 ? -14.917 -7.815 -3.280 1.00 95.19 669 SER A N 1
ATOM 5064 C CA . SER A 1 669 ? -14.520 -7.066 -4.474 1.00 95.19 669 SER A CA 1
ATOM 5065 C C . SER A 1 669 ? -14.013 -5.675 -4.099 1.00 95.19 669 SER A C 1
ATOM 5067 O O . SER A 1 669 ? -14.308 -5.149 -3.020 1.00 95.19 669 SER A O 1
ATOM 5069 N N . GLY A 1 670 ? -13.275 -5.071 -5.027 1.00 90.00 670 GLY A N 1
ATOM 5070 C CA . GLY A 1 670 ? -12.743 -3.719 -4.908 1.00 90.00 670 GLY A CA 1
ATOM 5071 C C . GLY A 1 670 ? -11.395 -3.661 -4.189 1.00 90.00 670 GLY A C 1
ATOM 5072 O O . GLY A 1 670 ? -10.733 -4.677 -3.973 1.00 90.00 670 GLY A O 1
ATOM 5073 N N . GLY A 1 671 ? -10.943 -2.445 -3.888 1.00 85.88 671 GLY A N 1
ATOM 5074 C CA . GLY A 1 671 ? -9.609 -2.191 -3.332 1.00 85.88 671 GLY A CA 1
ATOM 5075 C C . GLY A 1 671 ? -8.472 -2.345 -4.346 1.00 85.88 671 GLY A C 1
ATOM 5076 O O . GLY A 1 671 ? -7.328 -2.085 -4.011 1.00 85.88 671 GLY A O 1
ATOM 5077 N N . SER A 1 672 ? -8.743 -2.752 -5.590 1.00 87.81 672 SER A N 1
ATOM 5078 C CA . SER A 1 672 ? -7.729 -2.721 -6.645 1.00 87.81 672 SER A CA 1
ATOM 5079 C C . SER A 1 672 ? -7.337 -1.273 -6.978 1.00 87.81 672 SER A C 1
ATOM 5081 O O . SER A 1 672 ? -8.228 -0.434 -7.109 1.00 87.81 672 SER A O 1
ATOM 5083 N N . PRO A 1 673 ? -6.037 -0.980 -7.166 1.00 91.12 673 PRO A N 1
ATOM 5084 C CA . PRO A 1 673 ? -5.552 0.333 -7.580 1.00 91.12 673 PRO A CA 1
ATOM 5085 C C . PRO A 1 673 ? -6.235 0.875 -8.836 1.00 91.12 673 PRO A C 1
ATOM 5087 O O . PRO A 1 673 ? -6.182 0.256 -9.902 1.00 91.12 673 PRO A O 1
ATOM 5090 N N . ASN A 1 674 ? -6.804 2.076 -8.743 1.00 93.62 674 ASN A N 1
ATOM 5091 C CA . ASN A 1 674 ? -7.401 2.755 -9.893 1.00 93.62 674 ASN A CA 1
ATOM 5092 C C . ASN A 1 674 ? -6.369 3.188 -10.941 1.00 93.62 674 ASN A C 1
ATOM 5094 O O . ASN A 1 674 ? -6.714 3.344 -12.112 1.00 93.62 674 ASN A O 1
ATOM 5098 N N . VAL A 1 675 ? -5.090 3.301 -10.571 1.00 94.31 675 VAL A N 1
ATOM 5099 C CA . VAL A 1 675 ? -4.006 3.553 -11.523 1.00 94.31 675 VAL A CA 1
ATOM 5100 C C . VAL A 1 675 ? -3.945 2.480 -12.613 1.00 94.31 675 VAL A C 1
ATOM 5102 O O . VAL A 1 675 ? -3.644 2.803 -13.758 1.00 94.31 675 VAL A O 1
ATOM 5105 N N . TRP A 1 676 ? -4.303 1.222 -12.323 1.00 94.00 676 TRP A N 1
ATOM 5106 C CA . TRP A 1 676 ? -4.321 0.156 -13.332 1.00 94.00 676 TRP A CA 1
ATOM 5107 C C . TRP A 1 676 ? -5.326 0.434 -14.456 1.00 94.00 676 TRP A C 1
ATOM 5109 O O . TRP A 1 676 ? -4.988 0.224 -15.619 1.00 94.00 676 TRP A O 1
ATOM 5119 N N . LEU A 1 677 ? -6.500 0.988 -14.131 1.00 93.69 677 LEU A N 1
ATOM 5120 C CA . LEU A 1 677 ? -7.441 1.514 -15.124 1.00 93.69 677 LEU A CA 1
ATOM 5121 C C . LEU A 1 677 ? -6.902 2.797 -15.764 1.00 93.69 677 LEU A C 1
ATOM 5123 O O . LEU A 1 677 ? -6.902 2.920 -16.988 1.00 93.69 677 LEU A O 1
ATOM 5127 N N . SER A 1 678 ? -6.406 3.738 -14.954 1.00 95.38 678 SER A N 1
ATOM 5128 C CA . SER A 1 678 ? -5.917 5.046 -15.413 1.00 95.38 678 SER A CA 1
ATOM 5129 C C . SER A 1 678 ? -4.813 4.946 -16.466 1.00 95.38 678 SER A C 1
ATOM 5131 O O . SER A 1 678 ? -4.683 5.843 -17.293 1.00 95.38 678 SER A O 1
ATOM 5133 N N . ASN A 1 679 ? -4.041 3.854 -16.481 1.00 95.12 679 ASN A N 1
ATOM 5134 C CA . ASN A 1 679 ? -3.041 3.585 -17.515 1.00 95.12 679 ASN A CA 1
ATOM 5135 C C . ASN A 1 679 ? -3.637 3.614 -18.933 1.00 95.12 679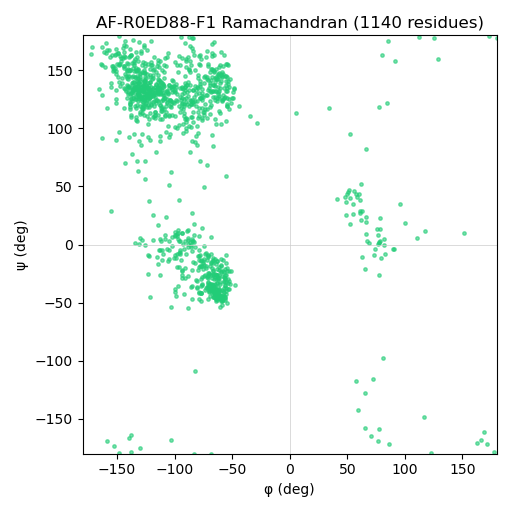 ASN A C 1
ATOM 5137 O O . ASN A 1 679 ? -2.913 4.006 -19.848 1.00 95.12 679 ASN A O 1
ATOM 5141 N N . SER A 1 680 ? -4.910 3.224 -19.106 1.00 95.75 680 SER A N 1
ATOM 5142 C CA . SER A 1 680 ? -5.629 3.274 -20.392 1.00 95.75 680 SER A CA 1
ATOM 5143 C C . SER A 1 680 ? -6.024 4.688 -20.818 1.00 95.75 680 SER A C 1
ATOM 5145 O O . SER A 1 680 ? -6.092 4.970 -22.008 1.00 95.75 680 SER A O 1
ATOM 5147 N N . PHE A 1 681 ? -6.203 5.600 -19.859 1.00 95.69 681 PHE A N 1
ATOM 5148 C CA . PHE A 1 681 ? -6.434 7.020 -20.121 1.00 95.69 681 PHE A CA 1
ATOM 5149 C C . PHE A 1 681 ? -5.124 7.761 -20.407 1.00 95.69 681 PHE A C 1
ATOM 5151 O O . PHE A 1 681 ? -5.103 8.630 -21.267 1.00 95.69 681 PHE A O 1
ATOM 5158 N N . SER A 1 682 ? -4.029 7.405 -19.724 1.00 93.31 682 SER A N 1
ATOM 5159 C CA . SER A 1 682 ? -2.718 8.045 -19.919 1.00 93.31 682 SER A CA 1
ATOM 5160 C C . SER A 1 682 ? -1.991 7.575 -21.185 1.00 93.31 682 SER A C 1
ATOM 5162 O O . SER A 1 682 ? -1.210 8.327 -21.754 1.00 93.31 682 SER A O 1
ATOM 5164 N N . ASN A 1 683 ? -2.210 6.330 -21.622 1.00 93.12 683 ASN A N 1
ATOM 5165 C CA . ASN A 1 683 ? -1.479 5.724 -22.739 1.00 93.12 683 ASN A CA 1
ATOM 5166 C C . ASN A 1 683 ? -2.447 5.196 -23.798 1.00 93.12 683 ASN A C 1
ATOM 5168 O O . ASN A 1 683 ? -2.630 3.993 -23.960 1.00 93.12 683 ASN A O 1
ATOM 5172 N N . THR A 1 684 ? -3.076 6.104 -24.535 1.00 94.50 684 THR A N 1
ATOM 5173 C CA . THR A 1 684 ? -3.970 5.760 -25.654 1.00 94.50 684 THR A CA 1
ATOM 5174 C C . THR A 1 684 ? -3.212 5.558 -26.969 1.00 94.50 684 THR A C 1
ATOM 5176 O O . THR A 1 684 ? -3.808 5.319 -28.014 1.00 94.50 684 THR A O 1
ATOM 5179 N N . GLY A 1 685 ? -1.888 5.723 -26.961 1.00 91.56 685 GLY A N 1
ATOM 5180 C CA . GLY A 1 685 ? -1.019 5.713 -28.140 1.00 91.56 685 GLY A CA 1
ATOM 5181 C C . GLY A 1 685 ? -1.104 6.958 -29.028 1.00 91.56 685 GLY A C 1
ATOM 5182 O O . GLY A 1 685 ? -0.279 7.101 -29.924 1.00 91.56 685 GLY A O 1
ATOM 5183 N N . ASN A 1 686 ? -2.069 7.853 -28.789 1.00 92.25 686 ASN A N 1
ATOM 5184 C CA . ASN A 1 686 ? -2.266 9.103 -29.535 1.00 92.25 686 ASN A CA 1
ATOM 5185 C C . ASN A 1 686 ? -2.530 10.341 -28.652 1.00 92.25 686 ASN A C 1
ATOM 5187 O O . ASN A 1 686 ? -2.741 11.426 -29.187 1.00 92.25 686 ASN A O 1
ATOM 5191 N N . LEU A 1 687 ? -2.540 10.190 -27.321 1.00 93.19 687 LEU A N 1
ATOM 5192 C CA . LEU A 1 687 ? -2.604 11.313 -26.377 1.00 93.19 687 LEU A CA 1
ATOM 5193 C C . LEU A 1 687 ? -1.238 12.001 -26.245 1.00 93.19 687 LEU A C 1
ATOM 5195 O O . LEU A 1 687 ? -1.130 13.219 -26.362 1.00 93.19 687 LEU A O 1
ATOM 5199 N N . LEU A 1 688 ? -0.194 11.197 -26.032 1.00 92.19 688 LEU A N 1
ATOM 5200 C CA . LEU A 1 688 ? 1.191 11.645 -25.945 1.00 92.19 688 LEU A CA 1
ATOM 5201 C C . LEU A 1 688 ? 1.940 11.290 -27.228 1.00 92.19 688 LEU A C 1
ATOM 5203 O O . LEU A 1 688 ? 1.818 10.179 -27.748 1.00 92.19 688 LEU A O 1
ATOM 5207 N N . GLY A 1 689 ? 2.736 12.237 -27.706 1.00 89.19 689 GLY A N 1
ATOM 5208 C CA . GLY A 1 689 ? 3.735 12.024 -28.738 1.00 89.19 689 GLY A CA 1
ATOM 5209 C C . GLY A 1 689 ? 5.109 11.734 -28.144 1.00 89.19 689 GLY A C 1
ATOM 5210 O O . GLY A 1 689 ? 5.322 11.755 -26.929 1.00 89.19 689 GLY A O 1
ATOM 5211 N N . SER A 1 690 ? 6.068 11.492 -29.032 1.00 88.12 690 SER A N 1
ATOM 5212 C CA . SER A 1 690 ? 7.476 11.375 -28.665 1.00 88.12 690 SER A CA 1
ATOM 5213 C C . SER A 1 690 ? 8.375 11.849 -29.798 1.00 88.12 690 SER A C 1
ATOM 5215 O O . SER A 1 690 ? 8.103 11.567 -30.966 1.00 88.12 690 SER A O 1
ATOM 5217 N N . ALA A 1 691 ? 9.490 12.476 -29.448 1.00 86.56 691 ALA A N 1
ATOM 5218 C CA . ALA A 1 691 ? 10.589 12.805 -30.337 1.00 86.56 691 ALA A CA 1
ATOM 5219 C C . ALA A 1 691 ? 11.903 12.299 -29.732 1.00 86.56 691 ALA A C 1
ATOM 5221 O O . ALA A 1 691 ? 12.275 12.661 -28.614 1.00 86.56 691 ALA A O 1
ATOM 5222 N N . THR A 1 692 ? 12.615 11.468 -30.488 1.00 84.12 692 THR A N 1
ATOM 5223 C CA . THR A 1 692 ? 13.985 11.057 -30.174 1.00 84.12 692 THR A CA 1
ATOM 5224 C C . THR A 1 692 ? 14.919 11.608 -31.235 1.00 84.12 692 THR A C 1
ATOM 5226 O O . THR A 1 692 ? 14.607 11.502 -32.420 1.00 84.12 692 THR A O 1
ATOM 5229 N N . CYS A 1 693 ? 16.048 12.176 -30.822 1.00 80.50 693 CYS A N 1
ATOM 5230 C CA . CYS A 1 693 ? 17.080 12.664 -31.728 1.00 80.50 693 CYS A CA 1
ATOM 5231 C C . CYS A 1 693 ? 18.429 12.054 -31.350 1.00 80.50 693 CYS A C 1
ATOM 5233 O O . CYS A 1 693 ? 18.791 12.037 -30.174 1.00 80.50 693 CYS A O 1
ATOM 5235 N N . SER A 1 694 ? 19.196 11.622 -32.349 1.00 76.25 694 SER A N 1
ATOM 5236 C CA . SER A 1 694 ? 20.602 11.224 -32.226 1.00 76.25 694 SER A CA 1
ATOM 5237 C C . SER A 1 694 ? 21.389 11.638 -33.483 1.00 76.25 694 SER A C 1
ATOM 5239 O O . SER A 1 694 ? 20.777 11.855 -34.533 1.00 76.25 694 SER A O 1
ATOM 5241 N N . PRO A 1 695 ? 22.734 11.707 -33.440 1.00 66.25 695 PRO A N 1
ATOM 5242 C CA . PRO A 1 695 ? 23.573 11.966 -34.609 1.00 66.25 695 PRO A CA 1
ATOM 5243 C C . PRO A 1 695 ? 23.334 10.987 -35.766 1.00 66.25 695 PRO A C 1
ATOM 5245 O O . PRO A 1 695 ? 23.311 11.395 -36.923 1.00 66.25 695 PRO A O 1
ATOM 5248 N N . SER A 1 696 ? 23.089 9.706 -35.469 1.00 58.00 696 SER A N 1
ATOM 5249 C CA . SER A 1 696 ? 22.776 8.692 -36.484 1.00 58.00 696 SER A CA 1
ATOM 5250 C C . SER A 1 696 ? 21.389 8.878 -37.109 1.00 58.00 696 SER A C 1
ATOM 5252 O O . SER A 1 696 ? 21.215 8.607 -38.294 1.00 58.00 696 SER A O 1
ATOM 5254 N N . GLN A 1 697 ? 20.411 9.382 -36.348 1.00 56.59 697 GLN A N 1
ATOM 5255 C CA . GLN A 1 697 ? 19.084 9.741 -36.862 1.00 56.59 697 GLN A CA 1
ATOM 5256 C C . GLN A 1 697 ? 19.102 11.059 -37.649 1.00 56.59 697 GLN A C 1
ATOM 5258 O O . GLN A 1 697 ? 18.410 11.168 -38.657 1.00 56.59 697 GLN A O 1
ATOM 5263 N N . ALA A 1 698 ? 19.933 12.027 -37.252 1.00 49.84 698 ALA A N 1
ATOM 5264 C CA . ALA A 1 698 ? 20.147 13.274 -37.991 1.00 49.84 698 ALA A CA 1
ATOM 5265 C C . ALA A 1 698 ? 20.787 13.039 -39.375 1.00 49.84 698 ALA A C 1
ATOM 5267 O O . ALA A 1 698 ? 20.570 13.823 -40.295 1.00 49.84 698 ALA A O 1
ATOM 5268 N N . ALA A 1 699 ? 21.532 11.939 -39.534 1.00 44.06 699 ALA A N 1
ATOM 5269 C CA . ALA A 1 699 ? 22.144 11.515 -40.793 1.00 44.06 699 ALA A CA 1
ATOM 5270 C C . ALA A 1 699 ? 21.266 10.560 -41.637 1.00 44.06 699 ALA A C 1
ATOM 5272 O O . ALA A 1 699 ? 21.664 10.186 -42.740 1.00 44.06 699 ALA A O 1
ATOM 5273 N N . SER A 1 700 ? 20.093 10.136 -41.141 1.00 40.84 700 SER A N 1
ATOM 5274 C CA . SER A 1 700 ? 19.238 9.148 -41.815 1.00 40.84 700 SER A CA 1
ATOM 5275 C C . SER A 1 700 ? 18.228 9.814 -42.765 1.00 40.84 700 SER A C 1
ATOM 5277 O O . SER A 1 700 ? 17.398 10.594 -42.303 1.00 40.84 700 SER A O 1
ATOM 5279 N N . PRO A 1 701 ? 18.208 9.475 -44.071 1.00 36.75 701 PRO A N 1
ATOM 5280 C CA . PRO A 1 701 ? 17.246 10.029 -45.031 1.00 36.75 701 PRO A CA 1
ATOM 5281 C C . PRO A 1 701 ? 15.805 9.518 -44.841 1.00 36.75 701 PRO A C 1
ATOM 5283 O O . PRO A 1 701 ? 14.885 10.062 -45.442 1.00 36.75 701 PRO A O 1
ATOM 5286 N N . THR A 1 702 ? 15.596 8.489 -44.011 1.00 37.78 702 THR A N 1
ATOM 5287 C CA . THR A 1 702 ? 14.279 7.905 -43.693 1.00 37.78 702 THR A CA 1
ATOM 5288 C C . THR A 1 702 ? 13.737 8.344 -42.332 1.00 37.78 702 THR A C 1
ATOM 5290 O O . THR A 1 702 ? 12.647 7.925 -41.947 1.00 37.78 702 THR A O 1
ATOM 5293 N N . ALA A 1 703 ? 14.481 9.159 -41.575 1.00 46.31 703 ALA A N 1
ATOM 5294 C CA . ALA A 1 703 ? 13.959 9.760 -40.354 1.00 46.31 703 ALA A CA 1
ATOM 5295 C C . ALA A 1 703 ? 12.817 10.723 -40.712 1.00 46.31 703 ALA A C 1
ATOM 5297 O O . ALA A 1 703 ? 12.915 11.480 -41.675 1.00 46.31 703 ALA A O 1
ATOM 5298 N N . THR A 1 704 ? 11.745 10.738 -39.920 1.00 44.84 704 THR A N 1
ATOM 5299 C CA . THR A 1 704 ? 10.564 11.589 -40.149 1.00 44.84 704 THR A CA 1
ATOM 5300 C C . THR A 1 704 ? 10.874 13.093 -40.159 1.00 44.84 704 THR A C 1
ATOM 5302 O O . THR A 1 704 ? 10.034 13.867 -40.611 1.00 44.84 704 THR A O 1
ATOM 5305 N N . ALA A 1 705 ? 12.072 13.512 -39.718 1.00 47.78 705 ALA A N 1
ATOM 5306 C CA . ALA A 1 705 ? 12.633 14.843 -39.962 1.00 47.78 705 ALA A CA 1
ATOM 5307 C C . ALA A 1 705 ? 14.168 14.889 -39.707 1.00 47.78 705 ALA A C 1
ATOM 5309 O O . ALA A 1 705 ? 14.599 15.190 -38.589 1.00 47.78 705 ALA A O 1
ATOM 5310 N N . PRO A 1 706 ? 15.031 14.650 -40.715 1.00 48.31 706 PRO A N 1
ATOM 5311 C CA . PRO A 1 706 ? 16.491 14.611 -40.534 1.00 48.31 706 PRO A CA 1
ATOM 5312 C C . PRO A 1 706 ? 17.073 15.980 -40.126 1.00 48.31 706 PRO A C 1
ATOM 5314 O O . PRO A 1 706 ? 17.931 16.070 -39.249 1.00 48.31 706 PRO A O 1
ATOM 5317 N N . GLY A 1 707 ? 16.520 17.072 -40.675 1.00 54.47 707 GLY A N 1
ATOM 5318 C CA . GLY A 1 707 ? 16.893 18.448 -40.314 1.00 54.47 707 GLY A CA 1
ATOM 5319 C C . GLY A 1 707 ? 16.450 18.879 -38.908 1.00 54.47 707 GLY A C 1
ATOM 5320 O O . GLY A 1 707 ? 17.101 19.723 -38.298 1.00 54.47 707 GLY A O 1
ATOM 5321 N N . ALA A 1 708 ? 15.396 18.262 -38.357 1.00 57.03 708 ALA A N 1
ATOM 5322 C CA . ALA A 1 708 ? 14.869 18.588 -37.030 1.00 57.03 708 ALA A CA 1
ATOM 5323 C C . ALA A 1 708 ? 15.779 18.109 -35.891 1.00 57.03 708 ALA A C 1
ATOM 5325 O O . ALA A 1 708 ? 15.935 18.795 -34.878 1.00 57.03 708 ALA A O 1
ATOM 5326 N N . CYS A 1 709 ? 16.409 16.945 -36.071 1.00 67.62 709 CYS A N 1
ATOM 5327 C CA . CYS A 1 709 ? 17.274 16.340 -35.061 1.00 67.62 709 CYS A CA 1
ATOM 5328 C C . CYS A 1 709 ? 18.583 17.117 -34.887 1.00 67.62 709 CYS A C 1
ATOM 5330 O O . CYS A 1 709 ? 19.023 17.317 -33.760 1.00 67.62 709 CYS A O 1
ATOM 5332 N N . SER A 1 710 ? 19.183 17.615 -35.975 1.00 70.75 710 SER A N 1
ATOM 5333 C CA . SER A 1 710 ? 20.426 18.391 -35.873 1.00 70.75 710 SER A CA 1
ATOM 5334 C C . SER A 1 710 ? 20.216 19.724 -35.146 1.00 70.75 710 SER A C 1
ATOM 5336 O O . SER A 1 710 ? 21.059 20.110 -34.343 1.00 70.75 710 SER A O 1
ATOM 5338 N N . SER A 1 711 ? 19.089 20.413 -35.371 1.00 73.00 711 SER A N 1
ATOM 5339 C CA . SER A 1 711 ? 18.762 21.655 -34.652 1.00 73.00 711 SER A CA 1
ATOM 5340 C C . SER A 1 711 ? 18.386 21.435 -33.187 1.00 73.00 711 SER A C 1
ATOM 5342 O O . SER A 1 711 ? 18.585 22.328 -32.376 1.00 73.00 711 SER A O 1
ATOM 5344 N N . ALA A 1 712 ? 17.844 20.264 -32.834 1.00 83.88 712 ALA A N 1
ATOM 5345 C CA . ALA A 1 712 ? 17.469 19.942 -31.456 1.00 83.88 712 ALA A CA 1
ATOM 5346 C C . ALA A 1 712 ? 18.668 19.550 -30.575 1.00 83.88 712 ALA A C 1
ATOM 5348 O O . ALA A 1 712 ? 18.569 19.578 -29.351 1.00 83.88 712 ALA A O 1
ATOM 5349 N N . LEU A 1 713 ? 19.792 19.181 -31.195 1.00 87.81 713 LEU A N 1
ATOM 5350 C CA . LEU A 1 713 ? 21.025 18.769 -30.522 1.00 87.81 713 LEU A CA 1
ATOM 5351 C C . LEU A 1 713 ? 22.085 19.882 -30.452 1.00 87.81 713 LEU A C 1
ATOM 5353 O O . LEU A 1 713 ? 23.088 19.726 -29.760 1.00 87.81 713 LEU A O 1
ATOM 5357 N N . LEU A 1 714 ? 21.872 21.004 -31.142 1.00 87.19 714 LEU A N 1
ATOM 5358 C CA . LEU A 1 714 ? 22.749 22.176 -31.140 1.00 87.19 714 LEU A CA 1
ATOM 5359 C C . LEU A 1 714 ? 22.067 23.348 -30.430 1.00 87.19 714 LEU A C 1
ATOM 5361 O O . LEU A 1 714 ? 20.849 23.484 -30.488 1.00 87.19 714 LEU A O 1
ATOM 5365 N N . ASN A 1 715 ? 22.853 24.227 -29.803 1.00 89.56 715 ASN A N 1
ATOM 5366 C CA . ASN A 1 715 ? 22.350 25.380 -29.046 1.00 89.56 715 ASN A CA 1
ATOM 5367 C C . ASN A 1 715 ? 21.335 24.995 -27.956 1.00 89.56 715 ASN A C 1
ATOM 5369 O O . ASN A 1 715 ? 20.399 25.747 -27.685 1.00 89.56 715 ASN A O 1
ATOM 5373 N N . VAL A 1 716 ? 21.529 23.832 -27.327 1.00 92.00 716 VAL A N 1
ATOM 5374 C CA . VAL A 1 716 ? 20.678 23.352 -26.234 1.00 92.00 716 VAL A CA 1
ATOM 5375 C C . VAL A 1 716 ? 20.611 24.404 -25.124 1.00 92.00 716 VAL A C 1
ATOM 5377 O O . VAL A 1 716 ? 21.628 24.800 -24.562 1.00 92.00 716 VAL A O 1
ATOM 5380 N N . ASP A 1 717 ? 19.400 24.865 -24.825 1.00 88.00 717 ASP A N 1
ATOM 5381 C CA . ASP A 1 717 ? 19.124 25.916 -23.835 1.00 88.00 717 ASP A CA 1
ATOM 5382 C C . ASP A 1 717 ? 18.795 25.342 -22.447 1.00 88.00 717 ASP A C 1
ATOM 5384 O O . ASP A 1 717 ? 19.012 25.981 -21.422 1.00 88.00 717 ASP A O 1
ATOM 5388 N N . GLY A 1 718 ? 18.277 24.114 -22.410 1.00 90.81 718 GLY A N 1
ATOM 5389 C CA . GLY A 1 718 ? 17.859 23.437 -21.185 1.00 90.81 718 GLY A CA 1
ATOM 5390 C C . GLY A 1 718 ? 16.511 23.907 -20.624 1.00 90.81 718 GLY A C 1
ATOM 5391 O O . GLY A 1 718 ? 15.836 23.090 -20.018 1.00 90.81 718 GLY A O 1
ATOM 5392 N N . ASN A 1 719 ? 16.051 25.140 -20.872 1.00 92.56 719 ASN A N 1
ATOM 5393 C CA . ASN A 1 719 ? 14.705 25.596 -20.471 1.00 92.56 719 ASN A CA 1
ATOM 5394 C C . ASN A 1 719 ? 13.689 25.571 -21.622 1.00 92.56 719 ASN A C 1
ATOM 5396 O O . ASN A 1 719 ? 12.488 25.741 -21.408 1.00 92.56 719 ASN A O 1
ATOM 5400 N N . LYS A 1 720 ? 14.157 25.395 -22.861 1.00 91.06 720 LYS A N 1
ATOM 5401 C CA . LYS A 1 720 ? 13.314 25.330 -24.057 1.00 91.06 720 LYS A CA 1
ATOM 5402 C C . LYS A 1 720 ? 13.685 24.131 -24.913 1.00 91.06 720 LYS A C 1
ATOM 5404 O O . LYS A 1 720 ? 14.845 23.932 -25.267 1.00 91.06 720 LYS A O 1
ATOM 5409 N N . VAL A 1 721 ? 12.669 23.364 -25.296 1.00 91.06 721 VAL A N 1
ATOM 5410 C CA . VAL A 1 721 ? 12.789 22.307 -26.305 1.00 91.06 721 VAL A CA 1
ATOM 5411 C C . VAL A 1 721 ? 12.682 22.930 -27.694 1.00 91.06 721 VAL A C 1
ATOM 5413 O O . VAL A 1 721 ? 11.815 23.777 -27.924 1.00 91.06 721 VAL A O 1
ATOM 5416 N N . ALA A 1 722 ? 13.553 22.511 -28.613 1.00 89.94 722 ALA A N 1
ATOM 5417 C CA . ALA A 1 722 ? 13.566 22.999 -29.988 1.00 89.94 722 ALA A CA 1
ATOM 5418 C C . ALA A 1 722 ? 12.240 22.706 -30.710 1.00 89.94 722 ALA A C 1
ATOM 5420 O O . ALA A 1 722 ? 11.698 21.602 -30.612 1.00 89.94 722 ALA A O 1
ATOM 5421 N N . ASP A 1 723 ? 11.747 23.665 -31.496 1.00 88.56 723 ASP A N 1
ATOM 5422 C CA . ASP A 1 723 ? 10.448 23.550 -32.174 1.00 88.56 723 ASP A CA 1
ATOM 5423 C C . ASP A 1 723 ? 10.390 22.372 -33.150 1.00 88.56 723 ASP A C 1
ATOM 5425 O O . ASP A 1 723 ? 9.348 21.747 -33.323 1.00 88.56 723 ASP A O 1
ATOM 5429 N N . ALA A 1 724 ? 11.529 21.991 -33.722 1.00 82.94 724 ALA A N 1
ATOM 5430 C CA . ALA A 1 724 ? 11.610 20.835 -34.599 1.00 82.94 724 ALA A CA 1
ATOM 5431 C C . ALA A 1 724 ? 11.354 19.505 -33.852 1.00 82.94 724 ALA A C 1
ATOM 5433 O O . ALA A 1 724 ? 10.708 18.606 -34.391 1.00 82.94 724 ALA A O 1
ATOM 5434 N N . ALA A 1 725 ? 11.788 19.394 -32.588 1.00 87.25 725 ALA A N 1
ATOM 5435 C CA . ALA A 1 725 ? 11.464 18.252 -31.731 1.00 87.25 725 ALA A CA 1
ATOM 5436 C C . ALA A 1 725 ? 9.994 18.285 -31.277 1.00 87.25 725 ALA A C 1
ATOM 5438 O O . ALA A 1 725 ? 9.341 17.243 -31.258 1.00 87.25 725 ALA A O 1
ATOM 5439 N N . LYS A 1 726 ? 9.441 19.475 -30.995 1.00 90.75 726 LYS A N 1
ATOM 5440 C CA . LYS A 1 726 ? 8.003 19.646 -30.718 1.00 90.75 726 LYS A CA 1
ATOM 5441 C C . LYS A 1 726 ? 7.133 19.215 -31.899 1.00 90.75 726 LYS A C 1
ATOM 5443 O O . LYS A 1 726 ? 6.179 18.468 -31.717 1.00 90.75 726 LYS A O 1
ATOM 5448 N N . GLN A 1 727 ? 7.501 19.600 -33.120 1.00 87.62 727 GLN A N 1
ATOM 5449 C CA . GLN A 1 727 ? 6.789 19.182 -34.328 1.00 87.62 727 GLN A CA 1
ATOM 5450 C C . GLN A 1 727 ? 6.863 17.663 -34.534 1.00 87.62 727 GLN A C 1
ATOM 5452 O O . GLN A 1 727 ? 5.864 17.042 -34.893 1.00 87.62 727 GLN A O 1
ATOM 5457 N N . ALA A 1 728 ? 8.024 17.047 -34.287 1.00 84.06 728 ALA A N 1
ATOM 5458 C CA . ALA A 1 728 ? 8.168 15.593 -34.351 1.00 84.06 728 ALA A CA 1
ATOM 5459 C C . ALA A 1 728 ? 7.282 14.881 -33.311 1.00 84.06 728 ALA A C 1
ATOM 5461 O O . ALA A 1 728 ? 6.626 13.894 -33.646 1.00 84.06 728 ALA A O 1
ATOM 5462 N N . ASN A 1 729 ? 7.195 15.421 -32.089 1.00 89.19 729 ASN A N 1
ATOM 5463 C CA . ASN A 1 729 ? 6.277 14.954 -31.051 1.00 89.19 729 ASN A CA 1
ATOM 5464 C C . ASN A 1 729 ? 4.812 15.032 -31.516 1.00 89.19 729 ASN A C 1
ATOM 5466 O O . ASN A 1 729 ? 4.117 14.016 -31.504 1.00 89.19 729 ASN A O 1
ATOM 5470 N N . THR A 1 730 ? 4.371 16.194 -32.007 1.00 90.38 730 THR A N 1
ATOM 5471 C CA . THR A 1 730 ? 3.015 16.402 -32.542 1.00 90.38 730 THR A CA 1
ATOM 5472 C C . THR A 1 730 ? 2.688 15.420 -33.667 1.00 90.38 730 THR A C 1
ATOM 5474 O O . THR A 1 730 ? 1.633 14.787 -33.660 1.00 90.38 730 THR A O 1
ATOM 5477 N N . ASN A 1 731 ? 3.606 15.241 -34.620 1.00 86.31 731 ASN A N 1
ATOM 5478 C CA . ASN A 1 731 ? 3.423 14.309 -35.732 1.00 86.31 731 ASN A CA 1
ATOM 5479 C C . ASN A 1 731 ? 3.279 12.863 -35.235 1.00 86.31 731 ASN A C 1
ATOM 5481 O O . ASN A 1 731 ? 2.401 12.146 -35.706 1.00 86.31 731 ASN A O 1
ATOM 5485 N N . SER A 1 732 ? 4.101 12.449 -34.266 1.00 84.75 732 SER A N 1
ATOM 5486 C CA . SER A 1 732 ? 4.027 11.116 -33.657 1.00 84.75 732 SER A CA 1
ATOM 5487 C C . SER A 1 732 ? 2.678 10.873 -32.963 1.00 84.75 732 SER A C 1
ATOM 5489 O O . SER A 1 732 ? 2.028 9.859 -33.218 1.00 84.75 732 SER A O 1
ATOM 5491 N N . ALA A 1 733 ? 2.197 11.837 -32.167 1.00 88.00 733 ALA A N 1
ATOM 5492 C CA . ALA A 1 733 ? 0.893 11.748 -31.504 1.00 88.00 733 ALA A CA 1
ATOM 5493 C C . ALA A 1 733 ? -0.258 11.597 -32.516 1.00 88.00 733 ALA A C 1
ATOM 5495 O O . ALA A 1 733 ? -1.105 10.714 -32.375 1.00 88.00 733 ALA A O 1
ATOM 5496 N N . ASN A 1 734 ? -0.245 12.405 -33.584 1.00 88.19 734 ASN A N 1
ATOM 5497 C CA . ASN A 1 734 ? -1.268 12.381 -34.634 1.00 88.19 734 ASN A CA 1
ATOM 5498 C C . ASN A 1 734 ? -1.304 11.057 -35.414 1.00 88.19 734 ASN A C 1
ATOM 5500 O O . ASN A 1 734 ? -2.367 10.653 -35.884 1.00 88.19 734 ASN A O 1
ATOM 5504 N N . LEU A 1 735 ? -0.167 10.366 -35.541 1.00 85.69 735 LEU A N 1
ATOM 5505 C CA . LEU A 1 735 ? -0.099 9.041 -36.165 1.00 85.69 735 LEU A CA 1
ATOM 5506 C C . LEU A 1 735 ? -0.652 7.924 -35.264 1.00 85.69 735 LEU A C 1
ATOM 5508 O O . LEU A 1 735 ? -0.927 6.827 -35.749 1.00 85.69 735 LEU A O 1
ATOM 5512 N N . GLY A 1 736 ? -0.811 8.172 -33.960 1.00 86.50 736 GLY A N 1
ATOM 5513 C CA . GLY A 1 736 ? -1.295 7.179 -33.001 1.00 86.50 736 GLY A CA 1
ATOM 5514 C C . GLY A 1 736 ? -0.383 5.960 -32.856 1.00 86.50 736 GLY A C 1
ATOM 5515 O O . GLY A 1 736 ? -0.843 4.844 -32.585 1.00 86.50 736 GLY A O 1
ATOM 5516 N N . THR A 1 737 ? 0.914 6.154 -33.087 1.00 80.62 737 THR A N 1
ATOM 5517 C CA . THR A 1 737 ? 1.929 5.099 -33.079 1.00 80.62 737 THR A CA 1
ATOM 5518 C C . THR A 1 737 ? 2.478 4.789 -31.691 1.00 80.62 737 THR A C 1
ATOM 5520 O O . THR A 1 737 ? 3.234 3.830 -31.557 1.00 80.62 737 THR A O 1
ATOM 5523 N N . GLY A 1 738 ? 2.096 5.540 -30.656 1.00 84.62 738 GLY A N 1
ATOM 5524 C CA . GLY A 1 738 ? 2.508 5.287 -29.278 1.00 84.62 738 GLY A CA 1
ATOM 5525 C C . GLY A 1 738 ? 1.964 3.974 -28.703 1.00 84.62 738 GLY A C 1
ATOM 5526 O O . GLY A 1 738 ? 1.160 3.274 -29.323 1.00 84.62 738 GLY A O 1
ATOM 5527 N N . VAL A 1 739 ? 2.416 3.653 -27.488 1.00 86.25 739 VAL A N 1
ATOM 5528 C CA . VAL A 1 739 ? 1.935 2.500 -26.710 1.00 86.25 739 VAL A CA 1
ATOM 5529 C C . VAL A 1 739 ? 0.454 2.678 -26.399 1.00 86.25 739 VAL A C 1
ATOM 5531 O O . VAL A 1 739 ? 0.061 3.728 -25.884 1.00 86.25 739 VAL A O 1
ATOM 5534 N N . VAL A 1 740 ? -0.342 1.637 -26.646 1.00 93.44 740 VAL A N 1
ATOM 5535 C CA . VAL A 1 740 ? -1.738 1.582 -26.208 1.00 93.44 740 VAL A CA 1
ATOM 5536 C C . VAL A 1 740 ? -1.867 0.656 -25.004 1.00 93.44 740 VAL A C 1
ATOM 5538 O O . VAL A 1 740 ? -1.522 -0.522 -25.074 1.00 93.44 740 VAL A O 1
ATOM 5541 N N . ASN A 1 741 ? -2.416 1.182 -23.914 1.00 96.12 741 ASN A N 1
ATOM 5542 C CA . ASN A 1 741 ? -2.971 0.395 -22.824 1.00 96.12 741 ASN A CA 1
ATOM 5543 C C . ASN A 1 741 ? -4.495 0.382 -22.985 1.00 96.12 741 ASN A C 1
ATOM 5545 O O . ASN A 1 741 ? -5.127 1.436 -23.006 1.00 96.12 741 ASN A O 1
ATOM 5549 N N . ALA A 1 742 ? -5.094 -0.796 -23.085 1.00 96.94 742 ALA A N 1
ATOM 5550 C CA . ALA A 1 742 ? -6.535 -0.974 -23.213 1.00 96.94 742 ALA A CA 1
ATOM 5551 C C . ALA A 1 742 ? -7.081 -1.816 -22.055 1.00 96.94 742 ALA A C 1
ATOM 5553 O O . ALA A 1 742 ? -6.357 -2.598 -21.437 1.00 96.94 742 ALA A O 1
ATOM 5554 N N . VAL A 1 743 ? -8.374 -1.674 -21.775 1.00 97.06 743 VAL A N 1
ATOM 5555 C CA . VAL A 1 743 ? -9.118 -2.591 -20.903 1.00 97.06 743 VAL A CA 1
ATOM 5556 C C . VAL A 1 743 ? -9.874 -3.577 -21.784 1.00 97.06 743 VAL A C 1
ATOM 5558 O O . VAL A 1 743 ? -10.435 -3.189 -22.807 1.00 97.06 743 VAL A O 1
ATOM 5561 N N . ASP A 1 744 ? -9.877 -4.852 -21.406 1.00 96.56 744 ASP A N 1
ATOM 5562 C CA . ASP A 1 744 ? -10.700 -5.869 -22.057 1.00 96.56 744 ASP A CA 1
ATOM 5563 C C . ASP A 1 744 ? -12.185 -5.461 -21.993 1.00 96.56 744 ASP A C 1
ATOM 5565 O O . ASP A 1 744 ? -12.693 -5.222 -20.895 1.00 96.56 744 ASP A O 1
ATOM 5569 N N . PRO A 1 745 ? -12.921 -5.392 -23.119 1.00 94.75 745 PRO A N 1
ATOM 5570 C CA . PRO A 1 745 ? -14.357 -5.108 -23.097 1.00 94.75 745 PRO A CA 1
ATOM 5571 C C . PRO A 1 745 ? -15.178 -6.083 -22.237 1.00 94.75 745 PRO A C 1
ATOM 5573 O O . PRO A 1 745 ? -16.281 -5.745 -21.816 1.00 94.75 745 PRO A O 1
ATOM 5576 N N . ASN A 1 746 ? -14.648 -7.281 -21.963 1.00 95.06 746 ASN A N 1
ATOM 5577 C CA . ASN A 1 746 ? -15.261 -8.288 -21.097 1.00 95.06 746 ASN A CA 1
ATOM 5578 C C . ASN A 1 746 ? -14.700 -8.291 -19.666 1.00 95.06 746 ASN A C 1
ATOM 5580 O O . ASN A 1 746 ? -15.010 -9.212 -18.901 1.00 95.06 746 ASN A O 1
ATOM 5584 N N . PHE A 1 747 ? -13.882 -7.301 -19.292 1.00 96.00 747 PHE A N 1
ATOM 5585 C CA . PHE A 1 747 ? -13.297 -7.193 -17.959 1.00 96.00 747 PHE A CA 1
ATOM 5586 C C . PHE A 1 747 ? -14.381 -7.202 -16.871 1.00 96.00 747 PHE A C 1
ATOM 5588 O O . PHE A 1 747 ? -15.438 -6.582 -16.976 1.00 96.00 747 PHE A O 1
ATOM 5595 N N . GLN A 1 748 ? -14.112 -7.947 -15.809 1.00 95.75 748 GLN A N 1
ATOM 5596 C CA . GLN A 1 748 ? -14.977 -8.186 -14.665 1.00 95.75 748 GLN A CA 1
ATOM 5597 C C . GLN A 1 748 ? -14.326 -7.615 -13.409 1.00 95.75 748 GLN A C 1
ATOM 5599 O O . GLN A 1 748 ? -13.098 -7.580 -13.280 1.00 95.75 748 GLN A O 1
ATOM 5604 N N . ALA A 1 749 ? -15.158 -7.166 -12.465 1.00 94.94 749 ALA A N 1
ATOM 5605 C CA . ALA A 1 749 ? -14.665 -6.512 -11.262 1.00 94.94 749 ALA A CA 1
ATOM 5606 C C . ALA A 1 749 ? -13.786 -7.497 -10.464 1.00 94.94 749 ALA A C 1
ATOM 5608 O O . ALA A 1 749 ? -14.239 -8.617 -10.170 1.00 94.94 749 ALA A O 1
ATOM 5609 N N . PRO A 1 750 ? -12.538 -7.115 -10.122 1.00 95.12 750 PRO A N 1
ATOM 5610 C CA . PRO A 1 750 ? -11.638 -7.992 -9.392 1.00 95.12 750 PRO A CA 1
ATOM 5611 C C . PRO A 1 750 ? -12.246 -8.446 -8.069 1.00 95.12 750 PRO A C 1
ATOM 5613 O O . PRO A 1 750 ? -12.685 -7.628 -7.260 1.00 95.12 750 PRO A O 1
ATOM 5616 N N . SER A 1 751 ? -12.298 -9.758 -7.859 1.00 96.62 751 SER A N 1
ATOM 5617 C CA . SER A 1 751 ? -13.015 -10.350 -6.736 1.00 96.62 751 SER A CA 1
ATOM 5618 C C . SER A 1 751 ? -12.442 -11.691 -6.280 1.00 96.62 751 SER A C 1
ATOM 5620 O O . SER A 1 751 ? -11.874 -12.464 -7.059 1.00 96.62 751 SER A O 1
ATOM 5622 N N . VAL A 1 752 ? -12.628 -11.986 -4.993 1.00 97.06 752 VAL A N 1
ATOM 5623 C CA . VAL A 1 752 ? -12.101 -13.168 -4.303 1.00 97.06 752 VAL A CA 1
ATOM 5624 C C . VAL A 1 752 ? -13.166 -13.788 -3.401 1.00 97.06 752 VAL A C 1
ATOM 5626 O O . VAL A 1 752 ? -13.858 -13.093 -2.656 1.00 97.06 752 VAL A O 1
ATOM 5629 N N . TRP A 1 753 ? -13.304 -15.110 -3.463 1.00 97.75 753 TRP A N 1
ATOM 5630 C CA . TRP A 1 753 ? -14.081 -15.871 -2.491 1.00 97.75 753 TRP A CA 1
ATOM 5631 C C . TRP A 1 753 ? -13.242 -16.115 -1.245 1.00 97.75 753 TRP A C 1
ATOM 5633 O O . TRP A 1 753 ? -12.108 -16.581 -1.362 1.00 97.75 753 TRP A O 1
ATOM 5643 N N . LYS A 1 754 ? -13.811 -15.867 -0.066 1.00 96.50 754 LYS A N 1
ATOM 5644 C CA . LYS A 1 754 ? -13.187 -16.188 1.220 1.00 96.50 754 LYS A CA 1
ATOM 5645 C C . LYS A 1 754 ? -14.087 -17.084 2.045 1.00 96.50 754 LYS A C 1
ATOM 5647 O O . LYS A 1 754 ? -15.272 -16.801 2.203 1.00 96.50 754 LYS A O 1
ATOM 5652 N N . TYR A 1 755 ? -13.482 -18.112 2.615 1.00 97.00 755 TYR A N 1
ATOM 5653 C CA . TYR A 1 755 ? -14.090 -19.071 3.521 1.00 97.00 755 TYR A CA 1
ATOM 5654 C C . TYR A 1 755 ? -13.262 -19.052 4.795 1.00 97.00 755 TYR A C 1
ATOM 5656 O O . TYR A 1 755 ? -12.048 -19.248 4.721 1.00 97.00 755 TYR A O 1
ATOM 5664 N N . SER A 1 756 ? -13.875 -18.807 5.944 1.00 95.00 756 SER A N 1
ATOM 5665 C CA . SER A 1 756 ? -13.146 -18.813 7.206 1.00 95.00 756 SER A CA 1
ATOM 5666 C C . SER A 1 756 ? -13.904 -19.544 8.292 1.00 95.00 756 SER A C 1
ATOM 5668 O O . SER A 1 756 ? -15.134 -19.576 8.308 1.00 95.00 756 SER A O 1
ATOM 5670 N N . ILE A 1 757 ? -13.143 -20.101 9.222 1.00 94.44 757 ILE A N 1
ATOM 5671 C CA . ILE A 1 757 ? -13.646 -20.656 10.468 1.00 94.44 757 ILE A CA 1
ATOM 5672 C C . ILE A 1 757 ? -12.639 -20.342 11.566 1.00 94.44 757 ILE A C 1
ATOM 5674 O O . ILE A 1 757 ? -11.439 -20.512 11.377 1.00 94.44 757 ILE A O 1
ATOM 5678 N N . SER A 1 758 ? -13.132 -19.879 12.700 1.00 92.25 758 SER A N 1
ATOM 5679 C CA . SER A 1 758 ? -12.340 -19.508 13.862 1.00 92.25 758 SER A CA 1
ATOM 5680 C C . SER A 1 758 ? -12.997 -20.102 15.095 1.00 92.25 758 SER A C 1
ATOM 5682 O O . SER A 1 758 ? -14.215 -20.029 15.246 1.00 92.25 758 SER A O 1
ATOM 5684 N N . ALA A 1 759 ? -12.208 -20.689 15.983 1.00 92.12 759 ALA A N 1
ATOM 5685 C CA . ALA A 1 759 ? -12.680 -21.236 17.244 1.00 92.12 759 ALA A CA 1
ATOM 5686 C C . ALA A 1 759 ? -11.743 -20.807 18.370 1.00 92.12 759 ALA A C 1
ATOM 5688 O O . ALA A 1 759 ? -10.527 -20.924 18.241 1.00 92.12 759 ALA A O 1
ATOM 5689 N N . ALA A 1 760 ? -12.305 -20.345 19.482 1.00 90.19 760 ALA A N 1
ATOM 5690 C CA . ALA A 1 760 ? -11.571 -20.022 20.693 1.00 90.19 760 ALA A CA 1
ATOM 5691 C C . ALA A 1 760 ? -12.237 -20.674 21.906 1.00 90.19 760 ALA A C 1
ATOM 5693 O O . ALA A 1 760 ? -13.465 -20.676 22.016 1.00 90.19 760 ALA A O 1
ATOM 5694 N N . ARG A 1 761 ? -11.430 -21.212 22.826 1.00 90.56 761 ARG A N 1
ATOM 5695 C CA . ARG A 1 761 ? -11.900 -21.796 24.085 1.00 90.56 761 ARG A CA 1
ATOM 5696 C C . ARG A 1 761 ? -11.039 -21.360 25.265 1.00 90.56 761 ARG A C 1
ATOM 5698 O O . ARG A 1 761 ? -9.812 -21.403 25.191 1.00 90.56 761 ARG A O 1
ATOM 5705 N N . TYR A 1 762 ? -11.694 -20.986 26.359 1.00 89.12 762 TYR A N 1
ATOM 5706 C CA . TYR A 1 762 ? -11.069 -20.719 27.649 1.00 89.12 762 TYR A CA 1
ATOM 5707 C C . TYR A 1 762 ? -11.015 -22.002 28.480 1.00 89.12 762 TYR A C 1
ATOM 5709 O O . TYR A 1 762 ? -12.030 -22.672 28.679 1.00 89.12 762 TYR A O 1
ATOM 5717 N N . VAL A 1 763 ? -9.825 -22.354 28.955 1.00 90.81 763 VAL A N 1
ATOM 5718 C CA . VAL A 1 763 ? -9.561 -23.588 29.698 1.00 90.81 763 VAL A CA 1
ATOM 5719 C C . VAL A 1 763 ? -8.832 -23.255 30.993 1.00 90.81 763 VAL A C 1
ATOM 5721 O O . VAL A 1 763 ? -7.874 -22.484 30.998 1.00 90.81 763 VAL A O 1
ATOM 5724 N N . ASP A 1 764 ? -9.264 -23.867 32.091 1.00 92.06 764 ASP A N 1
ATOM 5725 C CA . ASP A 1 764 ? -8.502 -23.845 33.336 1.00 92.06 764 ASP A CA 1
ATOM 5726 C C . ASP A 1 764 ? -7.488 -24.979 33.301 1.00 92.06 764 ASP A C 1
ATOM 5728 O O . ASP A 1 764 ? -7.856 -26.142 33.129 1.00 92.06 764 ASP A O 1
ATOM 5732 N N . ILE A 1 765 ? -6.210 -24.646 33.457 1.00 89.75 765 ILE A N 1
ATOM 5733 C CA . ILE A 1 765 ? -5.144 -25.640 33.467 1.00 89.75 765 ILE A CA 1
ATOM 5734 C C . ILE A 1 765 ? -4.713 -25.848 34.922 1.00 89.75 765 ILE A C 1
ATOM 5736 O O . ILE A 1 765 ? -4.285 -24.881 35.569 1.00 89.75 765 ILE A O 1
ATOM 5740 N N . PRO A 1 766 ? -4.805 -27.082 35.458 1.00 88.69 766 PRO A N 1
ATOM 5741 C CA . PRO A 1 766 ? -4.363 -27.381 36.814 1.00 88.69 766 PRO A CA 1
ATOM 5742 C C . PRO A 1 766 ? -2.956 -26.836 37.080 1.00 88.69 766 PRO A C 1
ATOM 5744 O O . PRO A 1 766 ? -2.059 -26.992 36.254 1.00 88.69 766 PRO A O 1
ATOM 5747 N N . TYR A 1 767 ? -2.776 -26.175 38.227 1.00 83.25 767 TYR A N 1
ATOM 5748 C CA . TYR A 1 767 ? -1.525 -25.547 38.690 1.00 83.25 767 TYR A CA 1
ATOM 5749 C C . TYR A 1 767 ? -0.994 -24.354 37.869 1.00 83.25 767 TYR A C 1
ATOM 5751 O O . TYR A 1 767 ? -0.243 -23.552 38.418 1.00 83.25 767 TYR A O 1
ATOM 5759 N N . LEU A 1 768 ? -1.390 -24.186 36.602 1.00 81.38 768 LEU A N 1
ATOM 5760 C CA . LEU A 1 768 ? -0.945 -23.080 35.739 1.00 81.38 768 LEU A CA 1
ATOM 5761 C C . LEU A 1 768 ? -1.890 -21.868 35.763 1.00 81.38 768 LEU A C 1
ATOM 5763 O O . LEU A 1 768 ? -1.464 -20.749 35.472 1.00 81.38 768 LEU A O 1
ATOM 5767 N N . GLY A 1 769 ? -3.155 -22.067 36.143 1.00 83.62 769 GLY A N 1
ATOM 5768 C CA . GLY A 1 769 ? -4.133 -20.997 36.349 1.00 83.62 769 GLY A CA 1
ATOM 5769 C C . GLY A 1 769 ? -5.415 -21.170 35.536 1.00 83.62 769 GLY A C 1
ATOM 5770 O O . GLY A 1 769 ? -5.576 -22.114 34.764 1.00 83.62 769 GLY A O 1
ATOM 5771 N N . LYS A 1 770 ? -6.352 -20.242 35.738 1.00 86.94 770 LYS A N 1
ATOM 5772 C CA . LYS A 1 770 ? -7.660 -20.230 35.068 1.00 86.94 770 LYS A CA 1
ATOM 5773 C C . LYS A 1 770 ? -7.626 -19.475 33.741 1.00 86.94 770 LYS A C 1
ATOM 5775 O O . LYS A 1 770 ? -6.751 -18.640 33.547 1.00 86.94 770 LYS A O 1
ATOM 5780 N N . ASP A 1 771 ? -8.601 -19.704 32.870 1.00 86.38 771 ASP A N 1
ATOM 5781 C CA . ASP A 1 771 ? -8.875 -18.896 31.669 1.00 86.38 771 ASP A CA 1
ATOM 5782 C C . ASP A 1 771 ? -7.699 -18.761 30.675 1.00 86.38 771 ASP A C 1
ATOM 5784 O O . ASP A 1 771 ? -7.437 -17.676 30.150 1.00 86.38 771 ASP A O 1
ATOM 5788 N N . PHE A 1 772 ? -6.986 -19.852 30.384 1.00 90.25 772 PHE A N 1
ATOM 5789 C CA . PHE A 1 772 ? -6.108 -19.907 29.210 1.00 90.25 772 PHE A CA 1
ATOM 5790 C C . PHE A 1 772 ? -6.955 -19.920 27.943 1.00 90.25 772 PHE A C 1
ATOM 5792 O O . PHE A 1 772 ? -7.794 -20.800 27.766 1.00 90.25 772 PHE A O 1
ATOM 5799 N N . ARG A 1 773 ? -6.724 -18.965 27.045 1.00 90.75 773 ARG A N 1
ATOM 5800 C CA . ARG A 1 773 ? -7.421 -18.855 25.765 1.00 90.75 773 ARG A CA 1
ATOM 5801 C C . ARG A 1 773 ? -6.649 -19.608 24.692 1.00 90.75 773 ARG A C 1
ATOM 5803 O O . ARG A 1 773 ? -5.625 -19.115 24.234 1.00 90.75 773 ARG A O 1
ATOM 5810 N N . PHE A 1 774 ? -7.160 -20.746 24.244 1.00 93.06 774 PHE A N 1
ATOM 5811 C CA . PHE A 1 774 ? -6.679 -21.420 23.037 1.00 93.06 774 PHE A CA 1
ATOM 5812 C C . PHE A 1 774 ? -7.524 -20.988 21.849 1.00 93.06 774 PHE A C 1
ATOM 5814 O O . PHE A 1 774 ? -8.746 -20.937 21.970 1.00 93.06 774 PHE A O 1
ATOM 5821 N N . HIS A 1 775 ? -6.899 -20.687 20.716 1.00 91.25 775 HIS A N 1
ATOM 5822 C CA . HIS A 1 775 ? -7.615 -20.318 19.502 1.00 91.25 775 HIS A CA 1
ATOM 5823 C C . HIS A 1 775 ? -7.012 -20.957 18.253 1.00 91.25 775 HIS A C 1
ATOM 5825 O O . HIS A 1 775 ? -5.814 -21.242 18.189 1.00 91.25 775 HIS A O 1
ATOM 5831 N N . ALA A 1 776 ? -7.873 -21.197 17.271 1.00 94.56 776 ALA A N 1
ATOM 5832 C CA . ALA A 1 776 ? -7.527 -21.709 15.961 1.00 94.56 776 ALA A CA 1
ATOM 5833 C C . ALA A 1 776 ? -8.322 -20.955 14.894 1.00 94.56 776 ALA A C 1
ATOM 5835 O O . ALA A 1 776 ? -9.543 -20.858 14.991 1.00 94.56 776 ALA A O 1
ATOM 5836 N N . ASP A 1 777 ? -7.635 -20.478 13.863 1.00 94.25 777 ASP A N 1
ATOM 5837 C CA . ASP A 1 777 ? -8.221 -19.766 12.731 1.00 94.25 777 ASP A CA 1
ATOM 5838 C C . ASP A 1 777 ? -7.851 -20.476 11.432 1.00 94.25 777 ASP A C 1
ATOM 5840 O O . ASP A 1 777 ? -6.695 -20.833 11.217 1.00 94.25 777 ASP A O 1
ATOM 5844 N N . GLY A 1 778 ? -8.817 -20.649 10.540 1.00 96.12 778 GLY A N 1
ATOM 5845 C CA . GLY A 1 778 ? -8.641 -21.186 9.200 1.00 96.12 778 GLY A CA 1
ATOM 5846 C C . GLY A 1 778 ? -9.226 -20.231 8.169 1.00 96.12 778 GLY A C 1
ATOM 5847 O O . GLY A 1 778 ? -10.329 -19.716 8.340 1.00 96.12 778 GLY A O 1
ATOM 5848 N N . LEU A 1 779 ? -8.490 -20.009 7.085 1.00 96.56 779 LEU A N 1
ATOM 5849 C CA . LEU A 1 779 ? -8.871 -19.152 5.973 1.00 96.56 779 LEU A CA 1
ATOM 5850 C C . LEU A 1 779 ? -8.522 -19.843 4.657 1.00 96.56 779 LEU A C 1
ATOM 5852 O O . LEU A 1 779 ? -7.364 -20.164 4.398 1.00 96.56 779 LEU A O 1
ATOM 5856 N N . TYR A 1 780 ? -9.515 -20.027 3.800 1.00 97.50 780 TYR A N 1
ATOM 5857 C CA . TYR A 1 780 ? -9.341 -20.448 2.418 1.00 97.50 780 TYR A CA 1
ATOM 5858 C C . TYR A 1 780 ? -9.812 -19.335 1.488 1.00 97.50 780 TYR A C 1
ATOM 5860 O O . TYR A 1 780 ? -10.874 -18.743 1.686 1.00 97.50 780 TYR A O 1
ATOM 5868 N N . GLN A 1 781 ? -9.010 -19.042 0.471 1.00 96.38 781 GLN A N 1
ATOM 5869 C CA . GLN A 1 781 ? -9.289 -18.012 -0.515 1.00 96.38 781 GLN A CA 1
ATOM 5870 C C . GLN A 1 781 ? -9.201 -18.589 -1.920 1.00 96.38 781 GLN A C 1
ATOM 5872 O O . GLN A 1 781 ? -8.306 -19.379 -2.224 1.00 96.38 781 GLN A O 1
ATOM 5877 N N . ARG A 1 782 ? -10.097 -18.150 -2.801 1.00 97.06 782 ARG A N 1
ATOM 5878 C CA . ARG A 1 782 ? -10.083 -18.520 -4.216 1.00 97.06 782 ARG A CA 1
ATOM 5879 C C . ARG A 1 782 ? -10.378 -17.303 -5.074 1.00 97.06 782 ARG A C 1
ATOM 5881 O O . ARG A 1 782 ? -11.422 -16.673 -4.916 1.00 97.06 782 ARG A O 1
ATOM 5888 N N . THR A 1 783 ? -9.488 -17.014 -6.014 1.00 96.62 783 THR A N 1
ATOM 5889 C CA . THR A 1 783 ? -9.692 -15.949 -6.998 1.00 96.62 783 THR A CA 1
ATOM 5890 C C . THR A 1 783 ? -10.967 -16.216 -7.800 1.00 96.62 783 THR A C 1
ATOM 5892 O O . THR A 1 783 ? -11.114 -17.286 -8.392 1.00 96.62 783 THR A O 1
ATOM 5895 N N . ASN A 1 784 ? -11.895 -15.256 -7.817 1.00 97.00 784 ASN A N 1
ATOM 5896 C CA . ASN A 1 784 ? -13.038 -15.279 -8.727 1.00 97.00 784 ASN A CA 1
ATOM 5897 C C . ASN A 1 784 ? -12.656 -14.588 -10.040 1.00 97.00 784 ASN A C 1
ATOM 5899 O O . ASN A 1 784 ? -12.694 -15.221 -11.091 1.00 97.00 784 ASN A O 1
ATOM 5903 N N . TYR A 1 785 ? -12.185 -13.342 -9.941 1.00 96.31 785 TYR A N 1
ATOM 5904 C CA . TYR A 1 785 ? -11.547 -12.596 -11.023 1.00 96.31 785 TYR A CA 1
ATOM 5905 C C . TYR A 1 785 ? -10.325 -11.858 -10.468 1.00 96.31 785 TYR A C 1
ATOM 5907 O O . TYR A 1 785 ? -10.459 -10.944 -9.665 1.00 96.31 785 TYR A O 1
ATOM 5915 N N . GLY A 1 786 ? -9.126 -12.273 -10.864 1.00 94.19 786 GLY A N 1
ATOM 5916 C CA . GLY A 1 786 ? -7.869 -11.580 -10.586 1.00 94.19 786 GLY A CA 1
ATOM 5917 C C . GLY A 1 786 ? -7.478 -10.692 -11.761 1.00 94.19 786 GLY A C 1
ATOM 5918 O O . GLY A 1 786 ? -7.982 -10.885 -12.865 1.00 94.19 786 GLY A O 1
ATOM 5919 N N . VAL A 1 787 ? -6.584 -9.733 -11.535 1.00 93.44 787 VAL A N 1
ATOM 5920 C CA . VAL A 1 787 ? -6.071 -8.832 -12.577 1.00 93.44 787 VAL A CA 1
ATOM 5921 C C . VAL A 1 787 ? -4.843 -9.444 -13.253 1.00 93.44 787 VAL A C 1
ATOM 5923 O O . VAL A 1 787 ? -4.000 -10.040 -12.584 1.00 93.44 787 VAL A O 1
ATOM 5926 N N . THR A 1 788 ? -4.730 -9.302 -14.573 1.00 94.19 788 THR A N 1
ATOM 5927 C CA . THR A 1 788 ? -3.523 -9.643 -15.335 1.00 94.19 788 THR A CA 1
ATOM 5928 C C . THR A 1 788 ? -3.378 -8.742 -16.564 1.00 94.19 788 THR A C 1
ATOM 5930 O O . THR A 1 788 ? -4.329 -8.078 -16.974 1.00 94.19 788 THR A O 1
ATOM 5933 N N . TRP A 1 789 ? -2.186 -8.736 -17.156 1.00 93.75 789 TRP A N 1
ATOM 5934 C CA . TRP A 1 789 ? -1.872 -8.012 -18.386 1.00 93.75 789 TRP A CA 1
ATOM 5935 C C . TRP A 1 789 ? -1.439 -8.998 -19.463 1.00 93.75 789 TRP A C 1
ATOM 5937 O O . TRP A 1 789 ? -0.811 -10.007 -19.139 1.00 93.75 789 TRP A O 1
ATOM 5947 N N . ARG A 1 790 ? -1.778 -8.694 -20.714 1.00 91.94 790 ARG A N 1
ATOM 5948 C CA . ARG A 1 790 ? -1.348 -9.425 -21.914 1.00 91.94 790 ARG A CA 1
ATOM 5949 C C . ARG A 1 790 ? -0.859 -8.428 -22.954 1.00 91.94 790 ARG A C 1
ATOM 5951 O O . ARG A 1 790 ? -1.426 -7.341 -23.034 1.00 91.94 790 ARG A O 1
ATOM 5958 N N . ASP A 1 791 ? 0.144 -8.777 -23.740 1.00 90.12 791 ASP A N 1
ATOM 5959 C CA . ASP A 1 791 ? 0.516 -8.037 -24.941 1.00 90.12 791 ASP A CA 1
ATOM 5960 C C . ASP A 1 791 ? -0.226 -8.628 -26.143 1.00 90.12 791 ASP A C 1
ATOM 5962 O O . ASP A 1 791 ? 0.043 -9.741 -26.587 1.00 90.12 791 ASP A O 1
ATOM 5966 N N . LEU A 1 792 ? -1.180 -7.872 -26.685 1.00 89.69 792 LEU A N 1
ATOM 5967 C CA . LEU A 1 792 ? -2.010 -8.334 -27.801 1.00 89.69 792 LEU A CA 1
ATOM 5968 C C . LEU A 1 792 ? -1.198 -8.619 -29.061 1.00 89.69 792 LEU A C 1
ATOM 5970 O O . LEU A 1 792 ? -1.596 -9.445 -29.884 1.00 89.69 792 LEU A O 1
ATOM 5974 N N . TYR A 1 793 ? -0.076 -7.922 -29.236 1.00 83.12 793 TYR A N 1
ATOM 5975 C CA . TYR A 1 793 ? 0.770 -8.145 -30.393 1.00 83.12 793 TYR A CA 1
ATOM 5976 C C . TYR A 1 793 ? 1.600 -9.419 -30.236 1.00 83.12 793 TYR A C 1
ATOM 5978 O O . TYR A 1 793 ? 1.704 -10.185 -31.193 1.00 83.12 793 TYR A O 1
ATOM 5986 N N . ALA A 1 794 ? 2.156 -9.665 -29.048 1.00 80.00 794 ALA A N 1
ATOM 5987 C CA . ALA A 1 794 ? 2.897 -10.888 -28.758 1.00 80.00 794 ALA A CA 1
ATOM 5988 C C . ALA A 1 794 ? 1.995 -12.131 -28.859 1.00 80.00 794 ALA A C 1
ATOM 5990 O O . ALA A 1 794 ? 2.350 -13.074 -29.566 1.00 80.00 794 ALA A O 1
ATOM 5991 N N . ASP A 1 795 ? 0.791 -12.085 -28.282 1.00 81.69 795 ASP A N 1
ATOM 5992 C CA . ASP A 1 795 ? -0.199 -13.171 -28.338 1.00 81.69 795 ASP A CA 1
ATOM 5993 C C . ASP A 1 795 ? -0.575 -13.566 -29.779 1.00 81.69 795 ASP A C 1
ATOM 5995 O O . ASP A 1 795 ? -0.731 -14.742 -30.103 1.00 81.69 795 ASP A O 1
ATOM 5999 N N . ALA A 1 796 ? -0.665 -12.583 -30.680 1.00 81.12 796 ALA A N 1
ATOM 6000 C CA . ALA A 1 796 ? -0.958 -12.818 -32.093 1.00 81.12 796 ALA A CA 1
ATOM 6001 C C . ALA A 1 796 ? 0.250 -13.334 -32.905 1.00 81.12 796 ALA A C 1
ATOM 6003 O O . ALA A 1 796 ? 0.065 -13.801 -34.030 1.00 81.12 796 ALA A O 1
ATOM 6004 N N . ASN A 1 797 ? 1.475 -13.242 -32.373 1.00 77.00 797 ASN A N 1
ATOM 6005 C CA . ASN A 1 797 ? 2.722 -13.559 -33.082 1.00 77.00 797 ASN A CA 1
ATOM 6006 C C . ASN A 1 797 ? 3.652 -14.468 -32.242 1.00 77.00 797 ASN A C 1
ATOM 6008 O O . ASN A 1 797 ? 4.775 -14.066 -31.899 1.00 77.00 797 ASN A O 1
ATOM 6012 N N . PRO A 1 798 ? 3.224 -15.704 -31.909 1.00 76.19 798 PRO A N 1
ATOM 6013 C CA . PRO A 1 798 ? 4.062 -16.638 -31.167 1.00 76.19 798 PRO A CA 1
ATOM 6014 C C . PRO A 1 798 ? 5.291 -17.051 -31.990 1.00 76.19 798 PRO A C 1
ATOM 6016 O O . PRO A 1 798 ? 5.206 -17.349 -33.183 1.00 76.19 798 PRO A O 1
ATOM 6019 N N . GLY A 1 799 ? 6.445 -17.086 -31.332 1.00 74.06 799 GLY A N 1
ATOM 6020 C CA . GLY A 1 799 ? 7.690 -17.625 -31.865 1.00 74.06 799 GLY A CA 1
ATOM 6021 C C . GLY A 1 799 ? 7.807 -19.146 -31.709 1.00 74.06 799 GLY A C 1
ATOM 6022 O O . GLY A 1 799 ? 6.929 -19.798 -31.133 1.00 74.06 799 GLY A O 1
ATOM 6023 N N . PRO A 1 800 ? 8.900 -19.750 -32.213 1.00 74.44 800 PRO A N 1
ATOM 6024 C CA . PRO A 1 800 ? 9.184 -21.163 -31.975 1.00 74.44 800 PRO A CA 1
ATOM 6025 C C . PRO A 1 800 ? 9.362 -21.433 -30.475 1.00 74.44 800 PRO A C 1
ATOM 6027 O O . PRO A 1 800 ? 9.850 -20.582 -29.734 1.00 74.44 800 PRO A O 1
ATOM 6030 N N . ARG A 1 801 ? 8.982 -22.622 -30.000 1.00 83.81 801 ARG A N 1
ATOM 6031 C CA . ARG A 1 801 ? 9.219 -22.986 -28.595 1.00 83.81 801 ARG A CA 1
ATOM 6032 C C . ARG A 1 801 ? 10.715 -23.005 -28.302 1.00 83.81 801 ARG A C 1
ATOM 6034 O O . ARG A 1 801 ? 11.498 -23.444 -29.139 1.00 83.81 801 ARG A O 1
ATOM 6041 N N . ALA A 1 802 ? 11.089 -22.550 -27.113 1.00 84.94 802 ALA A N 1
ATOM 6042 C CA . ALA A 1 802 ? 12.460 -22.670 -26.648 1.00 84.94 802 ALA A CA 1
ATOM 6043 C C . ALA A 1 802 ? 12.817 -24.158 -26.405 1.00 84.94 802 ALA A C 1
ATOM 6045 O O . ALA A 1 802 ? 11.904 -24.988 -26.310 1.00 84.94 802 ALA A O 1
ATOM 6046 N N . PRO A 1 803 ? 14.108 -24.520 -26.278 1.00 88.56 803 PRO A N 1
ATOM 6047 C CA . PRO A 1 803 ? 14.536 -25.910 -26.093 1.00 88.56 803 PRO A CA 1
ATOM 6048 C C . PRO A 1 803 ? 13.860 -26.659 -24.934 1.00 88.56 803 PRO A C 1
ATOM 6050 O O . PRO A 1 803 ? 13.622 -27.860 -25.040 1.00 88.56 803 PRO A O 1
ATOM 6053 N N . ASP A 1 804 ? 13.494 -25.962 -23.854 1.00 90.75 804 ASP A N 1
ATOM 6054 C CA . ASP A 1 804 ? 12.765 -26.532 -22.708 1.00 90.75 804 ASP A CA 1
ATOM 6055 C C . ASP A 1 804 ? 11.235 -26.604 -22.888 1.00 90.75 804 ASP A C 1
ATOM 6057 O O . ASP A 1 804 ? 10.505 -27.013 -21.984 1.00 90.75 804 ASP A O 1
ATOM 6061 N N . GLY A 1 805 ? 10.735 -26.215 -24.061 1.00 89.00 805 GLY A N 1
ATOM 6062 C CA . GLY A 1 805 ? 9.333 -26.289 -24.446 1.00 89.00 805 GLY A CA 1
ATOM 6063 C C . GLY A 1 805 ? 8.496 -25.054 -24.115 1.00 89.00 805 GLY A C 1
ATOM 6064 O O . GLY A 1 805 ? 7.325 -25.033 -24.508 1.00 89.00 805 GLY A O 1
ATOM 6065 N N . ARG A 1 806 ? 9.024 -24.018 -23.449 1.00 88.31 806 ARG A N 1
ATOM 6066 C CA . ARG A 1 806 ? 8.252 -22.789 -23.174 1.00 88.31 806 ARG A CA 1
ATOM 6067 C C . ARG A 1 806 ? 8.009 -21.958 -24.452 1.00 88.31 806 ARG A C 1
ATOM 6069 O O . ARG A 1 806 ? 8.786 -22.074 -25.405 1.00 88.31 806 ARG A O 1
ATOM 6076 N N . PRO A 1 807 ? 6.939 -21.144 -24.523 1.00 84.69 807 PRO A N 1
ATOM 6077 C CA . PRO A 1 807 ? 6.716 -20.270 -25.673 1.00 84.69 807 PRO A CA 1
ATOM 6078 C C . PRO A 1 807 ? 7.761 -19.149 -25.741 1.00 84.69 807 PRO A C 1
ATOM 6080 O O . PRO A 1 807 ? 8.270 -18.694 -24.720 1.00 84.69 807 PRO A O 1
ATOM 6083 N N . THR A 1 808 ? 8.051 -18.695 -26.959 1.00 79.12 808 THR A N 1
ATOM 6084 C CA . THR A 1 808 ? 8.778 -17.445 -27.223 1.00 79.12 808 THR A CA 1
ATOM 6085 C C . THR A 1 808 ? 7.865 -16.512 -28.010 1.00 79.12 808 THR A C 1
ATOM 6087 O O . THR A 1 808 ? 6.888 -16.968 -28.606 1.00 79.12 808 THR A O 1
ATOM 6090 N N . TYR A 1 809 ? 8.163 -15.217 -28.028 1.00 74.06 809 TYR A N 1
ATOM 6091 C CA . TYR A 1 809 ? 7.361 -14.219 -28.741 1.00 74.06 809 TYR A CA 1
ATOM 6092 C C . TYR A 1 809 ? 8.239 -13.492 -29.758 1.00 74.06 809 TYR A C 1
ATOM 6094 O O . TYR A 1 809 ? 9.377 -13.163 -29.450 1.00 74.06 809 TYR A O 1
ATOM 6102 N N . LEU A 1 810 ? 7.757 -13.257 -30.980 1.00 62.47 810 LEU A N 1
ATOM 6103 C CA . LEU A 1 810 ? 8.514 -12.532 -32.007 1.00 62.47 810 LEU A CA 1
ATOM 6104 C C . LEU A 1 810 ? 7.919 -11.132 -32.166 1.00 62.47 810 LEU A C 1
ATOM 6106 O O . LEU A 1 810 ? 6.905 -10.969 -32.839 1.00 62.47 810 LEU A O 1
ATOM 6110 N N . SER A 1 811 ? 8.540 -10.096 -31.594 1.00 56.38 811 SER A N 1
ATOM 6111 C CA . SER A 1 811 ? 8.084 -8.725 -31.871 1.00 56.38 811 SER A CA 1
ATOM 6112 C C . SER A 1 811 ? 8.857 -8.107 -33.035 1.00 56.38 811 SER A C 1
ATOM 6114 O O . SER A 1 811 ? 10.000 -7.677 -32.893 1.00 56.38 811 SER A O 1
ATOM 6116 N N . THR A 1 812 ? 8.216 -8.043 -34.207 1.00 53.00 812 THR A N 1
ATOM 6117 C CA . THR A 1 812 ? 8.757 -7.411 -35.428 1.00 53.00 812 THR A CA 1
ATOM 6118 C C . THR A 1 812 ? 8.213 -5.993 -35.652 1.00 53.00 812 THR A C 1
ATOM 6120 O O . THR A 1 812 ? 8.413 -5.397 -36.712 1.00 53.00 812 THR A O 1
ATOM 6123 N N . ARG A 1 813 ? 7.465 -5.452 -34.682 1.00 59.00 813 ARG A N 1
ATOM 6124 C CA . ARG A 1 813 ? 6.588 -4.286 -34.869 1.00 59.00 813 ARG A CA 1
ATOM 6125 C C . ARG A 1 813 ? 7.332 -2.987 -35.165 1.00 59.00 813 ARG A C 1
ATOM 6127 O O . ARG A 1 813 ? 6.871 -2.178 -35.972 1.00 59.00 813 ARG A O 1
ATOM 6134 N N . THR A 1 814 ? 8.506 -2.823 -34.558 1.00 52.41 814 THR A N 1
ATOM 6135 C CA . THR A 1 814 ? 9.288 -1.578 -34.569 1.00 52.41 814 THR A CA 1
ATOM 6136 C C . THR A 1 814 ? 9.909 -1.242 -35.922 1.00 52.41 814 THR A C 1
ATOM 6138 O O . THR A 1 814 ? 10.148 -0.069 -36.185 1.00 52.41 814 THR A O 1
ATOM 6141 N N . GLN A 1 815 ? 10.147 -2.224 -36.800 1.00 45.81 815 GLN A N 1
ATOM 6142 C CA . GLN A 1 815 ? 10.803 -1.975 -38.092 1.00 45.81 815 GLN A CA 1
ATOM 6143 C C . GLN A 1 815 ? 9.833 -1.725 -39.253 1.00 45.81 815 GLN A C 1
ATOM 6145 O O . GLN A 1 815 ? 10.178 -0.985 -40.168 1.00 45.81 815 GLN A O 1
ATOM 6150 N N . ASN A 1 816 ? 8.621 -2.291 -39.215 1.00 40.94 816 ASN A N 1
ATOM 6151 C CA . ASN A 1 816 ? 7.718 -2.278 -40.376 1.00 40.94 816 ASN A CA 1
ATOM 6152 C C . ASN A 1 816 ? 6.537 -1.301 -40.264 1.00 40.94 816 ASN A C 1
ATOM 6154 O O . ASN A 1 816 ? 5.874 -1.052 -41.265 1.00 40.94 816 ASN A O 1
ATOM 6158 N N . THR A 1 817 ? 6.232 -0.768 -39.073 1.00 50.41 817 THR A N 1
ATOM 6159 C CA . THR A 1 817 ? 4.969 -0.026 -38.850 1.00 50.41 817 THR A CA 1
ATOM 6160 C C . THR A 1 817 ? 5.117 1.339 -38.173 1.00 50.41 817 THR A C 1
ATOM 6162 O O . THR A 1 817 ? 4.110 2.006 -37.952 1.00 50.41 817 THR A O 1
ATOM 6165 N N . ASN A 1 818 ? 6.342 1.773 -37.837 1.00 61.94 818 ASN A N 1
ATOM 6166 C CA . ASN A 1 818 ? 6.612 2.970 -37.016 1.00 61.94 818 ASN A CA 1
ATOM 6167 C C . ASN A 1 818 ? 5.842 3.006 -35.678 1.00 61.94 818 ASN A C 1
ATOM 6169 O O . ASN A 1 818 ? 5.720 4.066 -35.071 1.00 61.94 818 ASN A O 1
ATOM 6173 N N . ALA A 1 819 ? 5.326 1.863 -35.218 1.00 65.06 819 ALA A N 1
ATOM 6174 C CA . ALA A 1 819 ? 4.512 1.730 -34.022 1.00 65.06 819 ALA A CA 1
ATOM 6175 C C . ALA A 1 819 ? 5.301 1.235 -32.805 1.00 65.06 819 ALA A C 1
ATOM 6177 O O . ALA A 1 819 ? 6.312 0.540 -32.931 1.00 65.06 819 ALA A O 1
ATOM 6178 N N . ALA A 1 820 ? 4.775 1.542 -31.619 1.00 72.25 820 ALA A N 1
ATOM 6179 C CA . ALA A 1 820 ? 5.274 1.061 -30.345 1.00 72.25 820 ALA A CA 1
ATOM 6180 C C . ALA A 1 820 ? 5.328 -0.477 -30.291 1.00 72.25 820 ALA A C 1
ATOM 6182 O O . ALA A 1 820 ? 4.450 -1.140 -30.850 1.00 72.25 820 ALA A O 1
ATOM 6183 N N . PRO A 1 821 ? 6.334 -1.053 -29.604 1.00 71.56 821 PRO A N 1
ATOM 6184 C CA . PRO A 1 821 ? 6.654 -2.482 -29.674 1.00 71.56 821 PRO A CA 1
ATOM 6185 C C . PRO A 1 821 ? 5.596 -3.435 -29.096 1.00 71.56 821 PRO A C 1
ATOM 6187 O O . PRO A 1 821 ? 5.665 -4.624 -29.394 1.00 71.56 821 PRO A O 1
ATOM 6190 N N . TYR A 1 822 ? 4.646 -2.934 -28.304 1.00 82.00 822 TYR A N 1
ATOM 6191 C CA . TYR A 1 822 ? 3.622 -3.712 -27.599 1.00 82.00 822 TYR A CA 1
ATOM 6192 C C . TYR A 1 822 ? 2.324 -2.900 -27.462 1.00 82.00 822 TYR A C 1
ATOM 6194 O O . TYR A 1 822 ? 2.376 -1.668 -27.438 1.00 82.00 822 TYR A O 1
ATOM 6202 N N . ASP A 1 823 ? 1.183 -3.586 -27.331 1.00 90.06 823 ASP A N 1
ATOM 6203 C CA . ASP A 1 823 ? -0.073 -3.001 -26.834 1.00 90.06 823 ASP A CA 1
ATOM 6204 C C . ASP A 1 823 ? -0.607 -3.866 -25.696 1.00 90.06 823 ASP A C 1
ATOM 6206 O O . ASP A 1 823 ? -0.851 -5.060 -25.874 1.00 90.06 823 ASP A O 1
ATOM 6210 N N . LEU A 1 824 ? -0.809 -3.269 -24.525 1.00 93.88 824 LEU A N 1
ATOM 6211 C CA . LEU A 1 824 ? -1.138 -4.015 -23.318 1.00 93.88 824 LEU A CA 1
ATOM 6212 C C . LEU A 1 824 ? -2.640 -4.010 -23.062 1.00 93.88 824 LEU A C 1
ATOM 6214 O O . LEU A 1 824 ? -3.269 -2.955 -22.993 1.00 93.88 824 LEU A O 1
ATOM 6218 N N . LEU A 1 825 ? -3.200 -5.194 -22.840 1.00 95.94 825 LEU A N 1
ATOM 6219 C CA . LEU A 1 825 ? -4.582 -5.390 -22.431 1.00 95.94 825 LEU A CA 1
ATOM 6220 C C . LEU A 1 825 ? -4.649 -5.741 -20.941 1.00 95.94 825 LEU A C 1
ATOM 6222 O O . LEU A 1 825 ? -4.128 -6.773 -20.515 1.00 95.94 825 LEU A O 1
ATOM 6226 N N . LEU A 1 826 ? -5.329 -4.904 -20.158 1.00 97.00 826 LEU A N 1
ATOM 6227 C CA . LEU A 1 826 ? -5.774 -5.224 -18.804 1.00 97.00 826 LEU A CA 1
ATOM 6228 C C . LEU A 1 826 ? -6.963 -6.191 -18.894 1.00 97.00 826 LEU A C 1
ATOM 6230 O O . LEU A 1 826 ? -8.029 -5.816 -19.379 1.00 97.00 826 LEU A O 1
ATOM 6234 N N . THR A 1 827 ? -6.788 -7.424 -18.422 1.00 95.94 827 THR A N 1
ATOM 6235 C CA . THR A 1 827 ? -7.820 -8.473 -18.463 1.00 95.94 827 THR A CA 1
ATOM 6236 C C . THR A 1 827 ? -7.864 -9.265 -17.146 1.00 95.94 827 THR A C 1
ATOM 6238 O O . THR A 1 827 ? -7.135 -8.965 -16.194 1.00 95.94 827 THR A O 1
ATOM 6241 N N . ASN A 1 828 ? -8.740 -10.269 -17.053 1.00 95.19 828 ASN A N 1
ATOM 6242 C CA . ASN A 1 828 ? -8.888 -11.101 -15.865 1.00 95.19 828 ASN A CA 1
ATOM 6243 C C . ASN A 1 828 ? -8.328 -12.515 -16.007 1.00 95.19 828 ASN A C 1
ATOM 6245 O O . ASN A 1 828 ? -8.186 -13.081 -17.084 1.00 95.19 828 ASN A O 1
ATOM 6249 N N . THR A 1 829 ? -8.113 -13.134 -14.852 1.00 95.00 829 THR A N 1
ATOM 6250 C CA . THR A 1 829 ? -7.848 -14.565 -14.687 1.00 95.00 829 THR A CA 1
ATOM 6251 C C . THR A 1 829 ? -8.714 -15.133 -13.568 1.00 95.00 829 THR A C 1
ATOM 6253 O O . THR A 1 829 ? -9.030 -14.442 -12.604 1.00 95.00 829 THR A O 1
ATOM 6256 N N . ARG A 1 830 ? -9.089 -16.411 -13.661 1.00 95.62 830 ARG A N 1
ATOM 6257 C CA . ARG A 1 830 ? -9.803 -17.135 -12.588 1.00 95.62 830 ARG A CA 1
ATOM 6258 C C . ARG A 1 830 ? -8.878 -18.017 -11.745 1.00 95.62 830 ARG A C 1
ATOM 6260 O O . ARG A 1 830 ? -9.337 -18.856 -10.972 1.00 95.62 830 ARG A O 1
ATOM 6267 N N . LYS A 1 831 ? -7.569 -17.896 -11.960 1.00 95.38 831 LYS A N 1
ATOM 6268 C CA . LYS A 1 831 ? -6.547 -18.746 -11.357 1.00 95.38 831 LYS A CA 1
ATOM 6269 C C . LYS A 1 831 ? -5.937 -18.061 -10.119 1.00 95.38 831 LYS A C 1
ATOM 6271 O O . LYS A 1 831 ? -5.817 -16.840 -10.076 1.00 95.38 831 LYS A O 1
ATOM 6276 N N . GLY A 1 832 ? -5.526 -18.852 -9.127 1.00 95.12 832 GLY A N 1
ATOM 6277 C CA . GLY A 1 832 ? -4.957 -18.368 -7.860 1.00 95.12 832 GLY A CA 1
ATOM 6278 C C . GLY A 1 832 ? -5.849 -18.641 -6.645 1.00 95.12 832 GLY A C 1
ATOM 6279 O O . GLY A 1 832 ? -6.930 -19.225 -6.759 1.00 95.12 832 GLY A O 1
ATOM 6280 N N . GLY A 1 833 ? -5.366 -18.250 -5.470 1.00 96.25 833 GLY A N 1
ATOM 6281 C CA . GLY A 1 833 ? -5.965 -18.565 -4.176 1.00 96.25 833 GLY A CA 1
ATOM 6282 C C . GLY A 1 833 ? -4.990 -19.287 -3.251 1.00 96.25 833 GLY A C 1
ATOM 6283 O O . GLY A 1 833 ? -3.837 -19.544 -3.602 1.00 96.25 833 GLY A O 1
ATOM 6284 N N . GLY A 1 834 ? -5.448 -19.623 -2.053 1.00 96.81 834 GLY A N 1
ATOM 6285 C CA . GLY A 1 834 ? -4.574 -20.178 -1.033 1.00 96.81 834 GLY A CA 1
ATOM 6286 C C . GLY A 1 834 ? -5.263 -20.502 0.276 1.00 96.81 834 GLY A C 1
ATOM 6287 O O . GLY A 1 834 ? -6.454 -20.259 0.460 1.00 96.81 834 GLY A O 1
ATOM 6288 N N . THR A 1 835 ? -4.480 -21.059 1.190 1.00 97.69 835 THR A N 1
ATOM 6289 C CA . THR A 1 835 ? -4.909 -21.417 2.544 1.00 97.69 835 THR A CA 1
ATOM 6290 C C . THR A 1 835 ? -3.990 -20.778 3.569 1.00 97.69 835 THR A C 1
ATOM 6292 O O . THR A 1 835 ? -2.765 -20.847 3.427 1.00 97.69 835 THR A O 1
ATOM 6295 N N . SER A 1 836 ? -4.572 -20.260 4.640 1.00 97.31 836 SER A N 1
ATOM 6296 C CA . SER A 1 836 ? -3.864 -19.822 5.833 1.00 97.31 836 SER A CA 1
ATOM 6297 C C . SER A 1 836 ? -4.518 -20.431 7.065 1.00 97.31 836 SER A C 1
ATOM 6299 O O . SER A 1 836 ? -5.740 -20.541 7.127 1.00 97.31 836 SER A O 1
ATOM 6301 N N . TYR A 1 837 ? -3.719 -20.810 8.055 1.00 96.56 837 TYR A N 1
ATOM 6302 C CA . TYR A 1 837 ? -4.234 -21.202 9.363 1.00 96.56 837 TYR A CA 1
ATOM 6303 C C . TYR A 1 837 ? -3.349 -20.660 10.479 1.00 96.56 837 TYR A C 1
ATOM 6305 O O . TYR A 1 837 ? -2.139 -20.501 10.295 1.00 96.56 837 TYR A O 1
ATOM 6313 N N . ALA A 1 838 ? -3.954 -20.373 11.625 1.00 96.19 838 ALA A N 1
ATOM 6314 C CA . ALA A 1 838 ? -3.275 -19.925 12.826 1.00 96.19 838 ALA A CA 1
ATOM 6315 C C . ALA A 1 838 ? -3.708 -20.757 14.034 1.00 96.19 838 ALA A C 1
ATOM 6317 O O . ALA A 1 838 ? -4.859 -21.170 14.125 1.00 96.19 838 ALA A O 1
ATOM 6318 N N . LEU A 1 839 ? -2.769 -21.017 14.938 1.00 96.75 839 LEU A N 1
ATOM 6319 C CA . LEU A 1 839 ? -2.989 -21.674 16.222 1.00 96.75 839 LEU A CA 1
ATOM 6320 C C . LEU A 1 839 ? -2.322 -20.826 17.293 1.00 96.75 839 LEU A C 1
ATOM 6322 O O . LEU A 1 839 ? -1.140 -20.496 17.156 1.00 96.75 839 LEU A O 1
ATOM 6326 N N . GLY A 1 840 ? -3.041 -20.505 18.360 1.00 94.88 840 GLY A N 1
ATOM 6327 C CA . GLY A 1 840 ? -2.492 -19.662 19.405 1.00 94.88 840 GLY A CA 1
ATOM 6328 C C . GLY A 1 840 ? -3.032 -19.939 20.795 1.00 94.88 840 GLY A C 1
ATOM 6329 O O . GLY A 1 840 ? -4.037 -20.623 20.999 1.00 94.88 840 GLY A O 1
ATOM 6330 N N . VAL A 1 841 ? -2.303 -19.406 21.767 1.00 94.44 841 VAL A N 1
ATOM 6331 C CA . VAL A 1 841 ? -2.587 -19.492 23.194 1.00 94.44 841 VAL A CA 1
ATOM 6332 C C . VAL A 1 841 ? -2.297 -18.143 23.840 1.00 94.44 841 VAL A C 1
ATOM 6334 O O . VAL A 1 841 ? -1.256 -17.543 23.584 1.00 94.44 841 VAL A O 1
ATOM 6337 N N . GLY A 1 842 ? -3.201 -17.670 24.690 1.00 92.38 842 GLY A N 1
ATOM 6338 C CA . GLY A 1 842 ? -3.014 -16.431 25.436 1.00 92.38 842 GLY A CA 1
ATOM 6339 C C . GLY A 1 842 ? -3.608 -16.490 26.836 1.00 92.38 842 GLY A C 1
ATOM 6340 O O . GLY A 1 842 ? -4.447 -17.342 27.138 1.00 92.38 842 GLY A O 1
ATOM 6341 N N . LYS A 1 843 ? -3.153 -15.589 27.704 1.00 89.38 843 LYS A N 1
ATOM 6342 C CA . LYS A 1 843 ? -3.593 -15.496 29.095 1.00 89.38 843 LYS A CA 1
ATOM 6343 C C . LYS A 1 843 ? -3.399 -14.084 29.633 1.00 89.38 843 LYS A C 1
ATOM 6345 O O . LYS A 1 843 ? -2.314 -13.524 29.510 1.00 89.38 843 LYS A O 1
ATOM 6350 N N . ASP A 1 844 ? -4.416 -13.596 30.334 1.00 88.44 844 ASP A N 1
ATOM 6351 C CA . ASP A 1 844 ? -4.366 -12.388 31.155 1.00 88.44 844 ASP A CA 1
ATOM 6352 C C . ASP A 1 844 ? -4.493 -12.766 32.635 1.00 88.44 844 ASP A C 1
ATOM 6354 O O . ASP A 1 844 ? -5.457 -13.430 33.039 1.00 88.44 844 ASP A O 1
ATOM 6358 N N . TRP A 1 845 ? -3.524 -12.372 33.460 1.00 87.06 845 TRP A N 1
ATOM 6359 C CA . TRP A 1 845 ? -3.578 -12.550 34.912 1.00 87.06 845 TRP A CA 1
ATOM 6360 C C . TRP A 1 845 ? -4.121 -11.288 35.579 1.00 87.06 845 TRP A C 1
ATOM 6362 O O . TRP A 1 845 ? -3.511 -10.219 35.531 1.00 87.06 845 TRP A O 1
ATOM 6372 N N . ASN A 1 846 ? -5.264 -11.430 36.249 1.00 81.81 846 ASN A N 1
ATOM 6373 C CA . ASN A 1 846 ? -5.981 -10.321 36.886 1.00 81.81 846 ASN A CA 1
ATOM 6374 C C . ASN A 1 846 ? -5.830 -10.300 38.416 1.00 81.81 846 ASN A C 1
ATOM 6376 O O . ASN A 1 846 ? -6.274 -9.359 39.072 1.00 81.81 846 ASN A O 1
ATOM 6380 N N . ASP A 1 847 ? -5.173 -11.303 38.993 1.00 79.50 847 ASP A N 1
ATOM 6381 C CA . ASP A 1 847 ? -5.035 -11.512 40.430 1.00 79.50 847 ASP A CA 1
ATOM 6382 C C . ASP A 1 847 ? -3.659 -12.094 40.811 1.00 79.50 847 ASP A C 1
ATOM 6384 O O . ASP A 1 847 ? -2.820 -12.427 39.969 1.00 79.50 847 ASP A O 1
ATOM 6388 N N . GLY A 1 848 ? -3.395 -12.157 42.118 1.00 83.50 848 GLY A N 1
ATOM 6389 C CA . GLY A 1 848 ? -2.166 -12.728 42.668 1.00 83.50 848 GLY A CA 1
ATOM 6390 C C . GLY A 1 848 ? -0.884 -11.960 42.322 1.00 83.50 848 GLY A C 1
ATOM 6391 O O . GLY A 1 848 ? -0.888 -10.762 42.031 1.00 83.50 848 GLY A O 1
ATOM 6392 N N . TRP A 1 849 ? 0.254 -12.659 42.388 1.00 82.94 849 TRP A N 1
ATOM 6393 C CA . TRP A 1 849 ? 1.572 -12.070 42.122 1.00 82.94 849 TRP A CA 1
ATOM 6394 C C . TRP A 1 849 ? 1.756 -11.673 40.652 1.00 82.94 849 TRP A C 1
ATOM 6396 O O . TRP A 1 849 ? 2.467 -10.705 40.382 1.00 82.94 849 TRP A O 1
ATOM 6406 N N . ALA A 1 850 ? 1.082 -12.379 39.738 1.00 87.12 850 ALA A N 1
ATOM 6407 C CA . ALA A 1 850 ? 1.121 -12.158 38.297 1.00 87.12 850 ALA A CA 1
ATOM 6408 C C . ALA A 1 850 ? 0.105 -11.109 37.815 1.00 87.12 850 ALA A C 1
ATOM 6410 O O . ALA A 1 850 ? 0.021 -10.865 36.617 1.00 87.12 850 ALA A O 1
ATOM 6411 N N . ARG A 1 851 ? -0.666 -10.472 38.711 1.00 88.25 851 ARG A N 1
ATOM 6412 C CA . ARG A 1 851 ? -1.642 -9.439 38.339 1.00 88.25 851 ARG A CA 1
ATOM 6413 C C . ARG A 1 851 ? -1.015 -8.385 37.425 1.00 88.25 851 ARG A C 1
ATOM 6415 O O . ARG A 1 851 ? -0.026 -7.754 37.797 1.00 88.25 851 ARG A O 1
ATOM 6422 N N . GLY A 1 852 ? -1.644 -8.167 36.273 1.00 86.00 852 GLY A N 1
ATOM 6423 C CA . GLY A 1 852 ? -1.192 -7.228 35.251 1.00 86.00 852 GLY A CA 1
ATOM 6424 C C . GLY A 1 852 ? -0.244 -7.833 34.216 1.00 86.00 852 GLY A C 1
ATOM 6425 O O . GLY A 1 852 ? 0.115 -7.126 33.275 1.00 86.00 852 GLY A O 1
ATOM 6426 N N . LEU A 1 853 ? 0.145 -9.107 34.362 1.00 91.31 853 LEU A N 1
ATOM 6427 C CA . LEU A 1 853 ? 0.842 -9.888 33.341 1.00 91.31 853 LEU A CA 1
ATOM 6428 C C . LEU A 1 853 ? -0.163 -10.363 32.289 1.00 91.31 853 LEU A C 1
ATOM 6430 O O . LEU A 1 853 ? -1.248 -10.837 32.622 1.00 91.31 853 LEU A O 1
ATOM 6434 N N . ASN A 1 854 ? 0.225 -10.289 31.026 1.00 90.25 854 ASN A N 1
ATOM 6435 C CA . ASN A 1 854 ? -0.457 -10.924 29.915 1.00 90.25 854 ASN A CA 1
ATOM 6436 C C . ASN A 1 854 ? 0.559 -11.535 28.956 1.00 90.25 854 ASN A C 1
ATOM 6438 O O . ASN A 1 854 ? 1.679 -11.034 28.819 1.00 90.25 854 ASN A O 1
ATOM 6442 N N . PHE A 1 855 ? 0.162 -12.611 28.286 1.00 90.56 855 PHE A N 1
ATOM 6443 C CA . PHE A 1 855 ? 0.882 -13.105 27.125 1.00 90.56 855 PHE A CA 1
ATOM 6444 C C . PHE A 1 855 ? -0.078 -13.587 26.041 1.00 90.56 855 PHE A C 1
ATOM 6446 O O . PHE A 1 855 ? -1.164 -14.080 26.337 1.00 90.56 855 PHE A O 1
ATOM 6453 N N . ASP A 1 856 ? 0.355 -13.487 24.791 1.00 91.44 856 ASP A N 1
ATOM 6454 C CA . ASP A 1 856 ? -0.313 -14.072 23.633 1.00 91.44 856 ASP A CA 1
ATOM 6455 C C . ASP A 1 856 ? 0.748 -14.616 22.675 1.00 91.44 856 ASP A C 1
ATOM 6457 O O . ASP A 1 856 ? 1.687 -13.904 22.314 1.00 91.44 856 ASP A O 1
ATOM 6461 N N . TYR A 1 857 ? 0.632 -15.890 22.310 1.00 95.75 857 TYR A N 1
ATOM 6462 C CA . TYR A 1 857 ? 1.488 -16.565 21.344 1.00 95.75 857 TYR A CA 1
ATOM 6463 C C . TYR A 1 857 ? 0.647 -17.131 20.209 1.00 95.75 857 TYR A C 1
ATOM 6465 O O . TYR A 1 857 ? -0.315 -17.852 20.459 1.00 95.75 857 TYR A O 1
ATOM 6473 N N . THR A 1 858 ? 1.068 -16.892 18.969 1.00 95.88 858 THR A N 1
ATOM 6474 C CA . THR A 1 858 ? 0.406 -17.443 17.786 1.00 95.88 858 THR A CA 1
ATOM 6475 C C . THR A 1 858 ? 1.415 -17.952 16.759 1.00 95.88 858 THR A C 1
ATOM 6477 O O . THR A 1 858 ? 2.366 -17.251 16.406 1.00 95.88 858 THR A O 1
ATOM 6480 N N . TYR A 1 859 ? 1.186 -19.160 16.240 1.00 97.75 859 TYR A N 1
ATOM 6481 C CA . TYR A 1 859 ? 1.824 -19.705 15.042 1.00 97.75 859 TYR A CA 1
ATOM 6482 C C . TYR A 1 859 ? 0.866 -19.598 13.856 1.00 97.75 859 TYR A C 1
ATOM 6484 O O . TYR A 1 859 ? -0.305 -19.943 13.965 1.00 97.75 859 TYR A O 1
ATOM 6492 N N . THR A 1 860 ? 1.367 -19.175 12.704 1.00 97.88 860 THR A N 1
ATOM 6493 C CA . THR A 1 860 ? 0.600 -19.031 11.466 1.00 97.88 860 THR A CA 1
ATOM 6494 C C . THR A 1 860 ? 1.347 -19.688 10.321 1.00 97.88 860 THR A C 1
ATOM 6496 O O . THR A 1 860 ? 2.559 -19.520 10.192 1.00 97.88 860 THR A O 1
ATOM 6499 N N . HIS A 1 861 ? 0.619 -20.392 9.461 1.00 98.12 861 HIS A N 1
ATOM 6500 C CA . HIS A 1 861 ? 1.108 -20.944 8.204 1.00 98.12 861 HIS A CA 1
ATOM 6501 C C . HIS A 1 861 ? 0.276 -20.393 7.049 1.00 98.12 861 HIS A C 1
ATOM 6503 O O . HIS A 1 861 ? -0.940 -20.256 7.173 1.00 98.12 861 HIS A O 1
ATOM 6509 N N . THR A 1 862 ? 0.912 -20.059 5.929 1.00 97.75 862 THR A N 1
ATOM 6510 C CA . THR A 1 862 ? 0.225 -19.555 4.731 1.00 97.75 862 THR A CA 1
ATOM 6511 C C . THR A 1 862 ? 0.834 -20.149 3.468 1.00 97.75 862 THR A C 1
ATOM 6513 O O . THR A 1 862 ? 2.054 -20.217 3.312 1.00 97.75 862 THR A O 1
ATOM 6516 N N . ASN A 1 863 ? -0.042 -20.566 2.559 1.00 97.25 863 ASN A N 1
ATOM 6517 C CA . ASN A 1 863 ? 0.291 -20.999 1.213 1.00 97.25 863 ASN A CA 1
ATOM 6518 C C . ASN A 1 863 ? -0.641 -20.288 0.231 1.00 97.25 863 ASN A C 1
ATOM 6520 O O . ASN A 1 863 ? -1.733 -20.774 -0.067 1.00 97.25 863 ASN A O 1
ATOM 6524 N N . MET A 1 864 ? -0.214 -19.113 -0.220 1.00 97.06 864 MET A N 1
ATOM 6525 C CA . MET A 1 864 ? -0.945 -18.259 -1.145 1.00 97.06 864 MET A CA 1
ATOM 6526 C C . MET A 1 864 ? -0.327 -18.326 -2.536 1.00 97.06 864 MET A C 1
ATOM 6528 O O . MET A 1 864 ? 0.895 -18.255 -2.687 1.00 97.06 864 MET A O 1
ATOM 6532 N N . LYS A 1 865 ? -1.176 -18.453 -3.557 1.00 96.81 865 LYS A N 1
ATOM 6533 C CA . LYS A 1 865 ? -0.783 -18.511 -4.964 1.00 96.81 865 LYS A CA 1
ATOM 6534 C C . LYS A 1 865 ? -1.528 -17.468 -5.787 1.00 96.81 865 LYS A C 1
ATOM 6536 O O . LYS A 1 865 ? -2.695 -17.174 -5.540 1.00 96.81 865 LYS A O 1
ATOM 6541 N N . GLU A 1 866 ? -0.872 -16.971 -6.821 1.00 94.69 866 GLU A N 1
ATOM 6542 C CA . GLU A 1 866 ? -1.410 -15.975 -7.749 1.00 94.69 866 GLU A CA 1
ATOM 6543 C C . GLU A 1 866 ? -0.901 -16.241 -9.169 1.00 94.69 866 GLU A C 1
ATOM 6545 O O . GLU A 1 866 ? 0.006 -17.049 -9.364 1.00 94.69 866 GLU A O 1
ATOM 6550 N N . THR A 1 867 ? -1.461 -15.572 -10.173 1.00 93.12 867 THR A N 1
ATOM 6551 C CA . THR A 1 867 ? -0.891 -15.568 -11.532 1.00 93.12 867 THR A CA 1
ATOM 6552 C C . THR A 1 867 ? -0.081 -14.317 -11.795 1.00 93.12 867 THR A C 1
ATOM 6554 O O . THR A 1 867 ? 1.029 -14.430 -12.290 1.00 93.12 867 THR A O 1
ATOM 6557 N N . ASN A 1 868 ? -0.575 -13.141 -11.409 1.00 93.62 868 ASN A N 1
ATOM 6558 C CA . ASN A 1 868 ? 0.143 -11.879 -11.542 1.00 93.62 868 ASN A CA 1
ATOM 6559 C C . ASN A 1 868 ? 0.210 -11.191 -10.168 1.00 93.62 868 ASN A C 1
ATOM 6561 O O . ASN A 1 868 ? -0.832 -11.068 -9.522 1.00 93.62 868 ASN A O 1
ATOM 6565 N N . PRO A 1 869 ? 1.398 -10.755 -9.718 1.00 92.25 869 PRO A N 1
ATOM 6566 C CA . PRO A 1 869 ? 1.554 -10.144 -8.406 1.00 92.25 869 PRO A CA 1
ATOM 6567 C C . PRO A 1 869 ? 1.039 -8.700 -8.322 1.00 92.25 869 PRO A C 1
ATOM 6569 O O . PRO A 1 869 ? 0.774 -8.228 -7.225 1.00 92.25 869 PRO A O 1
ATOM 6572 N N . GLY A 1 870 ? 0.892 -7.958 -9.428 1.00 91.38 870 GLY A N 1
ATOM 6573 C CA . GLY A 1 870 ? 0.454 -6.553 -9.391 1.00 91.38 870 GLY A CA 1
ATOM 6574 C C . GLY A 1 870 ? 1.401 -5.637 -8.596 1.00 91.38 870 GLY A C 1
ATOM 6575 O O . GLY A 1 870 ? 0.968 -4.831 -7.764 1.00 91.38 870 GLY A O 1
ATOM 6576 N N . THR A 1 871 ? 2.713 -5.795 -8.792 1.00 88.88 871 THR A N 1
ATOM 6577 C CA . THR A 1 871 ? 3.750 -5.117 -7.995 1.00 88.88 871 THR A CA 1
ATOM 6578 C C . THR A 1 871 ? 3.917 -3.632 -8.316 1.00 88.88 871 THR A C 1
ATOM 6580 O O . THR A 1 871 ? 4.465 -2.899 -7.488 1.00 88.88 871 THR A O 1
ATOM 6583 N N . SER A 1 872 ? 3.419 -3.160 -9.459 1.00 90.81 872 SER A N 1
ATOM 6584 C CA . SER A 1 872 ? 3.646 -1.813 -9.981 1.00 90.81 872 SER A CA 1
ATOM 6585 C C . SER A 1 872 ? 2.349 -1.044 -10.262 1.00 90.81 872 SER A C 1
ATOM 6587 O O . SER A 1 872 ? 1.244 -1.590 -10.301 1.00 90.81 872 SER A O 1
ATOM 6589 N N . SER A 1 873 ? 2.501 0.257 -10.491 1.00 90.50 873 SER A N 1
ATOM 6590 C CA . SER A 1 873 ? 1.433 1.160 -10.928 1.00 90.50 873 SER A CA 1
ATOM 6591 C C . SER A 1 873 ? 1.461 1.395 -12.446 1.00 90.50 873 SER A C 1
ATOM 6593 O O . SER A 1 873 ? 0.528 1.972 -12.990 1.00 90.50 873 SER A O 1
ATOM 6595 N N . VAL A 1 874 ? 2.499 0.925 -13.149 1.00 90.62 874 VAL A N 1
ATOM 6596 C CA . VAL A 1 874 ? 2.654 1.048 -14.609 1.00 90.62 874 VAL A CA 1
ATOM 6597 C C . VAL A 1 874 ? 2.298 -0.281 -15.278 1.00 90.62 874 VAL A C 1
ATOM 6599 O O . VAL A 1 874 ? 2.811 -1.325 -14.868 1.00 90.62 874 VAL A O 1
ATOM 6602 N N . ALA A 1 875 ? 1.460 -0.253 -16.320 1.00 92.62 875 ALA A N 1
ATOM 6603 C CA . ALA A 1 875 ? 0.995 -1.460 -17.017 1.00 92.62 875 ALA A CA 1
ATOM 6604 C C . ALA A 1 875 ? 2.153 -2.329 -17.540 1.00 92.62 875 ALA A C 1
ATOM 6606 O O . ALA A 1 875 ? 2.204 -3.522 -17.242 1.00 92.62 875 ALA A O 1
ATOM 6607 N N . LEU A 1 876 ? 3.136 -1.722 -18.222 1.00 89.69 876 LEU A N 1
ATOM 6608 C CA . LEU A 1 876 ? 4.324 -2.437 -18.702 1.00 89.69 876 LEU A CA 1
ATOM 6609 C C . LEU A 1 876 ? 5.069 -3.127 -17.558 1.00 89.69 876 LEU A C 1
ATOM 6611 O O . LEU A 1 876 ? 5.461 -4.280 -17.691 1.00 89.69 876 LEU A O 1
ATOM 6615 N N . SER A 1 877 ? 5.261 -2.449 -16.428 1.00 90.38 877 SER A N 1
ATOM 6616 C CA . SER A 1 877 ? 5.973 -3.027 -15.288 1.00 90.38 877 SER A CA 1
ATOM 6617 C C . SER A 1 877 ? 5.212 -4.199 -14.664 1.00 90.38 877 SER A C 1
ATOM 6619 O O . SER A 1 877 ? 5.833 -5.186 -14.283 1.00 90.38 877 SER A O 1
ATOM 6621 N N . ASN A 1 878 ? 3.878 -4.147 -14.603 1.00 92.62 878 ASN A N 1
ATOM 6622 C CA . ASN A 1 878 ? 3.068 -5.288 -14.154 1.00 92.62 878 ASN A CA 1
ATOM 6623 C C . ASN A 1 878 ? 3.091 -6.474 -15.133 1.00 92.62 878 ASN A C 1
ATOM 6625 O O . ASN A 1 878 ? 2.923 -7.625 -14.722 1.00 92.62 878 ASN A O 1
ATOM 6629 N N . TYR A 1 879 ? 3.320 -6.204 -16.416 1.00 91.31 879 TYR A N 1
ATOM 6630 C CA . TYR A 1 879 ? 3.548 -7.224 -17.434 1.00 91.31 879 TYR A CA 1
ATOM 6631 C C . TYR A 1 879 ? 4.979 -7.798 -17.367 1.00 91.31 879 TYR A C 1
ATOM 6633 O O . TYR A 1 879 ? 5.169 -9.000 -17.549 1.00 91.31 879 TYR A O 1
ATOM 6641 N N . SER A 1 880 ? 5.991 -6.973 -17.046 1.00 86.38 880 SER A N 1
ATOM 6642 C CA . SER A 1 880 ? 7.409 -7.309 -17.264 1.00 86.38 880 SER A CA 1
ATOM 6643 C C . SER A 1 880 ? 8.303 -7.485 -16.026 1.00 86.38 880 SER A C 1
ATOM 6645 O O . SER A 1 880 ? 9.375 -8.064 -16.159 1.00 86.38 880 SER A O 1
ATOM 6647 N N . GLN A 1 881 ? 7.930 -7.022 -14.825 1.00 87.56 881 GLN A N 1
ATOM 6648 C CA . GLN A 1 881 ? 8.838 -6.952 -13.658 1.00 87.56 881 GLN A CA 1
ATOM 6649 C C . GLN A 1 881 ? 8.597 -8.034 -12.594 1.00 87.56 881 GLN A C 1
ATOM 6651 O O . GLN A 1 881 ? 8.462 -7.738 -11.405 1.00 87.56 881 GLN A O 1
ATOM 6656 N N . TRP A 1 882 ? 8.544 -9.299 -13.007 1.00 89.75 882 TRP A N 1
ATOM 6657 C CA . TRP A 1 882 ? 8.463 -10.459 -12.110 1.00 89.75 882 TRP A CA 1
ATOM 6658 C C . TRP A 1 882 ? 8.807 -11.757 -12.856 1.00 89.75 882 TRP A C 1
ATOM 6660 O O . TRP A 1 882 ? 8.696 -11.814 -14.078 1.00 89.75 882 TRP A O 1
ATOM 6670 N N . ALA A 1 883 ? 9.262 -12.783 -12.133 1.00 91.38 883 ALA A N 1
ATOM 6671 C CA . ALA A 1 883 ? 9.786 -14.002 -12.748 1.00 91.38 883 ALA A CA 1
ATOM 6672 C C . ALA A 1 883 ? 8.690 -14.886 -13.374 1.00 91.38 883 ALA A C 1
ATOM 6674 O O . ALA A 1 883 ? 7.711 -15.211 -12.706 1.00 91.38 883 ALA A O 1
ATOM 6675 N N . ILE A 1 884 ? 8.855 -15.294 -14.632 1.00 90.81 884 ILE A N 1
ATOM 6676 C CA . ILE A 1 884 ? 7.824 -15.970 -15.432 1.00 90.81 884 ILE A CA 1
ATOM 6677 C C . ILE A 1 884 ? 8.442 -16.848 -16.527 1.00 90.81 884 ILE A C 1
ATOM 6679 O O . ILE A 1 884 ? 9.548 -16.576 -16.979 1.00 90.81 884 ILE A O 1
ATOM 6683 N N . SER A 1 885 ? 7.728 -17.891 -16.954 1.00 89.38 885 SER A N 1
ATOM 6684 C CA . SER A 1 885 ? 8.072 -18.693 -18.142 1.00 89.38 885 SER A CA 1
ATOM 6685 C C . SER A 1 885 ? 7.261 -18.310 -19.382 1.00 89.38 885 SER A C 1
ATOM 6687 O O . SER A 1 885 ? 7.787 -18.325 -20.486 1.00 89.38 885 SER A O 1
ATOM 6689 N N . ASP A 1 886 ? 5.975 -17.993 -19.210 1.00 88.75 886 ASP A N 1
ATOM 6690 C CA . ASP A 1 886 ? 5.046 -17.643 -20.291 1.00 88.75 886 ASP A CA 1
ATOM 6691 C C . ASP A 1 886 ? 4.266 -16.385 -19.908 1.00 88.75 886 ASP A C 1
ATOM 6693 O O . ASP A 1 886 ? 3.405 -16.433 -19.030 1.00 88.75 886 ASP A O 1
ATOM 6697 N N . ARG A 1 887 ? 4.602 -15.258 -20.543 1.00 85.88 887 ARG A N 1
ATOM 6698 C CA . ARG A 1 887 ? 4.159 -13.925 -20.125 1.00 85.88 887 ARG A CA 1
ATOM 6699 C C . ARG A 1 887 ? 2.693 -13.622 -20.431 1.00 85.88 887 ARG A C 1
ATOM 6701 O O . ARG A 1 887 ? 2.026 -13.041 -19.577 1.00 85.88 887 ARG A O 1
ATOM 6708 N N . ASP A 1 888 ? 2.186 -14.045 -21.588 1.00 87.19 888 ASP A N 1
ATOM 6709 C CA . ASP A 1 888 ? 0.787 -13.813 -21.982 1.00 87.19 888 ASP A CA 1
ATOM 6710 C C . ASP A 1 888 ? -0.188 -14.852 -21.421 1.00 87.19 888 ASP A C 1
ATOM 6712 O O . ASP A 1 888 ? -1.402 -14.614 -21.390 1.00 87.19 888 ASP A O 1
ATOM 6716 N N . ASN A 1 889 ? 0.327 -15.978 -20.922 1.00 89.50 889 ASN A N 1
ATOM 6717 C CA . ASN A 1 889 ? -0.445 -16.973 -20.183 1.00 89.50 889 ASN A CA 1
ATOM 6718 C C . ASN A 1 889 ? 0.283 -17.387 -18.887 1.00 89.50 889 ASN A C 1
ATOM 6720 O O . ASN A 1 889 ? 0.761 -18.517 -18.751 1.00 89.50 889 ASN A O 1
ATOM 6724 N N . PRO A 1 890 ? 0.326 -16.484 -17.891 1.00 90.31 890 PRO A N 1
ATOM 6725 C CA . PRO A 1 890 ? 1.043 -16.716 -16.648 1.00 90.31 890 PRO A CA 1
ATOM 6726 C C . PRO A 1 890 ? 0.496 -17.921 -15.874 1.00 90.31 890 PRO A C 1
ATOM 6728 O O . PRO A 1 890 ? -0.713 -18.058 -15.634 1.00 90.31 890 PRO A O 1
ATOM 6731 N N . GLU A 1 891 ? 1.407 -18.784 -15.428 1.00 91.62 891 GLU A N 1
ATOM 6732 C CA . GLU A 1 891 ? 1.086 -19.924 -14.575 1.00 91.62 891 GLU A CA 1
ATOM 6733 C C . GLU A 1 891 ? 0.740 -19.507 -13.138 1.00 91.62 891 GLU A C 1
ATOM 6735 O O . GLU A 1 891 ? 1.052 -18.409 -12.668 1.00 91.62 891 GLU A O 1
ATOM 6740 N N . VAL A 1 892 ? 0.070 -20.407 -12.415 1.00 94.88 892 VAL A N 1
ATOM 6741 C CA . VAL A 1 892 ? -0.190 -20.215 -10.986 1.00 94.88 892 VAL A CA 1
ATOM 6742 C C . VAL A 1 892 ? 1.047 -20.609 -10.205 1.00 94.88 892 VAL A C 1
ATOM 6744 O O . VAL A 1 892 ? 1.452 -21.767 -10.234 1.00 94.88 892 VAL A O 1
ATOM 6747 N N . ALA A 1 893 ? 1.566 -19.685 -9.411 1.00 95.50 893 ALA A N 1
ATOM 6748 C CA . ALA A 1 893 ? 2.705 -19.948 -8.547 1.00 95.50 893 ALA A CA 1
ATOM 6749 C C . ALA A 1 893 ? 2.564 -19.235 -7.203 1.00 95.50 893 ALA A C 1
ATOM 6751 O O . ALA A 1 893 ? 1.650 -18.429 -7.016 1.00 95.50 893 ALA A O 1
ATOM 6752 N N . ILE A 1 894 ? 3.460 -19.548 -6.263 1.00 96.88 894 ILE A N 1
ATOM 6753 C CA . ILE A 1 894 ? 3.480 -18.931 -4.931 1.00 96.88 894 ILE A CA 1
ATOM 6754 C C . ILE A 1 894 ? 3.497 -17.404 -5.086 1.00 96.88 894 ILE A C 1
ATOM 6756 O O . ILE A 1 894 ? 4.193 -16.867 -5.951 1.00 96.88 894 ILE A O 1
ATOM 6760 N N . SER A 1 895 ? 2.682 -16.720 -4.286 1.00 95.56 895 SER A N 1
ATOM 6761 C CA . SER A 1 895 ? 2.546 -15.263 -4.308 1.00 95.56 895 SER A CA 1
ATOM 6762 C C . SER A 1 895 ? 3.852 -14.575 -3.917 1.00 95.56 895 SER A C 1
ATOM 6764 O O . SER A 1 895 ? 4.530 -15.036 -2.997 1.00 95.56 895 SER A O 1
ATOM 6766 N N . ASN A 1 896 ? 4.176 -13.445 -4.553 1.00 93.62 896 ASN A N 1
ATOM 6767 C CA . ASN A 1 896 ? 5.309 -12.595 -4.156 1.00 93.62 896 ASN A CA 1
ATOM 6768 C C . ASN A 1 896 ? 5.202 -12.134 -2.693 1.00 93.62 896 ASN A C 1
ATOM 6770 O O . ASN A 1 896 ? 6.207 -11.833 -2.057 1.00 93.62 896 ASN A O 1
ATOM 6774 N N . TYR A 1 897 ? 3.986 -12.102 -2.150 1.00 94.31 897 TYR A N 1
ATOM 6775 C CA . TYR A 1 897 ? 3.678 -11.641 -0.800 1.00 94.31 897 TYR A CA 1
ATOM 6776 C C . TYR A 1 897 ? 3.565 -12.800 0.206 1.00 94.31 897 TYR A C 1
ATOM 6778 O O . TYR A 1 897 ? 3.200 -12.592 1.361 1.00 94.31 897 TYR A O 1
ATOM 6786 N N . ASN A 1 898 ? 3.845 -14.045 -0.194 1.00 96.19 898 ASN A N 1
ATOM 6787 C CA . ASN A 1 898 ? 3.619 -15.211 0.656 1.00 96.19 898 ASN A CA 1
ATOM 6788 C C . ASN A 1 898 ? 4.625 -15.309 1.820 1.00 96.19 898 ASN A C 1
ATOM 6790 O O . ASN A 1 898 ? 5.771 -15.720 1.642 1.00 96.19 898 ASN A O 1
ATOM 6794 N N . ILE A 1 899 ? 4.162 -15.062 3.046 1.00 96.00 899 ILE A N 1
ATOM 6795 C CA . ILE A 1 899 ? 4.911 -15.373 4.271 1.00 96.00 899 ILE A CA 1
ATOM 6796 C C . ILE A 1 899 ? 4.563 -16.796 4.719 1.00 96.00 899 ILE A C 1
ATOM 6798 O O . ILE A 1 899 ? 3.549 -17.018 5.376 1.00 96.00 899 ILE A O 1
ATOM 6802 N N . LYS A 1 900 ? 5.414 -17.771 4.361 1.00 96.75 900 LYS A N 1
ATOM 6803 C CA . LYS A 1 900 ? 5.136 -19.211 4.558 1.00 96.75 900 LYS A CA 1
ATOM 6804 C C . LYS A 1 900 ? 4.767 -19.575 6.000 1.00 96.75 900 LYS A C 1
ATOM 6806 O O . LYS A 1 900 ? 3.900 -20.415 6.218 1.00 96.75 900 LYS A O 1
ATOM 6811 N N . TYR A 1 901 ? 5.424 -18.953 6.977 1.00 97.38 901 TYR A N 1
ATOM 6812 C CA . TYR A 1 901 ? 5.036 -19.033 8.382 1.00 97.38 901 TYR A CA 1
ATOM 6813 C C . TYR A 1 901 ? 5.414 -17.774 9.157 1.00 97.38 901 TYR A C 1
ATOM 6815 O O . TYR A 1 901 ? 6.380 -17.086 8.811 1.00 97.38 901 TYR A O 1
ATOM 6823 N N . SER A 1 902 ? 4.696 -17.528 10.250 1.00 97.12 902 SER A N 1
ATOM 6824 C CA . SER A 1 902 ? 5.014 -16.512 11.252 1.00 97.12 902 SER A CA 1
ATOM 6825 C C . SER A 1 902 ? 4.711 -17.043 12.652 1.00 97.12 902 SER A C 1
ATOM 6827 O O . SER A 1 902 ? 3.735 -17.748 12.860 1.00 97.12 902 SER A O 1
ATOM 6829 N N . MET A 1 903 ? 5.545 -16.680 13.616 1.00 97.69 903 MET A N 1
ATOM 6830 C CA . MET A 1 903 ? 5.359 -16.879 15.048 1.00 97.69 903 MET A CA 1
ATOM 6831 C C . MET A 1 903 ? 5.370 -15.504 15.696 1.00 97.69 903 MET A C 1
ATOM 6833 O O . MET A 1 903 ? 6.277 -14.716 15.419 1.00 97.69 903 MET A O 1
ATOM 6837 N N . 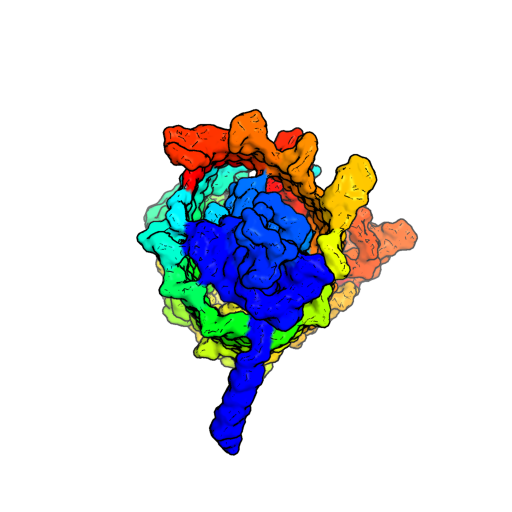LYS A 1 904 ? 4.379 -15.209 16.530 1.00 96.12 904 LYS A N 1
ATOM 6838 C CA . LYS A 1 904 ? 4.251 -13.929 17.230 1.00 96.12 904 LYS A CA 1
ATOM 6839 C C . LYS A 1 904 ? 4.055 -14.187 18.707 1.00 96.12 904 LYS A C 1
ATOM 6841 O O . LYS A 1 904 ? 3.283 -15.068 19.061 1.00 96.12 904 LYS A O 1
ATOM 6846 N N . LEU A 1 905 ? 4.762 -13.434 19.535 1.00 95.69 905 LEU A N 1
ATOM 6847 C CA . LEU A 1 905 ? 4.666 -13.477 20.985 1.00 95.69 905 LEU A CA 1
ATOM 6848 C C . LEU A 1 905 ? 4.571 -12.044 21.506 1.00 95.69 905 LEU A C 1
ATOM 6850 O O . LEU A 1 905 ? 5.497 -11.258 21.321 1.00 95.69 905 LEU A O 1
ATOM 6854 N N . SER A 1 906 ? 3.464 -11.710 22.158 1.00 93.06 906 SER A N 1
ATOM 6855 C CA . SER A 1 906 ? 3.300 -10.478 22.928 1.00 93.06 906 SER A CA 1
ATOM 6856 C C . SER A 1 906 ? 3.342 -10.830 24.408 1.00 93.06 906 SER A C 1
ATOM 6858 O O . SER A 1 906 ? 2.640 -11.742 24.829 1.00 93.06 906 SER A O 1
ATOM 6860 N N . ILE A 1 907 ? 4.127 -10.105 25.200 1.00 94.25 907 ILE A N 1
ATOM 6861 C CA . ILE A 1 907 ? 4.138 -10.217 26.665 1.00 94.25 907 ILE A CA 1
ATOM 6862 C C . ILE A 1 907 ? 4.010 -8.811 27.232 1.00 94.25 907 ILE A C 1
ATOM 6864 O O . ILE A 1 907 ? 4.799 -7.937 26.885 1.00 94.25 907 ILE A O 1
ATOM 6868 N N . GLY A 1 908 ? 3.034 -8.580 28.098 1.00 93.06 908 GLY A N 1
ATOM 6869 C CA . GLY A 1 908 ? 2.833 -7.301 28.769 1.00 93.06 908 GLY A CA 1
ATOM 6870 C C . GLY A 1 908 ? 2.815 -7.478 30.276 1.00 93.06 908 GLY A C 1
ATOM 6871 O O . GLY A 1 908 ? 2.278 -8.456 30.773 1.00 93.06 908 GLY A O 1
ATOM 6872 N N . TYR A 1 909 ? 3.375 -6.529 31.015 1.00 93.12 909 TYR A N 1
ATOM 6873 C CA . TYR A 1 909 ? 3.242 -6.465 32.465 1.00 93.12 909 TYR A CA 1
ATOM 6874 C C . TYR A 1 909 ? 3.007 -5.022 32.892 1.00 93.12 909 TYR A C 1
ATOM 6876 O O . TYR A 1 909 ? 3.780 -4.143 32.518 1.00 93.12 909 TYR A O 1
ATOM 6884 N N . SER A 1 910 ? 1.946 -4.763 33.656 1.00 91.88 910 SER A N 1
ATOM 6885 C CA . SER A 1 910 ? 1.629 -3.427 34.169 1.00 91.88 910 SER A CA 1
ATOM 6886 C C . SER A 1 910 ? 1.211 -3.477 35.632 1.00 91.88 910 SER A C 1
ATOM 6888 O O . SER A 1 910 ? 0.324 -4.246 36.001 1.00 91.88 910 SER A O 1
ATOM 6890 N N . ARG A 1 911 ? 1.842 -2.654 36.475 1.00 90.56 911 ARG A N 1
ATOM 6891 C CA . ARG A 1 911 ? 1.568 -2.613 37.914 1.00 90.56 911 ARG A CA 1
ATOM 6892 C C . ARG A 1 911 ? 1.881 -1.252 38.525 1.00 90.56 911 ARG A C 1
ATOM 6894 O O . ARG A 1 911 ? 2.790 -0.553 38.093 1.00 90.56 911 ARG A O 1
ATOM 6901 N N . GLU A 1 912 ? 1.129 -0.907 39.559 1.00 90.94 912 GLU A N 1
ATOM 6902 C CA . GLU A 1 912 ? 1.318 0.288 40.385 1.00 90.94 912 GLU A CA 1
ATOM 6903 C C . GLU A 1 912 ? 2.396 0.010 41.439 1.00 90.94 912 GLU A C 1
ATOM 6905 O O . GLU A 1 912 ? 2.111 -0.499 42.522 1.00 90.94 912 GLU A O 1
ATOM 6910 N N . PHE A 1 913 ? 3.661 0.253 41.092 1.00 86.25 913 PHE A N 1
ATOM 6911 C CA . PHE A 1 913 ? 4.772 0.104 42.041 1.00 86.25 913 PHE A CA 1
ATOM 6912 C C . PHE A 1 913 ? 4.985 1.354 42.905 1.00 86.25 913 PHE A C 1
ATOM 6914 O O . PHE A 1 913 ? 5.560 1.251 43.987 1.00 86.25 913 PHE A O 1
ATOM 6921 N N . PHE A 1 914 ? 4.517 2.521 42.447 1.00 87.00 914 PHE A N 1
ATOM 6922 C CA . PHE A 1 914 ? 4.783 3.820 43.070 1.00 87.00 914 PHE A CA 1
ATOM 6923 C C . PHE A 1 914 ? 3.483 4.608 43.290 1.00 87.00 914 PHE A C 1
ATOM 6925 O O . PHE A 1 914 ? 3.094 5.442 42.468 1.00 87.00 914 PHE A O 1
ATOM 6932 N N . GLY A 1 915 ? 2.805 4.351 44.412 1.00 86.31 915 GLY A N 1
ATOM 6933 C CA . GLY A 1 915 ? 1.495 4.944 44.693 1.00 86.31 915 GLY A CA 1
ATOM 6934 C C . GLY A 1 915 ? 0.450 4.455 43.690 1.00 86.31 915 GLY A C 1
ATOM 6935 O O . GLY A 1 915 ? 0.326 3.256 43.474 1.00 86.31 915 GLY A O 1
ATOM 6936 N N . ASP A 1 916 ? -0.265 5.380 43.056 1.00 86.31 916 ASP A N 1
ATOM 6937 C CA . ASP A 1 916 ? -1.249 5.117 41.998 1.00 86.31 916 ASP A CA 1
ATOM 6938 C C . ASP A 1 916 ? -0.648 5.206 40.578 1.00 86.31 916 ASP A C 1
ATOM 6940 O O . ASP A 1 916 ? -1.379 5.214 39.590 1.00 86.31 916 ASP A O 1
ATOM 6944 N N . ASN A 1 917 ? 0.683 5.302 40.461 1.00 88.81 917 ASN A N 1
ATOM 6945 C CA . ASN A 1 917 ? 1.373 5.443 39.181 1.00 88.81 917 ASN A CA 1
ATOM 6946 C C . ASN A 1 917 ? 1.819 4.086 38.635 1.00 88.81 917 ASN A C 1
ATOM 6948 O O . ASN A 1 917 ? 2.571 3.344 39.280 1.00 88.81 917 ASN A O 1
ATOM 6952 N N . LYS A 1 918 ? 1.401 3.780 37.407 1.00 91.19 918 LYS A N 1
ATOM 6953 C CA . LYS A 1 918 ? 1.724 2.521 36.735 1.00 91.19 918 LYS A CA 1
ATOM 6954 C C . LYS A 1 918 ? 3.121 2.528 36.131 1.00 91.19 918 LYS A C 1
ATOM 6956 O O . LYS A 1 918 ? 3.509 3.433 35.397 1.00 91.19 918 LYS A O 1
ATOM 6961 N N . THR A 1 919 ? 3.836 1.435 36.357 1.00 93.31 919 THR A N 1
ATOM 6962 C CA . THR A 1 919 ? 4.956 0.999 35.524 1.00 93.31 919 THR A CA 1
ATOM 6963 C C . THR A 1 919 ? 4.436 -0.066 34.573 1.00 93.31 919 THR A C 1
ATOM 6965 O O . THR A 1 919 ? 3.705 -0.969 34.987 1.00 93.31 919 THR A O 1
ATOM 6968 N N . SER A 1 920 ? 4.804 0.012 33.300 1.00 93.00 920 SER A N 1
ATOM 6969 C CA . SER A 1 920 ? 4.467 -1.016 32.320 1.00 93.00 920 SER A CA 1
ATOM 6970 C C . SER A 1 920 ? 5.638 -1.351 31.412 1.00 93.00 920 SER A C 1
ATOM 6972 O O . SER A 1 920 ? 6.438 -0.488 31.059 1.00 93.00 920 SER A O 1
ATOM 6974 N N . ALA A 1 921 ? 5.731 -2.626 31.055 1.00 94.19 921 ALA A N 1
ATOM 6975 C CA . ALA A 1 921 ? 6.676 -3.151 30.089 1.00 94.19 921 ALA A CA 1
ATOM 6976 C C . ALA A 1 921 ? 5.920 -4.036 29.101 1.00 94.19 921 ALA A C 1
ATOM 6978 O O . ALA A 1 921 ? 5.135 -4.893 29.513 1.00 94.19 921 ALA A O 1
ATOM 6979 N N . ARG A 1 922 ? 6.156 -3.844 27.805 1.00 93.81 922 ARG A N 1
ATOM 6980 C CA . ARG A 1 922 ? 5.571 -4.667 26.751 1.00 93.81 922 ARG A CA 1
ATOM 6981 C C . ARG A 1 922 ? 6.641 -5.123 25.777 1.00 93.81 922 ARG A C 1
ATOM 6983 O O . ARG A 1 922 ? 7.420 -4.313 25.293 1.00 93.81 922 ARG A O 1
ATOM 6990 N N . PHE A 1 923 ? 6.646 -6.415 25.488 1.00 94.69 923 PHE A N 1
ATOM 6991 C CA . PHE A 1 923 ? 7.535 -7.080 24.550 1.00 94.69 923 PHE A CA 1
ATOM 6992 C C . PHE A 1 923 ? 6.710 -7.613 23.386 1.00 94.69 923 PHE A C 1
ATOM 6994 O O . PHE A 1 923 ? 5.665 -8.231 23.598 1.00 94.69 923 PHE A O 1
ATOM 7001 N N . PHE A 1 924 ? 7.198 -7.415 22.169 1.00 94.62 924 PHE A N 1
ATOM 7002 C CA . PHE A 1 924 ? 6.656 -8.024 20.966 1.00 94.62 924 PHE A CA 1
ATOM 7003 C C . PHE A 1 924 ? 7.777 -8.721 20.202 1.00 94.62 924 PHE A C 1
ATOM 7005 O O . PHE A 1 924 ? 8.737 -8.092 19.772 1.00 94.62 924 PHE A O 1
ATOM 7012 N N . ILE A 1 925 ? 7.670 -10.035 20.044 1.00 95.56 925 ILE A N 1
ATOM 7013 C CA . ILE A 1 925 ? 8.662 -10.869 19.372 1.00 95.56 925 ILE A CA 1
ATOM 7014 C C . ILE A 1 925 ? 7.997 -11.499 18.158 1.00 95.56 925 ILE A C 1
ATOM 7016 O O . ILE A 1 925 ? 6.952 -12.140 18.277 1.00 95.56 925 ILE A O 1
ATOM 7020 N N . GLN A 1 926 ? 8.624 -11.367 16.994 1.00 95.44 926 GLN A N 1
ATOM 7021 C CA . GLN A 1 926 ? 8.155 -11.996 15.768 1.00 95.44 926 GLN A CA 1
ATOM 7022 C C . GLN A 1 926 ? 9.278 -12.804 15.131 1.00 95.44 926 GLN A C 1
ATOM 7024 O O . GLN A 1 926 ? 10.357 -12.281 14.877 1.00 95.44 926 GLN A O 1
ATOM 7029 N N . ARG A 1 927 ? 9.005 -14.067 14.791 1.00 96.62 927 ARG A N 1
ATOM 7030 C CA . ARG A 1 927 ? 9.823 -14.850 13.859 1.00 96.62 927 ARG A CA 1
ATOM 7031 C C . ARG A 1 927 ? 9.007 -15.165 12.618 1.00 96.62 927 ARG A C 1
ATOM 7033 O O . ARG A 1 927 ? 7.957 -15.781 12.735 1.00 96.62 927 ARG A O 1
ATOM 7040 N N . ARG A 1 928 ? 9.489 -14.816 11.429 1.00 96.00 928 ARG A N 1
ATOM 7041 C CA . ARG A 1 928 ? 8.786 -15.114 10.172 1.00 96.00 928 ARG A CA 1
ATOM 7042 C C . ARG A 1 928 ? 9.712 -15.662 9.100 1.00 96.00 928 ARG A C 1
ATOM 7044 O O . ARG A 1 928 ? 10.915 -15.401 9.119 1.00 96.00 928 ARG A O 1
ATOM 7051 N N . ALA A 1 929 ? 9.130 -16.393 8.155 1.00 96.00 929 ALA A N 1
ATOM 7052 C CA . ALA A 1 929 ? 9.803 -16.735 6.911 1.00 96.00 929 ALA A CA 1
ATOM 7053 C C . ALA A 1 929 ? 10.162 -15.459 6.124 1.00 96.00 929 ALA A C 1
ATOM 7055 O O . ALA A 1 929 ? 9.406 -14.478 6.134 1.00 96.00 929 ALA A O 1
ATOM 7056 N N . GLY A 1 930 ? 11.307 -15.483 5.440 1.00 92.50 930 GLY A N 1
ATOM 7057 C CA . GLY A 1 930 ? 11.653 -14.463 4.453 1.00 92.50 930 GLY A CA 1
ATOM 7058 C C . GLY A 1 930 ? 10.715 -14.509 3.247 1.00 92.50 930 GLY A C 1
ATOM 7059 O O . GLY A 1 930 ? 10.000 -15.495 3.038 1.00 92.50 930 GLY A O 1
ATOM 7060 N N . LEU A 1 931 ? 10.711 -13.430 2.463 1.00 92.56 931 LEU A N 1
ATOM 7061 C CA . LEU A 1 931 ? 9.898 -13.357 1.251 1.00 92.56 931 LEU A CA 1
ATOM 7062 C C . LEU A 1 931 ? 10.381 -14.367 0.197 1.00 92.56 931 LEU A C 1
ATOM 7064 O O . LEU A 1 931 ? 11.567 -14.720 0.179 1.00 92.56 931 LEU A O 1
ATOM 7068 N N . PRO A 1 932 ? 9.471 -14.885 -0.641 1.00 94.88 932 PRO A N 1
ATOM 7069 C CA . PRO A 1 932 ? 9.841 -15.835 -1.668 1.00 94.88 932 PRO A CA 1
ATOM 7070 C C . PRO A 1 932 ? 10.648 -15.164 -2.782 1.00 94.88 932 PRO A C 1
ATOM 7072 O O . PRO A 1 932 ? 10.546 -13.959 -3.001 1.00 94.88 932 PRO A O 1
ATOM 7075 N N . PHE A 1 933 ? 11.456 -15.955 -3.482 1.00 93.38 933 PHE A N 1
ATOM 7076 C CA . PHE A 1 933 ? 12.207 -15.511 -4.650 1.00 93.38 933 PHE A CA 1
ATOM 7077 C C . PHE A 1 933 ? 12.304 -16.624 -5.699 1.00 93.38 933 PHE A C 1
ATOM 7079 O O . PHE A 1 933 ? 12.029 -17.795 -5.420 1.00 93.38 933 PHE A O 1
ATOM 7086 N N . SER A 1 934 ? 12.710 -16.248 -6.911 1.00 93.75 934 SER A N 1
ATOM 7087 C CA . SER A 1 934 ? 12.840 -17.157 -8.056 1.00 93.75 934 SER A CA 1
ATOM 7088 C C . SER A 1 934 ? 14.260 -17.181 -8.620 1.00 93.75 934 SER A C 1
ATOM 7090 O O . SER A 1 934 ? 14.961 -16.174 -8.570 1.00 93.75 934 SER A O 1
ATOM 7092 N N . TYR A 1 935 ? 14.675 -18.303 -9.204 1.00 92.12 935 TYR A N 1
ATOM 7093 C CA . TYR A 1 935 ? 15.883 -18.350 -10.030 1.00 92.12 935 TYR A CA 1
ATOM 7094 C C . TYR A 1 935 ? 15.523 -18.068 -11.489 1.00 92.12 935 TYR A C 1
ATOM 7096 O O . TYR A 1 935 ? 14.559 -18.631 -12.009 1.00 92.12 935 TYR A O 1
ATOM 7104 N N . THR A 1 936 ? 16.284 -17.193 -12.137 1.00 89.94 936 THR A N 1
ATOM 7105 C CA . THR A 1 936 ? 16.058 -16.752 -13.518 1.00 89.94 936 THR A CA 1
ATOM 7106 C C . THR A 1 936 ? 17.329 -16.873 -14.349 1.00 89.94 936 THR A C 1
ATOM 7108 O O . THR A 1 936 ? 18.434 -17.025 -13.820 1.00 89.94 936 THR A O 1
ATOM 7111 N N . PHE A 1 937 ? 17.181 -16.814 -15.666 1.00 86.06 937 PHE A N 1
ATOM 7112 C CA . PHE A 1 937 ? 18.306 -16.583 -16.562 1.00 86.06 937 PHE A CA 1
ATOM 7113 C C . PHE A 1 937 ? 18.872 -15.170 -16.388 1.00 86.06 937 PHE A C 1
ATOM 7115 O O . PHE A 1 937 ? 18.153 -14.239 -16.026 1.00 86.06 937 PHE A O 1
ATOM 7122 N N . ASP A 1 938 ? 20.167 -15.026 -16.654 1.00 79.06 938 ASP A N 1
ATOM 7123 C CA . ASP A 1 938 ? 20.806 -13.737 -16.904 1.00 79.06 938 ASP A CA 1
ATOM 7124 C C . ASP A 1 938 ? 20.673 -13.440 -18.404 1.00 79.06 938 ASP A C 1
ATOM 7126 O O . ASP A 1 938 ? 21.342 -14.054 -19.231 1.00 79.06 938 ASP A O 1
ATOM 7130 N N . SER A 1 939 ? 19.745 -12.571 -18.788 1.00 60.72 939 SER A N 1
ATOM 7131 C CA . SER A 1 939 ? 19.400 -12.355 -20.201 1.00 60.72 939 SER A CA 1
ATOM 7132 C C . SER A 1 939 ? 20.359 -11.390 -20.919 1.00 60.72 939 SER A C 1
ATOM 7134 O O . SER A 1 939 ? 20.238 -11.176 -22.127 1.00 60.72 939 SER A O 1
ATOM 7136 N N . PHE A 1 940 ? 21.351 -10.821 -20.216 1.00 57.44 940 PHE A N 1
ATOM 7137 C CA . PHE A 1 940 ? 22.234 -9.793 -20.769 1.00 57.44 940 PHE A CA 1
ATOM 7138 C C . PHE A 1 940 ? 23.536 -10.340 -21.383 1.00 57.44 940 PHE A C 1
ATOM 7140 O O . PHE A 1 940 ? 24.568 -10.474 -20.721 1.00 57.44 940 PHE A O 1
ATOM 7147 N N . LEU A 1 941 ? 23.529 -10.545 -22.701 1.00 50.00 941 LEU A N 1
ATOM 7148 C CA . LEU A 1 941 ? 24.735 -10.776 -23.506 1.00 50.00 941 LEU A CA 1
ATOM 7149 C C . LEU A 1 941 ? 25.335 -9.429 -23.951 1.00 50.00 941 LEU A C 1
ATOM 7151 O O . LEU A 1 941 ? 25.097 -8.983 -25.063 1.00 50.00 941 LEU A O 1
ATOM 7155 N N . GLY A 1 942 ? 26.071 -8.762 -23.060 1.00 42.31 942 GLY A N 1
ATOM 7156 C CA . GLY A 1 942 ? 27.076 -7.724 -23.349 1.00 42.31 942 GLY A CA 1
ATOM 7157 C C . GLY A 1 942 ? 26.883 -6.746 -24.535 1.00 42.31 942 GLY A C 1
ATOM 7158 O O . GLY A 1 942 ? 27.073 -7.086 -25.696 1.00 42.31 942 GLY A O 1
ATOM 7159 N N . THR A 1 943 ? 26.786 -5.458 -24.184 1.00 34.88 943 THR A N 1
ATOM 7160 C CA . THR A 1 943 ? 27.003 -4.228 -24.987 1.00 34.88 943 THR A CA 1
ATOM 7161 C C . THR A 1 943 ? 25.837 -3.685 -25.837 1.00 34.88 943 THR A C 1
ATOM 7163 O O . THR A 1 943 ? 25.347 -4.295 -26.778 1.00 34.88 943 THR A O 1
ATOM 7166 N N . ASN A 1 944 ? 25.494 -2.430 -25.517 1.00 37.19 944 ASN A N 1
ATOM 7167 C CA . ASN A 1 944 ? 24.541 -1.505 -26.143 1.00 37.19 944 ASN A CA 1
ATOM 7168 C C . ASN A 1 944 ? 23.043 -1.723 -25.861 1.00 37.19 944 ASN A C 1
ATOM 7170 O O . ASN A 1 944 ? 22.426 -2.723 -26.218 1.00 37.19 944 ASN A O 1
ATOM 7174 N N . ALA A 1 945 ? 22.454 -0.690 -25.248 1.00 34.75 945 ALA A N 1
ATOM 7175 C CA . ALA A 1 945 ? 21.026 -0.512 -25.034 1.00 34.75 945 ALA A CA 1
ATOM 7176 C C . ALA A 1 945 ? 20.274 -0.600 -26.374 1.00 34.75 945 ALA A C 1
ATOM 7178 O O . ALA A 1 945 ? 20.362 0.309 -27.197 1.00 34.75 945 ALA A O 1
ATOM 7179 N N . GLY A 1 946 ? 19.569 -1.709 -26.609 1.00 41.41 946 GLY A N 1
ATOM 7180 C CA . GLY A 1 946 ? 18.713 -1.867 -27.790 1.00 41.41 946 GLY A CA 1
ATOM 7181 C C . GLY A 1 946 ? 18.504 -3.285 -28.329 1.00 41.41 946 GLY A C 1
ATOM 7182 O O . GLY A 1 946 ? 17.961 -3.412 -29.422 1.00 41.41 946 GLY A O 1
ATOM 7183 N N . GLN A 1 947 ? 18.921 -4.351 -27.637 1.00 48.06 947 GLN A N 1
ATOM 7184 C CA . GLN A 1 947 ? 18.874 -5.711 -28.188 1.00 48.06 947 GLN A CA 1
ATOM 7185 C C . GLN A 1 947 ? 17.899 -6.633 -27.441 1.00 48.06 947 GLN A C 1
ATOM 7187 O O . GLN A 1 947 ? 17.775 -6.557 -26.224 1.00 48.06 947 GLN A O 1
ATOM 7192 N N . ALA A 1 948 ? 17.183 -7.456 -28.214 1.00 50.78 948 ALA A N 1
ATOM 7193 C CA . ALA A 1 948 ? 16.217 -8.449 -27.751 1.00 50.78 948 ALA A CA 1
ATOM 7194 C C . ALA A 1 948 ? 16.873 -9.514 -26.862 1.00 50.78 948 ALA A C 1
ATOM 7196 O O . ALA A 1 948 ? 18.046 -9.837 -27.055 1.00 50.78 948 ALA A O 1
ATOM 7197 N N . ASP A 1 949 ? 16.089 -10.101 -25.959 1.00 57.66 949 ASP A N 1
ATOM 7198 C CA . ASP A 1 949 ? 16.462 -11.333 -25.274 1.00 57.66 949 ASP A CA 1
ATOM 7199 C C . ASP A 1 949 ? 16.555 -12.430 -26.342 1.00 57.66 949 ASP A C 1
ATOM 7201 O O . ASP A 1 949 ? 15.549 -12.898 -26.885 1.00 57.66 949 ASP A O 1
ATOM 7205 N N . GLN A 1 950 ? 17.786 -12.790 -26.705 1.00 55.94 950 GLN A N 1
ATOM 7206 C CA . GLN A 1 950 ? 18.056 -13.735 -27.787 1.00 55.94 950 GLN A CA 1
ATOM 7207 C C . GLN A 1 950 ? 17.620 -15.163 -27.436 1.00 55.94 950 GLN A C 1
ATOM 7209 O O . GLN A 1 950 ? 17.512 -15.995 -28.335 1.00 55.94 950 GLN A O 1
ATOM 7214 N N . ALA A 1 951 ? 17.364 -15.462 -26.158 1.00 65.69 951 ALA A N 1
ATOM 7215 C CA . ALA A 1 951 ? 16.926 -16.782 -25.735 1.00 65.69 951 ALA A CA 1
ATOM 7216 C C . ALA A 1 951 ? 15.403 -16.961 -25.856 1.00 65.69 951 ALA A C 1
ATOM 7218 O O . ALA A 1 951 ? 14.948 -18.048 -26.225 1.00 65.69 951 ALA A O 1
ATOM 7219 N N . PHE A 1 952 ? 14.629 -15.898 -25.597 1.00 75.50 952 PHE A N 1
ATOM 7220 C CA . PHE A 1 952 ? 13.169 -15.988 -25.434 1.00 75.50 952 PHE A CA 1
ATOM 7221 C C . PHE A 1 952 ? 12.348 -15.047 -26.335 1.00 75.50 952 PHE A C 1
ATOM 7223 O O . PHE A 1 952 ? 11.118 -15.081 -26.302 1.00 75.50 952 PHE A O 1
ATOM 7230 N N . GLY A 1 953 ? 13.002 -14.236 -27.174 1.00 65.94 953 GLY A N 1
ATOM 7231 C CA . GLY A 1 953 ? 12.349 -13.395 -28.188 1.00 65.94 953 GLY A CA 1
ATOM 7232 C C . GLY A 1 953 ? 11.721 -12.105 -27.660 1.00 65.94 953 GLY A C 1
ATOM 7233 O O . GLY A 1 953 ? 11.153 -11.324 -28.425 1.00 65.94 953 GLY A O 1
ATOM 7234 N N . GLU A 1 954 ? 11.872 -11.820 -26.368 1.00 71.38 954 GLU A N 1
ATOM 7235 C CA . GLU A 1 954 ? 11.394 -10.575 -25.771 1.00 71.38 954 GLU A CA 1
ATOM 7236 C C . GLU A 1 954 ? 12.135 -9.364 -26.369 1.00 71.38 954 GLU A C 1
ATOM 7238 O O . GLU A 1 954 ? 13.328 -9.428 -26.667 1.00 71.38 954 GLU A O 1
ATOM 7243 N N . THR A 1 955 ? 11.444 -8.233 -26.553 1.00 62.19 955 THR A N 1
ATOM 7244 C CA . THR A 1 955 ? 12.021 -7.014 -27.156 1.00 62.19 955 THR A CA 1
ATOM 7245 C C . THR A 1 955 ? 11.758 -5.770 -26.309 1.00 62.19 955 THR A C 1
ATOM 7247 O O . THR A 1 955 ? 10.932 -5.778 -25.392 1.00 62.19 955 THR A O 1
ATOM 7250 N N . GLY A 1 956 ? 12.467 -4.680 -26.620 1.00 64.00 956 GLY A N 1
ATOM 7251 C CA . GLY A 1 956 ? 12.296 -3.393 -25.945 1.00 64.00 956 GLY A CA 1
ATOM 7252 C C . GLY A 1 956 ? 12.564 -3.484 -24.442 1.00 64.00 956 GLY A C 1
ATOM 7253 O O . GLY A 1 956 ? 13.431 -4.232 -24.000 1.00 64.00 956 GLY A O 1
ATOM 7254 N N . ASP A 1 957 ? 11.789 -2.750 -23.647 1.00 65.19 957 ASP A N 1
ATOM 7255 C CA . ASP A 1 957 ? 11.943 -2.687 -22.186 1.00 65.19 957 ASP A CA 1
ATOM 7256 C C . ASP A 1 957 ? 11.633 -4.000 -21.446 1.00 65.19 957 ASP A C 1
ATOM 7258 O O . ASP A 1 957 ? 11.902 -4.090 -20.244 1.00 65.19 957 ASP A O 1
ATOM 7262 N N . VAL A 1 958 ? 11.044 -4.990 -22.129 1.00 69.06 958 VAL A N 1
ATOM 7263 C CA . VAL A 1 958 ? 10.749 -6.320 -21.571 1.00 69.06 958 VAL A CA 1
ATOM 7264 C C . VAL A 1 958 ? 12.015 -7.184 -21.556 1.00 69.06 958 VAL A C 1
ATOM 7266 O O . VAL A 1 958 ? 12.298 -7.812 -20.542 1.00 69.06 958 VAL A O 1
ATOM 7269 N N . ALA A 1 959 ? 12.825 -7.117 -22.618 1.00 64.69 959 ALA A N 1
ATOM 7270 C CA . ALA A 1 959 ? 14.034 -7.925 -22.800 1.00 64.69 959 ALA A CA 1
ATOM 7271 C C . ALA A 1 959 ? 15.103 -7.714 -21.716 1.00 64.69 959 ALA A C 1
ATOM 7273 O O . ALA A 1 959 ? 15.796 -8.641 -21.327 1.00 64.69 959 ALA A O 1
ATOM 7274 N N . PHE A 1 960 ? 15.235 -6.494 -21.188 1.00 63.88 960 PHE A N 1
ATOM 7275 C CA . PHE A 1 960 ? 16.287 -6.140 -20.218 1.00 63.88 960 PHE A CA 1
ATOM 7276 C C . PHE A 1 960 ? 15.938 -6.502 -18.774 1.00 63.88 960 PHE A C 1
ATOM 7278 O O . PHE A 1 960 ? 16.465 -5.914 -17.826 1.00 63.88 960 PHE A O 1
ATOM 7285 N N . ARG A 1 961 ? 14.955 -7.383 -18.585 1.00 72.50 961 ARG A N 1
ATOM 7286 C CA . ARG A 1 961 ? 14.370 -7.628 -17.277 1.00 72.50 961 ARG A CA 1
ATOM 7287 C C . ARG A 1 961 ? 14.748 -8.973 -16.703 1.00 72.50 961 ARG A C 1
ATOM 7289 O O . ARG A 1 961 ? 14.190 -9.209 -15.656 1.00 72.50 961 ARG A O 1
ATOM 7296 N N . ASP A 1 962 ? 15.609 -9.825 -17.260 1.00 79.56 962 ASP A N 1
ATOM 7297 C CA . ASP A 1 962 ? 16.087 -11.074 -16.611 1.00 79.56 962 ASP A CA 1
ATOM 7298 C C . ASP A 1 962 ? 14.993 -11.868 -15.863 1.00 79.56 962 ASP A C 1
ATOM 7300 O O . ASP A 1 962 ? 15.165 -12.307 -14.726 1.00 79.56 962 ASP A O 1
ATOM 7304 N N . THR A 1 963 ? 13.785 -11.940 -16.419 1.00 84.81 963 THR A N 1
ATOM 7305 C CA . THR A 1 963 ? 12.611 -12.472 -15.699 1.00 84.81 963 THR A CA 1
ATOM 7306 C C . THR A 1 963 ? 12.319 -13.921 -16.047 1.00 84.81 963 THR A C 1
ATOM 7308 O O . THR A 1 963 ? 11.522 -14.559 -15.365 1.00 84.81 963 THR A O 1
ATOM 7311 N N . GLN A 1 964 ? 12.966 -14.449 -17.077 1.00 87.62 964 GLN A N 1
ATOM 7312 C CA . GLN A 1 964 ? 12.723 -15.792 -17.570 1.00 87.62 964 GLN A CA 1
ATOM 7313 C C . GLN A 1 964 ? 13.191 -16.827 -16.547 1.00 87.62 964 GLN A C 1
ATOM 7315 O O . GLN A 1 964 ? 14.361 -16.840 -16.164 1.00 87.62 964 GLN A O 1
ATOM 7320 N N . LEU A 1 965 ? 12.272 -17.674 -16.069 1.00 93.19 965 LEU A N 1
ATOM 7321 C CA . LEU A 1 965 ? 12.568 -18.673 -15.034 1.00 93.19 965 LEU A CA 1
ATOM 7322 C C . LEU A 1 965 ? 13.657 -19.646 -15.490 1.00 93.19 965 LEU A C 1
ATOM 7324 O O . LEU A 1 965 ? 13.686 -20.065 -16.646 1.00 93.19 965 LEU A O 1
ATOM 7328 N N . PHE A 1 966 ? 14.549 -20.014 -14.578 1.00 93.31 966 PHE A N 1
ATOM 7329 C CA . PHE A 1 966 ? 15.715 -20.828 -14.895 1.00 93.31 966 PHE A CA 1
ATOM 7330 C C . PHE A 1 966 ? 15.335 -22.288 -15.197 1.00 93.31 966 PHE A C 1
ATOM 7332 O O . PHE A 1 966 ? 14.651 -22.928 -14.399 1.00 93.31 966 PHE A O 1
ATOM 7339 N N . TYR A 1 967 ? 15.801 -22.827 -16.328 1.00 95.44 967 TYR A N 1
ATOM 7340 C CA . TYR A 1 967 ? 15.756 -24.267 -16.607 1.00 95.44 967 TYR A CA 1
ATOM 7341 C C . TYR A 1 967 ? 16.967 -24.960 -15.976 1.00 95.44 967 TYR A C 1
ATOM 7343 O O . TYR A 1 967 ? 18.113 -24.635 -16.299 1.00 95.44 967 TYR A O 1
ATOM 7351 N N . VAL A 1 968 ? 16.720 -25.919 -15.081 1.00 95.69 968 VAL A N 1
ATOM 7352 C CA . VAL A 1 968 ? 17.784 -26.677 -14.414 1.00 95.69 968 VAL A CA 1
ATOM 7353 C C . VAL A 1 968 ? 18.178 -27.858 -15.304 1.00 95.69 968 VAL A C 1
ATOM 7355 O O . VAL A 1 968 ? 17.323 -28.703 -15.570 1.00 95.69 968 VAL A O 1
ATOM 7358 N N . PRO A 1 969 ? 19.446 -27.973 -15.743 1.00 96.12 969 PRO A N 1
ATOM 7359 C CA . PRO A 1 969 ? 19.875 -29.092 -16.579 1.00 96.12 969 PRO A CA 1
ATOM 7360 C C . PRO A 1 969 ? 19.655 -30.450 -15.905 1.00 96.12 969 PRO A C 1
ATOM 7362 O O . PRO A 1 969 ? 19.745 -30.572 -14.678 1.00 96.12 969 PRO A O 1
ATOM 7365 N N . LYS A 1 970 ? 19.387 -31.485 -16.705 1.00 96.38 970 LYS A N 1
ATOM 7366 C CA . LYS A 1 970 ? 19.397 -32.877 -16.238 1.00 96.38 970 LYS A CA 1
ATOM 7367 C C . LYS A 1 970 ? 20.767 -33.243 -15.680 1.00 96.38 970 LYS A C 1
ATOM 7369 O O . LYS A 1 970 ? 21.797 -32.812 -16.186 1.00 96.38 970 LYS A O 1
ATOM 7374 N N . ALA A 1 971 ? 20.757 -34.073 -14.647 1.00 93.81 971 ALA A N 1
ATOM 7375 C CA . ALA A 1 971 ? 21.956 -34.728 -14.158 1.00 93.81 971 ALA A CA 1
ATOM 7376 C C . ALA A 1 971 ? 22.151 -36.077 -14.867 1.00 93.81 971 ALA A C 1
ATOM 7378 O O . ALA A 1 971 ? 21.182 -36.712 -15.291 1.00 93.81 971 ALA A O 1
ATOM 7379 N N . ASP A 1 972 ? 23.399 -36.525 -14.970 1.00 94.44 972 ASP A N 1
ATOM 7380 C CA . ASP A 1 972 ? 23.729 -37.873 -15.424 1.00 94.44 972 ASP A CA 1
ATOM 7381 C C . ASP A 1 972 ? 23.297 -38.952 -14.404 1.00 94.44 972 ASP A C 1
ATOM 7383 O O . ASP A 1 972 ? 22.762 -38.662 -13.330 1.00 94.44 972 ASP A O 1
ATOM 7387 N N . SER A 1 973 ? 23.552 -40.227 -14.713 1.00 91.81 973 SER A N 1
ATOM 7388 C CA . SER A 1 973 ? 23.239 -41.353 -13.817 1.00 91.81 973 SER A CA 1
ATOM 7389 C C . SER A 1 973 ? 23.942 -41.288 -12.455 1.00 91.81 973 SER A C 1
ATOM 7391 O O . SER A 1 973 ? 23.525 -41.969 -11.522 1.00 91.81 973 SER A O 1
ATOM 7393 N N . SER A 1 974 ? 25.006 -40.492 -12.341 1.00 90.69 974 SER A N 1
ATOM 7394 C CA . SER A 1 974 ? 25.764 -40.269 -11.108 1.00 90.69 974 SER A CA 1
ATOM 7395 C C . SER A 1 974 ? 25.265 -39.045 -10.328 1.00 90.69 974 SER A C 1
ATOM 7397 O O . SER A 1 974 ? 25.812 -38.730 -9.271 1.00 90.69 974 SER A O 1
ATOM 7399 N N . GLY A 1 975 ? 24.236 -38.350 -10.824 1.00 89.75 975 GLY A N 1
ATOM 7400 C CA . GLY A 1 975 ? 23.663 -37.169 -10.187 1.00 89.75 975 GLY A CA 1
ATOM 7401 C C . GLY A 1 975 ? 24.474 -35.886 -10.397 1.00 89.75 975 GLY A C 1
ATOM 7402 O O . GLY A 1 975 ? 24.343 -34.964 -9.589 1.00 89.75 975 GLY A O 1
ATOM 7403 N N . ASN A 1 976 ? 25.306 -35.811 -11.446 1.00 93.56 976 ASN A N 1
ATOM 7404 C CA . ASN A 1 976 ? 26.107 -34.626 -11.769 1.00 93.56 976 ASN A CA 1
ATOM 7405 C C . ASN A 1 976 ? 25.650 -33.962 -13.074 1.00 93.56 976 ASN A C 1
ATOM 7407 O O . ASN A 1 976 ? 25.368 -34.642 -14.062 1.00 93.56 976 ASN A O 1
ATOM 7411 N N . ILE A 1 977 ? 25.645 -32.629 -13.106 1.00 93.81 977 ILE A N 1
ATOM 7412 C CA . ILE A 1 977 ? 25.541 -31.860 -14.349 1.00 93.81 977 ILE A CA 1
ATOM 7413 C C . ILE A 1 977 ? 26.916 -31.855 -15.024 1.00 93.81 977 ILE A C 1
ATOM 7415 O O . ILE A 1 977 ? 27.907 -31.354 -14.493 1.00 93.81 977 ILE A O 1
ATOM 7419 N N . THR A 1 978 ? 26.973 -32.427 -16.220 1.00 93.56 978 THR A N 1
ATOM 7420 C CA . THR A 1 978 ? 28.171 -32.529 -17.059 1.00 93.56 978 THR A CA 1
ATOM 7421 C C . THR A 1 978 ? 27.899 -31.967 -18.453 1.00 93.56 978 THR A C 1
ATOM 7423 O O . THR A 1 978 ? 26.751 -31.722 -18.824 1.00 93.56 978 THR A O 1
ATOM 7426 N N . MET A 1 979 ? 28.952 -31.833 -19.265 1.00 91.69 979 MET A N 1
ATOM 7427 C CA . MET A 1 979 ? 28.884 -31.368 -20.661 1.00 91.69 979 MET A CA 1
ATOM 7428 C C . MET A 1 979 ? 27.854 -32.095 -21.541 1.00 91.69 979 MET A C 1
ATOM 7430 O O . MET A 1 979 ? 27.478 -31.563 -22.577 1.00 91.69 979 MET A O 1
ATOM 7434 N N . THR A 1 980 ? 27.464 -33.321 -21.178 1.00 91.88 980 THR A N 1
ATOM 7435 C CA . THR A 1 980 ? 26.583 -34.195 -21.977 1.00 91.88 980 THR A CA 1
ATOM 7436 C C . THR A 1 980 ? 25.395 -34.743 -21.183 1.00 91.88 980 THR A C 1
ATOM 7438 O O . THR A 1 980 ? 24.625 -35.548 -21.699 1.00 91.88 980 THR A O 1
ATOM 7441 N N . SER A 1 981 ? 25.241 -34.315 -19.927 1.00 94.31 981 SER A N 1
ATOM 7442 C CA . SER A 1 981 ? 24.180 -34.787 -19.025 1.00 94.31 981 SER A CA 1
ATOM 7443 C C . SER A 1 981 ? 22.766 -34.421 -19.487 1.00 94.31 981 SER A C 1
ATOM 7445 O O . SER A 1 981 ? 21.821 -35.159 -19.207 1.00 94.31 981 SER A O 1
ATOM 7447 N N . ASP A 1 982 ? 22.619 -33.322 -20.232 1.00 95.38 982 ASP A N 1
ATOM 7448 C CA . ASP A 1 982 ? 21.349 -32.867 -20.787 1.00 95.38 982 ASP A CA 1
ATOM 7449 C C . ASP A 1 982 ? 21.493 -32.561 -22.288 1.00 95.38 982 ASP A C 1
ATOM 7451 O O . ASP A 1 982 ? 22.266 -31.675 -22.650 1.00 95.38 982 ASP A O 1
ATOM 7455 N N . PRO A 1 983 ? 20.758 -33.245 -23.184 1.00 92.25 983 PRO A N 1
ATOM 7456 C CA . PRO A 1 983 ? 20.869 -33.022 -24.626 1.00 92.25 983 PRO A CA 1
ATOM 7457 C C . PRO A 1 983 ? 20.383 -31.643 -25.092 1.00 92.25 983 PRO A C 1
ATOM 7459 O O . PRO A 1 983 ? 20.656 -31.277 -26.232 1.00 92.25 983 PRO A O 1
ATOM 7462 N N . ILE A 1 984 ? 19.650 -30.890 -24.260 1.00 92.44 984 ILE A N 1
ATOM 7463 C CA . ILE A 1 984 ? 19.179 -29.542 -24.613 1.00 92.44 984 ILE A CA 1
ATOM 7464 C C . ILE A 1 984 ? 20.001 -28.421 -23.965 1.00 92.44 984 ILE A C 1
ATOM 7466 O O . ILE A 1 984 ? 19.641 -27.253 -24.108 1.00 92.44 984 ILE A O 1
ATOM 7470 N N . VAL A 1 985 ? 21.107 -28.740 -23.279 1.00 92.69 985 VAL A N 1
ATOM 7471 C CA . VAL A 1 985 ? 22.008 -27.752 -22.663 1.00 92.69 985 VAL A CA 1
ATOM 7472 C C . VAL A 1 985 ? 23.459 -28.061 -23.012 1.00 92.69 985 VAL A C 1
ATOM 7474 O O . VAL A 1 985 ? 23.984 -29.123 -22.699 1.00 92.69 985 VAL A O 1
ATOM 7477 N N . HIS A 1 986 ? 24.136 -27.085 -23.604 1.00 90.19 986 HIS A N 1
ATOM 7478 C CA . HIS A 1 986 ? 25.557 -27.123 -23.916 1.00 90.19 986 HIS A CA 1
ATOM 7479 C C . HIS A 1 986 ? 26.304 -26.072 -23.097 1.00 90.19 986 HIS A C 1
ATOM 7481 O O . HIS A 1 986 ? 25.796 -24.982 -22.847 1.00 90.19 986 HIS A O 1
ATOM 7487 N N . PHE A 1 987 ? 27.536 -26.384 -22.708 1.00 88.06 987 PHE A N 1
ATOM 7488 C CA . PHE A 1 987 ? 28.411 -25.476 -21.964 1.00 88.06 987 PHE A CA 1
ATOM 7489 C C . PHE A 1 987 ? 29.625 -25.091 -22.808 1.00 88.06 987 PHE A C 1
ATOM 7491 O O . PHE A 1 987 ? 30.004 -25.808 -23.735 1.00 88.06 987 PHE A O 1
ATOM 7498 N N . ASN A 1 988 ? 30.270 -23.974 -22.471 1.00 82.25 988 ASN A N 1
ATOM 7499 C CA . ASN A 1 988 ? 31.507 -23.556 -23.141 1.00 82.25 988 ASN A CA 1
ATOM 7500 C C . ASN A 1 988 ? 32.687 -24.486 -22.818 1.00 82.25 988 ASN A C 1
ATOM 7502 O O . ASN A 1 988 ? 33.568 -24.692 -23.648 1.00 82.25 988 ASN A O 1
ATOM 7506 N N . ASN A 1 989 ? 32.736 -25.018 -21.595 1.00 85.81 989 ASN A N 1
ATOM 7507 C CA . ASN A 1 989 ? 33.796 -25.897 -21.109 1.00 85.81 989 ASN A CA 1
ATOM 7508 C C . ASN A 1 989 ? 33.325 -26.682 -19.868 1.00 85.81 989 ASN A C 1
ATOM 7510 O O . ASN A 1 989 ? 32.336 -26.326 -19.225 1.00 85.81 989 ASN A O 1
ATOM 7514 N N . ALA A 1 990 ? 34.069 -27.730 -19.500 1.00 87.88 990 ALA A N 1
ATOM 7515 C CA . ALA A 1 990 ? 33.728 -28.593 -18.367 1.00 87.88 990 ALA A CA 1
ATOM 7516 C C . ALA A 1 990 ? 33.737 -27.869 -17.005 1.00 87.88 990 ALA A C 1
ATOM 7518 O O . ALA A 1 990 ? 33.005 -28.273 -16.103 1.00 87.88 990 ALA A O 1
ATOM 7519 N N . ASN A 1 991 ? 34.517 -26.790 -16.849 1.00 87.19 991 ASN A N 1
ATOM 7520 C CA . ASN A 1 991 ? 34.539 -26.018 -15.603 1.00 87.19 991 ASN A CA 1
ATOM 7521 C C . ASN A 1 991 ? 33.224 -25.260 -15.390 1.00 87.19 991 ASN A C 1
ATOM 7523 O O . ASN A 1 991 ? 32.761 -25.166 -14.257 1.00 87.19 991 ASN A O 1
ATOM 7527 N N . ASP A 1 992 ? 32.610 -24.738 -16.453 1.00 86.00 992 ASP A N 1
ATOM 7528 C CA . ASP A 1 992 ? 31.310 -24.064 -16.368 1.00 86.00 992 ASP A CA 1
ATOM 7529 C C . ASP A 1 992 ? 30.198 -25.049 -15.981 1.00 86.00 992 ASP A C 1
ATOM 7531 O O . ASP A 1 992 ? 29.388 -24.738 -15.107 1.00 86.00 992 ASP A O 1
ATOM 7535 N N . ALA A 1 993 ? 30.219 -26.267 -16.539 1.00 88.50 993 ALA A N 1
ATOM 7536 C CA . ALA A 1 993 ? 29.314 -27.342 -16.128 1.00 88.50 993 ALA A CA 1
ATOM 7537 C C . ALA A 1 993 ? 29.499 -27.703 -14.640 1.00 88.50 993 ALA A C 1
ATOM 7539 O O . ALA A 1 993 ? 28.524 -27.743 -13.893 1.00 88.50 993 ALA A O 1
ATOM 7540 N N . ALA A 1 994 ? 30.746 -27.869 -14.180 1.00 88.81 994 ALA A N 1
ATOM 7541 C CA . ALA A 1 994 ? 31.051 -28.183 -12.781 1.00 88.81 994 ALA A CA 1
ATOM 7542 C C . ALA A 1 994 ? 30.655 -27.058 -11.802 1.00 88.81 994 ALA A C 1
ATOM 7544 O O . ALA A 1 994 ? 30.160 -27.330 -10.708 1.00 88.81 994 ALA A O 1
ATOM 7545 N N . LYS A 1 995 ? 30.835 -25.785 -12.183 1.00 86.75 995 LYS A N 1
ATOM 7546 C CA . LYS A 1 995 ? 30.381 -24.633 -11.382 1.00 86.75 995 LYS A CA 1
ATOM 7547 C C . LYS A 1 995 ? 28.863 -24.609 -11.237 1.00 86.75 995 LYS A C 1
ATOM 7549 O O . LYS A 1 995 ? 28.362 -24.334 -10.146 1.00 86.75 995 LYS A O 1
ATOM 7554 N N . LEU A 1 996 ? 28.135 -24.874 -12.325 1.00 88.75 996 LEU A N 1
ATOM 7555 C CA . LEU A 1 996 ? 26.679 -24.924 -12.277 1.00 88.75 996 LEU A CA 1
ATOM 7556 C C . LEU A 1 996 ? 26.191 -26.116 -11.450 1.00 88.75 996 LEU A C 1
ATOM 7558 O O . LEU A 1 996 ? 25.272 -25.951 -10.654 1.00 88.75 996 LEU A O 1
ATOM 7562 N N . ASP A 1 997 ? 26.820 -27.283 -11.593 1.00 91.44 997 ASP A N 1
ATOM 7563 C CA . ASP A 1 997 ? 26.528 -28.473 -10.791 1.00 91.44 997 ASP A CA 1
ATOM 7564 C C . ASP A 1 997 ? 26.635 -28.188 -9.283 1.00 91.44 997 ASP A C 1
ATOM 7566 O O . ASP A 1 997 ? 25.692 -28.429 -8.523 1.00 91.44 997 ASP A O 1
ATOM 7570 N N . ASP A 1 998 ? 27.747 -27.582 -8.853 1.00 87.38 998 ASP A N 1
ATOM 7571 C CA . ASP A 1 998 ? 27.950 -27.167 -7.463 1.00 87.38 998 ASP A CA 1
ATOM 7572 C C . ASP A 1 998 ? 26.889 -26.147 -7.007 1.00 87.38 998 ASP A C 1
ATOM 7574 O O . ASP A 1 998 ? 26.297 -26.282 -5.930 1.00 87.38 998 ASP A O 1
ATOM 7578 N N . PHE A 1 999 ? 26.579 -25.152 -7.843 1.00 87.06 999 PHE A N 1
ATOM 7579 C CA . PHE A 1 999 ? 25.527 -24.181 -7.549 1.00 87.06 999 PHE A CA 1
ATOM 7580 C C . PHE A 1 999 ? 24.157 -24.850 -7.370 1.00 87.06 999 PHE A C 1
ATOM 7582 O O . PHE A 1 999 ? 23.471 -24.597 -6.376 1.00 87.06 999 PHE A O 1
ATOM 7589 N N . VAL A 1 1000 ? 23.760 -25.736 -8.285 1.00 89.62 1000 VAL A N 1
ATOM 7590 C CA . VAL A 1 1000 ? 22.470 -26.443 -8.265 1.00 89.62 1000 VAL A CA 1
ATOM 7591 C C . VAL A 1 1000 ? 22.340 -27.326 -7.021 1.00 89.62 1000 VAL A C 1
ATOM 7593 O O . VAL A 1 1000 ? 21.292 -27.335 -6.364 1.00 89.62 1000 VAL A O 1
ATOM 7596 N N . LYS A 1 1001 ? 23.422 -28.008 -6.630 1.00 87.12 1001 LYS A N 1
ATOM 7597 C CA . LYS A 1 1001 ? 23.467 -28.849 -5.425 1.00 87.12 1001 LYS A CA 1
ATOM 7598 C C . LYS A 1 1001 ? 23.348 -28.041 -4.131 1.00 87.12 1001 LYS A C 1
ATOM 7600 O O . LYS A 1 1001 ? 22.687 -28.498 -3.199 1.00 87.12 1001 LYS A O 1
ATOM 7605 N N . ARG A 1 1002 ? 23.929 -26.836 -4.069 1.00 86.00 1002 ARG A N 1
ATOM 7606 C CA . ARG A 1 1002 ? 23.903 -25.967 -2.872 1.00 86.00 1002 ARG A CA 1
ATOM 7607 C C . ARG A 1 1002 ? 22.629 -25.132 -2.712 1.00 86.00 1002 ARG A C 1
ATOM 7609 O O . ARG A 1 1002 ? 22.388 -24.609 -1.627 1.00 86.00 1002 ARG A O 1
ATOM 7616 N N . THR A 1 1003 ? 21.824 -24.986 -3.763 1.00 85.69 1003 THR A N 1
ATOM 7617 C CA . THR A 1 1003 ? 20.658 -24.076 -3.796 1.00 85.69 1003 THR A CA 1
ATOM 7618 C C . THR A 1 1003 ? 19.304 -24.784 -3.731 1.00 85.69 1003 THR A C 1
ATOM 7620 O O . THR A 1 1003 ? 18.269 -24.124 -3.668 1.00 85.69 1003 THR A O 1
ATOM 7623 N N . GLY A 1 1004 ? 19.288 -26.121 -3.735 1.00 85.19 1004 GLY A N 1
ATOM 7624 C CA . GLY A 1 1004 ? 18.054 -26.912 -3.799 1.00 85.19 1004 GLY A CA 1
ATOM 7625 C C . GLY A 1 1004 ? 17.443 -26.992 -5.202 1.00 85.19 1004 GLY A C 1
ATOM 7626 O O . GLY A 1 1004 ? 16.417 -27.638 -5.379 1.00 85.19 1004 GLY A O 1
ATOM 7627 N N . LEU A 1 1005 ? 18.084 -26.396 -6.215 1.00 90.94 1005 LEU A N 1
ATOM 7628 C CA . LEU A 1 1005 ? 17.655 -26.496 -7.614 1.00 90.94 1005 LEU A CA 1
ATOM 7629 C C . LEU A 1 1005 ? 17.716 -27.930 -8.153 1.00 90.94 1005 LEU A C 1
ATOM 7631 O O . LEU A 1 1005 ? 17.012 -28.243 -9.106 1.00 90.94 1005 LEU A O 1
ATOM 7635 N N . LYS A 1 1006 ? 18.508 -28.811 -7.526 1.00 91.69 1006 LYS A N 1
ATOM 7636 C CA . LYS A 1 1006 ? 18.633 -30.224 -7.915 1.00 91.69 1006 LYS A CA 1
ATOM 7637 C C . LYS A 1 1006 ? 17.288 -30.962 -7.995 1.00 91.69 1006 LYS A C 1
ATOM 7639 O O . LYS A 1 1006 ? 17.153 -31.869 -8.807 1.00 91.69 1006 LYS A O 1
ATOM 7644 N N . ASP A 1 1007 ? 16.300 -30.556 -7.191 1.00 93.81 1007 ASP A N 1
ATOM 7645 C CA . ASP A 1 1007 ? 14.970 -31.182 -7.155 1.00 93.81 1007 ASP A CA 1
ATOM 7646 C C . ASP A 1 1007 ? 14.153 -30.881 -8.430 1.00 93.81 1007 ASP A C 1
ATOM 7648 O O . ASP A 1 1007 ? 13.116 -31.496 -8.664 1.00 93.81 1007 ASP A O 1
ATOM 7652 N N . TYR A 1 1008 ? 14.641 -29.962 -9.270 1.00 95.75 1008 TYR A N 1
ATOM 7653 C CA . TYR A 1 1008 ? 14.040 -29.548 -10.537 1.00 95.75 1008 TYR A CA 1
ATOM 7654 C C . TYR A 1 1008 ? 14.901 -29.925 -11.752 1.00 95.75 1008 TYR A C 1
ATOM 7656 O O . TYR A 1 1008 ? 14.690 -29.376 -12.828 1.00 95.75 1008 TYR A O 1
ATOM 7664 N N . ALA A 1 1009 ? 15.873 -30.835 -11.611 1.00 95.00 1009 ALA A N 1
ATOM 7665 C CA . ALA A 1 1009 ? 16.726 -31.261 -12.722 1.00 95.00 1009 ALA A CA 1
ATOM 7666 C C . ALA A 1 1009 ? 15.894 -31.755 -13.924 1.00 95.00 1009 ALA A C 1
ATOM 7668 O O . ALA A 1 1009 ? 15.037 -32.632 -13.799 1.00 95.00 1009 ALA A O 1
ATOM 7669 N N . GLY A 1 1010 ? 16.155 -31.185 -15.100 1.00 95.69 1010 GLY A N 1
ATOM 7670 C CA . GLY A 1 1010 ? 15.394 -31.418 -16.325 1.00 95.69 1010 GLY A CA 1
ATOM 7671 C C . GLY A 1 1010 ? 14.067 -30.662 -16.420 1.00 95.69 1010 GLY A C 1
ATOM 7672 O O . GLY A 1 1010 ? 13.233 -31.020 -17.253 1.00 95.69 1010 GLY A O 1
ATOM 7673 N N . GLN A 1 1011 ? 13.829 -29.673 -15.555 1.00 95.69 1011 GLN A N 1
ATOM 7674 C CA . GLN A 1 1011 ? 12.593 -28.894 -15.481 1.00 95.69 1011 GLN A CA 1
ATOM 7675 C C . GLN A 1 1011 ? 12.886 -27.402 -15.273 1.00 95.69 1011 GLN A C 1
ATOM 7677 O O . GLN A 1 1011 ? 13.977 -26.992 -14.870 1.00 95.69 1011 GLN A O 1
ATOM 7682 N N . ILE A 1 1012 ? 11.877 -26.570 -15.531 1.00 95.62 1012 ILE A N 1
ATOM 7683 C CA . ILE A 1 1012 ? 11.916 -25.145 -15.196 1.00 95.62 1012 ILE A CA 1
ATOM 7684 C C . ILE A 1 1012 ? 11.675 -24.993 -13.692 1.00 95.62 1012 ILE A C 1
ATOM 7686 O O . ILE A 1 1012 ? 10.671 -25.480 -13.169 1.00 95.62 1012 ILE A O 1
ATOM 7690 N N . ALA A 1 1013 ? 12.580 -24.307 -12.993 1.00 96.00 1013 ALA A N 1
ATOM 7691 C CA . ALA A 1 1013 ? 12.418 -24.008 -11.577 1.00 96.00 1013 ALA A CA 1
ATOM 7692 C C . ALA A 1 1013 ? 11.175 -23.112 -11.371 1.00 96.00 1013 ALA A C 1
ATOM 7694 O O . ALA A 1 1013 ? 11.109 -22.032 -11.965 1.00 96.00 1013 ALA A O 1
ATOM 7695 N N . PRO A 1 1014 ? 10.193 -23.505 -10.537 1.00 95.44 1014 PRO A N 1
ATOM 7696 C CA . PRO A 1 1014 ? 8.948 -22.756 -10.408 1.00 95.44 1014 PRO A CA 1
ATOM 7697 C C . PRO A 1 1014 ? 9.151 -21.371 -9.793 1.00 95.44 1014 PRO A C 1
ATOM 7699 O O . PRO A 1 1014 ? 9.979 -21.184 -8.890 1.00 95.44 1014 PRO A O 1
ATOM 7702 N N . ARG A 1 1015 ? 8.314 -20.409 -10.203 1.00 95.38 1015 ARG A N 1
ATOM 7703 C CA . ARG A 1 1015 ? 8.282 -19.081 -9.576 1.00 95.38 1015 ARG A CA 1
ATOM 7704 C C . ARG A 1 1015 ? 8.046 -19.212 -8.069 1.00 95.38 1015 ARG A C 1
ATOM 7706 O O . ARG A 1 1015 ? 7.106 -19.874 -7.623 1.00 95.38 1015 ARG A O 1
ATOM 7713 N N . ASN A 1 1016 ? 8.864 -18.508 -7.291 1.00 95.62 1016 ASN A N 1
ATOM 7714 C CA . ASN A 1 1016 ? 8.718 -18.320 -5.847 1.00 95.62 1016 ASN A CA 1
ATOM 7715 C C . ASN A 1 1016 ? 8.787 -19.611 -5.015 1.00 95.62 1016 ASN A C 1
ATOM 7717 O O . ASN A 1 1016 ? 8.324 -19.640 -3.874 1.00 95.62 1016 ASN A O 1
ATOM 7721 N N . ALA A 1 1017 ? 9.385 -20.676 -5.559 1.00 94.44 1017 ALA A N 1
ATOM 7722 C CA . ALA A 1 1017 ? 9.602 -21.930 -4.836 1.00 94.44 1017 ALA A CA 1
ATOM 7723 C C . ALA A 1 1017 ? 10.646 -21.813 -3.707 1.00 94.44 1017 ALA A C 1
ATOM 7725 O O . ALA A 1 1017 ? 10.673 -22.641 -2.793 1.00 94.44 1017 ALA A O 1
ATOM 7726 N N . PHE A 1 1018 ? 11.484 -20.775 -3.745 1.00 93.06 1018 PHE A N 1
ATOM 7727 C CA . PHE A 1 1018 ? 12.566 -20.528 -2.796 1.00 93.06 1018 PHE A CA 1
ATOM 7728 C C . PHE A 1 1018 ? 12.214 -19.352 -1.888 1.00 93.06 1018 PHE A C 1
ATOM 7730 O O . PHE A 1 1018 ? 11.350 -18.542 -2.215 1.00 93.06 1018 PHE A O 1
ATOM 7737 N N . LYS A 1 1019 ? 12.874 -19.244 -0.732 1.00 91.38 1019 LYS A N 1
ATOM 7738 C CA . LYS A 1 1019 ? 12.641 -18.151 0.221 1.00 91.38 1019 LYS A CA 1
ATOM 7739 C C . LYS A 1 1019 ? 13.933 -17.512 0.693 1.00 91.38 1019 LYS A C 1
ATOM 7741 O O . LYS A 1 1019 ? 14.923 -18.202 0.936 1.00 91.38 1019 LYS A O 1
ATOM 7746 N N . SER A 1 1020 ? 13.895 -16.196 0.875 1.00 90.31 1020 SER A N 1
ATOM 7747 C CA . SER A 1 1020 ? 14.902 -15.484 1.648 1.00 90.31 1020 SER A CA 1
ATOM 7748 C C . SER A 1 1020 ? 14.936 -16.005 3.086 1.00 90.31 1020 SER A C 1
ATOM 7750 O O . SER A 1 1020 ? 14.048 -16.733 3.550 1.00 90.31 1020 SER A O 1
ATOM 7752 N N . ARG A 1 1021 ? 15.999 -15.647 3.799 1.00 88.50 1021 ARG A N 1
ATOM 7753 C CA . ARG A 1 1021 ? 16.241 -16.130 5.151 1.00 88.50 1021 ARG A CA 1
ATOM 7754 C C . ARG A 1 1021 ? 15.132 -15.694 6.110 1.00 88.50 1021 ARG A C 1
ATOM 7756 O O . ARG A 1 1021 ? 14.559 -14.617 5.988 1.00 88.50 1021 ARG A O 1
ATOM 7763 N N . ASP A 1 1022 ? 14.853 -16.545 7.090 1.00 93.06 1022 ASP A N 1
ATOM 7764 C CA . ASP A 1 1022 ? 14.001 -16.183 8.217 1.00 93.06 1022 ASP A CA 1
ATOM 7765 C C . ASP A 1 1022 ? 14.570 -15.002 9.003 1.00 93.06 1022 ASP A C 1
ATOM 7767 O O . ASP A 1 1022 ? 15.779 -14.915 9.226 1.00 93.06 1022 ASP A O 1
ATOM 7771 N N . ILE A 1 1023 ? 13.676 -14.182 9.545 1.00 92.06 1023 ILE A N 1
ATOM 7772 C CA . ILE A 1 1023 ? 14.025 -13.091 10.451 1.00 92.06 1023 ILE A CA 1
ATOM 7773 C C . ILE A 1 1023 ? 13.326 -13.265 11.797 1.00 92.06 1023 ILE A C 1
ATOM 7775 O O . ILE A 1 1023 ? 12.182 -13.723 11.865 1.00 92.06 1023 ILE A O 1
ATOM 7779 N N . THR A 1 1024 ? 14.024 -12.891 12.871 1.00 94.94 1024 THR A N 1
ATOM 7780 C CA . THR A 1 1024 ? 13.465 -12.755 14.218 1.00 94.94 1024 THR A CA 1
ATOM 7781 C C . THR A 1 1024 ? 13.728 -11.350 14.743 1.00 94.94 1024 THR A C 1
ATOM 7783 O O . THR A 1 1024 ? 14.890 -10.987 14.902 1.00 94.94 1024 THR A O 1
ATOM 7786 N N . THR A 1 1025 ? 12.674 -10.588 15.026 1.00 93.31 1025 THR A N 1
ATOM 7787 C CA . THR A 1 1025 ? 12.734 -9.244 15.620 1.00 93.31 1025 THR A CA 1
ATOM 7788 C C . THR A 1 1025 ? 12.119 -9.247 17.017 1.00 93.31 1025 THR A C 1
ATOM 7790 O O . THR A 1 1025 ? 11.277 -10.091 17.338 1.00 93.31 1025 THR A O 1
ATOM 7793 N N . MET A 1 1026 ? 12.578 -8.326 17.865 1.00 94.88 1026 MET A N 1
ATOM 7794 C CA . MET A 1 1026 ? 12.105 -8.163 19.241 1.00 94.88 1026 MET A CA 1
ATOM 7795 C C . MET A 1 1026 ? 11.981 -6.674 19.545 1.00 94.88 1026 MET A C 1
ATOM 7797 O O . MET A 1 1026 ? 12.990 -5.978 19.527 1.00 94.88 1026 MET A O 1
ATOM 7801 N N . ASP A 1 1027 ? 10.780 -6.206 19.846 1.00 95.38 1027 ASP A N 1
ATOM 7802 C CA . ASP A 1 1027 ? 10.487 -4.810 20.158 1.00 95.38 1027 ASP A CA 1
ATOM 7803 C C . ASP A 1 1027 ? 10.037 -4.698 21.613 1.00 95.38 1027 ASP A C 1
ATOM 7805 O O . ASP A 1 1027 ? 9.336 -5.578 22.122 1.00 95.38 1027 ASP A O 1
ATOM 7809 N N . VAL A 1 1028 ? 10.435 -3.624 22.291 1.00 95.38 1028 VAL A N 1
ATOM 7810 C CA . VAL A 1 1028 ? 10.131 -3.390 23.705 1.00 95.38 1028 VAL A CA 1
ATOM 7811 C C . VAL A 1 1028 ? 9.650 -1.967 23.914 1.00 95.38 1028 VAL A C 1
ATOM 7813 O O . VAL A 1 1028 ? 10.243 -1.040 23.380 1.00 95.38 1028 VAL A O 1
ATOM 7816 N N . ARG A 1 1029 ? 8.620 -1.798 24.740 1.00 95.12 1029 ARG A N 1
ATOM 7817 C CA . ARG A 1 1029 ? 8.181 -0.512 25.280 1.00 95.12 1029 ARG A CA 1
ATOM 7818 C C . ARG A 1 1029 ? 8.225 -0.569 26.789 1.00 95.12 1029 ARG A C 1
ATOM 7820 O O . ARG A 1 1029 ? 7.627 -1.462 27.389 1.00 95.12 1029 ARG A O 1
ATOM 7827 N N . LEU A 1 1030 ? 8.901 0.392 27.397 1.00 95.62 1030 LEU A N 1
ATOM 7828 C CA . LEU A 1 1030 ? 8.836 0.661 28.826 1.00 95.62 1030 LEU A CA 1
ATOM 7829 C C . LEU A 1 1030 ? 8.106 1.984 29.030 1.00 95.62 1030 LEU A C 1
ATOM 7831 O O . LEU A 1 1030 ? 8.350 2.947 28.308 1.00 95.62 1030 LEU A O 1
ATOM 7835 N N . GLN A 1 1031 ? 7.222 2.038 30.016 1.00 95.25 1031 GLN A N 1
ATOM 7836 C CA . GLN A 1 1031 ? 6.491 3.248 30.362 1.00 95.25 1031 GLN A CA 1
ATOM 7837 C C . GLN A 1 1031 ? 6.368 3.379 31.875 1.00 95.25 1031 GLN A C 1
ATOM 7839 O O . GLN A 1 1031 ? 6.031 2.418 32.567 1.00 95.25 1031 GLN A O 1
ATOM 7844 N N . GLN A 1 1032 ? 6.597 4.591 32.370 1.00 94.62 1032 GLN A N 1
ATOM 7845 C CA . GLN A 1 1032 ? 6.436 4.952 33.771 1.00 94.62 1032 GLN A CA 1
ATOM 7846 C C . GLN A 1 1032 ? 5.529 6.173 33.883 1.00 94.62 1032 GLN A C 1
ATOM 7848 O O . GLN A 1 1032 ? 5.814 7.222 33.308 1.00 94.62 1032 GLN A O 1
ATOM 7853 N N . GLU A 1 1033 ? 4.455 6.041 34.654 1.00 93.56 1033 GLU A N 1
ATOM 7854 C CA . GLU A 1 1033 ? 3.666 7.178 35.115 1.00 93.56 1033 GLU A CA 1
ATOM 7855 C C . GLU A 1 1033 ? 4.376 7.865 36.286 1.00 93.56 1033 GLU A C 1
ATOM 7857 O O . GLU A 1 1033 ? 4.965 7.222 37.155 1.00 93.56 1033 GLU A O 1
ATOM 7862 N N . LEU A 1 1034 ? 4.322 9.185 36.312 1.00 90.12 1034 LEU A N 1
ATOM 7863 C CA . LEU A 1 1034 ? 4.918 10.044 37.316 1.00 90.12 1034 LEU A CA 1
ATOM 7864 C C . LEU A 1 1034 ? 3.845 11.032 37.803 1.00 90.12 1034 LEU A C 1
ATOM 7866 O O . LEU A 1 1034 ? 2.989 11.447 37.007 1.00 90.12 1034 LEU A O 1
ATOM 7870 N N . PRO A 1 1035 ? 3.897 11.448 39.082 1.00 83.38 1035 PRO A N 1
ATOM 7871 C CA . PRO A 1 1035 ? 3.054 12.530 39.580 1.00 83.38 1035 PRO A CA 1
ATOM 7872 C C . PRO A 1 1035 ? 3.245 13.805 38.746 1.00 83.38 1035 PRO A C 1
ATOM 7874 O O . PRO A 1 1035 ? 4.371 14.132 38.368 1.00 83.38 1035 PRO A O 1
ATOM 7877 N N . ALA A 1 1036 ? 2.162 14.537 38.479 1.00 80.06 1036 ALA A N 1
ATOM 7878 C CA . ALA A 1 1036 ? 2.201 15.795 37.734 1.00 80.06 1036 ALA A CA 1
ATOM 7879 C C . ALA A 1 1036 ? 1.804 17.006 38.603 1.00 80.06 1036 ALA A C 1
ATOM 7881 O O . ALA A 1 1036 ? 1.120 16.867 39.614 1.00 80.06 1036 ALA A O 1
ATOM 7882 N N . PHE A 1 1037 ? 2.258 18.202 38.208 1.00 72.44 1037 PHE A N 1
ATOM 7883 C CA . PHE A 1 1037 ? 2.282 19.415 39.044 1.00 72.44 1037 PHE A CA 1
ATOM 7884 C C . PHE A 1 1037 ? 0.977 20.255 39.065 1.00 72.44 1037 PHE A C 1
ATOM 7886 O O . PHE A 1 1037 ? 0.919 21.244 39.791 1.00 72.44 1037 PHE A O 1
ATOM 7893 N N . PHE A 1 1038 ? -0.070 19.886 38.311 1.00 62.25 1038 PHE A N 1
ATOM 7894 C CA . PHE A 1 1038 ? -1.354 20.615 38.206 1.00 62.25 1038 PHE A CA 1
ATOM 7895 C C . PHE A 1 1038 ? -2.557 19.691 38.516 1.00 62.25 1038 PHE A C 1
ATOM 7897 O O . PHE A 1 1038 ? -2.420 18.474 38.394 1.00 62.25 1038 PHE A O 1
ATOM 7904 N N . PRO A 1 1039 ? -3.702 20.222 38.998 1.00 53.03 1039 PRO A N 1
ATOM 7905 C CA . PRO A 1 1039 ? -4.560 19.510 39.950 1.00 53.03 1039 PRO A CA 1
ATOM 7906 C C . PRO A 1 1039 ? -5.442 18.423 39.319 1.00 53.03 1039 PRO A C 1
ATOM 7908 O O . PRO A 1 1039 ? -5.863 18.547 38.176 1.00 53.03 1039 PRO A O 1
ATOM 7911 N N . GLY A 1 1040 ? -5.819 17.418 40.125 1.00 60.50 1040 GLY A N 1
ATOM 7912 C CA . GLY A 1 1040 ? -7.013 16.595 39.875 1.00 60.50 1040 GLY A CA 1
ATOM 7913 C C . GLY A 1 1040 ? -6.822 15.218 39.229 1.00 60.50 1040 GLY A C 1
ATOM 7914 O O . GLY A 1 1040 ? -7.801 14.670 38.742 1.00 60.50 1040 GLY A O 1
ATOM 7915 N N . GLY A 1 1041 ? -5.618 14.636 39.247 1.00 71.81 1041 GLY A N 1
ATOM 7916 C CA . GLY A 1 1041 ? -5.375 13.282 38.715 1.00 71.81 1041 GLY A CA 1
ATOM 7917 C C . GLY A 1 1041 ? -4.539 13.228 37.434 1.00 71.81 1041 GLY A C 1
ATOM 7918 O O . GLY A 1 1041 ? -4.330 12.140 36.901 1.00 71.81 1041 GLY A O 1
ATOM 7919 N N . SER A 1 1042 ? -4.016 14.371 36.978 1.00 86.31 1042 SER A N 1
ATOM 7920 C CA . SER A 1 1042 ? -3.098 14.462 35.842 1.00 86.31 1042 SER A CA 1
ATOM 7921 C C . SER A 1 1042 ? -1.864 13.574 36.015 1.00 86.31 1042 SER A C 1
ATOM 7923 O O . SER A 1 1042 ? -1.318 13.441 37.117 1.00 86.31 1042 SER A O 1
ATOM 7925 N N . LYS A 1 1043 ? -1.377 13.006 34.909 1.00 89.31 1043 LYS A N 1
ATOM 7926 C CA . LYS A 1 1043 ? -0.208 12.117 34.886 1.00 89.31 1043 LYS A CA 1
ATOM 7927 C C . LYS A 1 1043 ? 0.827 12.601 33.883 1.00 89.31 1043 LYS A C 1
ATOM 7929 O O . LYS A 1 1043 ? 0.499 13.007 32.769 1.00 89.31 1043 LYS A O 1
ATOM 7934 N N . LEU A 1 1044 ? 2.094 12.507 34.277 1.00 92.75 1044 LEU A N 1
ATOM 7935 C CA . LEU A 1 1044 ? 3.223 12.607 33.363 1.00 92.75 1044 LEU A CA 1
ATOM 7936 C C . LEU A 1 1044 ? 3.682 11.185 33.031 1.00 92.75 1044 LEU A C 1
ATOM 7938 O O . LEU A 1 1044 ? 3.966 10.407 33.930 1.00 92.75 1044 LEU A O 1
ATOM 7942 N N . LYS A 1 1045 ? 3.748 10.819 31.757 1.00 93.31 1045 LYS A N 1
ATOM 7943 C CA . LYS A 1 1045 ? 4.152 9.491 31.292 1.00 93.31 1045 LYS A CA 1
ATOM 7944 C C . LYS A 1 1045 ? 5.474 9.614 30.552 1.00 93.31 1045 LYS A C 1
ATOM 7946 O O . LYS A 1 1045 ? 5.547 10.328 29.555 1.00 93.31 1045 LYS A O 1
ATOM 7951 N N . ALA A 1 1046 ? 6.501 8.926 31.034 1.00 95.44 1046 ALA A N 1
ATOM 7952 C CA . ALA A 1 1046 ? 7.772 8.778 30.334 1.00 95.44 1046 ALA A CA 1
ATOM 7953 C C . ALA A 1 1046 ? 7.804 7.419 29.632 1.00 95.44 1046 ALA A C 1
ATOM 7955 O O . ALA A 1 1046 ? 7.468 6.404 30.249 1.00 95.44 1046 ALA A O 1
ATOM 7956 N N . THR A 1 1047 ? 8.205 7.394 28.363 1.00 95.19 1047 THR A N 1
ATOM 7957 C CA . THR A 1 1047 ? 8.268 6.176 27.546 1.00 95.19 1047 THR A CA 1
ATOM 7958 C C . THR A 1 1047 ? 9.663 5.965 26.968 1.00 95.19 1047 THR A C 1
ATOM 7960 O O . THR A 1 1047 ? 10.382 6.916 26.656 1.00 95.19 1047 THR A O 1
ATOM 7963 N N . LEU A 1 1048 ? 10.041 4.696 26.836 1.00 95.81 1048 LEU A N 1
ATOM 7964 C CA . LEU A 1 1048 ? 11.250 4.237 26.166 1.00 95.81 1048 LEU A CA 1
ATOM 7965 C C . LEU A 1 1048 ? 10.877 3.070 25.253 1.00 95.81 1048 LEU A C 1
ATOM 7967 O O . LEU A 1 1048 ? 10.579 1.977 25.739 1.00 95.81 1048 LEU A O 1
ATOM 7971 N N . ASP A 1 1049 ? 10.927 3.297 23.948 1.00 94.88 1049 ASP A N 1
ATOM 7972 C CA . ASP A 1 1049 ? 10.747 2.256 22.943 1.00 94.88 1049 ASP A CA 1
ATOM 7973 C C . ASP A 1 1049 ? 12.113 1.800 22.429 1.00 94.88 1049 ASP A C 1
ATOM 7975 O O . ASP A 1 1049 ? 12.958 2.621 22.076 1.00 94.88 1049 ASP A O 1
ATOM 7979 N N . ILE A 1 1050 ? 12.329 0.488 22.379 1.00 94.50 1050 ILE A N 1
ATOM 7980 C CA . ILE A 1 1050 ? 13.510 -0.155 21.804 1.00 94.50 1050 ILE A CA 1
ATOM 7981 C C . ILE A 1 1050 ? 13.031 -1.104 20.711 1.00 94.50 1050 ILE A C 1
ATOM 7983 O O . ILE A 1 1050 ? 12.468 -2.160 20.998 1.00 94.50 1050 ILE A O 1
ATOM 7987 N N . ILE A 1 1051 ? 13.267 -0.747 19.455 1.00 91.88 1051 ILE A N 1
ATOM 7988 C CA . ILE A 1 1051 ? 12.949 -1.602 18.308 1.00 91.88 1051 ILE A CA 1
ATOM 7989 C C . ILE A 1 1051 ? 14.155 -2.462 17.977 1.00 91.88 1051 ILE A C 1
ATOM 7991 O O . ILE A 1 1051 ? 15.291 -1.984 18.003 1.00 91.88 1051 ILE A O 1
ATOM 7995 N N . ASN A 1 1052 ? 13.900 -3.729 17.653 1.00 91.62 1052 ASN A N 1
ATOM 7996 C CA . ASN A 1 1052 ? 14.933 -4.708 17.340 1.00 91.62 1052 ASN A CA 1
ATOM 7997 C C . ASN A 1 1052 ? 15.984 -4.875 18.464 1.00 91.62 1052 ASN A C 1
ATOM 7999 O O . ASN A 1 1052 ? 17.189 -4.943 18.219 1.00 91.62 1052 ASN A O 1
ATOM 8003 N N . LEU A 1 1053 ? 15.523 -4.990 19.716 1.00 94.38 1053 LEU A N 1
ATOM 8004 C CA . LEU A 1 1053 ? 16.328 -5.267 20.913 1.00 94.38 1053 LEU A CA 1
ATOM 8005 C C . LEU A 1 1053 ? 17.300 -6.443 20.714 1.00 94.38 1053 LEU A C 1
ATOM 8007 O O . LEU A 1 1053 ? 18.418 -6.418 21.223 1.00 94.38 1053 LEU A O 1
ATOM 8011 N N . GLY A 1 1054 ? 16.908 -7.463 19.942 1.00 92.50 1054 GLY A N 1
ATOM 8012 C CA . GLY A 1 1054 ? 17.794 -8.575 19.597 1.00 92.50 1054 GLY A CA 1
ATOM 8013 C C . GLY A 1 1054 ? 19.099 -8.103 18.947 1.00 92.50 1054 GLY A C 1
ATOM 8014 O O . GLY A 1 1054 ? 20.169 -8.571 19.333 1.00 92.50 1054 GLY A O 1
ATOM 8015 N N . ASN A 1 1055 ? 19.025 -7.133 18.030 1.00 91.25 1055 ASN A N 1
ATOM 8016 C CA . ASN A 1 1055 ? 20.195 -6.538 17.390 1.00 91.25 1055 ASN A CA 1
ATOM 8017 C C . ASN A 1 1055 ? 21.044 -5.692 18.355 1.00 91.25 1055 ASN A C 1
ATOM 8019 O O . ASN A 1 1055 ? 22.273 -5.733 18.281 1.00 91.25 1055 ASN A O 1
ATOM 8023 N N . LEU A 1 1056 ? 20.404 -4.969 19.286 1.00 91.25 1056 LEU A N 1
ATOM 8024 C CA . LEU A 1 1056 ? 21.093 -4.221 20.352 1.00 91.25 1056 LEU A CA 1
ATOM 8025 C C . LEU A 1 1056 ? 21.960 -5.145 21.213 1.00 91.25 1056 LEU A C 1
ATOM 8027 O O . LEU A 1 1056 ? 23.084 -4.789 21.561 1.00 91.25 1056 LEU A O 1
ATOM 8031 N N . ILE A 1 1057 ? 21.457 -6.344 21.510 1.00 91.88 1057 ILE A N 1
ATOM 8032 C CA . ILE A 1 1057 ? 22.174 -7.364 22.282 1.00 91.88 1057 ILE A CA 1
ATOM 8033 C C . ILE A 1 1057 ? 23.240 -8.063 21.421 1.00 91.88 1057 ILE A C 1
ATOM 8035 O O . ILE A 1 1057 ? 24.351 -8.315 21.888 1.00 91.88 1057 ILE A O 1
ATOM 8039 N N . ASN A 1 1058 ? 22.928 -8.387 20.162 1.00 88.06 1058 ASN A N 1
ATOM 8040 C CA . ASN A 1 1058 ? 23.833 -9.073 19.244 1.00 88.06 1058 ASN A CA 1
ATOM 8041 C C . ASN A 1 1058 ? 23.662 -8.569 17.805 1.00 88.06 1058 ASN A C 1
ATOM 8043 O O . ASN A 1 1058 ? 22.639 -8.821 17.174 1.00 88.06 1058 ASN A O 1
ATOM 8047 N N . LYS A 1 1059 ? 24.722 -7.983 17.231 1.00 83.12 1059 LYS A N 1
ATOM 8048 C CA . LYS A 1 1059 ? 24.722 -7.385 15.879 1.00 83.12 1059 LYS A CA 1
ATOM 8049 C C . LYS A 1 1059 ? 24.328 -8.335 14.728 1.00 83.12 1059 LYS A C 1
ATOM 8051 O O . LYS A 1 1059 ? 24.128 -7.866 13.613 1.00 83.12 1059 LYS A O 1
ATOM 8056 N N . LYS A 1 1060 ? 24.271 -9.656 14.957 1.00 82.19 1060 LYS A N 1
ATOM 8057 C CA . LYS A 1 1060 ? 23.831 -10.673 13.977 1.00 82.19 1060 LYS A CA 1
ATOM 8058 C C . LYS A 1 1060 ? 22.348 -11.044 14.101 1.00 82.19 1060 LYS A C 1
ATOM 8060 O O . LYS A 1 1060 ? 21.827 -11.754 13.243 1.00 82.19 1060 LYS A O 1
ATOM 8065 N N . TRP A 1 1061 ? 21.682 -10.656 15.186 1.00 88.50 1061 TRP A N 1
ATOM 8066 C CA . TRP A 1 1061 ? 20.259 -10.913 15.403 1.00 88.50 1061 TRP A CA 1
ATOM 8067 C C . TRP A 1 1061 ? 19.420 -9.793 14.793 1.00 88.50 1061 TRP A C 1
ATOM 8069 O O . TRP A 1 1061 ? 19.885 -8.660 14.678 1.00 88.50 1061 TRP A O 1
ATOM 8079 N N . GLY A 1 1062 ? 18.196 -10.122 14.370 1.00 88.12 1062 GLY A N 1
ATOM 8080 C CA . GLY A 1 1062 ? 17.277 -9.138 13.796 1.00 88.12 1062 GLY A CA 1
ATOM 8081 C C . GLY A 1 1062 ? 17.708 -8.531 12.465 1.00 88.12 1062 GLY A C 1
ATOM 8082 O O . GLY A 1 1062 ? 17.210 -7.469 12.114 1.00 88.12 1062 GLY A O 1
ATOM 8083 N N . VAL A 1 1063 ? 18.624 -9.176 11.734 1.00 86.94 1063 VAL A N 1
ATOM 8084 C CA . VAL A 1 1063 ? 19.092 -8.710 10.422 1.00 86.94 1063 VAL A CA 1
ATOM 8085 C C . VAL A 1 1063 ? 18.139 -9.197 9.328 1.00 86.94 1063 VAL A C 1
ATOM 8087 O O . VAL A 1 1063 ? 17.891 -10.399 9.207 1.00 86.94 1063 VAL A O 1
ATOM 8090 N N . LEU A 1 1064 ? 17.610 -8.265 8.532 1.00 86.19 1064 LEU A N 1
ATOM 8091 C CA . LEU A 1 1064 ? 16.744 -8.547 7.390 1.00 86.19 1064 LEU A CA 1
ATOM 8092 C C . LEU A 1 1064 ? 17.575 -8.714 6.116 1.00 86.19 1064 LEU A C 1
ATOM 8094 O O . LEU A 1 1064 ? 18.037 -7.735 5.529 1.00 86.19 1064 LEU A O 1
ATOM 8098 N N . GLU A 1 1065 ? 17.719 -9.964 5.685 1.00 81.00 1065 GLU A N 1
ATOM 8099 C CA . GLU A 1 1065 ? 18.390 -10.360 4.444 1.00 81.00 1065 GLU A CA 1
ATOM 8100 C C . GLU A 1 1065 ? 17.348 -10.819 3.422 1.00 81.00 1065 GLU A C 1
ATOM 8102 O O . GLU A 1 1065 ? 16.685 -11.843 3.611 1.00 81.00 1065 GLU A O 1
ATOM 8107 N N . GLN A 1 1066 ? 17.202 -10.066 2.333 1.00 81.81 1066 GLN A N 1
ATOM 8108 C CA . GLN A 1 1066 ? 16.195 -10.329 1.312 1.00 81.81 1066 GLN A CA 1
ATOM 8109 C C . GLN A 1 1066 ? 16.729 -10.023 -0.088 1.00 81.81 1066 GLN A C 1
ATOM 8111 O O . GLN A 1 1066 ? 17.527 -9.107 -0.282 1.00 81.81 1066 GLN A O 1
ATOM 8116 N N . TYR A 1 1067 ? 16.284 -10.784 -1.087 1.00 82.75 1067 TYR A N 1
ATOM 8117 C CA . TYR A 1 1067 ? 16.583 -10.448 -2.477 1.00 82.75 1067 TYR A CA 1
ATOM 8118 C C . TYR A 1 1067 ? 15.832 -9.184 -2.890 1.00 82.75 1067 TYR A C 1
ATOM 8120 O O . TYR A 1 1067 ? 14.663 -9.004 -2.547 1.00 82.75 1067 TYR A O 1
ATOM 8128 N N . ALA A 1 1068 ? 16.520 -8.299 -3.610 1.00 73.94 1068 ALA A N 1
ATOM 8129 C CA . ALA A 1 1068 ? 15.939 -7.054 -4.092 1.00 73.94 1068 ALA A CA 1
ATOM 8130 C C . ALA A 1 1068 ? 14.710 -7.333 -4.959 1.00 73.94 1068 ALA A C 1
ATOM 8132 O O . ALA A 1 1068 ? 14.705 -8.315 -5.704 1.00 73.94 1068 ALA A O 1
ATOM 8133 N N . PHE A 1 1069 ? 13.710 -6.447 -4.928 1.00 77.44 1069 PHE A N 1
ATOM 8134 C CA . PHE A 1 1069 ? 12.696 -6.410 -5.982 1.00 77.44 1069 PHE A CA 1
ATOM 8135 C C . PHE A 1 1069 ? 13.405 -6.394 -7.352 1.00 77.44 1069 PHE A C 1
ATOM 8137 O O . PHE A 1 1069 ? 14.338 -5.604 -7.525 1.00 77.44 1069 PHE A O 1
ATOM 8144 N N . PRO A 1 1070 ? 13.018 -7.253 -8.314 1.00 80.88 1070 PRO A N 1
ATOM 8145 C CA . PRO A 1 1070 ? 11.780 -8.045 -8.387 1.00 80.88 1070 PRO A CA 1
ATOM 8146 C C . PRO A 1 1070 ? 11.873 -9.501 -7.874 1.00 80.88 1070 PRO A C 1
ATOM 8148 O O . PRO A 1 1070 ? 11.241 -10.397 -8.426 1.00 80.88 1070 PRO A O 1
ATOM 8151 N N . TYR A 1 1071 ? 12.629 -9.733 -6.798 1.00 86.12 1071 TYR A N 1
ATOM 8152 C CA . TYR A 1 1071 ? 12.713 -10.985 -6.029 1.00 86.12 1071 TYR A CA 1
ATOM 8153 C C . TYR A 1 1071 ? 13.221 -12.180 -6.842 1.00 86.12 1071 TYR A C 1
ATOM 8155 O O . TYR A 1 1071 ? 12.616 -13.254 -6.879 1.00 86.12 1071 TYR A O 1
ATOM 8163 N N . ARG A 1 1072 ? 14.367 -11.997 -7.500 1.00 86.94 1072 ARG A N 1
ATOM 8164 C CA . ARG A 1 1072 ? 14.987 -13.032 -8.329 1.00 86.94 1072 ARG A CA 1
ATOM 8165 C C . ARG A 1 1072 ? 16.498 -13.110 -8.170 1.00 86.94 1072 ARG A C 1
ATOM 8167 O O . ARG A 1 1072 ? 17.132 -12.161 -7.711 1.00 86.94 1072 ARG A O 1
ATOM 8174 N N . VAL A 1 1073 ? 17.048 -14.241 -8.592 1.00 86.19 1073 VAL A N 1
ATOM 8175 C CA . VAL A 1 1073 ? 18.482 -14.507 -8.669 1.00 86.19 1073 VAL A CA 1
ATOM 8176 C C . VAL A 1 1073 ? 18.805 -15.014 -10.066 1.00 86.19 1073 VAL A C 1
ATOM 8178 O O . VAL A 1 1073 ? 18.402 -16.119 -10.430 1.00 86.19 1073 VAL A O 1
ATOM 8181 N N . ASN A 1 1074 ? 19.550 -14.214 -10.823 1.00 83.88 1074 ASN A N 1
ATOM 8182 C CA . ASN A 1 1074 ? 20.051 -14.611 -12.131 1.00 83.88 1074 ASN A CA 1
ATOM 8183 C C . ASN A 1 1074 ? 21.125 -15.700 -11.941 1.00 83.88 1074 ASN A C 1
ATOM 8185 O O . ASN A 1 1074 ? 21.997 -15.558 -11.083 1.00 83.88 1074 ASN A O 1
ATOM 8189 N N . VAL A 1 1075 ? 21.039 -16.797 -12.695 1.00 84.94 1075 VAL A N 1
ATOM 8190 C CA . VAL A 1 1075 ? 21.919 -17.969 -12.525 1.00 84.94 1075 VAL A CA 1
ATOM 8191 C C . VAL A 1 1075 ? 23.002 -18.028 -13.593 1.00 84.94 1075 VAL A C 1
ATOM 8193 O O . VAL A 1 1075 ? 24.185 -18.152 -13.284 1.00 84.94 1075 VAL A O 1
ATOM 8196 N N . VAL A 1 1076 ? 22.592 -17.985 -14.858 1.00 83.81 1076 VAL A N 1
ATOM 8197 C CA . VAL A 1 1076 ? 23.467 -18.229 -16.005 1.00 83.81 1076 VAL A CA 1
ATOM 8198 C C . VAL A 1 1076 ? 22.970 -17.455 -17.212 1.00 83.81 1076 VAL A C 1
ATOM 8200 O O . VAL A 1 1076 ? 21.759 -17.295 -17.387 1.00 83.81 1076 VAL A O 1
ATOM 8203 N N . GLN A 1 1077 ? 23.903 -17.009 -18.050 1.00 80.50 1077 GLN A N 1
ATOM 8204 C CA . GLN A 1 1077 ? 23.570 -16.461 -19.357 1.00 80.50 1077 GLN A CA 1
ATOM 8205 C C . GLN A 1 1077 ? 23.285 -17.593 -20.332 1.00 80.50 1077 GLN A C 1
ATOM 8207 O O . GLN A 1 1077 ? 24.078 -18.530 -20.436 1.00 80.50 1077 GLN A O 1
ATOM 8212 N N . ALA A 1 1078 ? 22.164 -17.512 -21.042 1.00 78.81 1078 ALA A N 1
ATOM 8213 C CA . ALA A 1 1078 ? 21.766 -18.526 -22.008 1.00 78.81 1078 ALA A CA 1
ATOM 8214 C C . ALA A 1 1078 ? 21.562 -17.917 -23.397 1.00 78.81 1078 ALA A C 1
ATOM 8216 O O . ALA A 1 1078 ? 20.976 -16.846 -23.536 1.00 78.81 1078 ALA A O 1
ATOM 8217 N N . VAL A 1 1079 ? 22.014 -18.633 -24.426 1.00 77.81 1079 VAL A N 1
ATOM 8218 C CA . VAL A 1 1079 ? 21.684 -18.368 -25.834 1.00 77.81 1079 VAL A CA 1
ATOM 8219 C C . VAL A 1 1079 ? 20.806 -19.506 -26.337 1.00 77.81 1079 VAL A C 1
ATOM 8221 O O . VAL A 1 1079 ? 21.140 -20.668 -26.114 1.00 77.81 1079 VAL A O 1
ATOM 8224 N N . ASN A 1 1080 ? 19.703 -19.204 -27.021 1.00 78.62 1080 ASN A N 1
ATOM 8225 C CA . ASN A 1 1080 ? 18.925 -20.219 -27.730 1.00 78.62 1080 ASN A CA 1
ATOM 8226 C C . ASN A 1 1080 ? 19.544 -20.451 -29.117 1.00 78.62 1080 ASN A C 1
ATOM 8228 O O . ASN A 1 1080 ? 19.543 -19.552 -29.958 1.00 78.62 1080 ASN A O 1
ATOM 8232 N N . CYS A 1 1081 ? 20.088 -21.648 -29.342 1.00 75.19 1081 CYS A N 1
ATOM 8233 C CA . CYS A 1 1081 ? 20.884 -21.958 -30.527 1.00 75.19 1081 CYS A CA 1
ATOM 8234 C C . CYS A 1 1081 ? 20.077 -22.445 -31.732 1.00 75.19 1081 CYS A C 1
ATOM 8236 O O . CYS A 1 1081 ? 20.679 -22.820 -32.740 1.00 75.19 1081 CYS A O 1
ATOM 8238 N N . GLN A 1 1082 ? 18.742 -22.446 -31.676 1.00 72.94 1082 GLN A N 1
ATOM 8239 C CA . GLN A 1 1082 ? 17.917 -22.961 -32.768 1.00 72.94 1082 GLN A CA 1
ATOM 8240 C C . GLN A 1 1082 ? 18.239 -22.248 -34.096 1.00 72.94 1082 GLN A C 1
ATOM 8242 O O . GLN A 1 1082 ? 18.276 -21.020 -34.174 1.00 72.94 1082 GLN A O 1
ATOM 8247 N N . ALA A 1 1083 ? 18.533 -23.038 -35.139 1.00 46.56 1083 ALA A N 1
ATOM 8248 C CA . ALA A 1 1083 ? 19.038 -22.556 -36.421 1.00 46.56 1083 ALA A CA 1
ATOM 8249 C C . ALA A 1 1083 ? 18.109 -21.552 -37.092 1.00 46.56 1083 ALA A C 1
ATOM 8251 O O . ALA A 1 1083 ? 16.931 -21.835 -37.280 1.00 46.56 1083 ALA A O 1
ATOM 8252 N N . THR A 1 1084 ? 18.687 -20.413 -37.488 1.00 47.06 1084 THR A N 1
ATOM 8253 C CA . THR A 1 1084 ? 18.063 -19.082 -37.564 1.00 47.06 1084 THR A CA 1
ATOM 8254 C C . THR A 1 1084 ? 17.693 -18.572 -36.174 1.00 47.06 1084 THR A C 1
ATOM 8256 O O . THR A 1 1084 ? 16.546 -18.706 -35.765 1.00 47.06 1084 THR A O 1
ATOM 8259 N N . ALA A 1 1085 ? 18.679 -17.998 -35.457 1.00 50.47 1085 ALA A N 1
ATOM 8260 C CA . ALA A 1 1085 ? 18.468 -17.214 -34.235 1.00 50.47 1085 ALA A CA 1
ATOM 8261 C C . ALA A 1 1085 ? 17.147 -16.468 -34.391 1.00 50.47 1085 ALA A C 1
ATOM 8263 O O . ALA A 1 1085 ? 17.088 -15.675 -35.331 1.00 50.47 1085 ALA A O 1
ATOM 8264 N N . LEU A 1 1086 ? 16.128 -16.869 -33.605 1.00 52.00 1086 LEU A N 1
ATOM 8265 C CA . LEU A 1 1086 ? 14.716 -16.454 -33.630 1.00 52.00 1086 LEU A CA 1
ATOM 8266 C C . LEU A 1 1086 ? 14.422 -15.527 -34.803 1.00 52.00 1086 LEU A C 1
ATOM 8268 O O . LEU A 1 1086 ? 14.953 -14.425 -34.747 1.00 52.00 1086 LEU A O 1
ATOM 8272 N N . ALA A 1 1087 ? 13.623 -15.928 -35.808 1.00 49.31 1087 ALA A N 1
ATOM 8273 C CA . ALA A 1 1087 ? 13.246 -15.155 -37.008 1.00 49.31 1087 ALA A CA 1
ATOM 8274 C C . ALA A 1 1087 ? 12.610 -13.782 -36.693 1.00 49.31 1087 ALA A C 1
ATOM 8276 O O . ALA A 1 1087 ? 11.488 -13.471 -37.067 1.00 49.31 1087 ALA A O 1
ATOM 8277 N N . ASN A 1 1088 ? 13.357 -12.951 -35.991 1.00 50.75 1088 ASN A N 1
ATOM 8278 C CA . ASN A 1 1088 ? 13.101 -11.617 -35.572 1.00 50.75 1088 ASN A CA 1
ATOM 8279 C C . ASN A 1 1088 ? 13.840 -10.789 -36.622 1.00 50.75 1088 ASN A C 1
ATOM 8281 O O . ASN A 1 1088 ? 15.076 -10.672 -36.599 1.00 50.75 1088 ASN A O 1
ATOM 8285 N N . PRO A 1 1089 ? 13.113 -10.248 -37.607 1.00 47.88 1089 PRO A N 1
ATOM 8286 C CA . PRO A 1 1089 ? 13.672 -9.331 -38.582 1.00 47.88 1089 PRO A CA 1
ATOM 8287 C C . PRO A 1 1089 ? 14.354 -8.151 -37.880 1.00 47.88 1089 PRO A C 1
ATOM 8289 O O . PRO A 1 1089 ? 15.286 -7.591 -38.446 1.00 47.88 1089 PRO A O 1
ATOM 8292 N N . SER A 1 1090 ? 13.969 -7.848 -36.626 1.00 45.28 1090 SER A N 1
ATOM 8293 C CA . SER A 1 1090 ? 14.465 -6.713 -35.859 1.00 45.28 1090 SER A CA 1
ATOM 8294 C C . SER A 1 1090 ? 15.905 -6.835 -35.354 1.00 45.28 1090 SER A C 1
ATOM 8296 O O . SER A 1 1090 ? 16.504 -5.819 -34.997 1.00 45.28 1090 SER A O 1
ATOM 8298 N N . LEU A 1 1091 ? 16.482 -8.042 -35.305 1.00 49.31 1091 LEU A N 1
ATOM 8299 C CA . LEU A 1 1091 ? 17.894 -8.216 -34.961 1.00 49.31 1091 LEU A CA 1
ATOM 8300 C C . LEU A 1 1091 ? 18.769 -7.818 -36.156 1.00 49.31 1091 LEU A C 1
ATOM 8302 O O . LEU A 1 1091 ? 18.585 -8.320 -37.269 1.00 49.31 1091 LEU A O 1
ATOM 8306 N N . SER A 1 1092 ? 19.747 -6.939 -35.917 1.00 52.59 1092 SER A N 1
ATOM 8307 C CA . SER A 1 1092 ? 20.732 -6.559 -36.934 1.00 52.59 1092 SER A CA 1
ATOM 8308 C C . SER A 1 1092 ? 21.492 -7.794 -37.437 1.00 52.59 1092 SER A C 1
ATOM 8310 O O . SER A 1 1092 ? 21.649 -8.780 -36.713 1.00 52.59 1092 SER A O 1
ATOM 8312 N N . ALA A 1 1093 ? 22.001 -7.746 -38.670 1.00 54.12 1093 ALA A N 1
ATOM 8313 C CA . ALA A 1 1093 ? 22.818 -8.830 -39.219 1.00 54.12 1093 ALA A CA 1
ATOM 8314 C C . ALA A 1 1093 ? 24.039 -9.145 -38.332 1.00 54.12 1093 ALA A C 1
ATOM 8316 O O . ALA A 1 1093 ? 24.387 -10.310 -38.161 1.00 54.12 1093 ALA A O 1
ATOM 8317 N N . ALA A 1 1094 ? 24.626 -8.121 -37.701 1.00 51.19 1094 ALA A N 1
ATOM 8318 C CA . ALA A 1 1094 ? 25.712 -8.278 -36.739 1.00 51.19 1094 ALA A CA 1
ATOM 8319 C C . ALA A 1 1094 ? 25.265 -9.046 -35.485 1.00 51.19 1094 ALA A C 1
ATOM 8321 O O . ALA A 1 1094 ? 25.952 -9.964 -35.064 1.00 51.19 1094 ALA A O 1
ATOM 8322 N N . ASN A 1 1095 ? 24.085 -8.750 -34.934 1.00 52.81 1095 ASN A N 1
ATOM 8323 C CA . ASN A 1 1095 ? 23.579 -9.440 -33.742 1.00 52.81 1095 ASN A CA 1
ATOM 8324 C C . ASN A 1 1095 ? 23.174 -10.883 -34.041 1.00 52.81 1095 ASN A C 1
ATOM 8326 O O . ASN A 1 1095 ? 23.407 -11.766 -33.221 1.00 52.81 1095 ASN A O 1
ATOM 8330 N N . LYS A 1 1096 ? 22.605 -11.129 -35.229 1.00 54.91 1096 LYS A N 1
ATOM 8331 C CA . LYS A 1 1096 ? 22.327 -12.483 -35.724 1.00 54.91 1096 LYS A CA 1
ATOM 8332 C C . LYS A 1 1096 ? 23.620 -13.287 -35.847 1.00 54.91 1096 LYS A C 1
ATOM 8334 O O . LYS A 1 1096 ? 23.658 -14.426 -35.396 1.00 54.91 1096 LYS A O 1
ATOM 8339 N N . ALA A 1 1097 ? 24.681 -12.674 -36.378 1.00 55.72 1097 ALA A N 1
ATOM 8340 C CA . ALA A 1 1097 ? 26.003 -13.286 -36.458 1.00 55.72 1097 ALA A CA 1
ATOM 8341 C C . ALA A 1 1097 ? 26.589 -13.570 -35.062 1.00 55.72 1097 ALA A C 1
ATOM 8343 O O . ALA A 1 1097 ? 26.992 -14.704 -34.810 1.00 55.72 1097 ALA A O 1
ATOM 8344 N N . THR A 1 1098 ? 26.545 -12.605 -34.134 1.00 55.16 1098 THR A N 1
ATOM 8345 C CA . THR A 1 1098 ? 27.027 -12.764 -32.749 1.00 55.16 1098 THR A CA 1
ATOM 8346 C C . THR A 1 1098 ? 26.312 -13.901 -32.011 1.00 55.16 1098 THR A C 1
ATOM 8348 O O . THR A 1 1098 ? 26.972 -14.735 -31.389 1.00 55.16 1098 THR A O 1
ATOM 8351 N N . ALA A 1 1099 ? 24.981 -13.987 -32.133 1.00 55.19 1099 ALA A N 1
ATOM 8352 C CA . ALA A 1 1099 ? 24.175 -15.064 -31.554 1.00 55.19 1099 ALA A CA 1
ATOM 8353 C C . ALA A 1 1099 ? 24.600 -16.439 -32.094 1.00 55.19 1099 ALA A C 1
ATOM 8355 O O . ALA A 1 1099 ? 24.819 -17.376 -31.331 1.00 55.19 1099 ALA A O 1
ATOM 8356 N N . THR A 1 1100 ? 24.794 -16.551 -33.413 1.00 54.88 1100 THR A N 1
ATOM 8357 C CA . THR A 1 1100 ? 25.235 -17.804 -34.044 1.00 54.88 1100 THR A CA 1
ATOM 8358 C C . THR A 1 1100 ? 26.679 -18.179 -33.710 1.00 54.88 1100 THR A C 1
ATOM 8360 O O . THR A 1 1100 ? 26.967 -19.362 -33.561 1.00 54.88 1100 THR A O 1
ATOM 8363 N N . THR A 1 1101 ? 27.583 -17.209 -33.534 1.00 60.88 1101 THR A N 1
ATOM 8364 C CA . THR A 1 1101 ? 28.974 -17.476 -33.126 1.00 60.88 1101 THR A CA 1
ATOM 8365 C C . THR A 1 1101 ? 29.106 -17.902 -31.666 1.00 60.88 1101 THR A C 1
ATOM 8367 O O . THR A 1 1101 ? 30.112 -18.506 -31.307 1.00 60.88 1101 THR A O 1
ATOM 8370 N N . ALA A 1 1102 ? 28.109 -17.613 -30.823 1.00 65.44 1102 ALA A N 1
ATOM 8371 C CA . ALA A 1 1102 ? 28.095 -18.051 -29.430 1.00 65.44 1102 ALA A CA 1
ATOM 8372 C C . ALA A 1 1102 ? 27.734 -19.543 -29.274 1.00 65.44 1102 ALA A C 1
ATOM 8374 O O . ALA A 1 1102 ? 28.029 -20.134 -28.240 1.00 65.44 1102 ALA A O 1
ATOM 8375 N N . CYS A 1 1103 ? 27.129 -20.171 -30.288 1.00 74.44 1103 CYS A N 1
ATOM 8376 C CA . CYS A 1 1103 ? 26.685 -21.565 -30.249 1.00 74.44 1103 CYS A CA 1
ATOM 8377 C C . CYS A 1 1103 ? 27.813 -22.532 -30.631 1.00 74.44 1103 CYS A C 1
ATOM 8379 O O . CYS A 1 1103 ? 28.096 -22.743 -31.810 1.00 74.44 1103 CYS A O 1
ATOM 8381 N N . ALA A 1 1104 ? 28.439 -23.159 -29.630 1.00 71.62 1104 ALA A N 1
ATOM 8382 C CA . ALA A 1 1104 ? 29.654 -23.959 -29.811 1.00 71.62 1104 ALA A CA 1
ATOM 8383 C C . ALA A 1 1104 ? 29.482 -25.188 -30.731 1.00 71.62 1104 ALA A C 1
ATOM 8385 O O . ALA A 1 1104 ? 30.432 -25.582 -31.404 1.00 71.62 1104 ALA A O 1
ATOM 8386 N N . ALA A 1 1105 ? 28.285 -25.784 -30.785 1.00 70.88 1105 ALA A N 1
ATOM 8387 C CA . ALA A 1 1105 ? 27.964 -26.927 -31.647 1.00 70.88 1105 ALA A CA 1
ATOM 8388 C C . ALA A 1 1105 ? 27.269 -26.521 -32.965 1.00 70.88 1105 ALA A C 1
ATOM 8390 O O . ALA A 1 1105 ? 26.790 -27.380 -33.706 1.00 70.88 1105 ALA A O 1
ATOM 8391 N N . GLY A 1 1106 ? 27.226 -25.221 -33.272 1.00 71.44 1106 GLY A N 1
ATOM 8392 C CA . GLY A 1 1106 ? 26.478 -24.683 -34.399 1.00 71.44 1106 GLY A CA 1
ATOM 8393 C C . GLY A 1 1106 ? 24.967 -24.608 -34.138 1.00 71.44 1106 GLY A C 1
ATOM 8394 O O . GLY A 1 1106 ? 24.508 -24.742 -33.007 1.00 71.44 1106 GLY A O 1
ATOM 8395 N N . PRO A 1 1107 ? 24.163 -24.336 -35.171 1.00 69.38 1107 PRO A N 1
ATOM 8396 C CA . PRO A 1 1107 ? 22.743 -24.076 -34.979 1.00 69.38 1107 PRO A CA 1
ATOM 8397 C C . PRO A 1 1107 ? 21.927 -25.362 -34.690 1.00 69.38 1107 PRO A C 1
ATOM 8399 O O . PRO A 1 1107 ? 21.979 -26.311 -35.468 1.00 69.38 1107 PRO A O 1
ATOM 8402 N N . GLY A 1 1108 ? 21.135 -25.401 -33.610 1.00 74.94 1108 GLY A N 1
ATOM 8403 C CA . GLY A 1 1108 ? 20.330 -26.555 -33.170 1.00 74.94 1108 GLY A CA 1
ATOM 8404 C C . GLY A 1 1108 ? 19.393 -26.241 -31.989 1.00 74.94 1108 GLY A C 1
ATOM 8405 O O . GLY A 1 1108 ? 19.550 -25.222 -31.332 1.00 74.94 1108 GLY A O 1
ATOM 8406 N N . ASN A 1 1109 ? 18.390 -27.081 -31.708 1.00 84.94 1109 ASN A N 1
ATOM 8407 C CA . ASN A 1 1109 ? 17.393 -26.816 -30.651 1.00 84.94 1109 ASN A CA 1
ATOM 8408 C C . ASN A 1 1109 ? 17.930 -27.112 -29.232 1.00 84.94 1109 ASN A C 1
ATOM 8410 O O . ASN A 1 1109 ? 17.554 -28.107 -28.614 1.00 84.94 1109 ASN A O 1
ATOM 8414 N N . TYR A 1 1110 ? 18.840 -26.271 -28.744 1.00 86.06 1110 TYR A N 1
ATOM 8415 C CA . TYR A 1 1110 ? 19.465 -26.383 -27.426 1.00 86.06 1110 TYR A CA 1
ATOM 8416 C C . TYR A 1 1110 ? 19.859 -24.996 -26.881 1.00 86.06 1110 TYR A C 1
ATOM 8418 O O . TYR A 1 1110 ? 19.927 -24.018 -27.630 1.00 86.06 1110 TYR A O 1
ATOM 8426 N N . TYR A 1 1111 ? 20.130 -24.904 -25.578 1.00 87.38 1111 TYR A N 1
ATOM 8427 C CA . TYR A 1 1111 ? 20.696 -23.712 -24.947 1.00 87.38 1111 TYR A CA 1
ATOM 8428 C C . TYR A 1 1111 ? 22.219 -23.782 -24.856 1.00 87.38 1111 TYR A C 1
ATOM 8430 O O . TYR A 1 1111 ? 22.756 -24.780 -24.380 1.00 87.38 1111 TYR A O 1
ATOM 8438 N N . GLN A 1 1112 ? 22.922 -22.705 -25.204 1.00 86.06 1112 GLN A N 1
ATOM 8439 C CA . GLN A 1 1112 ? 24.321 -22.517 -24.814 1.00 86.06 1112 GLN A CA 1
ATOM 8440 C C . GLN A 1 1112 ? 24.383 -21.746 -23.490 1.00 86.06 1112 GLN A C 1
ATOM 8442 O O . GLN A 1 1112 ? 24.022 -20.571 -23.445 1.00 86.06 1112 GLN A O 1
ATOM 8447 N N . TYR A 1 1113 ? 24.853 -22.389 -22.423 1.00 87.38 1113 TYR A N 1
ATOM 8448 C CA . TYR A 1 1113 ? 25.038 -21.790 -21.102 1.00 87.38 1113 TYR A CA 1
ATOM 8449 C C . TYR A 1 1113 ? 26.451 -21.220 -20.947 1.00 87.38 1113 TYR A C 1
ATOM 8451 O O . TYR A 1 1113 ? 27.449 -21.909 -21.182 1.00 87.38 1113 TYR A O 1
ATOM 8459 N N . ASN A 1 1114 ? 26.533 -19.967 -20.496 1.00 77.25 1114 ASN A N 1
ATOM 8460 C CA . ASN A 1 1114 ? 27.784 -19.268 -20.236 1.00 77.25 1114 ASN A CA 1
ATOM 8461 C C . ASN A 1 1114 ? 27.870 -18.779 -18.779 1.00 77.25 1114 ASN A C 1
ATOM 8463 O O . ASN A 1 1114 ? 27.076 -17.947 -18.338 1.00 77.25 1114 ASN A O 1
ATOM 8467 N N . LEU A 1 1115 ? 28.866 -19.291 -18.044 1.00 75.69 1115 LEU A N 1
ATOM 8468 C CA . LEU A 1 1115 ? 29.174 -18.921 -16.657 1.00 75.69 1115 LEU A CA 1
ATOM 8469 C C . LEU A 1 1115 ? 30.473 -18.095 -16.537 1.00 75.69 1115 LEU A C 1
ATOM 8471 O O . LEU A 1 1115 ? 30.933 -17.822 -15.428 1.00 75.69 1115 LEU A O 1
ATOM 8475 N N . SER A 1 1116 ? 31.087 -17.651 -17.641 1.00 55.78 1116 SER A N 1
ATOM 8476 C CA . SER A 1 1116 ? 32.317 -16.842 -17.586 1.00 55.78 1116 SER A CA 1
ATOM 8477 C C . SER A 1 1116 ? 32.110 -15.452 -16.962 1.00 55.78 1116 SER A C 1
ATOM 8479 O O . SER A 1 1116 ? 33.085 -14.787 -16.621 1.00 55.78 1116 SER A O 1
ATOM 8481 N N . SER A 1 1117 ? 30.855 -15.019 -16.802 1.00 49.44 1117 SER A N 1
ATOM 8482 C CA . SER A 1 1117 ? 30.424 -13.725 -16.258 1.00 49.44 1117 SER A CA 1
ATOM 8483 C C . SER A 1 1117 ? 29.570 -13.847 -14.986 1.00 49.44 1117 SER A C 1
ATOM 8485 O O . SER A 1 1117 ? 28.774 -12.950 -14.720 1.00 49.44 1117 SER A O 1
ATOM 8487 N N . THR A 1 1118 ? 29.695 -14.934 -14.202 1.00 44.47 1118 THR A N 1
ATOM 8488 C CA . THR A 1 1118 ? 28.795 -15.211 -13.059 1.00 44.47 1118 THR A CA 1
ATOM 8489 C C . THR A 1 1118 ? 28.512 -13.977 -12.203 1.00 44.47 1118 THR A C 1
ATOM 8491 O O . THR A 1 1118 ? 29.410 -13.415 -11.570 1.00 44.47 1118 THR A O 1
ATOM 8494 N N . THR A 1 1119 ? 27.234 -13.615 -12.143 1.00 50.72 1119 THR A N 1
ATOM 8495 C CA . THR A 1 1119 ? 26.675 -12.661 -11.197 1.00 50.72 1119 THR A CA 1
ATOM 8496 C C . THR A 1 1119 ? 26.653 -13.311 -9.819 1.00 50.72 1119 THR A C 1
ATOM 8498 O O . THR A 1 1119 ? 25.986 -14.316 -9.586 1.00 50.72 1119 THR A O 1
ATOM 8501 N N . THR A 1 1120 ? 27.404 -12.761 -8.866 1.00 51.25 1120 THR A N 1
ATOM 8502 C CA . THR A 1 1120 ? 27.237 -13.167 -7.469 1.00 51.25 1120 THR A CA 1
ATOM 8503 C C . THR A 1 1120 ? 25.830 -12.754 -7.027 1.00 51.25 1120 THR A C 1
ATOM 8505 O O . THR A 1 1120 ? 25.505 -11.564 -7.127 1.00 51.25 1120 THR A O 1
ATOM 8508 N N . PRO A 1 1121 ? 24.987 -13.681 -6.528 1.00 54.09 1121 PRO A N 1
ATOM 8509 C CA . PRO A 1 1121 ? 23.652 -13.349 -6.045 1.00 54.09 1121 PRO A CA 1
ATOM 8510 C C . PRO A 1 1121 ? 23.741 -12.217 -5.023 1.00 54.09 1121 PRO A C 1
ATOM 8512 O O . PRO A 1 1121 ? 24.374 -12.363 -3.976 1.00 54.09 1121 PRO A O 1
ATOM 8515 N N . THR A 1 1122 ? 23.150 -11.064 -5.332 1.00 53.91 1122 THR A N 1
ATOM 8516 C CA . THR A 1 1122 ? 23.213 -9.913 -4.429 1.00 53.91 1122 THR A CA 1
ATOM 8517 C C . THR A 1 1122 ? 22.024 -9.982 -3.481 1.00 53.91 1122 THR A C 1
ATOM 8519 O O . THR A 1 1122 ? 20.896 -9.648 -3.838 1.00 53.91 1122 THR A O 1
ATOM 8522 N N . VAL A 1 1123 ? 22.275 -10.464 -2.266 1.00 58.66 1123 VAL A N 1
ATOM 8523 C CA . VAL A 1 1123 ? 21.334 -10.340 -1.151 1.00 58.66 1123 VAL A CA 1
ATOM 8524 C C . VAL A 1 1123 ? 21.418 -8.904 -0.645 1.00 58.66 1123 VAL A C 1
ATOM 8526 O O . VAL A 1 1123 ? 22.501 -8.433 -0.293 1.00 58.66 1123 VAL A O 1
ATOM 8529 N N . ASN A 1 1124 ? 20.286 -8.205 -0.604 1.00 61.03 1124 ASN A N 1
ATOM 8530 C CA . ASN A 1 1124 ? 20.225 -6.881 -0.009 1.00 61.03 1124 ASN A CA 1
ATOM 8531 C C . ASN A 1 1124 ? 19.937 -7.007 1.488 1.00 61.03 1124 ASN A C 1
ATOM 8533 O O . ASN A 1 1124 ? 19.027 -7.715 1.922 1.00 61.03 1124 ASN A O 1
ATOM 8537 N N . THR A 1 1125 ? 20.714 -6.280 2.282 1.00 59.41 1125 THR A N 1
ATOM 8538 C CA . THR A 1 1125 ? 20.433 -6.041 3.696 1.00 59.41 1125 THR A CA 1
ATOM 8539 C C . THR A 1 1125 ? 19.676 -4.726 3.820 1.00 59.41 1125 THR A C 1
ATOM 8541 O O . THR A 1 1125 ? 20.191 -3.685 3.409 1.00 59.41 1125 THR A O 1
ATOM 8544 N N . SER A 1 1126 ? 18.463 -4.746 4.377 1.00 64.88 1126 SER A N 1
ATOM 8545 C CA . SER A 1 1126 ? 17.745 -3.497 4.671 1.00 64.88 1126 SER A CA 1
ATOM 8546 C C . SER A 1 1126 ? 18.349 -2.849 5.912 1.00 64.88 1126 SER A C 1
ATOM 8548 O O . SER A 1 1126 ? 18.169 -3.363 7.018 1.00 64.88 1126 SER A O 1
ATOM 8550 N N . ASN A 1 1127 ? 19.062 -1.732 5.749 1.00 61.38 1127 ASN A N 1
ATOM 8551 C CA . ASN A 1 1127 ? 19.805 -1.102 6.844 1.00 61.38 1127 ASN A CA 1
ATOM 8552 C C . ASN A 1 1127 ? 18.890 -0.669 7.990 1.00 61.38 1127 ASN A C 1
ATOM 8554 O O . ASN A 1 1127 ? 19.073 -1.081 9.133 1.00 61.38 1127 ASN A O 1
ATOM 8558 N N . GLN A 1 1128 ? 17.857 0.108 7.664 1.00 63.47 1128 GLN A N 1
ATOM 8559 C CA . GLN A 1 1128 ? 16.939 0.663 8.658 1.00 63.47 1128 GLN A CA 1
ATOM 8560 C C . GLN A 1 1128 ? 16.100 -0.416 9.355 1.00 63.47 1128 GLN A C 1
ATOM 8562 O O . GLN A 1 1128 ? 15.636 -0.218 10.466 1.00 63.47 1128 GLN A O 1
ATOM 8567 N N . SER A 1 1129 ? 15.921 -1.585 8.739 1.00 73.31 1129 SER A N 1
ATOM 8568 C CA . SER A 1 1129 ? 15.142 -2.680 9.334 1.00 73.31 1129 SER A CA 1
ATOM 8569 C C . SER A 1 1129 ? 15.993 -3.705 10.086 1.00 73.31 1129 SER A C 1
ATOM 8571 O O . SER A 1 1129 ? 15.434 -4.598 10.715 1.00 73.31 1129 SER A O 1
ATOM 8573 N N . SER A 1 1130 ? 17.324 -3.619 9.988 1.00 81.25 1130 SER A N 1
ATOM 8574 C CA . SER A 1 1130 ? 18.253 -4.626 10.532 1.00 81.25 1130 SER A CA 1
ATOM 8575 C C . SER A 1 1130 ? 18.973 -4.189 11.803 1.00 81.25 1130 SER A C 1
ATOM 8577 O O . SER A 1 1130 ? 19.619 -5.005 12.455 1.00 81.25 1130 SER A O 1
ATOM 8579 N N . THR A 1 1131 ? 18.893 -2.907 12.136 1.00 83.81 1131 THR A N 1
ATOM 8580 C CA . THR A 1 1131 ? 19.538 -2.286 13.296 1.00 83.81 1131 THR A CA 1
ATOM 8581 C C . THR A 1 1131 ? 18.515 -1.984 14.389 1.00 83.81 1131 THR A C 1
ATOM 8583 O O . THR A 1 1131 ? 17.306 -2.033 14.150 1.00 83.81 1131 THR A O 1
ATOM 8586 N N . TRP A 1 1132 ? 18.994 -1.720 15.600 1.00 89.06 1132 TRP A N 1
ATOM 8587 C CA . TRP A 1 1132 ? 18.161 -1.291 16.716 1.00 89.06 1132 TRP A CA 1
ATOM 8588 C C . TRP A 1 1132 ? 17.990 0.226 16.745 1.00 89.06 1132 TRP A C 1
ATOM 8590 O O . TRP A 1 1132 ? 18.897 0.973 16.366 1.00 89.06 1132 TRP A O 1
ATOM 8600 N N . TYR A 1 1133 ? 16.846 0.667 17.263 1.00 89.75 1133 TYR A N 1
ATOM 8601 C CA . TYR A 1 1133 ? 16.533 2.075 17.500 1.00 89.75 1133 TYR A CA 1
ATOM 8602 C C . TYR A 1 1133 ? 15.947 2.249 18.890 1.00 89.75 1133 TYR A C 1
ATOM 8604 O O . TYR A 1 1133 ? 15.185 1.404 19.356 1.00 89.75 1133 TYR A O 1
ATOM 8612 N N . ILE A 1 1134 ? 16.291 3.360 19.529 1.00 93.44 1134 ILE A N 1
ATOM 8613 C CA . ILE A 1 1134 ? 15.718 3.798 20.792 1.00 93.44 1134 ILE A CA 1
ATOM 8614 C C . ILE A 1 1134 ? 14.972 5.103 20.547 1.00 93.44 1134 ILE A C 1
ATOM 8616 O O . ILE A 1 1134 ? 15.517 6.021 19.935 1.00 93.44 1134 ILE A O 1
ATOM 8620 N N . LYS A 1 1135 ? 13.752 5.193 21.071 1.00 93.88 1135 LYS A N 1
ATOM 8621 C CA . LYS A 1 1135 ? 12.939 6.408 21.093 1.00 93.88 1135 LYS A CA 1
ATOM 8622 C C . LYS A 1 1135 ? 12.521 6.717 22.515 1.00 93.88 1135 LYS A C 1
ATOM 8624 O O . LYS A 1 1135 ? 12.152 5.817 23.266 1.00 93.88 1135 LYS A O 1
ATOM 8629 N N . VAL A 1 1136 ? 12.604 7.990 22.881 1.00 96.06 1136 VAL A N 1
ATOM 8630 C CA . VAL A 1 1136 ? 12.134 8.479 24.179 1.00 96.06 1136 VAL A CA 1
ATOM 8631 C C . VAL A 1 1136 ? 10.919 9.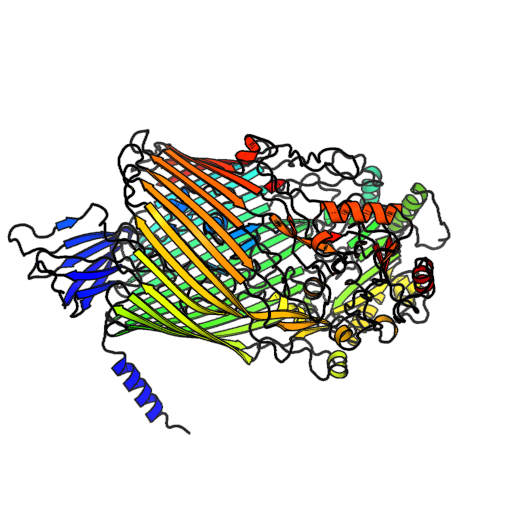360 23.972 1.00 96.06 1136 VAL A C 1
ATOM 8633 O O . VAL A 1 1136 ? 10.883 10.154 23.033 1.00 96.06 1136 VAL A O 1
ATOM 8636 N N . GLY A 1 1137 ? 9.939 9.229 24.856 1.00 95.31 1137 GLY A N 1
ATOM 8637 C CA . GLY A 1 1137 ? 8.729 10.033 24.822 1.00 95.31 1137 GLY A CA 1
ATOM 8638 C C . GLY A 1 1137 ? 8.368 10.588 26.188 1.00 95.31 1137 GLY A C 1
ATOM 8639 O O . GLY A 1 1137 ? 8.679 10.011 27.234 1.00 95.31 1137 GLY A O 1
ATOM 8640 N N . LEU A 1 1138 ? 7.698 11.733 26.166 1.00 95.88 1138 LEU A N 1
ATOM 8641 C CA . LEU A 1 1138 ? 7.086 12.349 27.329 1.00 95.88 1138 LEU A CA 1
ATOM 8642 C C . LEU A 1 1138 ? 5.670 12.782 26.964 1.00 95.88 1138 LEU A C 1
ATOM 8644 O O . LEU A 1 1138 ? 5.468 13.444 25.948 1.00 95.88 1138 LEU A O 1
ATOM 8648 N N . LYS A 1 1139 ? 4.696 12.433 27.800 1.00 94.44 1139 LYS A N 1
ATOM 8649 C CA . LYS A 1 1139 ? 3.289 12.802 27.630 1.00 94.44 1139 LYS A CA 1
ATOM 8650 C C . LYS A 1 1139 ? 2.727 13.327 28.940 1.00 94.44 1139 LYS A C 1
ATOM 8652 O O . LYS A 1 1139 ? 2.837 12.671 29.966 1.00 94.44 1139 LYS A O 1
ATOM 8657 N N . TYR A 1 1140 ? 2.104 14.492 28.902 1.00 93.38 1140 TYR A N 1
ATOM 8658 C CA . TYR A 1 1140 ? 1.258 15.006 29.969 1.00 93.38 1140 TYR A CA 1
ATOM 8659 C C . TYR A 1 1140 ? -0.201 14.766 29.587 1.00 93.38 1140 TYR A C 1
ATOM 8661 O O . TYR A 1 1140 ? -0.581 15.062 28.455 1.00 93.38 1140 TYR A O 1
ATOM 8669 N N . GLU A 1 1141 ? -1.001 14.229 30.502 1.00 91.00 1141 GLU A N 1
ATOM 8670 C CA . GLU A 1 1141 ? -2.427 13.947 30.311 1.00 91.00 1141 GLU A CA 1
ATOM 8671 C C . GLU A 1 1141 ? -3.220 14.411 31.537 1.00 91.00 1141 GLU A C 1
ATOM 8673 O O . GLU A 1 1141 ? -2.738 14.261 32.664 1.00 91.00 1141 GLU A O 1
ATOM 8678 N N . PHE A 1 1142 ? -4.401 14.992 31.310 1.00 88.38 1142 PHE A N 1
ATOM 8679 C CA . PHE A 1 1142 ? -5.298 15.517 32.341 1.00 88.38 1142 PHE A CA 1
ATOM 8680 C C . PHE A 1 1142 ? -6.770 15.310 31.986 1.00 88.38 1142 PHE A C 1
ATOM 8682 O O . PHE A 1 1142 ? -7.081 15.210 30.771 1.00 88.38 1142 PHE A O 1
#

Radius of gyration: 32.65 Å; Cα contacts (8 Å, |Δi|>4): 3241; chains: 1; bounding box: 93×72×97 Å

pLDDT: mean 84.02, std 15.61, range [30.83, 98.44]

Organism: NCBI:txid1292034

Solvent-accessible surface area (backbone atoms only — not comparable to full-atom values): 55679 Å² total; per-residue (Å²): 137,83,58,67,69,58,55,50,50,49,53,48,51,52,51,57,64,70,67,67,33,46,51,80,83,74,36,83,62,18,10,29,48,28,34,39,34,21,39,73,86,68,48,54,39,43,75,32,46,34,40,38,31,38,58,55,38,67,44,55,42,77,37,54,17,38,77,76,3,41,31,40,45,68,83,30,69,60,42,61,40,31,40,39,37,40,53,46,99,82,34,28,24,40,34,40,54,39,72,66,27,52,56,48,42,43,33,38,48,70,43,75,32,47,71,61,51,102,85,57,84,60,53,76,48,84,65,78,52,94,64,64,48,78,52,82,67,39,71,48,40,81,39,46,45,69,53,59,72,55,48,60,50,93,82,56,40,70,60,60,62,44,45,68,35,77,57,34,43,70,39,71,92,47,63,50,14,49,27,34,66,22,29,53,32,59,19,31,30,32,27,52,63,69,41,80,56,31,34,75,46,44,81,44,56,48,27,26,72,44,101,53,63,85,60,62,67,89,46,42,38,35,42,33,35,35,55,72,73,56,56,57,86,67,69,45,23,62,28,30,38,40,44,33,29,62,57,73,33,20,62,54,74,36,37,35,43,38,40,36,43,36,35,48,89,40,35,54,58,63,39,57,45,94,54,52,35,89,90,74,72,40,58,48,70,55,64,69,33,77,30,49,35,41,36,40,35,39,39,43,28,14,45,81,39,72,71,33,29,18,29,24,36,37,40,39,40,38,39,37,36,63,53,50,85,20,53,30,30,54,81,51,91,42,86,36,55,16,51,80,39,42,59,68,56,53,52,49,52,45,51,41,31,43,76,72,51,74,37,68,40,76,52,62,47,80,70,69,76,66,26,40,37,36,38,42,38,41,36,39,46,30,45,80,47,82,43,31,38,38,36,43,37,42,39,38,28,42,37,33,44,71,45,72,60,53,70,74,50,62,38,26,44,44,22,37,2,13,21,26,36,36,46,26,39,41,40,38,40,39,40,37,39,41,38,46,82,48,89,32,36,34,38,40,41,38,43,37,43,38,40,36,40,39,38,46,46,24,70,49,38,43,61,38,20,20,39,37,41,34,38,59,90,16,35,42,35,29,25,10,22,52,66,30,38,33,29,39,37,40,39,38,39,39,37,41,38,42,38,40,38,40,24,33,66,54,34,25,42,36,39,36,42,35,43,37,37,40,40,39,38,40,28,66,25,46,18,52,41,26,33,36,33,25,33,46,84,42,67,96,85,69,78,75,92,62,91,48,53,68,61,34,29,51,40,12,52,49,22,56,64,64,20,36,38,39,31,39,39,33,23,27,12,46,87,64,44,45,75,76,30,30,22,71,44,45,42,34,40,42,34,43,32,39,34,41,38,33,50,80,46,91,49,31,36,40,34,45,24,38,25,38,41,40,31,35,49,94,52,66,32,61,77,26,68,60,54,23,74,72,71,76,50,66,39,39,42,70,64,52,80,33,60,48,78,27,50,20,34,26,39,41,35,29,93,52,100,46,36,43,38,19,29,36,43,29,48,34,36,43,25,66,44,40,32,66,61,44,39,20,43,48,25,27,7,37,47,38,15,48,24,77,32,34,70,71,46,33,70,30,94,81,42,97,50,27,74,29,27,53,57,50,27,40,72,53,49,45,66,57,70,42,67,49,40,51,51,41,10,23,53,36,6,74,66,33,27,38,45,32,29,26,36,41,85,80,50,64,64,46,24,31,37,42,36,38,41,22,40,38,38,50,41,70,43,87,96,79,45,70,56,34,34,39,37,40,34,40,39,41,38,37,32,58,24,34,67,41,50,31,40,60,54,41,72,76,30,68,38,71,59,36,66,91,64,44,64,20,29,44,62,51,41,59,80,79,65,75,27,42,75,51,33,39,34,44,36,65,38,60,58,39,30,32,44,35,39,35,45,33,43,32,39,72,36,86,54,80,95,52,35,40,32,34,40,40,39,36,43,25,41,36,53,22,29,28,48,51,70,68,85,53,60,47,69,66,49,49,56,36,62,49,61,39,69,36,69,73,67,52,62,74,30,47,20,70,47,22,45,50,32,39,35,42,38,40,41,35,38,44,44,60,82,58,76,92,26,40,38,34,40,26,39,41,36,39,39,32,47,21,51,30,25,25,50,12,28,33,47,78,81,76,85,73,97,85,63,52,17,68,47,47,40,36,48,70,86,50,17,81,43,47,24,44,40,25,68,33,65,24,46,36,100,86,71,42,38,45,67,71,32,25,93,44,46,39,51,86,45,65,66,47,26,47,53,48,34,53,50,31,66,77,67,63,47,57,87,29,46,67,32,65,44,57,46,33,77,41,61,31,54,63,36,48,42,28,32,32,19,40,36,38,44,40,89,48,99,57,87,91,80,28,36,29,36,42,37,40,34,31,40,24,45,45,15,69,78,36,55,71,33,25,45,42,48,36,54,48,88,62,26,59,36,50,67,39,32,54,39,39,25,34,67,67,62,66,92,38,79,70,54,50,73,66,55,50,48,52,58,54,70,63,25,90,89,45,68,36,72,23,30,34,42,46,55,94,75,63,63,73,75,69,69,40,66,46,66,86,67,21,40,19,40,39,37,42,35,43,34,40,38,75

Foldseek 3Di:
DPDVVVVVVVVVVVVVVLPDDFADDADQFAFKAKEFEAEPVRQGDFQWKKWKAFVQQRFIDIWTAHPRRITMDDPHGFFGFMWIWIDDPQFAIEIETRGTTHHTHHFYDYHYTYGDDVPHRYDYDPPHPLRRDGFDFFLKDKDFLVNLVFQQDPQQALVSVVCVRFQWDFDVQQLRQIFGQQAQSLQEWEAESLDTQFCQFRAANNRGLDSGHQDGSNFWGMWMKAQDDQDLSDAAGDGIYIRTHTDWAGADKWKKKKKWKFWLVQWDAFFQDPDADPVPRHGPTDGQATKIKMKIKMKIKHAPPRSFKIKIKMKMKIKIWHRDQFEDDQPDPHPHHAPLGHPVLQVLLQVLCCVPQVFGLQFTDPGDHIKMKMKIKMKMWGDPDSFKIKIKIKIKIWIKDKDQQDDDDNFEGEGQQSIWIKIKMKIKIKIKMWGHPDSFKIKMKMKMKIKMKIATAGPRGQQFFWEWQPLDRHTYTGHHHQFRNKWIKMKMKIKIKMKMWGDHDQKIKIKIKMKIKMKIKTQGWGQLLKYFYFWLQDDDPDDDPDPDSVVRNVSSSVCSSQLFTQKIKHKDFLQSDSSLLIQTWMKMKMKIKMKMWGPPDVQKIKIKMKMKIFMAIPDWADWQPVVCVVPVDTLGDASHGAMDMKIKMKMWGDPDSFKIKIKIKIKHFRSPRCLLRSLQNNWQLQRMFMFMAGPVLLVDPPRPDNPLRNVQRGPNNRSHGGVSRSNNGSVSSNNSQTAHEGEDNPAHTWMKMKIKMKMWGFQADPPPGGGKIKMKIKMWMFTQKDKAKAFPQQVVAWFDAALLRFIFGFQQCVPPPVHDRTYMYIHIDRDWIWMKMKIKIKDADCDDPQHQKIKIKMKMAHFTKDQFQCSDSHRVCSQAFAAARHRRDGDIDTHQSHFGMKMKMKIKGWDDPDPNKIKIKIKIKMKTFAGFFAAFAPQDDDDDDFDASLRRNHGDPRRNRRRYFDQAAAAAPVLAQAQPRHPQEHEPDRVLSRVSRVVCVVQVVSVRHSHGTTGRPGTDGMAMWMKMKIKIWDDDDDDDDKTKIKMKIKTRVVCVVPSNHQWDWAQNPVRYFHFWHKHQQAPQSTPHPSDDPVRSVVSQVQDPVGHDSHIYTYCPPPDDRDTDIDPVRRMMRMMIMIMIID

Mean predicted aligned error: 10.12 Å